Protein AF-0000000084369117 (afdb_homodimer)

Structure (mmCIF, N/CA/C/O backbone):
data_AF-0000000084369117-model_v1
#
loop_
_entity.id
_entity.type
_entity.pdbx_description
1 polymer 'Zn(2)-C6 fungal-type domain-containing protein'
#
loop_
_atom_site.group_PDB
_atom_site.id
_atom_site.type_symbol
_atom_site.label_atom_id
_atom_site.label_alt_id
_atom_site.label_comp_id
_atom_site.label_asym_id
_atom_site.label_entity_id
_atom_site.label_seq_id
_atom_site.pdbx_PDB_ins_code
_atom_site.Cartn_x
_atom_site.Cartn_y
_atom_site.Cartn_z
_atom_site.occupancy
_atom_site.B_iso_or_equiv
_atom_site.auth_seq_id
_atom_site.auth_comp_id
_atom_site.auth_asym_id
_atom_site.auth_atom_id
_atom_site.pdbx_PDB_model_num
ATOM 1 N N . MET A 1 1 ? -18.453 74.938 3.039 1 14.79 1 MET A N 1
ATOM 2 C CA . MET A 1 1 ? -18.141 75.688 1.842 1 14.79 1 MET A CA 1
ATOM 3 C C . MET A 1 1 ? -18.266 74.812 0.589 1 14.79 1 MET A C 1
ATOM 5 O O . MET A 1 1 ? -17.844 73.688 0.59 1 14.79 1 MET A O 1
ATOM 9 N N . ALA A 1 2 ? -18.781 75.25 -0.74 1 17.09 2 ALA A N 1
ATOM 10 C CA . ALA A 1 2 ? -19.484 74.875 -1.977 1 17.09 2 ALA A CA 1
ATOM 11 C C . ALA A 1 2 ? -18.516 74.375 -3.031 1 17.09 2 ALA A C 1
ATOM 13 O O . ALA A 1 2 ? -18.766 73.312 -3.641 1 17.09 2 ALA A O 1
ATOM 14 N N . GLY A 1 3 ? -17.594 75.125 -3.676 1 14.97 3 GLY A N 1
ATOM 15 C CA . GLY A 1 3 ? -17.609 75.5 -5.074 1 14.97 3 GLY A CA 1
ATOM 16 C C . GLY A 1 3 ? -16.938 74.5 -5.988 1 14.97 3 GLY A C 1
ATOM 17 O O . GLY A 1 3 ? -16.281 73.625 -5.52 1 14.97 3 GLY A O 1
ATOM 18 N N . ALA A 1 4 ? -16.062 75 -7.176 1 16.98 4 ALA A N 1
ATOM 19 C CA . ALA A 1 4 ? -15.992 75.188 -8.625 1 16.98 4 ALA A CA 1
ATOM 20 C C . ALA A 1 4 ? -15.062 74.188 -9.273 1 16.98 4 ALA A C 1
ATOM 22 O O . ALA A 1 4 ? -14.117 73.688 -8.641 1 16.98 4 ALA A O 1
ATOM 23 N N . LYS A 1 5 ? -15.141 73.75 -10.781 1 18.14 5 LYS A N 1
ATOM 24 C CA . LYS A 1 5 ? -15.367 73 -12 1 18.14 5 LYS A CA 1
ATOM 25 C C . LYS A 1 5 ? -14.078 72.812 -12.797 1 18.14 5 LYS A C 1
ATOM 27 O O . LYS A 1 5 ? -13.906 71.875 -13.516 1 18.14 5 LYS A O 1
ATOM 32 N N . LYS A 1 6 ? -13.156 73.812 -13.062 1 15.83 6 LYS A N 1
ATOM 33 C CA . LYS A 1 6 ? -13.039 74.312 -14.445 1 15.83 6 LYS A CA 1
ATOM 34 C C . LYS A 1 6 ? -12.016 73.5 -15.219 1 15.83 6 LYS A C 1
ATOM 36 O O . LYS A 1 6 ? -12.297 73 -16.328 1 15.83 6 LYS A O 1
ATOM 41 N N . ARG A 1 7 ? -10.648 73.75 -15.289 1 16.25 7 ARG A N 1
ATOM 42 C CA . ARG A 1 7 ? -10.023 74.438 -16.422 1 16.25 7 ARG A CA 1
ATOM 43 C C . ARG A 1 7 ? -9.406 73.375 -17.375 1 16.25 7 ARG A C 1
ATOM 45 O O . ARG A 1 7 ? -8.914 72.375 -16.938 1 16.25 7 ARG A O 1
ATOM 52 N N . LYS A 1 8 ? -9.211 73.625 -18.797 1 15.33 8 LYS A N 1
ATOM 53 C CA . LYS A 1 8 ? -9.312 73.438 -20.234 1 15.33 8 LYS A CA 1
ATOM 54 C C . LYS A 1 8 ? -8.055 72.75 -20.797 1 15.33 8 LYS A C 1
ATOM 56 O O . LYS A 1 8 ? -8.141 71.812 -21.562 1 15.33 8 LYS A O 1
ATOM 61 N N . GLN A 1 9 ? -6.871 73.5 -20.922 1 14.49 9 GLN A N 1
ATOM 62 C CA . GLN A 1 9 ? -6.395 73.875 -22.234 1 14.49 9 GLN A CA 1
ATOM 63 C C . GLN A 1 9 ? -5.457 72.875 -22.844 1 14.49 9 GLN A C 1
ATOM 65 O O . GLN A 1 9 ? -5.648 72.438 -23.969 1 14.49 9 GLN A O 1
ATOM 70 N N . GLN A 1 10 ? -4 73.062 -22.891 1 14.87 10 GLN A N 1
ATOM 71 C CA . GLN A 1 10 ? -3.162 73.438 -24.031 1 14.87 10 GLN A CA 1
ATOM 72 C C . GLN A 1 10 ? -2.475 72.188 -24.625 1 14.87 10 GLN A C 1
ATOM 74 O O . GLN A 1 10 ? -1.77 71.438 -23.922 1 14.87 10 GLN A O 1
ATOM 79 N N . ALA A 1 11 ? -2.73 71.625 -25.953 1 15.61 11 ALA A N 1
ATOM 80 C CA . ALA A 1 11 ? -2.746 70.688 -27.078 1 15.61 11 ALA A CA 1
ATOM 81 C C . ALA A 1 11 ? -1.342 70.438 -27.625 1 15.61 11 ALA A C 1
ATOM 83 O O . ALA A 1 11 ? -1.054 69.438 -28.219 1 15.61 11 ALA A O 1
ATOM 84 N N . GLU A 1 12 ? -0.461 71.5 -27.766 1 14.74 12 GLU A N 1
ATOM 85 C CA . GLU A 1 12 ? -0.001 71.75 -29.141 1 14.74 12 GLU A CA 1
ATOM 86 C C . GLU A 1 12 ? 0.962 70.688 -29.594 1 14.74 12 GLU A C 1
ATOM 88 O O . GLU A 1 12 ? 0.752 70.062 -30.641 1 14.74 12 GLU A O 1
ATOM 93 N N . GLU A 1 13 ? 2.35 71 -29.828 1 15.54 13 GLU A N 1
ATOM 94 C CA . GLU A 1 13 ? 3.074 71.25 -31.062 1 15.54 13 GLU A CA 1
ATOM 95 C C . GLU A 1 13 ? 3.883 70.062 -31.516 1 15.54 13 GLU A C 1
ATOM 97 O O . GLU A 1 13 ? 4.18 69.188 -30.719 1 15.54 13 GLU A O 1
ATOM 102 N N . ASP A 1 14 ? 4.855 70.125 -32.438 1 15.52 14 ASP A N 1
ATOM 103 C CA . ASP A 1 14 ? 5.168 69.938 -33.844 1 15.52 14 ASP A CA 1
ATOM 104 C C . ASP A 1 14 ? 6.227 68.812 -34 1 15.52 14 ASP A C 1
ATOM 106 O O . ASP A 1 14 ? 6.121 68 -34.875 1 15.52 14 ASP A O 1
ATOM 110 N N . HIS A 1 15 ? 7.473 69 -33.281 1 16.47 15 HIS A N 1
ATOM 111 C CA . HIS A 1 15 ? 8.641 69.125 -34.156 1 16.47 15 HIS A CA 1
ATOM 112 C C . HIS A 1 15 ? 9.094 67.75 -34.688 1 16.47 15 HIS A C 1
ATOM 114 O O . HIS A 1 15 ? 8.852 66.75 -34.031 1 16.47 15 HIS A O 1
ATOM 120 N N . VAL A 1 16 ? 9.914 67.75 -35.781 1 16.66 16 VAL A N 1
ATOM 121 C CA . VAL A 1 16 ? 10.211 67.125 -37.062 1 16.66 16 VAL A CA 1
ATOM 122 C C . VAL A 1 16 ? 11.266 66.062 -36.938 1 16.66 16 VAL A C 1
ATOM 124 O O . VAL A 1 16 ? 11.57 65.312 -37.875 1 16.66 16 VAL A O 1
ATOM 127 N N . ALA A 1 17 ? 11.766 65.562 -35.75 1 17.64 17 ALA A N 1
ATOM 128 C CA . ALA A 1 17 ? 13.188 65.312 -35.938 1 17.64 17 ALA A CA 1
ATOM 129 C C . ALA A 1 17 ? 13.406 64.188 -36.938 1 17.64 17 ALA A C 1
ATOM 131 O O . ALA A 1 17 ? 12.773 63.125 -36.844 1 17.64 17 ALA A O 1
ATOM 132 N N . PRO A 1 18 ? 14.18 64.5 -37.938 1 16.94 18 PRO A N 1
ATOM 133 C CA . PRO A 1 18 ? 14.406 63.906 -39.281 1 16.94 18 PRO A CA 1
ATOM 134 C C . PRO A 1 18 ? 14.875 62.469 -39.219 1 16.94 18 PRO A C 1
ATOM 136 O O . PRO A 1 18 ? 15.258 61.969 -38.156 1 16.94 18 PRO A O 1
ATOM 139 N N . GLU A 1 19 ? 15.508 62 -40.344 1 16.48 19 GLU A N 1
ATOM 140 C CA . GLU A 1 19 ? 15.383 61 -41.406 1 16.48 19 GLU A CA 1
ATOM 141 C C . GLU A 1 19 ? 16.359 59.844 -41.188 1 16.48 19 GLU A C 1
ATOM 143 O O . GLU A 1 19 ? 16 58.688 -41.406 1 16.48 19 GLU A O 1
ATOM 148 N N . GLY A 1 20 ? 17.688 60.219 -40.875 1 17.67 20 GLY A N 1
ATOM 149 C CA . GLY A 1 20 ? 18.672 59.719 -41.844 1 17.67 20 GLY A CA 1
ATOM 150 C C . GLY A 1 20 ? 18.906 58.25 -41.75 1 17.67 20 GLY A C 1
ATOM 151 O O . GLY A 1 20 ? 18.766 57.656 -40.656 1 17.67 20 GLY A O 1
ATOM 152 N N . LYS A 1 21 ? 19.125 57.625 -42.938 1 18.02 21 LYS A N 1
ATOM 153 C CA . LYS A 1 21 ? 19.109 56.312 -43.594 1 18.02 21 LYS A CA 1
ATOM 154 C C . LYS A 1 21 ? 20.266 55.438 -43.094 1 18.02 21 LYS A C 1
ATOM 156 O O . LYS A 1 21 ? 21.438 55.844 -43.156 1 18.02 21 LYS A O 1
ATOM 161 N N . ARG A 1 22 ? 20.031 54.406 -42.312 1 18.09 22 ARG A N 1
ATOM 162 C CA . ARG A 1 22 ? 20.719 53.438 -41.5 1 18.09 22 ARG A CA 1
ATOM 163 C C . ARG A 1 22 ? 21.484 52.438 -42.375 1 18.09 22 ARG A C 1
ATOM 165 O O . ARG A 1 22 ? 20.891 51.5 -42.875 1 18.09 22 ARG A O 1
ATOM 172 N N . GLN A 1 23 ? 22.359 53.062 -43.312 1 17.53 23 GLN A N 1
ATOM 173 C CA . GLN A 1 23 ? 22.969 52.188 -44.312 1 17.53 23 GLN A CA 1
ATOM 174 C C . GLN A 1 23 ? 23.688 51 -43.656 1 17.53 23 GLN A C 1
ATOM 176 O O . GLN A 1 23 ? 24.484 51.188 -42.75 1 17.53 23 GLN A O 1
ATOM 181 N N . ALA A 1 24 ? 23.234 49.812 -44.031 1 19.92 24 ALA A N 1
ATOM 182 C CA . ALA A 1 24 ? 23.281 48.438 -43.562 1 19.92 24 ALA A CA 1
ATOM 183 C C . ALA A 1 24 ? 24.609 47.75 -43.906 1 19.92 24 ALA A C 1
ATOM 185 O O . ALA A 1 24 ? 24.797 47.312 -45.031 1 19.92 24 ALA A O 1
ATOM 186 N N . SER A 1 25 ? 25.781 48.531 -43.781 1 18.84 25 SER A N 1
ATOM 187 C CA . SER A 1 25 ? 27.078 48.062 -44.25 1 18.84 25 SER A CA 1
ATOM 188 C C . SER A 1 25 ? 27.266 46.562 -44.031 1 18.84 25 SER A C 1
ATOM 190 O O . SER A 1 25 ? 26.797 46.031 -43 1 18.84 25 SER A O 1
ATOM 192 N N . GLU A 1 26 ? 27.688 45.875 -45.062 1 20.31 26 GLU A N 1
ATOM 193 C CA . GLU A 1 26 ? 27.828 44.5 -45.531 1 20.31 26 GLU A CA 1
ATOM 194 C C . GLU A 1 26 ? 28.859 43.75 -44.688 1 20.31 26 GLU A C 1
ATOM 196 O O . GLU A 1 26 ? 29.453 42.75 -45.156 1 20.31 26 GLU A O 1
ATOM 201 N N . GLU A 1 27 ? 29.125 44.281 -43.531 1 21.56 27 GLU A N 1
ATOM 202 C CA . GLU A 1 27 ? 30.375 43.875 -42.906 1 21.56 27 GLU A CA 1
ATOM 203 C C . GLU A 1 27 ? 30.562 42.344 -43.031 1 21.56 27 GLU A C 1
ATOM 205 O O . GLU A 1 27 ? 29.609 41.594 -42.812 1 21.56 27 GLU A O 1
ATOM 210 N N . GLY A 1 28 ? 31.438 41.969 -43.906 1 20.72 28 GLY A N 1
ATOM 211 C CA . GLY A 1 28 ? 32.062 40.75 -44.406 1 20.72 28 GLY A CA 1
ATOM 212 C C . GLY A 1 28 ? 32.25 39.688 -43.312 1 20.72 28 GLY A C 1
ATOM 213 O O . GLY A 1 28 ? 33 39.906 -42.375 1 20.72 28 GLY A O 1
ATOM 214 N N . GLY A 1 29 ? 31.25 39.031 -43 1 22.19 29 GLY A N 1
ATOM 215 C CA . GLY A 1 29 ? 30.984 38.25 -41.781 1 22.19 29 GLY A CA 1
ATOM 216 C C . GLY A 1 29 ? 31.906 37.062 -41.625 1 22.19 29 GLY A C 1
ATOM 217 O O . GLY A 1 29 ? 32.031 36.25 -42.531 1 22.19 29 GLY A O 1
ATOM 218 N N . ARG A 1 30 ? 33.125 37.438 -41.188 1 24.03 30 ARG A N 1
ATOM 219 C CA . ARG A 1 30 ? 34.25 36.5 -41.031 1 24.03 30 ARG A CA 1
ATOM 220 C C . ARG A 1 30 ? 33.719 35.094 -40.75 1 24.03 30 ARG A C 1
ATOM 222 O O . ARG A 1 30 ? 32.781 34.906 -39.969 1 24.03 30 ARG A O 1
ATOM 229 N N . PRO A 1 31 ? 34 34.125 -41.562 1 24.48 31 PRO A N 1
ATOM 230 C CA . PRO A 1 31 ? 33.344 32.812 -41.625 1 24.48 31 PRO A CA 1
ATOM 231 C C . PRO A 1 31 ? 33.344 32.125 -40.25 1 24.48 31 PRO A C 1
ATOM 233 O O . PRO A 1 31 ? 34.406 31.875 -39.688 1 24.48 31 PRO A O 1
ATOM 236 N N . SER A 1 32 ? 32.625 32.562 -39.25 1 24.28 32 SER A N 1
ATOM 237 C CA . SER A 1 32 ? 32.75 32.375 -37.812 1 24.28 32 SER A CA 1
ATOM 238 C C . SER A 1 32 ? 32.812 30.891 -37.438 1 24.28 32 SER A C 1
ATOM 240 O O . SER A 1 32 ? 31.922 30.125 -37.812 1 24.28 32 SER A O 1
ATOM 242 N N . SER A 1 33 ? 33.938 30.25 -37.531 1 25.05 33 SER A N 1
ATOM 243 C CA . SER A 1 33 ? 34.25 28.828 -37.344 1 25.05 33 SER A CA 1
ATOM 244 C C . SER A 1 33 ? 33.5 28.234 -36.156 1 25.05 33 SER A C 1
ATOM 246 O O . SER A 1 33 ? 33.562 28.766 -35.062 1 25.05 33 SER A O 1
ATOM 248 N N . THR A 1 34 ? 32.375 27.734 -36.344 1 26.23 34 THR A N 1
ATOM 249 C CA . THR A 1 34 ? 31.188 27.453 -35.5 1 26.23 34 THR A CA 1
ATOM 250 C C . THR A 1 34 ? 31.562 26.531 -34.344 1 26.23 34 THR A C 1
ATOM 252 O O . THR A 1 34 ? 31.969 25.391 -34.562 1 26.23 34 THR A O 1
ATOM 255 N N . ILE A 1 35 ? 32.25 27.016 -33.406 1 26.89 35 ILE A N 1
ATOM 256 C CA . ILE A 1 35 ? 32.875 26.344 -32.25 1 26.89 35 ILE A CA 1
ATOM 257 C C . ILE A 1 35 ? 31.859 25.359 -31.656 1 26.89 35 ILE A C 1
ATOM 259 O O . ILE A 1 35 ? 30.781 25.75 -31.219 1 26.89 35 ILE A O 1
ATOM 263 N N . ILE A 1 36 ? 31.734 24.25 -32.094 1 28.5 36 ILE A N 1
ATOM 264 C CA . ILE A 1 36 ? 30.75 23.203 -31.859 1 28.5 36 ILE A CA 1
ATOM 265 C C . ILE A 1 36 ? 30.5 23.031 -30.359 1 28.5 36 ILE A C 1
ATOM 267 O O . ILE A 1 36 ? 31.438 22.812 -29.594 1 28.5 36 ILE A O 1
ATOM 271 N N . GLY A 1 37 ? 29.656 23.891 -29.594 1 26.56 37 GLY A N 1
ATOM 272 C CA . GLY A 1 37 ? 29.656 24.359 -28.219 1 26.56 37 GLY A CA 1
ATOM 273 C C . GLY A 1 37 ? 29.859 23.266 -27.203 1 26.56 37 GLY A C 1
ATOM 274 O O . GLY A 1 37 ? 28.906 22.672 -26.703 1 26.56 37 GLY A O 1
ATOM 275 N N . ILE A 1 38 ? 30.891 22.438 -27.406 1 29.03 38 ILE A N 1
ATOM 276 C CA . ILE A 1 38 ? 31.25 21.375 -26.484 1 29.03 38 ILE A CA 1
ATOM 277 C C . ILE A 1 38 ? 31.656 21.969 -25.125 1 29.03 38 ILE A C 1
ATOM 279 O O . ILE A 1 38 ? 32.688 22.609 -25.016 1 29.03 38 ILE A O 1
ATOM 283 N N . SER A 1 39 ? 31.031 22.672 -24.406 1 30.61 39 SER A N 1
ATOM 284 C CA . SER A 1 39 ? 31.547 23.375 -23.234 1 30.61 39 SER A CA 1
ATOM 285 C C . SER A 1 39 ? 32.281 22.422 -22.297 1 30.61 39 SER A C 1
ATOM 287 O O . SER A 1 39 ? 31.641 21.703 -21.531 1 30.61 39 SER A O 1
ATOM 289 N N . ARG A 1 40 ? 33.344 21.734 -22.734 1 34.38 40 ARG A N 1
ATOM 290 C CA . ARG A 1 40 ? 34.125 20.688 -22.078 1 34.38 40 ARG A CA 1
ATOM 291 C C . ARG A 1 40 ? 34.812 21.219 -20.828 1 34.38 40 ARG A C 1
ATOM 293 O O . ARG A 1 40 ? 35.688 22.094 -20.922 1 34.38 40 ARG A O 1
ATOM 300 N N . SER A 1 41 ? 34.312 21.547 -19.641 1 38.69 41 SER A N 1
ATOM 301 C CA . SER A 1 41 ? 34.969 22.297 -18.578 1 38.69 41 SER A CA 1
ATOM 302 C C . SER A 1 41 ? 36.344 21.703 -18.234 1 38.69 41 SER A C 1
ATOM 304 O O . SER A 1 41 ? 36.438 20.484 -18.016 1 38.69 41 SER A O 1
ATOM 306 N N . ILE A 1 42 ? 37.562 22.156 -18.5 1 46 42 ILE A N 1
ATOM 307 C CA . ILE A 1 42 ? 38.969 22.062 -18.156 1 46 42 ILE A CA 1
ATOM 308 C C . ILE A 1 42 ? 39.125 22.016 -16.641 1 46 42 ILE A C 1
ATOM 310 O O . ILE A 1 42 ? 38.531 22.844 -15.93 1 46 42 ILE A O 1
ATOM 314 N N . ALA A 1 43 ? 39.812 21.016 -16.062 1 50 43 ALA A N 1
ATOM 315 C CA . ALA A 1 43 ? 40.031 20.797 -14.633 1 50 43 ALA A CA 1
ATOM 316 C C . ALA A 1 43 ? 40.812 21.922 -14 1 50 43 ALA A C 1
ATOM 318 O O . ALA A 1 43 ? 41.812 22.375 -14.57 1 50 43 ALA A O 1
ATOM 319 N N . ALA A 1 44 ? 40.312 22.609 -12.875 1 61.06 44 ALA A N 1
ATOM 320 C CA . ALA A 1 44 ? 40.938 23.688 -12.141 1 61.06 44 ALA A CA 1
ATOM 321 C C . ALA A 1 44 ? 42.281 23.25 -11.57 1 61.06 44 ALA A C 1
ATOM 323 O O . ALA A 1 44 ? 42.5 22.062 -11.312 1 61.06 44 ALA A O 1
ATOM 324 N N . CYS A 1 45 ? 43.344 24.047 -11.453 1 61.72 45 CYS A N 1
ATOM 325 C CA . CYS A 1 45 ? 44.688 23.734 -10.984 1 61.72 45 CYS A CA 1
ATOM 326 C C . CYS A 1 45 ? 44.688 23.375 -9.5 1 61.72 45 CYS A C 1
ATOM 328 O O . CYS A 1 45 ? 43.719 23.719 -8.781 1 61.72 45 CYS A O 1
ATOM 330 N N . GLN A 1 46 ? 45.562 22.531 -8.836 1 63.34 46 GLN A N 1
ATOM 331 C CA . GLN A 1 46 ? 45.594 22.031 -7.465 1 63.34 46 GLN A CA 1
ATOM 332 C C . GLN A 1 46 ? 45.469 23.188 -6.469 1 63.34 46 GLN A C 1
ATOM 334 O O . GLN A 1 46 ? 44.781 23.062 -5.461 1 63.34 46 GLN A O 1
ATOM 339 N N . ARG A 1 47 ? 46 24.266 -6.828 1 67.69 47 ARG A N 1
ATOM 340 C CA . ARG A 1 47 ? 45.969 25.406 -5.922 1 67.69 47 ARG A CA 1
ATOM 341 C C . ARG A 1 47 ? 44.625 26.078 -5.926 1 67.69 47 ARG A C 1
ATOM 343 O O . ARG A 1 47 ? 44.094 26.438 -4.871 1 67.69 47 ARG A O 1
ATOM 350 N N . CYS A 1 48 ? 44.188 26.328 -7.156 1 66 48 CYS A N 1
ATOM 351 C CA . CYS A 1 48 ? 42.906 26.984 -7.242 1 66 48 CYS A CA 1
ATOM 352 C C . CYS A 1 48 ? 41.812 26.141 -6.602 1 66 48 CYS A C 1
ATOM 354 O O . CYS A 1 48 ? 40.844 26.672 -6.023 1 66 48 CYS A O 1
ATOM 356 N N . ARG A 1 49 ? 41.938 24.703 -6.672 1 63.19 49 ARG A N 1
ATOM 357 C CA . ARG A 1 49 ? 41.062 23.688 -6.074 1 63.19 49 ARG A CA 1
ATOM 358 C C . ARG A 1 49 ? 41.125 23.734 -4.555 1 63.19 49 ARG A C 1
ATOM 360 O O . ARG A 1 49 ? 40.125 23.641 -3.871 1 63.19 49 ARG A O 1
ATOM 367 N N . GLN A 1 50 ? 42.438 23.781 -3.984 1 64.81 50 GLN A N 1
ATOM 368 C CA . GLN A 1 50 ? 42.719 23.797 -2.557 1 64.81 50 GLN A CA 1
ATOM 369 C C . GLN A 1 50 ? 42.25 25.094 -1.904 1 64.81 50 GLN A C 1
ATOM 371 O O . GLN A 1 50 ? 41.75 25.078 -0.77 1 64.81 50 GLN A O 1
ATOM 376 N N . LYS A 1 51 ? 42.375 26.094 -2.598 1 66.81 51 LYS A N 1
ATOM 377 C CA . LYS A 1 51 ? 41.969 27.406 -2.061 1 66.81 51 LYS A CA 1
ATOM 378 C C . LYS A 1 51 ? 40.562 27.766 -2.48 1 66.81 51 LYS A C 1
ATOM 380 O O . LYS A 1 51 ? 40.062 28.828 -2.137 1 66.81 51 LYS A O 1
ATOM 385 N N . LYS A 1 52 ? 39.906 26.906 -3.238 1 60.78 52 LYS A N 1
ATOM 386 C CA . LYS A 1 52 ? 38.531 26.859 -3.707 1 60.78 52 LYS A CA 1
ATOM 387 C C . LYS A 1 52 ? 38.188 28.109 -4.527 1 60.78 52 LYS A C 1
ATOM 389 O O . LYS A 1 52 ? 37.156 28.734 -4.312 1 60.78 52 LYS A O 1
ATOM 394 N N . THR A 1 53 ? 39.188 28.516 -5.301 1 71.5 53 THR A N 1
ATOM 395 C CA . THR A 1 53 ? 39 29.688 -6.141 1 71.5 53 THR A CA 1
ATOM 396 C C . THR A 1 53 ? 38.812 29.281 -7.602 1 71.5 53 THR A C 1
ATOM 398 O O . THR A 1 53 ? 39.312 28.234 -8.023 1 71.5 53 THR A O 1
ATOM 401 N N . LYS A 1 54 ? 38.031 30.062 -8.328 1 67.38 54 LYS A N 1
ATOM 402 C CA . LYS A 1 54 ? 37.688 29.734 -9.711 1 67.38 54 LYS A CA 1
ATOM 403 C C . LYS A 1 54 ? 38.906 29.812 -10.609 1 67.38 54 LYS A C 1
ATOM 405 O O . LYS A 1 54 ? 39.531 30.875 -10.742 1 67.38 54 LYS A O 1
ATOM 410 N N . CYS A 1 55 ? 39.312 28.812 -11.172 1 63.16 55 CYS A N 1
ATOM 411 C CA . CYS A 1 55 ? 40.5 28.719 -11.984 1 63.16 55 CYS A CA 1
ATOM 412 C C . CYS A 1 55 ? 40.25 29.172 -13.414 1 63.16 55 CYS A C 1
ATOM 414 O O . CYS A 1 55 ? 39.25 28.781 -14.023 1 63.16 55 CYS A O 1
ATOM 416 N N . ASP A 1 56 ? 40.812 30.219 -13.836 1 68.94 56 ASP A N 1
ATOM 417 C CA . ASP A 1 56 ? 40.5 30.812 -15.133 1 68.94 56 ASP A CA 1
ATOM 418 C C . ASP A 1 56 ? 41 29.922 -16.266 1 68.94 56 ASP A C 1
ATOM 420 O O . ASP A 1 56 ? 40.875 30.281 -17.438 1 68.94 56 ASP A O 1
ATOM 424 N N . GLN A 1 57 ? 41.469 28.734 -16.109 1 60.66 57 GLN A N 1
ATOM 425 C CA . GLN A 1 57 ? 41.875 27.594 -16.922 1 60.66 57 GLN A CA 1
ATOM 426 C C . GLN A 1 57 ? 42.719 28.047 -18.125 1 60.66 57 GLN A C 1
ATOM 428 O O . GLN A 1 57 ? 42.688 27.406 -19.188 1 60.66 57 GLN A O 1
ATOM 433 N N . LYS A 1 58 ? 43.438 29.219 -17.812 1 67 58 LYS A N 1
ATOM 434 C CA . LYS A 1 58 ? 44.344 29.719 -18.844 1 67 58 LYS A CA 1
ATOM 435 C C . LYS A 1 58 ? 45.625 28.906 -18.875 1 67 58 LYS A C 1
ATOM 437 O O . LYS A 1 58 ? 46.062 28.391 -17.844 1 67 58 LYS A O 1
ATOM 442 N N . PHE A 1 59 ? 46.188 28.547 -20.047 1 62.81 59 PHE A N 1
ATOM 443 C CA . PHE A 1 59 ? 47.438 27.797 -20.219 1 62.81 59 PHE A CA 1
ATOM 444 C C . PHE A 1 59 ? 48.562 28.75 -20.562 1 62.81 59 PHE A C 1
ATOM 446 O O . PHE A 1 59 ? 48.375 29.766 -21.219 1 62.81 59 PHE A O 1
ATOM 453 N N . PRO A 1 60 ? 49.719 28.547 -19.812 1 62.78 60 PRO A N 1
ATOM 454 C CA . PRO A 1 60 ? 50.219 27.359 -19.125 1 62.78 60 PRO A CA 1
ATOM 455 C C . PRO A 1 60 ? 49.875 27.344 -17.641 1 62.78 60 PRO A C 1
ATOM 457 O O . PRO A 1 60 ? 49.938 26.312 -16.984 1 62.78 60 PRO A O 1
ATOM 460 N N . SER A 1 61 ? 49.531 28.516 -17.234 1 67.62 61 SER A N 1
ATOM 461 C CA . SER A 1 61 ? 49.219 28.703 -15.812 1 67.62 61 SER A CA 1
ATOM 462 C C . SER A 1 61 ? 47.938 29.5 -15.625 1 67.62 61 SER A C 1
ATOM 464 O O . SER A 1 61 ? 47.625 30.406 -16.406 1 67.62 61 SER A O 1
ATOM 466 N N . CYS A 1 62 ? 47.156 29.156 -14.711 1 66.5 62 CYS A N 1
ATOM 467 C CA . CYS A 1 62 ? 45.938 29.953 -14.469 1 66.5 62 CYS A CA 1
ATOM 468 C C . CYS A 1 62 ? 46.281 31.312 -13.906 1 66.5 62 CYS A C 1
ATOM 470 O O . CYS A 1 62 ? 47.375 31.5 -13.328 1 66.5 62 CYS A O 1
ATOM 472 N N . ALA A 1 63 ? 45.531 32.188 -14.25 1 73.25 63 ALA A N 1
ATOM 473 C CA . ALA A 1 63 ? 45.875 33.562 -13.906 1 73.25 63 ALA A CA 1
ATOM 474 C C . ALA A 1 63 ? 46.188 33.688 -12.422 1 73.25 63 ALA A C 1
ATOM 476 O O . ALA A 1 63 ? 47.031 34.531 -12.031 1 73.25 63 ALA A O 1
ATOM 477 N N . LYS A 1 64 ? 45.719 32.781 -11.688 1 71.56 64 LYS A N 1
ATOM 478 C CA . LYS A 1 64 ? 45.844 32.875 -10.234 1 71.56 64 LYS A CA 1
ATOM 479 C C . LYS A 1 64 ? 47.156 32.25 -9.75 1 71.56 64 LYS A C 1
ATOM 481 O O . LYS A 1 64 ? 47.812 32.812 -8.867 1 71.56 64 LYS A O 1
ATOM 486 N N . CYS A 1 65 ? 47.406 31.234 -10.32 1 70.56 65 CYS A N 1
ATOM 487 C CA . CYS A 1 65 ? 48.688 30.609 -9.977 1 70.56 65 CYS A CA 1
ATOM 488 C C . CYS A 1 65 ? 49.844 31.453 -10.477 1 70.56 65 CYS A C 1
ATOM 490 O O . CYS A 1 65 ? 50.875 31.562 -9.797 1 70.56 65 CYS A O 1
ATOM 492 N N . GLU A 1 66 ? 49.656 32.062 -11.633 1 74.5 66 GLU A N 1
ATOM 493 C CA . GLU A 1 66 ? 50.656 32.906 -12.25 1 74.5 66 GLU A CA 1
ATOM 494 C C . GLU A 1 66 ? 50.906 34.156 -11.406 1 74.5 66 GLU A C 1
ATOM 496 O O . GLU A 1 66 ? 52.062 34.562 -11.227 1 74.5 66 GLU A O 1
ATOM 501 N N . LYS A 1 67 ? 49.75 34.625 -10.867 1 72.94 67 LYS A N 1
ATOM 502 C CA . LYS A 1 67 ? 49.844 35.812 -10.023 1 72.94 67 LYS A CA 1
ATOM 503 C C . LYS A 1 67 ? 50.531 35.5 -8.695 1 72.94 67 LYS A C 1
ATOM 505 O O . LYS A 1 67 ? 51.219 36.344 -8.133 1 72.94 67 LYS A O 1
ATOM 510 N N . ALA A 1 68 ? 50.281 34.281 -8.211 1 69.94 68 ALA A N 1
ATOM 511 C CA . ALA A 1 68 ? 50.781 33.812 -6.91 1 69.94 68 ALA A CA 1
ATOM 512 C C . ALA A 1 68 ? 52.219 33.312 -7.02 1 69.94 68 ALA A C 1
ATOM 514 O O . ALA A 1 68 ? 52.875 33.094 -6.004 1 69.94 68 ALA A O 1
ATOM 515 N N . GLY A 1 69 ? 52.812 33.156 -8.172 1 69.81 69 GLY A N 1
ATOM 516 C CA . GLY A 1 69 ? 54.156 32.75 -8.469 1 69.81 69 GLY A CA 1
ATOM 517 C C . GLY A 1 69 ? 54.406 31.266 -8.219 1 69.81 69 GLY A C 1
ATOM 518 O O . GLY A 1 69 ? 55.531 30.875 -7.852 1 69.81 69 GLY A O 1
ATOM 519 N N . VAL A 1 70 ? 53.312 30.531 -8.078 1 66 70 VAL A N 1
ATOM 520 C CA . VAL A 1 70 ? 53.469 29.125 -7.75 1 66 70 VAL A CA 1
ATOM 521 C C . VAL A 1 70 ? 53.25 28.266 -8.992 1 66 70 VAL A C 1
ATOM 523 O O . VAL A 1 70 ? 52.5 28.672 -9.898 1 66 70 VAL A O 1
ATOM 526 N N . PRO A 1 71 ? 53.906 27.172 -9.047 1 66.94 71 PRO A N 1
ATOM 527 C CA . PRO A 1 71 ? 53.719 26.344 -10.25 1 66.94 71 PRO A CA 1
ATOM 528 C C . PRO A 1 71 ? 52.312 25.797 -10.367 1 66.94 71 PRO A C 1
ATOM 530 O O . PRO A 1 71 ? 51.75 25.328 -9.383 1 66.94 71 PRO A O 1
ATOM 533 N N . CYS A 1 72 ? 51.594 26.109 -11.469 1 61.44 72 CYS A N 1
ATOM 534 C CA . CYS A 1 72 ? 50.219 25.688 -11.734 1 61.44 72 CYS A CA 1
ATOM 535 C C . CYS A 1 72 ? 50.156 24.203 -12.039 1 61.44 72 CYS A C 1
ATOM 537 O O . CYS A 1 72 ? 50.531 23.766 -13.133 1 61.44 72 CYS A O 1
ATOM 539 N N . VAL A 1 73 ? 50 23.422 -10.992 1 63.47 73 VAL A N 1
ATOM 540 C CA . VAL A 1 73 ? 50.219 21.984 -11.047 1 63.47 73 VAL A CA 1
ATOM 541 C C . VAL A 1 73 ? 48.875 21.266 -11.117 1 63.47 73 VAL A C 1
ATOM 543 O O . VAL A 1 73 ? 47.906 21.703 -10.516 1 63.47 73 VAL A O 1
ATOM 546 N N . GLY A 1 74 ? 48.656 20.328 -12.039 1 57.72 74 GLY A N 1
ATOM 547 C CA . GLY A 1 74 ? 47.438 19.531 -12.172 1 57.72 74 GLY A CA 1
ATOM 548 C C . GLY A 1 74 ? 47.656 18.078 -11.773 1 57.72 74 GLY A C 1
ATOM 549 O O . GLY A 1 74 ? 48.781 17.625 -11.586 1 57.72 74 GLY A O 1
ATOM 550 N N . LEU A 1 75 ? 46.719 17.375 -11.125 1 50.5 75 LEU A N 1
ATOM 551 C CA . LEU A 1 75 ? 46.938 15.977 -10.766 1 50.5 75 LEU A CA 1
ATOM 552 C C . LEU A 1 75 ? 46.75 15.078 -11.992 1 50.5 75 LEU A C 1
ATOM 554 O O . LEU A 1 75 ? 45.781 15.195 -12.727 1 50.5 75 LEU A O 1
ATOM 558 N N . ASP A 1 76 ? 47.75 14.391 -12.406 1 46.03 76 ASP A N 1
ATOM 559 C CA . ASP A 1 76 ? 47.719 13.453 -13.516 1 46.03 76 ASP A CA 1
ATOM 560 C C . ASP A 1 76 ? 46.719 12.336 -13.258 1 46.03 76 ASP A C 1
ATOM 562 O O . ASP A 1 76 ? 46.875 11.555 -12.32 1 46.03 76 ASP A O 1
ATOM 566 N N . PRO A 1 77 ? 45.625 12.172 -13.945 1 42.5 77 PRO A N 1
ATOM 567 C CA . PRO A 1 77 ? 44.562 11.266 -13.523 1 42.5 77 PRO A CA 1
ATOM 568 C C . PRO A 1 77 ? 44.969 9.797 -13.57 1 42.5 77 PRO A C 1
ATOM 570 O O . PRO A 1 77 ? 44.344 8.953 -12.922 1 42.5 77 PRO A O 1
ATOM 573 N N . ALA A 1 78 ? 46.031 9.57 -14.453 1 42.22 78 ALA A N 1
ATOM 574 C CA . ALA A 1 78 ? 46.469 8.195 -14.711 1 42.22 78 ALA A CA 1
ATOM 575 C C . ALA A 1 78 ? 47.438 7.719 -13.648 1 42.22 78 ALA A C 1
ATOM 577 O O . ALA A 1 78 ? 47.406 6.555 -13.234 1 42.22 78 ALA A O 1
ATOM 578 N N . THR A 1 79 ? 48.375 8.57 -13.203 1 43.59 79 THR A N 1
ATOM 579 C CA . THR A 1 79 ? 49.5 8.133 -12.406 1 43.59 79 THR A CA 1
ATOM 580 C C . THR A 1 79 ? 49.438 8.719 -11 1 43.59 79 THR A C 1
ATOM 582 O O . THR A 1 79 ? 50.156 8.273 -10.102 1 43.59 79 THR A O 1
ATOM 585 N N . GLY A 1 80 ? 48.5 9.586 -10.617 1 40.5 80 GLY A N 1
ATOM 586 C CA . GLY A 1 80 ? 48.25 10.242 -9.344 1 40.5 80 GLY A CA 1
ATOM 587 C C . GLY A 1 80 ? 49.344 11.211 -8.953 1 40.5 80 GLY A C 1
ATOM 588 O O . GLY A 1 80 ? 49.406 11.68 -7.816 1 40.5 80 GLY A O 1
ATOM 589 N N . ARG A 1 81 ? 50.281 11.328 -9.922 1 46.34 81 ARG A N 1
ATOM 590 C CA . ARG A 1 81 ? 51.438 12.141 -9.555 1 46.34 81 ARG A CA 1
ATOM 591 C C . ARG A 1 81 ? 51.156 13.625 -9.812 1 46.34 81 ARG A C 1
ATOM 593 O O . ARG A 1 81 ? 50.406 13.977 -10.719 1 46.34 81 ARG A O 1
ATOM 600 N N . GLN A 1 82 ? 51.625 14.484 -8.828 1 46.69 82 GLN A N 1
ATOM 601 C CA . GLN A 1 82 ? 51.5 15.93 -8.953 1 46.69 82 GLN A CA 1
ATOM 602 C C . GLN A 1 82 ? 52.344 16.469 -10.102 1 46.69 82 GLN A C 1
ATOM 604 O O . GLN A 1 82 ? 53.562 16.438 -10.047 1 46.69 82 GLN A O 1
ATOM 609 N N . VAL A 1 83 ? 51.594 16.484 -11.336 1 48.81 83 VAL A N 1
ATOM 610 C CA . VAL A 1 83 ? 52.406 16.906 -12.469 1 48.81 83 VAL A CA 1
ATOM 611 C C . VAL A 1 83 ? 51.969 18.297 -12.938 1 48.81 83 VAL A C 1
ATOM 613 O O . VAL A 1 83 ? 50.781 18.656 -12.781 1 48.81 83 VAL A O 1
ATOM 616 N N . PRO A 1 84 ? 52.812 19.125 -13.328 1 50.75 84 PRO A N 1
ATOM 617 C CA . PRO A 1 84 ? 52.375 20.438 -13.766 1 50.75 84 PRO A CA 1
ATOM 618 C C . PRO A 1 84 ? 51.281 20.375 -14.852 1 50.75 84 PRO A C 1
ATOM 620 O O . PRO A 1 84 ? 51.281 19.422 -15.641 1 50.75 84 PRO A O 1
ATOM 623 N N . ARG A 1 85 ? 50.219 20.922 -14.891 1 46.28 85 ARG A N 1
ATOM 624 C CA . ARG A 1 85 ? 48.969 20.859 -15.633 1 46.28 85 ARG A CA 1
ATOM 625 C C . ARG A 1 85 ? 49.219 20.484 -17.094 1 46.28 85 ARG A C 1
ATOM 627 O O . ARG A 1 85 ? 48.406 19.781 -17.688 1 46.28 85 ARG A O 1
ATOM 634 N N . SER A 1 86 ? 50.219 21.047 -17.703 1 51.47 86 SER A N 1
ATOM 635 C CA . SER A 1 86 ? 50.531 20.609 -19.047 1 51.47 86 SER A CA 1
ATOM 636 C C . SER A 1 86 ? 51.781 19.703 -19.062 1 51.47 86 SER A C 1
ATOM 638 O O . SER A 1 86 ? 52.875 20.141 -19.375 1 51.47 86 SER A O 1
ATOM 640 N N . TYR A 1 87 ? 51.719 18.688 -18.406 1 51.81 87 TYR A N 1
ATOM 641 C CA . TYR A 1 87 ? 52.906 17.922 -18.062 1 51.81 87 TYR A CA 1
ATOM 642 C C . TYR A 1 87 ? 53.594 17.406 -19.328 1 51.81 87 TYR A C 1
ATOM 644 O O . TYR A 1 87 ? 54.812 17.422 -19.406 1 51.81 87 TYR A O 1
ATOM 652 N N . VAL A 1 88 ? 52.781 17.266 -20.266 1 58.75 88 VAL A N 1
ATOM 653 C CA . VAL A 1 88 ? 53.312 16.812 -21.531 1 58.75 88 VAL A CA 1
ATOM 654 C C . VAL A 1 88 ? 54.031 17.969 -22.234 1 58.75 88 VAL A C 1
ATOM 656 O O . VAL A 1 88 ? 55.156 17.812 -22.719 1 58.75 88 VAL A O 1
ATOM 659 N N . ILE A 1 89 ? 53.344 19.062 -22.156 1 57.94 89 ILE A N 1
ATOM 660 C CA . ILE A 1 89 ? 53.938 20.25 -22.781 1 57.94 89 ILE A CA 1
ATOM 661 C C . ILE A 1 89 ? 55.188 20.656 -22.016 1 57.94 89 ILE A C 1
ATOM 663 O O . ILE A 1 89 ? 56.219 21.016 -22.609 1 57.94 89 ILE A O 1
ATOM 667 N N . TYR A 1 90 ? 55 20.422 -20.719 1 60.41 90 TYR A N 1
ATOM 668 C CA . TYR A 1 90 ? 56.125 20.703 -19.812 1 60.41 90 TYR A CA 1
ATOM 669 C C . TYR A 1 90 ? 57.281 19.781 -20.094 1 60.41 90 TYR A C 1
ATOM 671 O O . TYR A 1 90 ? 58.438 20.25 -20.156 1 60.41 90 TYR A O 1
ATOM 679 N N . LEU A 1 91 ? 56.906 18.578 -20.25 1 65.19 91 LEU A N 1
ATOM 680 C CA . LEU A 1 91 ? 57.938 17.578 -20.531 1 65.19 91 LEU A CA 1
ATOM 681 C C . LEU A 1 91 ? 58.562 17.828 -21.906 1 65.19 91 LEU A C 1
ATOM 683 O O . LEU A 1 91 ? 59.781 17.703 -22.078 1 65.19 91 LEU A O 1
ATOM 687 N N . GLU A 1 92 ? 57.719 18.219 -22.719 1 67.69 92 GLU A N 1
ATOM 688 C CA . GLU A 1 92 ? 58.156 18.5 -24.078 1 67.69 92 GLU A CA 1
ATOM 689 C C . GLU A 1 92 ? 59.031 19.75 -24.141 1 67.69 92 GLU A C 1
ATOM 691 O O . GLU A 1 92 ? 60.062 19.75 -24.797 1 67.69 92 GLU A O 1
ATOM 696 N N . ASP A 1 93 ? 58.531 20.672 -23.281 1 66.81 93 ASP A N 1
ATOM 697 C CA . ASP A 1 93 ? 59.312 21.922 -23.188 1 66.81 93 ASP A CA 1
ATOM 698 C C . ASP A 1 93 ? 60.625 21.672 -22.484 1 66.81 93 ASP A C 1
ATOM 700 O O . ASP A 1 93 ? 61.656 22.219 -22.875 1 66.81 93 ASP A O 1
ATOM 704 N N . LYS A 1 94 ? 60.531 20.844 -21.516 1 74.19 94 LYS A N 1
ATOM 705 C CA . LYS A 1 94 ? 61.719 20.5 -20.734 1 74.19 94 LYS A CA 1
ATOM 706 C C . LYS A 1 94 ? 62.719 19.719 -21.578 1 74.19 94 LYS A C 1
ATOM 708 O O . LYS A 1 94 ? 63.938 20 -21.531 1 74.19 94 LYS A O 1
ATOM 713 N N . VAL A 1 95 ? 62.188 18.875 -22.297 1 73.19 95 VAL A N 1
ATOM 714 C CA . VAL A 1 95 ? 63.031 18.109 -23.219 1 73.19 95 VAL A CA 1
ATOM 715 C C . VAL A 1 95 ? 63.688 19.047 -24.234 1 73.19 95 VAL A C 1
ATOM 717 O O . VAL A 1 95 ? 64.875 18.953 -24.484 1 73.19 95 VAL A O 1
ATOM 720 N N . ASN A 1 96 ? 62.844 19.938 -24.719 1 73 96 ASN A N 1
ATOM 721 C CA . ASN A 1 96 ? 63.344 20.891 -25.719 1 73 96 ASN A CA 1
ATOM 722 C C . ASN A 1 96 ? 64.438 21.781 -25.141 1 73 96 ASN A C 1
ATOM 724 O O . ASN A 1 96 ? 65.438 22.047 -25.797 1 73 96 ASN A O 1
ATOM 728 N N . ASN A 1 97 ? 64.25 22.094 -23.828 1 75.69 97 ASN A N 1
ATOM 729 C CA . ASN A 1 97 ? 65.188 22.938 -23.125 1 75.69 97 ASN A CA 1
ATOM 730 C C . ASN A 1 97 ? 66.5 22.188 -22.812 1 75.69 97 ASN A C 1
ATOM 732 O O . ASN A 1 97 ? 67.562 22.734 -22.969 1 75.69 97 ASN A O 1
ATOM 736 N N . LEU A 1 98 ? 66.312 21.062 -22.484 1 77.12 98 LEU A N 1
ATOM 737 C CA . LEU A 1 98 ? 67.5 20.234 -22.109 1 77.12 98 LEU A CA 1
ATOM 738 C C . LEU A 1 98 ? 68.312 19.875 -23.344 1 77.12 98 LEU A C 1
ATOM 740 O O . LEU A 1 98 ? 69.562 19.875 -23.281 1 77.12 98 LEU A O 1
ATOM 744 N N . GLU A 1 99 ? 67.562 19.594 -24.375 1 75.44 99 GLU A N 1
ATOM 745 C CA . GLU A 1 99 ? 68.25 19.312 -25.641 1 75.44 99 GLU A CA 1
ATOM 746 C C . GLU A 1 99 ? 69 20.547 -26.172 1 75.44 99 GLU A C 1
ATOM 748 O O . GLU A 1 99 ? 70.125 20.438 -26.703 1 75.44 99 GLU A O 1
ATOM 753 N N . ALA A 1 100 ? 68.312 21.625 -25.891 1 75.75 100 ALA A N 1
ATOM 754 C CA . ALA A 1 100 ? 68.938 22.891 -26.281 1 75.75 100 ALA A CA 1
ATOM 755 C C . ALA A 1 100 ? 70.125 23.172 -25.438 1 75.75 100 ALA A C 1
ATOM 757 O O . ALA A 1 100 ? 71.188 23.641 -25.969 1 75.75 100 ALA A O 1
ATOM 758 N N . LEU A 1 101 ? 70 22.781 -24.203 1 75.75 101 LEU A N 1
ATOM 759 C CA . LEU A 1 101 ? 71.125 22.969 -23.281 1 75.75 101 LEU A CA 1
ATOM 760 C C . LEU A 1 101 ? 72.312 22.047 -23.641 1 75.75 101 LEU A C 1
ATOM 762 O O . LEU A 1 101 ? 73.438 22.453 -23.578 1 75.75 101 LEU A O 1
ATOM 766 N N . LEU A 1 102 ? 71.938 20.922 -23.984 1 75.44 102 LEU A N 1
ATOM 767 C CA . LEU A 1 102 ? 72.938 19.953 -24.375 1 75.44 102 LEU A CA 1
ATOM 768 C C . LEU A 1 102 ? 73.625 20.375 -25.672 1 75.44 102 LEU A C 1
ATOM 770 O O . LEU A 1 102 ? 74.875 20.281 -25.797 1 75.44 102 LEU A O 1
ATOM 774 N N . LYS A 1 103 ? 72.75 20.844 -26.531 1 75.38 103 LYS A N 1
ATOM 775 C CA . LYS A 1 103 ? 73.312 21.344 -27.812 1 75.38 103 LYS A CA 1
ATOM 776 C C . LYS A 1 103 ? 74.188 22.547 -27.594 1 75.38 103 LYS A C 1
ATOM 778 O O . LYS A 1 103 ? 75.25 22.672 -28.266 1 75.38 103 LYS A O 1
ATOM 783 N N . GLN A 1 104 ? 73.75 23.266 -26.609 1 73.5 104 GLN A N 1
ATOM 784 C CA . GLN A 1 104 ? 74.562 24.453 -26.281 1 73.5 104 GLN A CA 1
ATOM 785 C C . GLN A 1 104 ? 75.875 24.078 -25.703 1 73.5 104 GLN A C 1
ATOM 787 O O . GLN A 1 104 ? 76.875 24.812 -25.875 1 73.5 104 GLN A O 1
ATOM 792 N N . HIS A 1 105 ? 75.75 22.781 -25.094 1 70.75 105 HIS A N 1
ATOM 793 C CA . HIS A 1 105 ? 77 22.344 -24.5 1 70.75 105 HIS A CA 1
ATOM 794 C C . HIS A 1 105 ? 77.688 21.281 -25.359 1 70.75 105 HIS A C 1
ATOM 796 O O . HIS A 1 105 ? 78.625 20.625 -24.922 1 70.75 105 HIS A O 1
ATOM 802 N N . GLY A 1 106 ? 77.125 20.875 -26.5 1 69.5 106 GLY A N 1
ATOM 803 C CA . GLY A 1 106 ? 77.812 20.062 -27.531 1 69.5 106 GLY A CA 1
ATOM 804 C C . GLY A 1 106 ? 77.5 18.578 -27.391 1 69.5 106 GLY A C 1
ATOM 805 O O . GLY A 1 106 ? 78.312 17.75 -27.859 1 69.5 106 GLY A O 1
ATOM 806 N N . ILE A 1 107 ? 76.5 18.219 -26.516 1 64.12 107 ILE A N 1
ATOM 807 C CA . ILE A 1 107 ? 76.312 16.797 -26.234 1 64.12 107 ILE A CA 1
ATOM 808 C C . ILE A 1 107 ? 75.125 16.266 -27.094 1 64.12 107 ILE A C 1
ATOM 810 O O . ILE A 1 107 ? 74.062 16.844 -27.094 1 64.12 107 ILE A O 1
ATOM 814 N N . ASP A 1 108 ? 75.188 15.305 -27.969 1 62.38 108 ASP A N 1
ATOM 815 C CA . ASP A 1 108 ? 74.188 14.781 -28.891 1 62.38 108 ASP A CA 1
ATOM 816 C C . ASP A 1 108 ? 73.188 13.914 -28.172 1 62.38 108 ASP A C 1
ATOM 818 O O . ASP A 1 108 ? 73.5 12.938 -27.516 1 62.38 108 ASP A O 1
ATOM 822 N N . PRO A 1 109 ? 71.875 14.008 -28 1 55.59 109 PRO A N 1
ATOM 823 C CA . PRO A 1 109 ? 70.875 13.414 -27.109 1 55.59 109 PRO A CA 1
ATOM 824 C C . PRO A 1 109 ? 70.438 12.023 -27.562 1 55.59 109 PRO A C 1
ATOM 826 O O . PRO A 1 109 ? 69.562 11.391 -26.906 1 55.59 109 PRO A O 1
ATOM 829 N N . THR A 1 110 ? 70.5 10.992 -28.672 1 53.03 110 THR A N 1
ATOM 830 C CA . THR A 1 110 ? 69.875 9.781 -29.219 1 53.03 110 THR A CA 1
ATOM 831 C C . THR A 1 110 ? 70.5 8.547 -28.531 1 53.03 110 THR A C 1
ATOM 833 O O . THR A 1 110 ? 71.688 8.242 -28.688 1 53.03 110 THR A O 1
ATOM 836 N N . PRO A 1 111 ? 69.75 7.934 -27.391 1 41.16 111 PRO A N 1
ATOM 837 C CA . PRO A 1 111 ? 70.438 6.785 -26.781 1 41.16 111 PRO A CA 1
ATOM 838 C C . PRO A 1 111 ? 70.375 5.539 -27.672 1 41.16 111 PRO A C 1
ATOM 840 O O . PRO A 1 111 ? 69.438 5.379 -28.469 1 41.16 111 PRO A O 1
ATOM 843 N N . GLY A 1 112 ? 71.188 4.547 -27.797 1 30.86 112 GLY A N 1
ATOM 844 C CA . GLY A 1 112 ? 71.375 3.316 -28.562 1 30.86 112 GLY A CA 1
ATOM 845 C C . GLY A 1 112 ? 70.562 2.148 -27.984 1 30.86 112 GLY A C 1
ATOM 846 O O . GLY A 1 112 ? 70.688 1.859 -26.797 1 30.86 112 GLY A O 1
ATOM 847 N N . ILE A 1 113 ? 69.188 1.662 -28.328 1 30.55 113 ILE A N 1
ATOM 848 C CA . ILE A 1 113 ? 68.375 0.513 -28 1 30.55 113 ILE A CA 1
ATOM 849 C C . ILE A 1 113 ? 69.25 -0.749 -27.938 1 30.55 113 ILE A C 1
ATOM 851 O O . ILE A 1 113 ? 69.75 -1.21 -28.969 1 30.55 113 ILE A O 1
ATOM 855 N N . SER A 1 114 ? 69.75 -1.371 -26.859 1 21.8 114 SER A N 1
ATOM 856 C CA . SER A 1 114 ? 70.5 -2.625 -26.906 1 21.8 114 SER A CA 1
ATOM 857 C C . SER A 1 114 ? 69.562 -3.826 -26.906 1 21.8 114 SER A C 1
ATOM 859 O O . SER A 1 114 ? 68.438 -3.742 -26.406 1 21.8 114 SER A O 1
ATOM 861 N N . ASN A 1 115 ? 69.812 -5.445 -27.266 1 21.03 115 ASN A N 1
ATOM 862 C CA . ASN A 1 115 ? 69.562 -6.785 -27.766 1 21.03 115 ASN A CA 1
ATOM 863 C C . ASN A 1 115 ? 69.25 -7.758 -26.641 1 21.03 115 ASN A C 1
ATOM 865 O O . ASN A 1 115 ? 69.312 -8.977 -26.812 1 21.03 115 ASN A O 1
ATOM 869 N N . HIS A 1 116 ? 68.562 -7.754 -25.391 1 20.56 116 HIS A N 1
ATOM 870 C CA . HIS A 1 116 ? 68.812 -8.742 -24.359 1 20.56 116 HIS A CA 1
ATOM 871 C C . HIS A 1 116 ? 68.125 -10.07 -24.656 1 20.56 116 HIS A C 1
ATOM 873 O O . HIS A 1 116 ? 67.062 -10.102 -25.234 1 20.56 116 HIS A O 1
ATOM 879 N N . SER A 1 117 ? 68.5 -11.539 -23.906 1 17.86 117 SER A N 1
ATOM 880 C CA . SER A 1 117 ? 68.812 -12.969 -24.062 1 17.86 117 SER A CA 1
ATOM 881 C C . SER A 1 117 ? 67.625 -13.805 -23.5 1 17.86 117 SER A C 1
ATOM 883 O O . SER A 1 117 ? 66.812 -13.312 -22.703 1 17.86 117 SER A O 1
ATOM 885 N N . SER A 1 118 ? 67.562 -15.555 -23.312 1 18.66 118 SER A N 1
ATOM 886 C CA . SER A 1 118 ? 67 -16.859 -23.688 1 18.66 118 SER A CA 1
ATOM 887 C C . SER A 1 118 ? 66.375 -17.547 -22.484 1 18.66 118 SER A C 1
ATOM 889 O O . SER A 1 118 ? 65.312 -18.094 -22.594 1 18.66 118 SER A O 1
ATOM 891 N N . PRO A 1 119 ? 66.938 -18.438 -21.125 1 17.09 119 PRO A N 1
ATOM 892 C CA . PRO A 1 119 ? 67.188 -19.859 -20.906 1 17.09 119 PRO A CA 1
ATOM 893 C C . PRO A 1 119 ? 66.188 -20.562 -20.047 1 17.09 119 PRO A C 1
ATOM 895 O O . PRO A 1 119 ? 65.625 -21.578 -20.453 1 17.09 119 PRO A O 1
ATOM 898 N N . ALA A 1 120 ? 66.375 -21.266 -18.453 1 16.77 120 ALA A N 1
ATOM 899 C CA . ALA A 1 120 ? 66.625 -22.625 -18 1 16.77 120 ALA A CA 1
ATOM 900 C C . ALA A 1 120 ? 65.438 -23.266 -17.359 1 16.77 120 ALA A C 1
ATOM 902 O O . ALA A 1 120 ? 64.5 -22.562 -17 1 16.77 120 ALA A O 1
ATOM 903 N N . SER A 1 121 ? 65.438 -24.781 -16.266 1 16.16 121 SER A N 1
ATOM 904 C CA . SER A 1 121 ? 65.25 -26.219 -16.094 1 16.16 121 SER A CA 1
ATOM 905 C C . SER A 1 121 ? 64.312 -26.484 -14.906 1 16.16 121 SER A C 1
ATOM 907 O O . SER A 1 121 ? 63.844 -27.609 -14.727 1 16.16 121 SER A O 1
ATOM 909 N N . LEU A 1 122 ? 63.938 -25.891 -13.688 1 16.14 122 LEU A N 1
ATOM 910 C CA . LEU A 1 122 ? 64 -26.656 -12.445 1 16.14 122 LEU A CA 1
ATOM 911 C C . LEU A 1 122 ? 62.781 -27.578 -12.312 1 16.14 122 LEU A C 1
ATOM 913 O O . LEU A 1 122 ? 61.719 -27.312 -12.875 1 16.14 122 LEU A O 1
ATOM 917 N N . ALA A 1 123 ? 62.656 -28.734 -10.969 1 15.84 123 ALA A N 1
ATOM 918 C CA . ALA A 1 123 ? 62.562 -30.109 -10.484 1 15.84 123 ALA A CA 1
ATOM 919 C C . ALA A 1 123 ? 61.188 -30.422 -9.891 1 15.84 123 ALA A C 1
ATOM 921 O O . ALA A 1 123 ? 60.594 -29.562 -9.227 1 15.84 123 ALA A O 1
ATOM 922 N N . ARG A 1 124 ? 60.375 -31.922 -9.867 1 17.17 124 ARG A N 1
ATOM 923 C CA . ARG A 1 124 ? 59.219 -32.812 -9.828 1 17.17 124 ARG A CA 1
ATOM 924 C C . ARG A 1 124 ? 59.031 -33.406 -8.438 1 17.17 124 ARG A C 1
ATOM 926 O O . ARG A 1 124 ? 58.094 -34.188 -8.203 1 17.17 124 ARG A O 1
ATOM 933 N N . THR A 1 125 ? 59.719 -33.406 -7.293 1 15.64 125 THR A N 1
ATOM 934 C CA . THR A 1 125 ? 59.875 -34.656 -6.582 1 15.64 125 THR A CA 1
ATOM 935 C C . THR A 1 125 ? 58.531 -35.062 -5.93 1 15.64 125 THR A C 1
ATOM 937 O O . THR A 1 125 ? 57.688 -34.219 -5.641 1 15.64 125 THR A O 1
ATOM 940 N N . PRO A 1 126 ? 58.375 -36.531 -4.918 1 16.3 126 PRO A N 1
ATOM 941 C CA . PRO A 1 126 ? 57.906 -37.906 -4.668 1 16.3 126 PRO A CA 1
ATOM 942 C C . PRO A 1 126 ? 56.906 -37.969 -3.512 1 16.3 126 PRO A C 1
ATOM 944 O O . PRO A 1 126 ? 55.844 -38.594 -3.645 1 16.3 126 PRO A O 1
ATOM 947 N N . THR A 1 127 ? 57.156 -37.938 -1.951 1 15.15 127 THR A N 1
ATOM 948 C CA . THR A 1 127 ? 57.312 -39.031 -1.002 1 15.15 127 THR A CA 1
ATOM 949 C C . THR A 1 127 ? 56 -39.375 -0.319 1 15.15 127 THR A C 1
ATOM 951 O O . THR A 1 127 ? 55.094 -38.531 -0.279 1 15.15 127 THR A O 1
ATOM 954 N N . SER A 1 128 ? 55.875 -40.312 1.153 1 15.2 128 SER A N 1
ATOM 955 C CA . SER A 1 128 ? 55.625 -41.594 1.816 1 15.2 128 SER A CA 1
ATOM 956 C C . SER A 1 128 ? 54.469 -41.5 2.812 1 15.2 128 SER A C 1
ATOM 958 O O . SER A 1 128 ? 53.562 -42.312 2.77 1 15.2 128 SER A O 1
ATOM 960 N N . THR A 1 129 ? 54.562 -41.25 4.348 1 14.76 129 THR A N 1
ATOM 961 C CA . THR A 1 129 ? 54.656 -42.188 5.477 1 14.76 129 THR A CA 1
ATOM 962 C C . THR A 1 129 ? 53.281 -42.375 6.129 1 14.76 129 THR A C 1
ATOM 964 O O . THR A 1 129 ? 52.375 -41.562 5.941 1 14.76 129 THR A O 1
ATOM 967 N N . SER A 1 130 ? 53.125 -42.969 7.699 1 14.76 130 SER A N 1
ATOM 968 C CA . SER A 1 130 ? 52.875 -44.062 8.617 1 14.76 130 SER A CA 1
ATOM 969 C C . SER A 1 130 ? 51.656 -43.781 9.477 1 14.76 130 SER A C 1
ATOM 971 O O . SER A 1 130 ? 50.688 -44.562 9.469 1 14.76 130 SER A O 1
ATOM 973 N N . GLN A 1 131 ? 51.719 -43.594 11.039 1 14.33 131 GLN A N 1
ATOM 974 C CA . GLN A 1 131 ? 51.594 -44.438 12.219 1 14.33 131 GLN A CA 1
ATOM 975 C C . GLN A 1 131 ? 50.219 -44.281 12.891 1 14.33 131 GLN A C 1
ATOM 977 O O . GLN A 1 131 ? 49.469 -43.375 12.539 1 14.33 131 GLN A O 1
ATOM 982 N N . ALA A 1 132 ? 50.125 -44.062 14.43 1 14.98 132 ALA A N 1
ATOM 983 C CA . ALA A 1 132 ? 49.969 -44.812 15.672 1 14.98 132 ALA A CA 1
ATOM 984 C C . ALA A 1 132 ? 48.594 -44.531 16.297 1 14.98 132 ALA A C 1
ATOM 986 O O . ALA A 1 132 ? 47.938 -43.562 15.953 1 14.98 132 ALA A O 1
ATOM 987 N N . ALA A 1 133 ? 48.281 -44.844 17.828 1 14.74 133 ALA A N 1
ATOM 988 C CA . ALA A 1 133 ? 47.75 -45.75 18.844 1 14.74 133 ALA A CA 1
ATOM 989 C C . ALA A 1 133 ? 46.688 -45.031 19.703 1 14.74 133 ALA A C 1
ATOM 991 O O . ALA A 1 133 ? 45.688 -45.625 20.062 1 14.74 133 ALA A O 1
ATOM 992 N N . VAL A 1 134 ? 46.75 -43.719 20.422 1 14.23 134 VAL A N 1
ATOM 993 C CA . VAL A 1 134 ? 46.781 -43.719 21.891 1 14.23 134 VAL A CA 1
ATOM 994 C C . VAL A 1 134 ? 45.344 -43.844 22.406 1 14.23 134 VAL A C 1
ATOM 996 O O . VAL A 1 134 ? 44.375 -43.5 21.703 1 14.23 134 VAL A O 1
ATOM 999 N N . ASN A 1 135 ? 44.969 -44.031 23.938 1 14.05 135 ASN A N 1
ATOM 1000 C CA . ASN A 1 135 ? 44.5 -44.719 25.125 1 14.05 135 ASN A CA 1
ATOM 1001 C C . ASN A 1 135 ? 43.312 -44 25.766 1 14.05 135 ASN A C 1
ATOM 1003 O O . ASN A 1 135 ? 42.469 -44.656 26.406 1 14.05 135 ASN A O 1
ATOM 1007 N N . ALA A 1 136 ? 43.094 -42.688 25.969 1 14.28 136 ALA A N 1
ATOM 1008 C CA . ALA A 1 136 ? 42.938 -42.219 27.344 1 14.28 136 ALA A CA 1
ATOM 1009 C C . ALA A 1 136 ? 41.562 -42.594 27.891 1 14.28 136 ALA A C 1
ATOM 1011 O O . ALA A 1 136 ? 40.594 -42.719 27.141 1 14.28 136 ALA A O 1
ATOM 1012 N N . LYS A 1 137 ? 41.312 -42.469 29.359 1 15.23 137 LYS A N 1
ATOM 1013 C CA . LYS A 1 137 ? 40.875 -42.906 30.688 1 15.23 137 LYS A CA 1
ATOM 1014 C C . LYS A 1 137 ? 39.438 -42.438 30.984 1 15.23 137 LYS A C 1
ATOM 1016 O O . LYS A 1 137 ? 38.969 -41.469 30.359 1 15.23 137 LYS A O 1
ATOM 1021 N N . SER A 1 138 ? 38.844 -42.531 32.469 1 15.72 138 SER A N 1
ATOM 1022 C CA . SER A 1 138 ? 37.844 -43.094 33.375 1 15.72 138 SER A CA 1
ATOM 1023 C C . SER A 1 138 ? 37 -42 34 1 15.72 138 SER A C 1
ATOM 1025 O O . SER A 1 138 ? 35.969 -42.281 34.594 1 15.72 138 SER A O 1
ATOM 1027 N N . ILE A 1 139 ? 37.031 -40.688 33.906 1 14.99 139 ILE A N 1
ATOM 1028 C CA . ILE A 1 139 ? 36.875 -39.906 35.125 1 14.99 139 ILE A CA 1
ATOM 1029 C C . ILE A 1 139 ? 35.438 -40.031 35.656 1 14.99 139 ILE A C 1
ATOM 1031 O O . ILE A 1 139 ? 34.469 -39.844 34.906 1 14.99 139 ILE A O 1
ATOM 1035 N N . LYS A 1 140 ? 35.125 -40.375 37.062 1 15.8 140 LYS A N 1
ATOM 1036 C CA . LYS A 1 140 ? 34.375 -40.812 38.219 1 15.8 140 LYS A CA 1
ATOM 1037 C C . LYS A 1 140 ? 33.312 -39.812 38.625 1 15.8 140 LYS A C 1
ATOM 1039 O O . LYS A 1 140 ? 32.219 -40.188 39.094 1 15.8 140 LYS A O 1
ATOM 1044 N N . MET A 1 141 ? 33.531 -38.406 38.812 1 15.44 141 MET A N 1
ATOM 1045 C CA . MET A 1 141 ? 33.406 -37.75 40.125 1 15.44 141 MET A CA 1
ATOM 1046 C C . MET A 1 141 ? 31.938 -37.688 40.531 1 15.44 141 MET A C 1
ATOM 1048 O O . MET A 1 141 ? 31.047 -37.656 39.688 1 15.44 141 MET A O 1
ATOM 1052 N N . GLU A 1 142 ? 31.484 -37.469 41.906 1 16.52 142 GLU A N 1
ATOM 1053 C CA . GLU A 1 142 ? 30.812 -37.594 43.188 1 16.52 142 GLU A CA 1
ATOM 1054 C C . GLU A 1 142 ? 29.578 -36.688 43.25 1 16.52 142 GLU A C 1
ATOM 1056 O O . GLU A 1 142 ? 29.406 -35.812 42.438 1 16.52 142 GLU A O 1
ATOM 1061 N N . LYS A 1 143 ? 29.094 -36.312 44.656 1 17.77 143 LYS A N 1
ATOM 1062 C CA . LYS A 1 143 ? 28.031 -36.406 45.656 1 17.77 143 LYS A CA 1
ATOM 1063 C C . LYS A 1 143 ? 27.109 -35.188 45.594 1 17.77 143 LYS A C 1
ATOM 1065 O O . LYS A 1 143 ? 25.875 -35.344 45.656 1 17.77 143 LYS A O 1
ATOM 1070 N N . ASP A 1 144 ? 27.609 -33.875 45.969 1 17.39 144 ASP A N 1
ATOM 1071 C CA . ASP A 1 144 ? 27.312 -32.969 47.062 1 17.39 144 ASP A CA 1
ATOM 1072 C C . ASP A 1 144 ? 26.031 -32.156 46.781 1 17.39 144 ASP A C 1
ATOM 1074 O O . ASP A 1 144 ? 25.688 -31.938 45.625 1 17.39 144 ASP A O 1
ATOM 1078 N N . ASP A 1 145 ? 25.141 -31.859 47.812 1 19.77 145 ASP A N 1
ATOM 1079 C CA . ASP A 1 145 ? 23.891 -31.422 48.406 1 19.77 145 ASP A CA 1
ATOM 1080 C C . ASP A 1 145 ? 23.578 -29.969 48.031 1 19.77 145 ASP A C 1
ATOM 1082 O O . ASP A 1 145 ? 22.516 -29.438 48.406 1 19.77 145 ASP A O 1
ATOM 1086 N N . GLY A 1 146 ? 24.703 -29.078 47.875 1 17.16 146 GLY A N 1
ATOM 1087 C CA . GLY A 1 146 ? 24.844 -27.672 48.25 1 17.16 146 GLY A CA 1
ATOM 1088 C C . GLY A 1 146 ? 23.797 -26.797 47.594 1 17.16 146 GLY A C 1
ATOM 1089 O O . GLY A 1 146 ? 23.156 -27.203 46.625 1 17.16 146 GLY A O 1
ATOM 1090 N N . SER A 1 147 ? 23.328 -25.594 48.469 1 21.14 147 SER A N 1
ATOM 1091 C CA . SER A 1 147 ? 22.656 -24.297 48.5 1 21.14 147 SER A CA 1
ATOM 1092 C C . SER A 1 147 ? 22.953 -23.484 47.25 1 21.14 147 SER A C 1
ATOM 1094 O O . SER A 1 147 ? 24.078 -23.016 47.031 1 21.14 147 SER A O 1
ATOM 1096 N N . ILE A 1 148 ? 22.547 -23.844 46.156 1 19.2 148 ILE A N 1
ATOM 1097 C CA . ILE A 1 148 ? 23.188 -23.656 44.844 1 19.2 148 ILE A CA 1
ATOM 1098 C C . ILE A 1 148 ? 23.188 -22.172 44.5 1 19.2 148 ILE A C 1
ATOM 1100 O O . ILE A 1 148 ? 22.219 -21.672 43.938 1 19.2 148 ILE A O 1
ATOM 1104 N N . GLN A 1 149 ? 23.422 -21.297 45.562 1 18.78 149 GLN A N 1
ATOM 1105 C CA . GLN A 1 149 ? 23.578 -19.844 45.625 1 18.78 149 GLN A CA 1
ATOM 1106 C C . GLN A 1 149 ? 24.469 -19.359 44.469 1 18.78 149 GLN A C 1
ATOM 1108 O O . GLN A 1 149 ? 24.188 -18.328 43.875 1 18.78 149 GLN A O 1
ATOM 1113 N N . SER A 1 150 ? 25.734 -19.859 44.562 1 18.38 150 SER A N 1
ATOM 1114 C CA . SER A 1 150 ? 26.969 -19.109 44.375 1 18.38 150 SER A CA 1
ATOM 1115 C C . SER A 1 150 ? 27.141 -18.703 42.906 1 18.38 150 SER A C 1
ATOM 1117 O O . SER A 1 150 ? 27.5 -17.562 42.625 1 18.38 150 SER A O 1
ATOM 1119 N N . SER A 1 151 ? 27.375 -19.703 42.062 1 18.77 151 SER A N 1
ATOM 1120 C CA . SER A 1 151 ? 28.656 -19.797 41.344 1 18.77 151 SER A CA 1
ATOM 1121 C C . SER A 1 151 ? 28.594 -19.109 40 1 18.77 151 SER A C 1
ATOM 1123 O O . SER A 1 151 ? 28.609 -19.766 38.938 1 18.77 151 SER A O 1
ATOM 1125 N N . MET A 1 152 ? 27.688 -18.188 39.906 1 17.62 152 MET A N 1
ATOM 1126 C CA . MET A 1 152 ? 27.656 -17.656 38.562 1 17.62 152 MET A CA 1
ATOM 1127 C C . MET A 1 152 ? 29.047 -17.156 38.156 1 17.62 152 MET A C 1
ATOM 1129 O O . MET A 1 152 ? 29.328 -15.961 38.188 1 17.62 152 MET A O 1
ATOM 1133 N N . ASP A 1 153 ? 29.938 -17.812 38.656 1 19.25 153 ASP A N 1
ATOM 1134 C CA . ASP A 1 153 ? 31.281 -17.297 38.406 1 19.25 153 ASP A CA 1
ATOM 1135 C C . ASP A 1 153 ? 31.625 -17.359 36.938 1 19.25 153 ASP A C 1
ATOM 1137 O O . ASP A 1 153 ? 32.031 -18.406 36.438 1 19.25 153 ASP A O 1
ATOM 1141 N N . LEU A 1 154 ? 30.75 -16.938 36.188 1 18.61 154 LEU A N 1
ATOM 1142 C CA . LEU A 1 154 ? 31.141 -17.109 34.781 1 18.61 154 LEU A CA 1
ATOM 1143 C C . LEU A 1 154 ? 32.594 -16.75 34.562 1 18.61 154 LEU A C 1
ATOM 1145 O O . LEU A 1 154 ? 33.062 -15.688 35.031 1 18.61 154 LEU A O 1
ATOM 1149 N N . ALA A 1 155 ? 33.344 -17.656 34.469 1 19.45 155 ALA A N 1
ATOM 1150 C CA . ALA A 1 155 ? 34.781 -17.641 34.156 1 19.45 155 ALA A CA 1
ATOM 1151 C C . ALA A 1 155 ? 35.094 -16.625 33.062 1 19.45 155 ALA A C 1
ATOM 1153 O O . ALA A 1 155 ? 34.625 -16.781 31.938 1 19.45 155 ALA A O 1
ATOM 1154 N N . VAL A 1 156 ? 35.375 -15.406 33.469 1 21 156 VAL A N 1
ATOM 1155 C CA . VAL A 1 156 ? 35.906 -14.195 32.844 1 21 156 VAL A CA 1
ATOM 1156 C C . VAL A 1 156 ? 37.219 -14.523 32.125 1 21 156 VAL A C 1
ATOM 1158 O O . VAL A 1 156 ? 38.219 -14.898 32.719 1 21 156 VAL A O 1
ATOM 1161 N N . PRO A 1 157 ? 37.062 -15.211 31.016 1 20.38 157 PRO A N 1
ATOM 1162 C CA . PRO A 1 157 ? 38.469 -15.359 30.547 1 20.38 157 PRO A CA 1
ATOM 1163 C C . PRO A 1 157 ? 39.25 -14.055 30.594 1 20.38 157 PRO A C 1
ATOM 1165 O O . PRO A 1 157 ? 38.656 -12.969 30.531 1 20.38 157 PRO A O 1
ATOM 1168 N N . SER A 1 158 ? 40.406 -13.992 31.234 1 20.53 158 SER A N 1
ATOM 1169 C CA . SER A 1 158 ? 41.438 -12.977 31.484 1 20.53 158 SER A CA 1
ATOM 1170 C C . SER A 1 158 ? 41.906 -12.32 30.188 1 20.53 158 SER A C 1
ATOM 1172 O O . SER A 1 158 ? 43 -12.602 29.703 1 20.53 158 SER A O 1
ATOM 1174 N N . THR A 1 159 ? 41.125 -12.32 29.188 1 19.7 159 THR A N 1
ATOM 1175 C CA . THR A 1 159 ? 41.906 -11.898 28.031 1 19.7 159 THR A CA 1
ATOM 1176 C C . THR A 1 159 ? 42.656 -10.609 28.328 1 19.7 159 THR A C 1
ATOM 1178 O O . THR A 1 159 ? 42.188 -9.789 29.141 1 19.7 159 THR A O 1
ATOM 1181 N N . SER A 1 160 ? 43.906 -10.438 27.938 1 21.08 160 SER A N 1
ATOM 1182 C CA . SER A 1 160 ? 44.969 -9.414 27.969 1 21.08 160 SER A CA 1
ATOM 1183 C C . SER A 1 160 ? 44.406 -8.047 27.594 1 21.08 160 SER A C 1
ATOM 1185 O O . SER A 1 160 ? 43.312 -7.949 27.031 1 21.08 160 SER A O 1
ATOM 1187 N N . ASP A 1 161 ? 45.281 -6.91 27.562 1 20.27 161 ASP A N 1
ATOM 1188 C CA . ASP A 1 161 ? 45.469 -5.492 27.859 1 20.27 161 ASP A CA 1
ATOM 1189 C C . ASP A 1 161 ? 44.781 -4.625 26.812 1 20.27 161 ASP A C 1
ATOM 1191 O O . ASP A 1 161 ? 44.5 -3.449 27.047 1 20.27 161 ASP A O 1
ATOM 1195 N N . ASN A 1 162 ? 44.844 -4.953 25.5 1 21.7 162 ASN A N 1
ATOM 1196 C CA . ASN A 1 162 ? 44.906 -3.777 24.641 1 21.7 162 ASN A CA 1
ATOM 1197 C C . ASN A 1 162 ? 43.562 -3.084 24.531 1 21.7 162 ASN A C 1
ATOM 1199 O O . ASN A 1 162 ? 42.562 -3.686 24.094 1 21.7 162 ASN A O 1
ATOM 1203 N N . GLY A 1 163 ? 43.219 -2.176 25.422 1 23.3 163 GLY A N 1
ATOM 1204 C CA . GLY A 1 163 ? 42.125 -1.297 25.797 1 23.3 163 GLY A CA 1
ATOM 1205 C C . GLY A 1 163 ? 41.5 -0.565 24.625 1 23.3 163 GLY A C 1
ATOM 1206 O O . GLY A 1 163 ? 42.062 0.427 24.141 1 23.3 163 GLY A O 1
ATOM 1207 N N . LEU A 1 164 ? 41.094 -1.246 23.656 1 23.27 164 LEU A N 1
ATOM 1208 C CA . LEU A 1 164 ? 40.562 -0.384 22.609 1 23.27 164 LEU A CA 1
ATOM 1209 C C . LEU A 1 164 ? 39.531 0.577 23.188 1 23.27 164 LEU A C 1
ATOM 1211 O O . LEU A 1 164 ? 38.562 0.15 23.828 1 23.27 164 LEU A O 1
ATOM 1215 N N . SER A 1 165 ? 39.906 1.887 23.469 1 23.56 165 SER A N 1
ATOM 1216 C CA . SER A 1 165 ? 39.281 3.113 23.969 1 23.56 165 SER A CA 1
ATOM 1217 C C . SER A 1 165 ? 38.031 3.49 23.156 1 23.56 165 SER A C 1
ATOM 1219 O O . SER A 1 165 ? 38.156 3.768 21.969 1 23.56 165 SER A O 1
ATOM 1221 N N . PHE A 1 166 ? 37.062 2.801 23.266 1 27.47 166 PHE A N 1
ATOM 1222 C CA . PHE A 1 166 ? 35.781 3.295 22.734 1 27.47 166 PHE A CA 1
ATOM 1223 C C . PHE A 1 166 ? 35.625 4.781 23.031 1 27.47 166 PHE A C 1
ATOM 1225 O O . PHE A 1 166 ? 35.938 5.246 24.125 1 27.47 166 PHE A O 1
ATOM 1232 N N . TYR A 1 167 ? 35.812 5.566 22.031 1 23.94 167 TYR A N 1
ATOM 1233 C CA . TYR A 1 167 ? 35.719 7.02 22.109 1 23.94 167 TYR A CA 1
ATOM 1234 C C . TYR A 1 167 ? 34.5 7.438 22.953 1 23.94 167 TYR A C 1
ATOM 1236 O O . TYR A 1 167 ? 33.375 7.172 22.578 1 23.94 167 TYR A O 1
ATOM 1244 N N . ILE A 1 168 ? 34.594 7.453 24.25 1 29.33 168 ILE A N 1
ATOM 1245 C CA . ILE A 1 168 ? 33.938 8.117 25.359 1 29.33 168 ILE A CA 1
ATOM 1246 C C . ILE A 1 168 ? 33.812 9.617 25.078 1 29.33 168 ILE A C 1
ATOM 1248 O O . ILE A 1 168 ? 34.812 10.352 25.219 1 29.33 168 ILE A O 1
ATOM 1252 N N . GLY A 1 169 ? 33.344 10.062 24.062 1 27.41 169 GLY A N 1
ATOM 1253 C CA . GLY A 1 169 ? 33.531 11.5 23.969 1 27.41 169 GLY A CA 1
ATOM 1254 C C . GLY A 1 169 ? 33.312 12.227 25.281 1 27.41 169 GLY A C 1
ATOM 1255 O O . GLY A 1 169 ? 34.25 12.68 25.922 1 27.41 169 GLY A O 1
ATOM 1256 N N . ASP A 1 170 ? 31.984 13.039 25.484 1 32.19 170 ASP A N 1
ATOM 1257 C CA . ASP A 1 170 ? 32.188 14.055 26.516 1 32.19 170 ASP A CA 1
ATOM 1258 C C . ASP A 1 170 ? 32.531 13.414 27.859 1 32.19 170 ASP A C 1
ATOM 1260 O O . ASP A 1 170 ? 32.281 12.227 28.062 1 32.19 170 ASP A O 1
ATOM 1264 N N . SER A 1 171 ? 33.125 14.188 28.859 1 33.91 171 SER A N 1
ATOM 1265 C CA . SER A 1 171 ? 33.688 13.984 30.188 1 33.91 171 SER A CA 1
ATOM 1266 C C . SER A 1 171 ? 32.812 13.086 31.047 1 33.91 171 SER A C 1
ATOM 1268 O O . SER A 1 171 ? 33.312 12.312 31.875 1 33.91 171 SER A O 1
ATOM 1270 N N . SER A 1 172 ? 31.422 13.5 31.422 1 41.22 172 SER A N 1
ATOM 1271 C CA . SER A 1 172 ? 30.734 12.875 32.562 1 41.22 172 SER A CA 1
ATOM 1272 C C . SER A 1 172 ? 30.234 11.477 32.188 1 41.22 172 SER A C 1
ATOM 1274 O O . SER A 1 172 ? 29.688 10.773 33.031 1 41.22 172 SER A O 1
ATOM 1276 N N . GLY A 1 173 ? 30.516 10.75 31.016 1 54.41 173 GLY A N 1
ATOM 1277 C CA . GLY A 1 173 ? 30.188 9.375 30.656 1 54.41 173 GLY A CA 1
ATOM 1278 C C . GLY A 1 173 ? 28.719 9.18 30.344 1 54.41 173 GLY A C 1
ATOM 1279 O O . GLY A 1 173 ? 28.281 8.062 30.047 1 54.41 173 GLY A O 1
ATOM 1280 N N . ILE A 1 174 ? 27.828 10.203 30.578 1 65 174 ILE A N 1
ATOM 1281 C CA . ILE A 1 174 ? 26.391 10.047 30.391 1 65 174 ILE A CA 1
ATOM 1282 C C . ILE A 1 174 ? 26.016 10.398 28.953 1 65 174 ILE A C 1
ATOM 1284 O O . ILE A 1 174 ? 26.203 11.539 28.516 1 65 174 ILE A O 1
ATOM 1288 N N . SER A 1 175 ? 25.562 9.438 28.125 1 78.81 175 SER A N 1
ATOM 1289 C CA . SER A 1 175 ? 25.031 9.711 26.797 1 78.81 175 SER A CA 1
ATOM 1290 C C . SER A 1 175 ? 23.562 10.109 26.859 1 78.81 175 SER A C 1
ATOM 1292 O O . SER A 1 175 ? 22.875 9.805 27.844 1 78.81 175 SER A O 1
ATOM 1294 N N . PHE A 1 176 ? 23.141 10.969 25.938 1 82.62 176 PHE A N 1
ATOM 1295 C CA . PHE A 1 176 ? 21.75 11.375 25.891 1 82.62 176 PHE A CA 1
ATOM 1296 C C . PHE A 1 176 ? 20.844 10.156 25.766 1 82.62 176 PHE A C 1
ATOM 1298 O O . PHE A 1 176 ? 19.734 10.141 26.312 1 82.62 176 PHE A O 1
ATOM 1305 N N . ALA A 1 177 ? 21.25 9.18 24.984 1 79.12 177 ALA A N 1
ATOM 1306 C CA . ALA A 1 177 ? 20.469 7.953 24.828 1 79.12 177 ALA A CA 1
ATOM 1307 C C . ALA A 1 177 ? 20.234 7.281 26.188 1 79.12 177 ALA A C 1
ATOM 1309 O O . ALA A 1 177 ? 19.125 6.801 26.453 1 79.12 177 ALA A O 1
ATOM 1310 N N . LYS A 1 178 ? 21.25 7.289 26.953 1 80.88 178 LYS A N 1
ATOM 1311 C CA . LYS A 1 178 ? 21.109 6.707 28.297 1 80.88 178 LYS A CA 1
ATOM 1312 C C . LYS A 1 178 ? 20.188 7.539 29.172 1 80.88 178 LYS A C 1
ATOM 1314 O O . LYS A 1 178 ? 19.406 6.992 29.953 1 80.88 178 LYS A O 1
ATOM 1319 N N . LEU A 1 179 ? 20.359 8.773 29.031 1 83.69 179 LEU A N 1
ATOM 1320 C CA . LEU A 1 179 ? 19.484 9.695 29.766 1 83.69 179 LEU A CA 1
ATOM 1321 C C . LEU A 1 179 ? 18.016 9.453 29.406 1 83.69 179 LEU A C 1
ATOM 1323 O O . LEU A 1 179 ? 17.172 9.336 30.297 1 83.69 179 LEU A O 1
ATOM 1327 N N . LEU A 1 180 ? 17.734 9.43 28.125 1 85.06 180 LEU A N 1
ATOM 1328 C CA . LEU A 1 180 ? 16.375 9.227 27.641 1 85.06 180 LEU A CA 1
ATOM 1329 C C . LEU A 1 180 ? 15.859 7.848 28.047 1 85.06 180 LEU A C 1
ATOM 1331 O O . LEU A 1 180 ? 14.703 7.707 28.453 1 85.06 180 LEU A O 1
ATOM 1335 N N . PHE A 1 181 ? 16.688 6.875 27.891 1 82.25 181 PHE A N 1
ATOM 1336 C CA . PHE A 1 181 ? 16.312 5.512 28.25 1 82.25 181 PHE A CA 1
ATOM 1337 C C . PHE A 1 181 ? 15.914 5.426 29.719 1 82.25 181 PHE A C 1
ATOM 1339 O O . PHE A 1 181 ? 14.93 4.77 30.062 1 82.25 181 PHE A O 1
ATOM 1346 N N . THR A 1 182 ? 16.672 5.996 30.469 1 82.25 182 THR A N 1
ATOM 1347 C CA . THR A 1 182 ? 16.391 6.012 31.906 1 82.25 182 THR A CA 1
ATOM 1348 C C . THR A 1 182 ? 15.07 6.73 32.188 1 82.25 182 THR A C 1
ATOM 1350 O O . THR A 1 182 ? 14.281 6.281 33 1 82.25 182 THR A O 1
ATOM 1353 N N . ALA A 1 183 ? 14.891 7.773 31.547 1 85.62 183 ALA A N 1
ATOM 1354 C CA . ALA A 1 183 ? 13.672 8.555 31.734 1 85.62 183 ALA A CA 1
ATOM 1355 C C . ALA A 1 183 ? 12.438 7.754 31.312 1 85.62 183 ALA A C 1
ATOM 1357 O O . ALA A 1 183 ? 11.398 7.82 31.984 1 85.62 183 ALA A O 1
ATOM 1358 N N . VAL A 1 184 ? 12.516 7.066 30.266 1 82.81 184 VAL A N 1
ATOM 1359 C CA . VAL A 1 184 ? 11.398 6.289 29.734 1 82.81 184 VAL A CA 1
ATOM 1360 C C . VAL A 1 184 ? 11.062 5.148 30.688 1 82.81 184 VAL A C 1
ATOM 1362 O O . VAL A 1 184 ? 9.891 4.797 30.859 1 82.81 184 VAL A O 1
ATOM 1365 N N . ASN A 1 185 ? 12.094 4.625 31.312 1 79.19 185 ASN A N 1
ATOM 1366 C CA . ASN A 1 185 ? 11.875 3.477 32.188 1 79.19 185 ASN A CA 1
ATOM 1367 C C . ASN A 1 185 ? 11.766 3.895 33.625 1 79.19 185 ASN A C 1
ATOM 1369 O O . ASN A 1 185 ? 11.664 3.043 34.531 1 79.19 185 ASN A O 1
ATOM 1373 N N . PHE A 1 186 ? 11.922 5.145 33.875 1 79.19 186 PHE A N 1
ATOM 1374 C CA . PHE A 1 186 ? 11.883 5.668 35.25 1 79.19 186 PHE A CA 1
ATOM 1375 C C . PHE A 1 186 ? 10.453 5.684 35.781 1 79.19 186 PHE A C 1
ATOM 1377 O O . PHE A 1 186 ? 9.539 6.172 35.094 1 79.19 186 PHE A O 1
ATOM 1384 N N . ASN A 1 187 ? 10.023 4.695 36.625 1 63.91 187 ASN A N 1
ATOM 1385 C CA . ASN A 1 187 ? 8.719 4.73 37.281 1 63.91 187 ASN A CA 1
ATOM 1386 C C . ASN A 1 187 ? 8.703 5.699 38.469 1 63.91 187 ASN A C 1
ATOM 1388 O O . ASN A 1 187 ? 9.359 5.457 39.469 1 63.91 187 ASN A O 1
ATOM 1392 N N . PRO A 1 188 ? 8.328 7.023 38.438 1 55.97 188 PRO A N 1
ATOM 1393 C CA . PRO A 1 188 ? 8.328 7.922 39.594 1 55.97 188 PRO A CA 1
ATOM 1394 C C . PRO A 1 188 ? 7.492 7.383 40.75 1 55.97 188 PRO A C 1
ATOM 1396 O O . PRO A 1 188 ? 6.355 6.949 40.562 1 55.97 188 PRO A O 1
ATOM 1399 N N . GLY A 1 189 ? 7.906 6.523 41.625 1 42.41 189 GLY A N 1
ATOM 1400 C CA . GLY A 1 189 ? 7.121 6.188 42.812 1 42.41 189 GLY A CA 1
ATOM 1401 C C . GLY A 1 189 ? 6.172 7.289 43.219 1 42.41 189 GLY A C 1
ATOM 1402 O O . GLY A 1 189 ? 5.027 7.023 43.594 1 42.41 189 GLY A O 1
ATOM 1403 N N . THR A 1 190 ? 6.699 8.414 43.906 1 37.84 190 THR A N 1
ATOM 1404 C CA . THR A 1 190 ? 6.004 9.5 44.594 1 37.84 190 THR A CA 1
ATOM 1405 C C . THR A 1 190 ? 5.449 10.508 43.594 1 37.84 190 THR A C 1
ATOM 1407 O O . THR A 1 190 ? 4.965 11.57 43.969 1 37.84 190 THR A O 1
ATOM 1410 N N . ILE A 1 191 ? 6.117 10.766 42.562 1 38.81 191 ILE A N 1
ATOM 1411 C CA . ILE A 1 191 ? 5.402 11.891 41.969 1 38.81 191 ILE A CA 1
ATOM 1412 C C . ILE A 1 191 ? 3.896 11.656 42.062 1 38.81 191 ILE A C 1
ATOM 1414 O O . ILE A 1 191 ? 3.447 10.523 42.25 1 38.81 191 ILE A O 1
ATOM 1418 N N . ASN A 1 192 ? 2.895 12.344 41.344 1 34.16 192 ASN A N 1
ATOM 1419 C CA . ASN A 1 192 ? 1.477 12.297 41.688 1 34.16 192 ASN A CA 1
ATOM 1420 C C . ASN A 1 192 ? 0.944 10.867 41.719 1 34.16 192 ASN A C 1
ATOM 1422 O O . ASN A 1 192 ? 0.941 10.195 40.688 1 34.16 192 ASN A O 1
ATOM 1426 N N . GLU A 1 193 ? 1.26 10.016 42.75 1 34.28 193 GLU A N 1
ATOM 1427 C CA . GLU A 1 193 ? 0.391 8.914 43.125 1 34.28 193 GLU A CA 1
ATOM 1428 C C . GLU A 1 193 ? -0.99 9.039 42.5 1 34.28 193 GLU A C 1
ATOM 1430 O O . GLU A 1 193 ? -1.801 8.117 42.562 1 34.28 193 GLU A O 1
ATOM 1435 N N . ASN A 1 194 ? -1.519 10.312 42.656 1 30.19 194 ASN A N 1
ATOM 1436 C CA . ASN A 1 194 ? -2.914 10.391 42.219 1 30.19 194 ASN A CA 1
ATOM 1437 C C . ASN A 1 194 ? -3.113 9.812 40.812 1 30.19 194 ASN A C 1
ATOM 1439 O O . ASN A 1 194 ? -4.238 9.492 40.438 1 30.19 194 ASN A O 1
ATOM 1443 N N . ASN A 1 195 ? -2.322 10.367 39.812 1 28.95 195 ASN A N 1
ATOM 1444 C CA . ASN A 1 195 ? -2.812 10.031 38.469 1 28.95 195 ASN A CA 1
ATOM 1445 C C . ASN A 1 195 ? -2.277 8.68 38 1 28.95 195 ASN A C 1
ATOM 1447 O O . ASN A 1 195 ? -1.274 8.625 37.281 1 28.95 195 ASN A O 1
ATOM 1451 N N . SER A 1 196 ? -1.879 7.797 38.875 1 29.08 196 SER A N 1
ATOM 1452 C CA . SER A 1 196 ? -1.661 6.406 38.5 1 29.08 196 SER A CA 1
ATOM 1453 C C . SER A 1 196 ? -2.4 6.07 37.188 1 29.08 196 SER A C 1
ATOM 1455 O O . SER A 1 196 ? -3.471 6.621 36.938 1 29.08 196 SER A O 1
ATOM 1457 N N . ILE A 1 197 ? -1.655 5.625 36.281 1 31.12 197 ILE A N 1
ATOM 1458 C CA . ILE A 1 197 ? -2.148 5.031 35.062 1 31.12 197 ILE A CA 1
ATOM 1459 C C . ILE A 1 197 ? -3.398 4.203 35.344 1 31.12 197 ILE A C 1
ATOM 1461 O O . ILE A 1 197 ? -3.303 3.07 35.812 1 31.12 197 ILE A O 1
ATOM 1465 N N . THR A 1 198 ? -4.203 4.551 36.406 1 28.02 198 THR A N 1
ATOM 1466 C CA . THR A 1 198 ? -5.555 4.016 36.531 1 28.02 198 THR A CA 1
ATOM 1467 C C . THR A 1 198 ? -6.062 3.531 35.188 1 28.02 198 THR A C 1
ATOM 1469 O O . THR A 1 198 ? -5.746 4.121 34.156 1 28.02 198 THR A O 1
ATOM 1472 N N . THR A 1 199 ? -6.309 2.309 35.156 1 29.41 199 THR A N 1
ATOM 1473 C CA . THR A 1 199 ? -7.137 1.467 34.281 1 29.41 199 THR A CA 1
ATOM 1474 C C . THR A 1 199 ? -8.312 2.26 33.719 1 29.41 199 THR A C 1
ATOM 1476 O O . THR A 1 199 ? -9.406 2.24 34.281 1 29.41 199 THR A O 1
ATOM 1479 N N . ARG A 1 200 ? -8.133 3.584 33.688 1 31.61 200 ARG A N 1
ATOM 1480 C CA . ARG A 1 200 ? -9.344 4.199 33.156 1 31.61 200 ARG A CA 1
ATOM 1481 C C . ARG A 1 200 ? -9.992 3.324 32.094 1 31.61 200 ARG A C 1
ATOM 1483 O O . ARG A 1 200 ? -9.305 2.59 31.391 1 31.61 200 ARG A O 1
ATOM 1490 N N . GLY A 1 201 ? -11.234 3.047 32.312 1 30.66 201 GLY A N 1
ATOM 1491 C CA . GLY A 1 201 ? -12.188 2.242 31.578 1 30.66 201 GLY A CA 1
ATOM 1492 C C . GLY A 1 201 ? -12.016 2.373 30.062 1 30.66 201 GLY A C 1
ATOM 1493 O O . GLY A 1 201 ? -11.414 3.332 29.594 1 30.66 201 GLY A O 1
ATOM 1494 N N . PRO A 1 202 ? -11.938 1.338 29.422 1 33.75 202 PRO A N 1
ATOM 1495 C CA . PRO A 1 202 ? -11.984 1.399 27.953 1 33.75 202 PRO A CA 1
ATOM 1496 C C . PRO A 1 202 ? -12.656 2.668 27.438 1 33.75 202 PRO A C 1
ATOM 1498 O O . PRO A 1 202 ? -13.625 3.143 28.031 1 33.75 202 PRO A O 1
ATOM 1501 N N . ALA A 1 203 ? -11.859 3.793 27.078 1 37.62 203 ALA A N 1
ATOM 1502 C CA . ALA A 1 203 ? -12.594 4.863 26.422 1 37.62 203 ALA A CA 1
ATOM 1503 C C . ALA A 1 203 ? -14.016 4.422 26.078 1 37.62 203 ALA A C 1
ATOM 1505 O O . ALA A 1 203 ? -14.227 3.297 25.609 1 37.62 203 ALA A O 1
ATOM 1506 N N . GLU A 1 204 ? -14.93 4.844 26.766 1 39.72 204 GLU A N 1
ATOM 1507 C CA . GLU A 1 204 ? -16.328 4.535 26.5 1 39.72 204 GLU A CA 1
ATOM 1508 C C . GLU A 1 204 ? -16.562 4.277 25.016 1 39.72 204 GLU A C 1
ATOM 1510 O O . GLU A 1 204 ? -16.094 5.027 24.172 1 39.72 204 GLU A O 1
ATOM 1515 N N . GLU A 1 205 ? -16.594 3.041 24.656 1 46 205 GLU A N 1
ATOM 1516 C CA . GLU A 1 205 ? -17.094 2.736 23.312 1 46 205 GLU A CA 1
ATOM 1517 C C . GLU A 1 205 ? -18.016 3.842 22.812 1 46 205 GLU A C 1
ATOM 1519 O O . GLU A 1 205 ? -18.953 4.258 23.516 1 46 205 GLU A O 1
ATOM 1524 N N . PRO A 1 206 ? -17.422 4.781 22 1 51.75 206 PRO A N 1
ATOM 1525 C CA . PRO A 1 206 ? -18.359 5.805 21.516 1 51.75 206 PRO A CA 1
ATOM 1526 C C . PRO A 1 206 ? -19.812 5.34 21.547 1 51.75 206 PRO A C 1
ATOM 1528 O O . PRO A 1 206 ? -20.094 4.16 21.312 1 51.75 206 PRO A O 1
ATOM 1531 N N . SER A 1 207 ? -20.562 5.965 22.344 1 52.84 207 SER A N 1
ATOM 1532 C CA . SER A 1 207 ? -21.984 5.684 22.438 1 52.84 207 SER A CA 1
ATOM 1533 C C . SER A 1 207 ? -22.578 5.375 21.078 1 52.84 207 SER A C 1
ATOM 1535 O O . SER A 1 207 ? -22.25 6.027 20.078 1 52.84 207 SER A O 1
ATOM 1537 N N . GLN A 1 208 ? -23.016 4.184 20.875 1 60.22 208 GLN A N 1
ATOM 1538 C CA . GLN A 1 208 ? -23.688 3.689 19.672 1 60.22 208 GLN A CA 1
ATOM 1539 C C . GLN A 1 208 ? -24.953 4.488 19.375 1 60.22 208 GLN A C 1
ATOM 1541 O O . GLN A 1 208 ? -25.609 4.27 18.359 1 60.22 208 GLN A O 1
ATOM 1546 N N . SER A 1 209 ? -25.25 5.578 20.328 1 63.84 209 SER A N 1
ATOM 1547 C CA . SER A 1 209 ? -26.484 6.281 20.031 1 63.84 209 SER A CA 1
ATOM 1548 C C . SER A 1 209 ? -26.234 7.742 19.672 1 63.84 209 SER A C 1
ATOM 1550 O O . SER A 1 209 ? -25.375 8.391 20.281 1 63.84 209 SER A O 1
ATOM 1552 N N . SER A 1 210 ? -26.781 8.219 18.594 1 65.75 210 SER A N 1
ATOM 1553 C CA . SER A 1 210 ? -26.719 9.609 18.141 1 65.75 210 SER A CA 1
ATOM 1554 C C . SER A 1 210 ? -27.469 10.539 19.078 1 65.75 210 SER A C 1
ATOM 1556 O O . SER A 1 210 ? -28.625 10.281 19.422 1 65.75 210 SER A O 1
ATOM 1558 N N . ILE A 1 211 ? -26.812 11.469 19.719 1 65.75 211 ILE A N 1
ATOM 1559 C CA . ILE A 1 211 ? -27.422 12.375 20.672 1 65.75 211 ILE A CA 1
ATOM 1560 C C . ILE A 1 211 ? -27.781 13.688 19.984 1 65.75 211 ILE A C 1
ATOM 1562 O O . ILE A 1 211 ? -28.578 14.477 20.5 1 65.75 211 ILE A O 1
ATOM 1566 N N . THR A 1 212 ? -27.281 13.82 18.75 1 69.12 212 THR A N 1
ATOM 1567 C CA . THR A 1 212 ? -27.469 15.133 18.141 1 69.12 212 THR A CA 1
ATOM 1568 C C . THR A 1 212 ? -28.594 15.094 17.109 1 69.12 212 THR A C 1
ATOM 1570 O O . THR A 1 212 ? -28.781 14.086 16.422 1 69.12 212 THR A O 1
ATOM 1573 N N . GLY A 1 213 ? -29.375 16.062 17.203 1 77.38 213 GLY A N 1
ATOM 1574 C CA . GLY A 1 213 ? -30.391 16.234 16.188 1 77.38 213 GLY A CA 1
ATOM 1575 C C . GLY A 1 213 ? -29.844 16.828 14.898 1 77.38 213 GLY A C 1
ATOM 1576 O O . GLY A 1 213 ? -28.672 17.203 14.828 1 77.38 213 GLY A O 1
ATOM 1577 N N . PHE A 1 214 ? -30.609 16.812 13.922 1 86.25 214 PHE A N 1
ATOM 1578 C CA . PHE A 1 214 ? -30.25 17.422 12.648 1 86.25 214 PHE A CA 1
ATOM 1579 C C . PHE A 1 214 ? -30.156 18.938 12.773 1 86.25 214 PHE A C 1
ATOM 1581 O O . PHE A 1 214 ? -31.094 19.594 13.227 1 86.25 214 PHE A O 1
ATOM 1588 N N . PRO A 1 215 ? -29.062 19.516 12.578 1 92.62 215 PRO A N 1
ATOM 1589 C CA . PRO A 1 215 ? -28.875 20.938 12.859 1 92.62 215 PRO A CA 1
ATOM 1590 C C . PRO A 1 215 ? -29.781 21.844 12.023 1 92.62 215 PRO A C 1
ATOM 1592 O O . PRO A 1 215 ? -30.141 21.484 10.898 1 92.62 215 PRO A O 1
ATOM 1595 N N . ILE A 1 216 ? -30.062 23.062 12.555 1 93.44 216 ILE A N 1
ATOM 1596 C CA . ILE A 1 216 ? -30.812 24.078 11.82 1 93.44 216 ILE A CA 1
ATOM 1597 C C . ILE A 1 216 ? -29.922 24.688 10.734 1 93.44 216 ILE A C 1
ATOM 1599 O O . ILE A 1 216 ? -28.703 24.547 10.773 1 93.44 216 ILE A O 1
ATOM 1603 N N . LYS A 1 217 ? -30.516 25.297 9.773 1 94.25 217 LYS A N 1
ATOM 1604 C CA . LYS A 1 217 ? -29.828 25.766 8.57 1 94.25 217 LYS A CA 1
ATOM 1605 C C . LYS A 1 217 ? -28.688 26.688 8.922 1 94.25 217 LYS A C 1
ATOM 1607 O O . LYS A 1 217 ? -27.562 26.516 8.43 1 94.25 217 LYS A O 1
ATOM 1612 N N . PRO A 1 218 ? -28.844 27.703 9.859 1 94.38 218 PRO A N 1
ATOM 1613 C CA . PRO A 1 218 ? -27.719 28.578 10.18 1 94.38 218 PRO A CA 1
ATOM 1614 C C . PRO A 1 218 ? -26.531 27.828 10.789 1 94.38 218 PRO A C 1
ATOM 1616 O O . PRO A 1 218 ? -25.375 28.141 10.5 1 94.38 218 PRO A O 1
ATOM 1619 N N . THR A 1 219 ? -26.859 26.891 11.641 1 94.06 219 THR A N 1
ATOM 1620 C CA . THR A 1 219 ? -25.797 26.078 12.242 1 94.06 219 THR A CA 1
ATOM 1621 C C . THR A 1 219 ? -25.109 25.219 11.188 1 94.06 219 THR A C 1
ATOM 1623 O O . THR A 1 219 ? -23.891 25.062 11.203 1 94.06 219 THR A O 1
ATOM 1626 N N . ALA A 1 220 ? -25.891 24.641 10.305 1 96 220 ALA A N 1
ATOM 1627 C CA . ALA A 1 220 ? -25.344 23.844 9.211 1 96 220 ALA A CA 1
ATOM 1628 C C . ALA A 1 220 ? -24.406 24.688 8.336 1 96 220 ALA A C 1
ATOM 1630 O O . ALA A 1 220 ? -23.328 24.219 7.945 1 96 220 ALA A O 1
ATOM 1631 N N . GLU A 1 221 ? -24.859 25.875 8.039 1 96.94 221 GLU A N 1
ATOM 1632 C CA . GLU A 1 221 ? -24.078 26.781 7.207 1 96.94 221 GLU A CA 1
ATOM 1633 C C . GLU A 1 221 ? -22.781 27.172 7.902 1 96.94 221 GLU A C 1
ATOM 1635 O O . GLU A 1 221 ? -21.75 27.359 7.25 1 96.94 221 GLU A O 1
ATOM 1640 N N . PHE A 1 222 ? -22.844 27.359 9.188 1 94.19 222 PHE A N 1
ATOM 1641 C CA . PHE A 1 222 ? -21.641 27.656 9.953 1 94.19 222 PHE A CA 1
ATOM 1642 C C . PHE A 1 222 ? -20.656 26.5 9.883 1 94.19 222 PHE A C 1
ATOM 1644 O O . PHE A 1 222 ? -19.453 26.719 9.703 1 94.19 222 PHE A O 1
ATOM 1651 N N . PHE A 1 223 ? -21.109 25.266 10.031 1 94.38 223 PHE A N 1
ATOM 1652 C CA . PHE A 1 223 ? -20.266 24.078 9.922 1 94.38 223 PHE A CA 1
ATOM 1653 C C . PHE A 1 223 ? -19.672 23.969 8.523 1 94.38 223 PHE A C 1
ATOM 1655 O O . PHE A 1 223 ? -18.5 23.609 8.367 1 94.38 223 PHE A O 1
ATOM 1662 N N . LEU A 1 224 ? -20.453 24.281 7.547 1 96.81 224 LEU A N 1
ATOM 1663 C CA . LEU A 1 224 ? -19.969 24.25 6.172 1 96.81 224 LEU A CA 1
ATOM 1664 C C . LEU A 1 224 ? -18.828 25.234 5.969 1 96.81 224 LEU A C 1
ATOM 1666 O O . LEU A 1 224 ? -17.828 24.922 5.324 1 96.81 224 LEU A O 1
ATOM 1670 N N . LYS A 1 225 ? -19.047 26.406 6.477 1 95.44 225 LYS A N 1
ATOM 1671 C CA . LYS A 1 225 ? -18.031 27.438 6.355 1 95.44 225 LYS A CA 1
ATOM 1672 C C . LYS A 1 225 ? -16.719 26.984 6.992 1 95.44 225 LYS A C 1
ATOM 1674 O O . LYS A 1 225 ? -15.648 27.125 6.391 1 95.44 225 LYS A O 1
ATOM 1679 N N . THR A 1 226 ? -16.797 26.453 8.172 1 93.12 226 THR A N 1
ATOM 1680 C CA . THR A 1 226 ? -15.625 25.969 8.875 1 93.12 226 THR A CA 1
ATOM 1681 C C . THR A 1 226 ? -14.945 24.844 8.094 1 93.12 226 THR A C 1
ATOM 1683 O O . THR A 1 226 ? -13.727 24.828 7.961 1 93.12 226 THR A O 1
ATOM 1686 N N . PHE A 1 227 ? -15.742 23.969 7.57 1 96.19 227 PHE A N 1
ATOM 1687 C CA . PHE A 1 227 ? -15.219 22.828 6.832 1 96.19 227 PHE A CA 1
ATOM 1688 C C . PHE A 1 227 ? -14.477 23.281 5.578 1 96.19 227 PHE A C 1
ATOM 1690 O O . PHE A 1 227 ? -13.344 22.859 5.332 1 96.19 227 PHE A O 1
ATOM 1697 N N . PHE A 1 228 ? -15.023 24.094 4.766 1 96.94 228 PHE A N 1
ATOM 1698 C CA . PHE A 1 228 ? -14.438 24.484 3.49 1 96.94 228 PHE A CA 1
ATOM 1699 C C . PHE A 1 228 ? -13.234 25.391 3.703 1 96.94 228 PHE A C 1
ATOM 1701 O O . PHE A 1 228 ? -12.281 25.375 2.926 1 96.94 228 PHE A O 1
ATOM 1708 N N . GLU A 1 229 ? -13.211 26.172 4.742 1 93.12 229 GLU A N 1
ATOM 1709 C CA . GLU A 1 229 ? -12.125 27.125 4.961 1 93.12 229 GLU A CA 1
ATOM 1710 C C . GLU A 1 229 ? -10.938 26.453 5.656 1 93.12 229 GLU A C 1
ATOM 1712 O O . GLU A 1 229 ? -9.781 26.797 5.387 1 93.12 229 GLU A O 1
ATOM 1717 N N . GLN A 1 230 ? -11.203 25.5 6.469 1 91.56 230 GLN A N 1
ATOM 1718 C CA . GLN A 1 230 ? -10.125 24.984 7.312 1 91.56 230 GLN A CA 1
ATOM 1719 C C . GLN A 1 230 ? -9.719 23.578 6.91 1 91.56 230 GLN A C 1
ATOM 1721 O O . GLN A 1 230 ? -8.578 23.172 7.117 1 91.56 230 GLN A O 1
ATOM 1726 N N . SER A 1 231 ? -10.617 22.812 6.383 1 94.31 231 SER A N 1
ATOM 1727 C CA . SER A 1 231 ? -10.312 21.406 6.082 1 94.31 231 SER A CA 1
ATOM 1728 C C . SER A 1 231 ? -10.242 21.172 4.578 1 94.31 231 SER A C 1
ATOM 1730 O O . SER A 1 231 ? -9.211 20.734 4.059 1 94.31 231 SER A O 1
ATOM 1732 N N . ASN A 1 232 ? -11.305 21.547 3.883 1 97.12 232 ASN A N 1
ATOM 1733 C CA . ASN A 1 232 ? -11.352 21.328 2.443 1 97.12 232 ASN A CA 1
ATOM 1734 C C . ASN A 1 232 ? -10.312 22.156 1.705 1 97.12 232 ASN A C 1
ATOM 1736 O O . ASN A 1 232 ? -9.961 21.859 0.564 1 97.12 232 ASN A O 1
ATOM 1740 N N . SER A 1 233 ? -9.859 23.234 2.334 1 94.94 233 SER A N 1
ATOM 1741 C CA . SER A 1 233 ? -8.789 24.047 1.747 1 94.94 233 SER A CA 1
ATOM 1742 C C . SER A 1 233 ? -7.469 23.281 1.73 1 94.94 233 SER A C 1
ATOM 1744 O O . SER A 1 233 ? -6.668 23.438 0.805 1 94.94 233 SER A O 1
ATOM 1746 N N . GLN A 1 234 ? -7.238 22.453 2.711 1 94.62 234 GLN A N 1
ATOM 1747 C CA . GLN A 1 234 ? -6.031 21.625 2.764 1 94.62 234 GLN A CA 1
ATOM 1748 C C . GLN A 1 234 ? -6.172 20.391 1.898 1 94.62 234 GLN A C 1
ATOM 1750 O O . GLN A 1 234 ? -5.242 20.016 1.184 1 94.62 234 GLN A O 1
ATOM 1755 N N . LEU A 1 235 ? -7.324 19.766 2.074 1 97.12 235 LEU A N 1
ATOM 1756 C CA . LEU A 1 235 ? -7.672 18.562 1.32 1 97.12 235 LEU A CA 1
ATOM 1757 C C . LEU A 1 235 ? -8.961 18.781 0.53 1 97.12 235 LEU A C 1
ATOM 1759 O O . LEU A 1 235 ? -10.047 18.453 1.008 1 97.12 235 LEU A O 1
ATOM 1763 N N . PRO A 1 236 ? -8.789 19.203 -0.667 1 97.88 236 PRO A N 1
ATOM 1764 C CA . PRO A 1 236 ? -9.977 19.547 -1.455 1 97.88 236 PRO A CA 1
ATOM 1765 C C . PRO A 1 236 ? -10.734 18.328 -1.951 1 97.88 236 PRO A C 1
ATOM 1767 O O . PRO A 1 236 ? -10.812 18.094 -3.16 1 97.88 236 PRO A O 1
ATOM 1770 N N . ILE A 1 237 ? -11.398 17.656 -1.088 1 98.25 237 ILE A N 1
ATOM 1771 C CA . ILE A 1 237 ? -12.125 16.422 -1.388 1 98.25 237 ILE A CA 1
ATOM 1772 C C . ILE A 1 237 ? -13.406 16.75 -2.15 1 98.25 237 ILE A C 1
ATOM 1774 O O . ILE A 1 237 ? -13.781 16.031 -3.086 1 98.25 237 ILE A O 1
ATOM 1778 N N . LEU A 1 238 ? -14.055 17.844 -1.731 1 98.25 238 LEU A N 1
ATOM 1779 C CA . LEU A 1 238 ? -15.336 18.188 -2.33 1 98.25 238 LEU A CA 1
ATOM 1780 C C . LEU A 1 238 ? -15.211 19.422 -3.227 1 98.25 238 LEU A C 1
ATOM 1782 O O . LEU A 1 238 ? -14.523 20.375 -2.877 1 98.25 238 LEU A O 1
ATOM 1786 N N . HIS A 1 239 ? -15.75 19.297 -4.395 1 97.31 239 HIS A N 1
ATOM 1787 C CA . HIS A 1 239 ? -15.961 20.484 -5.227 1 97.31 239 HIS A CA 1
ATOM 1788 C C . HIS A 1 239 ? -17.094 21.344 -4.684 1 97.31 239 HIS A C 1
ATOM 1790 O O . HIS A 1 239 ? -18.234 20.891 -4.57 1 97.31 239 HIS A O 1
ATOM 1796 N N . ARG A 1 240 ? -16.844 22.547 -4.375 1 97.38 240 ARG A N 1
ATOM 1797 C CA . ARG A 1 240 ? -17.703 23.422 -3.59 1 97.38 240 ARG A CA 1
ATOM 1798 C C . ARG A 1 240 ? -19.078 23.578 -4.246 1 97.38 240 ARG A C 1
ATOM 1800 O O . ARG A 1 240 ? -20.109 23.297 -3.621 1 97.38 240 ARG A O 1
ATOM 1807 N N . GLU A 1 241 ? -19.172 23.969 -5.527 1 96.5 241 GLU A N 1
ATOM 1808 C CA . GLU A 1 241 ? -20.438 24.219 -6.227 1 96.5 241 GLU A CA 1
ATOM 1809 C C . GLU A 1 241 ? -21.219 22.922 -6.406 1 96.5 241 GLU A C 1
ATOM 1811 O O . GLU A 1 241 ? -22.438 22.891 -6.191 1 96.5 241 GLU A O 1
ATOM 1816 N N . HIS A 1 242 ? -20.469 21.891 -6.75 1 95.81 242 HIS A N 1
ATOM 1817 C CA . HIS A 1 242 ? -21.125 20.594 -6.961 1 95.81 242 HIS A CA 1
ATOM 1818 C C . HIS A 1 242 ? -21.75 20.078 -5.672 1 95.81 242 HIS A C 1
ATOM 1820 O O . HIS A 1 242 ? -22.859 19.547 -5.691 1 95.81 242 HIS A O 1
ATOM 1826 N N . PHE A 1 243 ? -21.094 20.234 -4.566 1 97.12 243 PHE A N 1
ATOM 1827 C CA . PHE A 1 243 ? -21.578 19.797 -3.268 1 97.12 243 PHE A CA 1
ATOM 1828 C C . PHE A 1 243 ? -22.828 20.562 -2.873 1 97.12 243 PHE A C 1
ATOM 1830 O O . PHE A 1 243 ? -23.812 19.953 -2.43 1 97.12 243 PHE A O 1
ATOM 1837 N N . ILE A 1 244 ? -22.797 21.844 -2.984 1 97.38 244 ILE A N 1
ATOM 1838 C CA . ILE A 1 244 ? -23.906 22.688 -2.561 1 97.38 244 ILE A CA 1
ATOM 1839 C C . ILE A 1 244 ? -25.141 22.375 -3.41 1 97.38 244 ILE A C 1
ATOM 1841 O O . ILE A 1 244 ? -26.234 22.219 -2.883 1 97.38 244 ILE A O 1
ATOM 1845 N N . ASP A 1 245 ? -24.984 22.188 -4.676 1 95.75 245 ASP A N 1
ATOM 1846 C CA . ASP A 1 245 ? -26.094 22.016 -5.602 1 95.75 245 ASP A CA 1
ATOM 1847 C C . ASP A 1 245 ? -26.703 20.609 -5.473 1 95.75 245 ASP A C 1
ATOM 1849 O O . ASP A 1 245 ? -27.906 20.438 -5.641 1 95.75 245 ASP A O 1
ATOM 1853 N N . ASN A 1 246 ? -25.875 19.641 -5.152 1 94.75 246 ASN A N 1
ATOM 1854 C CA . ASN A 1 246 ? -26.344 18.25 -5.234 1 94.75 246 ASN A CA 1
ATOM 1855 C C . ASN A 1 246 ? -26.609 17.672 -3.848 1 94.75 246 ASN A C 1
ATOM 1857 O O . ASN A 1 246 ? -27.375 16.719 -3.711 1 94.75 246 ASN A O 1
ATOM 1861 N N . TYR A 1 247 ? -25.969 18.219 -2.807 1 96.56 247 TYR A N 1
ATOM 1862 C CA . TYR A 1 247 ? -26.109 17.578 -1.509 1 96.56 247 TYR A CA 1
ATOM 1863 C C . TYR A 1 247 ? -26.703 18.531 -0.48 1 96.56 247 TYR A C 1
ATOM 1865 O O . TYR A 1 247 ? -27.516 18.125 0.354 1 96.56 247 TYR A O 1
ATOM 1873 N N . PHE A 1 248 ? -26.359 19.797 -0.489 1 97.62 248 PHE A N 1
ATOM 1874 C CA . PHE A 1 248 ? -26.859 20.75 0.499 1 97.62 248 PHE A CA 1
ATOM 1875 C C . PHE A 1 248 ? -28.266 21.219 0.13 1 97.62 248 PHE A C 1
ATOM 1877 O O . PHE A 1 248 ? -29.172 21.203 0.962 1 97.62 248 PHE A O 1
ATOM 1884 N N . LYS A 1 249 ? -28.484 21.609 -1.114 1 96.38 249 LYS A N 1
ATOM 1885 C CA . LYS A 1 249 ? -29.703 22.25 -1.592 1 96.38 249 LYS A CA 1
ATOM 1886 C C . LYS A 1 249 ? -30.906 21.328 -1.408 1 96.38 249 LYS A C 1
ATOM 1888 O O . LYS A 1 249 ? -31.953 21.75 -0.929 1 96.38 249 LYS A O 1
ATOM 1893 N N . PRO A 1 250 ? -30.797 20.031 -1.711 1 95.69 250 PRO A N 1
ATOM 1894 C CA . PRO A 1 250 ? -31.953 19.141 -1.528 1 95.69 250 PRO A CA 1
ATOM 1895 C C . PRO A 1 250 ? -32.375 19 -0.064 1 95.69 250 PRO A C 1
ATOM 1897 O O . PRO A 1 250 ? -33.531 18.688 0.231 1 95.69 250 PRO A O 1
ATOM 1900 N N . VAL A 1 251 ? -31.469 19.219 0.833 1 96.56 251 VAL A N 1
ATOM 1901 C CA . VAL A 1 251 ? -31.75 18.984 2.244 1 96.56 251 VAL A CA 1
ATOM 1902 C C . VAL A 1 251 ? -32.219 20.281 2.906 1 96.56 251 VAL A C 1
ATOM 1904 O O . VAL A 1 251 ? -33.188 20.297 3.654 1 96.56 251 VAL A O 1
ATOM 1907 N N . TYR A 1 252 ? -31.547 21.469 2.646 1 96.38 252 TYR A N 1
ATOM 1908 C CA . TYR A 1 252 ? -31.797 22.703 3.379 1 96.38 252 TYR A CA 1
ATOM 1909 C C . TYR A 1 252 ? -32.312 23.797 2.449 1 96.38 252 TYR A C 1
ATOM 1911 O O . TYR A 1 252 ? -32.75 24.859 2.908 1 96.38 252 TYR A O 1
ATOM 1919 N N . GLY A 1 253 ? -32.25 23.562 1.128 1 95.25 253 GLY A N 1
ATOM 1920 C CA . GLY A 1 253 ? -32.594 24.609 0.178 1 95.25 253 GLY A CA 1
ATOM 1921 C C . GLY A 1 253 ? -31.391 25.438 -0.249 1 95.25 253 GLY A C 1
ATOM 1922 O O . GLY A 1 253 ? -30.25 25 -0.092 1 95.25 253 GLY A O 1
ATOM 1923 N N . ASN A 1 254 ? -31.641 26.562 -0.833 1 94.62 254 ASN A N 1
ATOM 1924 C CA . ASN A 1 254 ? -30.547 27.391 -1.349 1 94.62 254 ASN A CA 1
ATOM 1925 C C . ASN A 1 254 ? -29.672 27.938 -0.221 1 94.62 254 ASN A C 1
ATOM 1927 O O . ASN A 1 254 ? -30.172 28.266 0.852 1 94.62 254 ASN A O 1
ATOM 1931 N N . LEU A 1 255 ? -28.422 28.031 -0.458 1 95.12 255 LEU A N 1
ATOM 1932 C CA . LEU A 1 255 ? -27.469 28.594 0.487 1 95.12 255 LEU A CA 1
ATOM 1933 C C . LEU A 1 255 ? -27.781 30.078 0.74 1 95.12 255 LEU A C 1
ATOM 1935 O O . LEU A 1 255 ? -28.156 30.797 -0.183 1 95.12 255 LEU A O 1
ATOM 1939 N N . SER A 1 256 ? -27.531 30.469 1.938 1 94 256 SER A N 1
ATOM 1940 C CA . SER A 1 256 ? -27.766 31.859 2.277 1 94 256 SER A CA 1
ATOM 1941 C C . SER A 1 256 ? -26.797 32.781 1.548 1 94 256 SER A C 1
ATOM 1943 O O . SER A 1 256 ? -25.625 32.438 1.375 1 94 256 SER A O 1
ATOM 1945 N N . SER A 1 257 ? -27.203 33.906 1.151 1 88.25 257 SER A N 1
ATOM 1946 C CA . SER A 1 257 ? -26.438 34.812 0.32 1 88.25 257 SER A CA 1
ATOM 1947 C C . SER A 1 257 ? -25.25 35.406 1.089 1 88.25 257 SER A C 1
ATOM 1949 O O . SER A 1 257 ? -24.25 35.781 0.49 1 88.25 257 SER A O 1
ATOM 1951 N N . ASN A 1 258 ? -25.25 35.5 2.328 1 88.88 258 ASN A N 1
ATOM 1952 C CA . ASN A 1 258 ? -24.203 36.156 3.123 1 88.88 258 ASN A CA 1
ATOM 1953 C C . ASN A 1 258 ? -23.109 35.156 3.521 1 88.88 258 ASN A C 1
ATOM 1955 O O . ASN A 1 258 ? -22.109 35.562 4.125 1 88.88 258 ASN A O 1
ATOM 1959 N N . ILE A 1 259 ? -23.219 33.938 3.092 1 93.12 259 ILE A N 1
ATOM 1960 C CA . ILE A 1 259 ? -22.266 32.906 3.514 1 93.12 259 ILE A CA 1
ATOM 1961 C C . ILE A 1 259 ? -21.219 32.688 2.42 1 93.12 259 ILE A C 1
ATOM 1963 O O . ILE A 1 259 ? -21.562 32.625 1.237 1 93.12 259 ILE A O 1
ATOM 1967 N N . THR A 1 260 ? -19.969 32.781 2.848 1 92.88 260 THR A N 1
ATOM 1968 C CA . THR A 1 260 ? -18.875 32.469 1.935 1 92.88 260 THR A CA 1
ATOM 1969 C C . THR A 1 260 ? -18.219 31.156 2.311 1 92.88 260 THR A C 1
ATOM 1971 O O . THR A 1 260 ? -18.016 30.875 3.494 1 92.88 260 THR A O 1
ATOM 1974 N N . LEU A 1 261 ? -18.016 30.344 1.382 1 96.06 261 LEU A N 1
ATOM 1975 C CA . LEU A 1 261 ? -17.312 29.078 1.558 1 96.06 261 LEU A CA 1
ATOM 1976 C C . LEU A 1 261 ? -15.984 29.078 0.815 1 96.06 261 LEU A C 1
ATOM 1978 O O . LEU A 1 261 ? -15.906 28.641 -0.337 1 96.06 261 LEU A O 1
ATOM 1982 N N . ALA A 1 262 ? -14.938 29.562 1.48 1 94.44 262 ALA A N 1
ATOM 1983 C CA . ALA A 1 262 ? -13.625 29.734 0.858 1 94.44 262 ALA A CA 1
ATOM 1984 C C . ALA A 1 262 ? -13.734 30.5 -0.458 1 94.44 262 ALA A C 1
ATOM 1986 O O . ALA A 1 262 ? -13.203 30.062 -1.481 1 94.44 262 ALA A O 1
ATOM 1987 N N . SER A 1 263 ? -14.492 31.469 -0.46 1 94.12 263 SER A N 1
ATOM 1988 C CA . SER A 1 263 ? -14.781 32.344 -1.583 1 94.12 263 SER A CA 1
ATOM 1989 C C . SER A 1 263 ? -14.891 33.812 -1.126 1 94.12 263 SER A C 1
ATOM 1991 O O . SER A 1 263 ? -15.812 34.531 -1.533 1 94.12 263 SER A O 1
ATOM 1993 N N . ASN A 1 264 ? -14.016 34.188 -0.304 1 90.81 264 ASN A N 1
ATOM 1994 C CA . ASN A 1 264 ? -14.07 35.5 0.308 1 90.81 264 ASN A CA 1
ATOM 1995 C C . ASN A 1 264 ? -14 36.625 -0.741 1 90.81 264 ASN A C 1
ATOM 1997 O O . ASN A 1 264 ? -14.578 37.688 -0.555 1 90.81 264 ASN A O 1
ATOM 2001 N N . TYR A 1 265 ? -13.344 36.375 -1.83 1 89.94 265 TYR A N 1
ATOM 2002 C CA . TYR A 1 265 ? -13.094 37.469 -2.793 1 89.94 265 TYR A CA 1
ATOM 2003 C C . TYR A 1 265 ? -13.594 37.062 -4.18 1 89.94 265 TYR A C 1
ATOM 2005 O O . TYR A 1 265 ? -13.211 37.688 -5.18 1 89.94 265 TYR A O 1
ATOM 2013 N N . THR A 1 266 ? -14.273 35.969 -4.227 1 90.62 266 THR A N 1
ATOM 2014 C CA . THR A 1 266 ? -14.867 35.5 -5.48 1 90.62 266 THR A CA 1
ATOM 2015 C C . THR A 1 266 ? -16.344 35.188 -5.297 1 90.62 266 THR A C 1
ATOM 2017 O O . THR A 1 266 ? -16.781 34.875 -4.184 1 90.62 266 THR A O 1
ATOM 2020 N N . LYS A 1 267 ? -17.031 35.312 -6.43 1 90.81 267 LYS A N 1
ATOM 2021 C CA . LYS A 1 267 ? -18.438 34.906 -6.398 1 90.81 267 LYS A CA 1
ATOM 2022 C C . LYS A 1 267 ? -18.625 33.438 -6.758 1 90.81 267 LYS A C 1
ATOM 2024 O O . LYS A 1 267 ? -18.078 32.969 -7.762 1 90.81 267 LYS A O 1
ATOM 2029 N N . MET A 1 268 ? -19.391 32.75 -5.938 1 93.69 268 MET A N 1
ATOM 2030 C CA . MET A 1 268 ? -19.641 31.312 -6.191 1 93.69 268 MET A CA 1
ATOM 2031 C C . MET A 1 268 ? -20.609 31.141 -7.348 1 93.69 268 MET A C 1
ATOM 2033 O O . MET A 1 268 ? -21.484 31.984 -7.566 1 93.69 268 MET A O 1
ATOM 2037 N N . ASN A 1 269 ? -20.438 30.141 -8.133 1 91.62 269 ASN A N 1
ATOM 2038 C CA . ASN A 1 269 ? -21.312 29.797 -9.258 1 91.62 269 ASN A CA 1
ATOM 2039 C C . ASN A 1 269 ? -22.328 28.719 -8.875 1 91.62 269 ASN A C 1
ATOM 2041 O O . ASN A 1 269 ? -22.266 27.594 -9.391 1 91.62 269 ASN A O 1
ATOM 2045 N N . LEU A 1 270 ? -23.312 29.031 -8.086 1 93.56 270 LEU A N 1
ATOM 2046 C CA . LEU A 1 270 ? -24.281 28.078 -7.555 1 93.56 270 LEU A CA 1
ATOM 2047 C C . LEU A 1 270 ? -25.578 28.141 -8.344 1 93.56 270 LEU A C 1
ATOM 2049 O O . LEU A 1 270 ? -25.906 29.156 -8.953 1 93.56 270 LEU A O 1
ATOM 2053 N N . ASP A 1 271 ? -26.266 27.031 -8.383 1 91.44 271 ASP A N 1
ATOM 2054 C CA . ASP A 1 271 ? -27.641 27.016 -8.883 1 91.44 271 ASP A CA 1
ATOM 2055 C C . ASP A 1 271 ? -28.594 27.688 -7.902 1 91.44 271 ASP A C 1
ATOM 2057 O O . ASP A 1 271 ? -28.969 27.094 -6.887 1 91.44 271 ASP A O 1
ATOM 2061 N N . THR A 1 272 ? -29.078 28.828 -8.25 1 89.06 272 THR A N 1
ATOM 2062 C CA . THR A 1 272 ? -29.922 29.609 -7.348 1 89.06 272 THR A CA 1
ATOM 2063 C C . THR A 1 272 ? -31.391 29.422 -7.695 1 89.06 272 THR A C 1
ATOM 2065 O O . THR A 1 272 ? -32.25 30.172 -7.215 1 89.06 272 THR A O 1
ATOM 2068 N N . SER A 1 273 ? -31.641 28.391 -8.492 1 91.81 273 SER A N 1
ATOM 2069 C CA . SER A 1 273 ? -33.031 28.125 -8.781 1 91.81 273 SER A CA 1
ATOM 2070 C C . SER A 1 273 ? -33.812 27.781 -7.516 1 91.81 273 SER A C 1
ATOM 2072 O O . SER A 1 273 ? -33.312 27.078 -6.645 1 91.81 273 SER A O 1
ATOM 2074 N N . PRO A 1 274 ? -35 28.391 -7.453 1 89.75 274 PRO A N 1
ATOM 2075 C CA . PRO A 1 274 ? -35.75 28.156 -6.219 1 89.75 274 PRO A CA 1
ATOM 2076 C C . PRO A 1 274 ? -36.188 26.703 -6.07 1 89.75 274 PRO A C 1
ATOM 2078 O O . PRO A 1 274 ? -36.531 26.047 -7.066 1 89.75 274 PRO A O 1
ATOM 2081 N N . ILE A 1 275 ? -36.031 26.125 -4.898 1 91.25 275 ILE A N 1
ATOM 2082 C CA . ILE A 1 275 ? -36.594 24.828 -4.516 1 91.25 275 ILE A CA 1
ATOM 2083 C C . ILE A 1 275 ? -37.719 25.016 -3.5 1 91.25 275 ILE A C 1
ATOM 2085 O O . ILE A 1 275 ? -37.562 25.812 -2.566 1 91.25 275 ILE A O 1
ATOM 2089 N N . GLU A 1 276 ? -38.812 24.406 -3.732 1 90.88 276 GLU A N 1
ATOM 2090 C CA . GLU A 1 276 ? -39.938 24.5 -2.795 1 90.88 276 GLU A CA 1
ATOM 2091 C C . GLU A 1 276 ? -39.562 23.922 -1.435 1 90.88 276 GLU A C 1
ATOM 2093 O O . GLU A 1 276 ? -38.969 22.844 -1.356 1 90.88 276 GLU A O 1
ATOM 2098 N N . GLU A 1 277 ? -39.906 24.594 -0.469 1 88.56 277 GLU A N 1
ATOM 2099 C CA . GLU A 1 277 ? -39.562 24.203 0.895 1 88.56 277 GLU A CA 1
ATOM 2100 C C . GLU A 1 277 ? -40.094 22.812 1.236 1 88.56 277 GLU A C 1
ATOM 2102 O O . GLU A 1 277 ? -39.438 22.062 1.962 1 88.56 277 GLU A O 1
ATOM 2107 N N . HIS A 1 278 ? -41.219 22.5 0.725 1 89.75 278 HIS A N 1
ATOM 2108 C CA . HIS A 1 278 ? -41.844 21.219 1.056 1 89.75 278 HIS A CA 1
ATOM 2109 C C . HIS A 1 278 ? -41.094 20.062 0.409 1 89.75 278 HIS A C 1
ATOM 2111 O O . HIS A 1 278 ? -41.281 18.906 0.811 1 89.75 278 HIS A O 1
ATOM 2117 N N . ASN A 1 279 ? -40.219 20.406 -0.55 1 91 279 ASN A N 1
ATOM 2118 C CA . ASN A 1 279 ? -39.438 19.375 -1.237 1 91 279 ASN A CA 1
ATOM 2119 C C . ASN A 1 279 ? -38.094 19.125 -0.563 1 91 279 ASN A C 1
ATOM 2121 O O . ASN A 1 279 ? -37.375 18.203 -0.94 1 91 279 ASN A O 1
ATOM 2125 N N . THR A 1 280 ? -37.781 19.891 0.432 1 93.56 280 THR A N 1
ATOM 2126 C CA . THR A 1 280 ? -36.5 19.734 1.138 1 93.56 280 THR A CA 1
ATOM 2127 C C . THR A 1 280 ? -36.625 18.719 2.262 1 93.56 280 THR A C 1
ATOM 2129 O O . THR A 1 280 ? -37.719 18.547 2.838 1 93.56 280 THR A O 1
ATOM 2132 N N . TRP A 1 281 ? -35.562 18.016 2.576 1 93.38 281 TRP A N 1
ATOM 2133 C CA . TRP A 1 281 ? -35.594 17.016 3.631 1 93.38 281 TRP A CA 1
ATOM 2134 C C . TRP A 1 281 ? -35.844 17.656 4.992 1 93.38 281 TRP A C 1
ATOM 2136 O O . TRP A 1 281 ? -36.531 17.094 5.832 1 93.38 281 TRP A O 1
ATOM 2146 N N . PHE A 1 282 ? -35.188 18.812 5.258 1 92.56 282 PHE A N 1
ATOM 2147 C CA . PHE A 1 282 ? -35.312 19.484 6.543 1 92.56 282 PHE A CA 1
ATOM 2148 C C . PHE A 1 282 ? -36.781 19.734 6.867 1 92.56 282 PHE A C 1
ATOM 2150 O O . PHE A 1 282 ? -37.219 19.5 7.996 1 92.56 282 PHE A O 1
ATOM 2157 N N . TYR A 1 283 ? -37.531 20.188 5.898 1 91 283 TYR A N 1
ATOM 2158 C CA . TYR A 1 283 ? -38.969 20.422 6.078 1 91 283 TYR A CA 1
ATOM 2159 C C . TYR A 1 283 ? -39.719 19.125 6.281 1 91 283 TYR A C 1
ATOM 2161 O O . TYR A 1 283 ? -40.562 19.016 7.184 1 91 283 TYR A O 1
ATOM 2169 N N . ILE A 1 284 ? -39.406 18.172 5.438 1 91.38 284 ILE A N 1
ATOM 2170 C CA . ILE A 1 284 ? -40.094 16.875 5.484 1 91.38 284 ILE A CA 1
ATOM 2171 C C . ILE A 1 284 ? -39.844 16.203 6.836 1 91.38 284 ILE A C 1
ATOM 2173 O O . ILE A 1 284 ? -40.75 15.695 7.465 1 91.38 284 ILE A O 1
ATOM 2177 N N . HIS A 1 285 ? -38.594 16.234 7.23 1 89.94 285 HIS A N 1
ATOM 2178 C CA . HIS A 1 285 ? -38.188 15.609 8.484 1 89.94 285 HIS A CA 1
ATOM 2179 C C . HIS A 1 285 ? -38.906 16.25 9.672 1 89.94 285 HIS A C 1
ATOM 2181 O O . HIS A 1 285 ? -39.344 15.562 10.594 1 89.94 285 HIS A O 1
ATOM 2187 N N . ASN A 1 286 ? -39.062 17.531 9.68 1 87.75 286 ASN A N 1
ATOM 2188 C CA . ASN A 1 286 ? -39.656 18.266 10.812 1 87.75 286 ASN A CA 1
ATOM 2189 C C . ASN A 1 286 ? -41.156 18.203 10.789 1 87.75 286 ASN A C 1
ATOM 2191 O O . ASN A 1 286 ? -41.812 18.344 11.836 1 87.75 286 ASN A O 1
ATOM 2195 N N . THR A 1 287 ? -41.781 18.031 9.648 1 88.5 287 THR A N 1
ATOM 2196 C CA . THR A 1 287 ? -43.219 18.062 9.539 1 88.5 287 THR A CA 1
ATOM 2197 C C . THR A 1 287 ? -43.812 16.656 9.625 1 88.5 287 THR A C 1
ATOM 2199 O O . THR A 1 287 ? -44.75 16.422 10.359 1 88.5 287 THR A O 1
ATOM 2202 N N . THR A 1 288 ? -43.25 15.703 8.859 1 85.25 288 THR A N 1
ATOM 2203 C CA . THR A 1 288 ? -43.875 14.383 8.734 1 85.25 288 THR A CA 1
ATOM 2204 C C . THR A 1 288 ? -43.094 13.352 9.539 1 85.25 288 THR A C 1
ATOM 2206 O O . THR A 1 288 ? -43.625 12.305 9.914 1 85.25 288 THR A O 1
ATOM 2209 N N . ASN A 1 289 ? -41.844 13.602 9.867 1 82 289 ASN A N 1
ATOM 2210 C CA . ASN A 1 289 ? -40.969 12.68 10.586 1 82 289 ASN A CA 1
ATOM 2211 C C . ASN A 1 289 ? -41.156 11.242 10.094 1 82 289 ASN A C 1
ATOM 2213 O O . ASN A 1 289 ? -41.531 10.359 10.859 1 82 289 ASN A O 1
ATOM 2217 N N . PRO A 1 290 ? -40.844 11.062 8.938 1 84.81 290 PRO A N 1
ATOM 2218 C CA . PRO A 1 290 ? -41.094 9.742 8.359 1 84.81 290 PRO A CA 1
ATOM 2219 C C . PRO A 1 290 ? -40.25 8.648 9.031 1 84.81 290 PRO A C 1
ATOM 2221 O O . PRO A 1 290 ? -39.156 8.922 9.531 1 84.81 290 PRO A O 1
ATOM 2224 N N . GLU A 1 291 ? -40.719 7.402 9.016 1 83.38 291 GLU A N 1
ATOM 2225 C CA . GLU A 1 291 ? -40.031 6.262 9.625 1 83.38 291 GLU A CA 1
ATOM 2226 C C . GLU A 1 291 ? -38.781 5.898 8.859 1 83.38 291 GLU A C 1
ATOM 2228 O O . GLU A 1 291 ? -37.75 5.535 9.461 1 83.38 291 GLU A O 1
ATOM 2233 N N . THR A 1 292 ? -38.906 6.012 7.539 1 89.69 292 THR A N 1
ATOM 2234 C CA . THR A 1 292 ? -37.75 5.695 6.703 1 89.69 292 THR A CA 1
ATOM 2235 C C . THR A 1 292 ? -37.375 6.879 5.82 1 89.69 292 THR A C 1
ATOM 2237 O O . THR A 1 292 ? -38.25 7.562 5.285 1 89.69 292 THR A O 1
ATOM 2240 N N . THR A 1 293 ? -36.188 7.164 5.785 1 92.12 293 THR A N 1
ATOM 2241 C CA . THR A 1 293 ? -35.688 8.242 4.938 1 92.12 293 THR A CA 1
ATOM 2242 C C . THR A 1 293 ? -35.719 7.828 3.471 1 92.12 293 THR A C 1
ATOM 2244 O O . THR A 1 293 ? -35.219 6.762 3.113 1 92.12 293 THR A O 1
ATOM 2247 N N . PRO A 1 294 ? -36.312 8.609 2.676 1 92.38 294 PRO A N 1
ATOM 2248 C CA . PRO A 1 294 ? -36.312 8.297 1.244 1 92.38 294 PRO A CA 1
ATOM 2249 C C . PRO A 1 294 ? -34.875 8.156 0.689 1 92.38 294 PRO A C 1
ATOM 2251 O O . PRO A 1 294 ? -33.969 8.891 1.101 1 92.38 294 PRO A O 1
ATOM 2254 N N . SER A 1 295 ? -34.656 7.312 -0.28 1 92.44 295 SER A N 1
ATOM 2255 C CA . SER A 1 295 ? -33.344 6.941 -0.811 1 92.44 295 SER A CA 1
ATOM 2256 C C . SER A 1 295 ? -32.656 8.133 -1.479 1 92.44 295 SER A C 1
ATOM 2258 O O . SER A 1 295 ? -31.422 8.203 -1.515 1 92.44 295 SER A O 1
ATOM 2260 N N . GLU A 1 296 ? -33.438 9.055 -1.974 1 92.38 296 GLU A N 1
ATOM 2261 C CA . GLU A 1 296 ? -32.875 10.195 -2.686 1 92.38 296 GLU A CA 1
ATOM 2262 C C . GLU A 1 296 ? -32.062 11.086 -1.749 1 92.38 296 GLU A C 1
ATOM 2264 O O . GLU A 1 296 ? -31.188 11.836 -2.197 1 92.38 296 GLU A O 1
ATOM 2269 N N . PHE A 1 297 ? -32.344 10.945 -0.446 1 95.06 297 PHE A N 1
ATOM 2270 C CA . PHE A 1 297 ? -31.672 11.82 0.516 1 95.06 297 PHE A CA 1
ATOM 2271 C C . PHE A 1 297 ? -30.547 11.078 1.225 1 95.06 297 PHE A C 1
ATOM 2273 O O . PHE A 1 297 ? -29.828 11.664 2.035 1 95.06 297 PHE A O 1
ATOM 2280 N N . HIS A 1 298 ? -30.297 9.836 0.954 1 96.12 298 HIS A N 1
ATOM 2281 C CA . HIS A 1 298 ? -29.297 9.047 1.664 1 96.12 298 HIS A CA 1
ATOM 2282 C C . HIS A 1 298 ? -27.891 9.617 1.458 1 96.12 298 HIS A C 1
ATOM 2284 O O . HIS A 1 298 ? -27.172 9.859 2.426 1 96.12 298 HIS A O 1
ATOM 2290 N N . LYS A 1 299 ? -27.547 9.922 0.212 1 96.62 299 LYS A N 1
ATOM 2291 C CA . LYS A 1 299 ? -26.219 10.414 -0.104 1 96.62 299 LYS A CA 1
ATOM 2292 C C . LYS A 1 299 ? -26 11.82 0.452 1 96.62 299 LYS A C 1
ATOM 2294 O O . LYS A 1 299 ? -25.016 12.078 1.146 1 96.62 299 LYS A O 1
ATOM 2299 N N . PRO A 1 300 ? -27 12.688 0.232 1 97.31 300 PRO A N 1
ATOM 2300 C CA . PRO A 1 300 ? -26.828 14.023 0.81 1 97.31 300 PRO A CA 1
ATOM 2301 C C . PRO A 1 300 ? -26.688 13.992 2.328 1 97.31 300 PRO A C 1
ATOM 2303 O O . PRO A 1 300 ? -25.859 14.727 2.887 1 97.31 300 PRO A O 1
ATOM 2306 N N . LEU A 1 301 ? -27.406 13.156 2.957 1 96.75 301 LEU A N 1
ATOM 2307 C CA . LEU A 1 301 ? -27.375 13.094 4.414 1 96.75 301 LEU A CA 1
ATOM 2308 C C . LEU A 1 301 ? -26.047 12.5 4.898 1 96.75 301 LEU A C 1
ATOM 2310 O O . LEU A 1 301 ? -25.531 12.914 5.941 1 96.75 301 LEU A O 1
ATOM 2314 N N . PHE A 1 302 ? -25.5 11.578 4.168 1 97.31 302 PHE A N 1
ATOM 2315 C CA . PHE A 1 302 ? -24.188 11.055 4.527 1 97.31 302 PHE A CA 1
ATOM 2316 C C . PHE A 1 302 ? -23.141 12.156 4.48 1 97.31 302 PHE A C 1
ATOM 2318 O O . PHE A 1 302 ? -22.406 12.367 5.453 1 97.31 302 PHE A O 1
ATOM 2325 N N . PHE A 1 303 ? -23.062 12.852 3.385 1 98.12 303 PHE A N 1
ATOM 2326 C CA . PHE A 1 303 ? -22.016 13.844 3.18 1 98.12 303 PHE A CA 1
ATOM 2327 C C . PHE A 1 303 ? -22.172 15 4.16 1 98.12 303 PHE A C 1
ATOM 2329 O O . PHE A 1 303 ? -21.172 15.484 4.723 1 98.12 303 PHE A O 1
ATOM 2336 N N . LEU A 1 304 ? -23.391 15.43 4.375 1 97.88 304 LEU A N 1
ATOM 2337 C CA . LEU A 1 304 ? -23.625 16.547 5.285 1 97.88 304 LEU A CA 1
ATOM 2338 C C . LEU A 1 304 ? -23.25 16.172 6.715 1 97.88 304 LEU A C 1
ATOM 2340 O O . LEU A 1 304 ? -22.547 16.922 7.395 1 97.88 304 LEU A O 1
ATOM 2344 N N . ASN A 1 305 ? -23.672 15.008 7.133 1 96.62 305 ASN A N 1
ATOM 2345 C CA . ASN A 1 305 ? -23.344 14.594 8.492 1 96.62 305 ASN A CA 1
ATOM 2346 C C . ASN A 1 305 ? -21.844 14.383 8.672 1 96.62 305 ASN A C 1
ATOM 2348 O O . ASN A 1 305 ? -21.297 14.664 9.742 1 96.62 305 ASN A O 1
ATOM 2352 N N . MET A 1 306 ? -21.188 13.891 7.68 1 96.5 306 MET A N 1
ATOM 2353 C CA . MET A 1 306 ? -19.734 13.742 7.758 1 96.5 306 MET A CA 1
ATOM 2354 C C . MET A 1 306 ? -19.047 15.102 7.867 1 96.5 306 MET A C 1
ATOM 2356 O O . MET A 1 306 ? -18.078 15.25 8.609 1 96.5 306 MET A O 1
ATOM 2360 N N . ILE A 1 307 ? -19.531 16.031 7.121 1 97.12 307 ILE A N 1
ATOM 2361 C CA . ILE A 1 307 ? -18.969 17.391 7.164 1 97.12 307 ILE A CA 1
ATOM 2362 C C . ILE A 1 307 ? -19.203 17.984 8.547 1 97.12 307 ILE A C 1
ATOM 2364 O O . ILE A 1 307 ? -18.297 18.625 9.102 1 97.12 307 ILE A O 1
ATOM 2368 N N . PHE A 1 308 ? -20.422 17.781 9.133 1 95.5 308 PHE A N 1
ATOM 2369 C CA . PHE A 1 308 ? -20.703 18.266 10.477 1 95.5 308 PHE A CA 1
ATOM 2370 C C . PHE A 1 308 ? -19.75 17.641 11.492 1 95.5 308 PHE A C 1
ATOM 2372 O O . PHE A 1 308 ? -19.266 18.312 12.391 1 95.5 308 PHE A O 1
ATOM 2379 N N . ALA A 1 309 ? -19.484 16.375 11.273 1 93.38 309 ALA A N 1
ATOM 2380 C CA . ALA A 1 309 ? -18.594 15.664 12.18 1 93.38 309 ALA A CA 1
ATOM 2381 C C . ALA A 1 309 ? -17.172 16.234 12.086 1 93.38 309 ALA A C 1
ATOM 2383 O O . ALA A 1 309 ? -16.531 16.469 13.117 1 93.38 309 ALA A O 1
ATOM 2384 N N . ILE A 1 310 ? -16.656 16.5 10.93 1 94.19 310 ILE A N 1
ATOM 2385 C CA . ILE A 1 310 ? -15.305 16.984 10.711 1 94.19 310 ILE A CA 1
ATOM 2386 C C . ILE A 1 310 ? -15.195 18.438 11.18 1 94.19 310 ILE A C 1
ATOM 2388 O O . ILE A 1 310 ? -14.234 18.812 11.859 1 94.19 310 ILE A O 1
ATOM 2392 N N . ALA A 1 311 ? -16.203 19.234 10.836 1 93.12 311 ALA A N 1
ATOM 2393 C CA . ALA A 1 311 ? -16.203 20.656 11.211 1 93.12 311 ALA A CA 1
ATOM 2394 C C . ALA A 1 311 ? -16.203 20.812 12.734 1 93.12 311 ALA A C 1
ATOM 2396 O O . ALA A 1 311 ? -15.531 21.703 13.266 1 93.12 311 ALA A O 1
ATOM 2397 N N . SER A 1 312 ? -16.938 19.984 13.414 1 88.88 312 SER A N 1
ATOM 2398 C CA . SER A 1 312 ? -17 20.062 14.875 1 88.88 312 SER A CA 1
ATOM 2399 C C . SER A 1 312 ? -15.703 19.547 15.5 1 88.88 312 SER A C 1
ATOM 2401 O O . SER A 1 312 ? -15.406 19.859 16.656 1 88.88 312 SER A O 1
ATOM 2403 N N . SER A 1 313 ? -14.93 18.797 14.773 1 87 313 SER A N 1
ATOM 2404 C CA . SER A 1 313 ? -13.672 18.25 15.266 1 87 313 SER A CA 1
ATOM 2405 C C . SER A 1 313 ? -12.516 19.219 15.031 1 87 313 SER A C 1
ATOM 2407 O O . SER A 1 313 ? -11.461 19.094 15.656 1 87 313 SER A O 1
ATOM 2409 N N . VAL A 1 314 ? -12.664 20.109 14.133 1 81.69 314 VAL A N 1
ATOM 2410 C CA . VAL A 1 314 ? -11.633 21.094 13.852 1 81.69 314 VAL A CA 1
ATOM 2411 C C . VAL A 1 314 ? -11.406 21.969 15.078 1 81.69 314 VAL A C 1
ATOM 2413 O O . VAL A 1 314 ? -10.266 22.328 15.398 1 81.69 314 VAL A O 1
ATOM 2416 N N . ASN A 1 315 ? -12.477 22.266 15.695 1 72.19 315 ASN A N 1
ATOM 2417 C CA . ASN A 1 315 ? -12.391 23.094 16.906 1 72.19 315 ASN A CA 1
ATOM 2418 C C . ASN A 1 315 ? -12.609 22.25 18.156 1 72.19 315 ASN A C 1
ATOM 2420 O O . ASN A 1 315 ? -13.57 22.469 18.891 1 72.19 315 ASN A O 1
ATOM 2424 N N . LEU A 1 316 ? -11.883 21.234 18.328 1 62.34 316 LEU A N 1
ATOM 2425 C CA . LEU A 1 316 ? -12.008 20.172 19.328 1 62.34 316 LEU A CA 1
ATOM 2426 C C . LEU A 1 316 ? -12.211 20.766 20.719 1 62.34 316 LEU A C 1
ATOM 2428 O O . LEU A 1 316 ? -13.039 20.266 21.5 1 62.34 316 LEU A O 1
ATOM 2432 N N . LEU A 1 317 ? -11.43 21.719 20.875 1 59.78 317 LEU A N 1
ATOM 2433 C CA . LEU A 1 317 ? -11.43 22.234 22.234 1 59.78 317 LEU A CA 1
ATOM 2434 C C . LEU A 1 317 ? -12.711 23.016 22.516 1 59.78 317 LEU A C 1
ATOM 2436 O O . LEU A 1 317 ? -13.055 23.25 23.688 1 59.78 317 LEU A O 1
ATOM 2440 N N . GLN A 1 318 ? -13.383 23.156 21.391 1 59.91 318 GLN A N 1
ATOM 2441 C CA . GLN A 1 318 ? -14.602 23.938 21.562 1 59.91 318 GLN A CA 1
ATOM 2442 C C . GLN A 1 318 ? -15.82 23.031 21.734 1 59.91 318 GLN A C 1
ATOM 2444 O O . GLN A 1 318 ? -16.75 23.359 22.484 1 59.91 318 GLN A O 1
ATOM 2449 N N . TYR A 1 319 ? -15.719 21.906 21.016 1 66.62 319 TYR A N 1
ATOM 2450 C CA . TYR A 1 319 ? -16.891 21.016 21.016 1 66.62 319 TYR A CA 1
ATOM 2451 C C . TYR A 1 319 ? -16.547 19.688 21.688 1 66.62 319 TYR A C 1
ATOM 2453 O O . TYR A 1 319 ? -15.422 19.203 21.578 1 66.62 319 TYR A O 1
ATOM 2461 N N . ASN A 1 320 ? -17.5 19.281 22.406 1 70.31 320 ASN A N 1
ATOM 2462 C CA . ASN A 1 320 ? -17.359 17.969 23.062 1 70.31 320 ASN A CA 1
ATOM 2463 C C . ASN A 1 320 ? -17.219 16.859 22.031 1 70.31 320 ASN A C 1
ATOM 2465 O O . ASN A 1 320 ? -17.859 16.891 20.984 1 70.31 320 ASN A O 1
ATOM 2469 N N . ALA A 1 321 ? -16.375 15.938 22.203 1 74.12 321 ALA A N 1
ATOM 2470 C CA . ALA A 1 321 ? -16.094 14.797 21.344 1 74.12 321 ALA A CA 1
ATOM 2471 C C . ALA A 1 321 ? -17.359 13.977 21.078 1 74.12 321 ALA A C 1
ATOM 2473 O O . ALA A 1 321 ? -17.484 13.336 20.031 1 74.12 321 ALA A O 1
ATOM 2474 N N . LYS A 1 322 ? -18.297 14.141 21.812 1 79.44 322 LYS A N 1
ATOM 2475 C CA . LYS A 1 322 ? -19.531 13.367 21.688 1 79.44 322 LYS A CA 1
ATOM 2476 C C . LYS A 1 322 ? -20.375 13.875 20.531 1 79.44 322 LYS A C 1
ATOM 2478 O O . LYS A 1 322 ? -21.062 13.094 19.875 1 79.44 322 LYS A O 1
ATOM 2483 N N . ILE A 1 323 ? -20.266 15.156 20.297 1 84.69 323 ILE A N 1
ATOM 2484 C CA . ILE A 1 323 ? -21.062 15.758 19.234 1 84.69 323 ILE A CA 1
ATOM 2485 C C . ILE A 1 323 ? -20.531 15.273 17.875 1 84.69 323 ILE A C 1
ATOM 2487 O O . ILE A 1 323 ? -21.328 14.867 17.016 1 84.69 323 ILE A O 1
ATOM 2491 N N . SER A 1 324 ? -19.25 15.289 17.75 1 88.12 324 SER A N 1
ATOM 2492 C CA . SER A 1 324 ? -18.656 14.844 16.484 1 88.12 324 SER A CA 1
ATOM 2493 C C . SER A 1 324 ? -18.953 13.367 16.234 1 88.12 324 SER A C 1
ATOM 2495 O O . SER A 1 324 ? -19.25 12.977 15.102 1 88.12 324 SER A O 1
ATOM 2497 N N . ASN A 1 325 ? -18.938 12.586 17.266 1 88.12 325 ASN A N 1
ATOM 2498 C CA . ASN A 1 325 ? -19.219 11.164 17.125 1 88.12 325 ASN A CA 1
ATOM 2499 C C . ASN A 1 325 ? -20.688 10.922 16.766 1 88.12 325 ASN A C 1
ATOM 2501 O O . ASN A 1 325 ? -20.984 9.992 16.016 1 88.12 325 ASN A O 1
ATOM 2505 N N . SER A 1 326 ? -21.531 11.766 17.328 1 90.88 326 SER A N 1
ATOM 2506 C CA . SER A 1 326 ? -22.953 11.633 17.016 1 90.88 326 SER A CA 1
ATOM 2507 C C . SER A 1 326 ? -23.219 11.883 15.539 1 90.88 326 SER A C 1
ATOM 2509 O O . SER A 1 326 ? -24 11.156 14.914 1 90.88 326 SER A O 1
ATOM 2511 N N . TYR A 1 327 ? -22.625 12.875 14.969 1 93.06 327 TYR A N 1
ATOM 2512 C CA . TYR A 1 327 ? -22.781 13.156 13.547 1 93.06 327 TYR A CA 1
ATOM 2513 C C . TYR A 1 327 ? -22.219 12.039 12.695 1 93.06 327 TYR A C 1
ATOM 2515 O O . TYR A 1 327 ? -22.781 11.688 11.656 1 93.06 327 TYR A O 1
ATOM 2523 N N . LYS A 1 328 ? -21.109 11.508 13.109 1 92.94 328 LYS A N 1
ATOM 2524 C CA . LYS A 1 328 ? -20.516 10.391 12.383 1 92.94 328 LYS A CA 1
ATOM 2525 C C . LYS A 1 328 ? -21.438 9.172 12.398 1 92.94 328 LYS A C 1
ATOM 2527 O O . LYS A 1 328 ? -21.625 8.523 11.367 1 92.94 328 LYS A O 1
ATOM 2532 N N . LEU A 1 329 ? -22.016 8.891 13.523 1 92 329 LEU A N 1
ATOM 2533 C CA . LEU A 1 329 ? -22.938 7.766 13.633 1 92 329 LEU A CA 1
ATOM 2534 C C . LEU A 1 329 ? -24.156 7.961 12.734 1 92 329 LEU A C 1
ATOM 2536 O O . LEU A 1 329 ? -24.625 7.008 12.109 1 92 329 LEU A O 1
ATOM 2540 N N . GLU A 1 330 ? -24.641 9.195 12.688 1 94 330 GLU A N 1
ATOM 2541 C CA . GLU A 1 330 ? -25.75 9.508 11.789 1 94 330 GLU A CA 1
ATOM 2542 C C . GLU A 1 330 ? -25.359 9.289 10.336 1 94 330 GLU A C 1
ATOM 2544 O O . GLU A 1 330 ? -26.172 8.812 9.531 1 94 330 GLU A O 1
ATOM 2549 N N . ALA A 1 331 ? -24.125 9.68 9.984 1 95.06 331 ALA A N 1
ATOM 2550 C CA . ALA A 1 331 ? -23.641 9.492 8.617 1 95.06 331 ALA A CA 1
ATOM 2551 C C . ALA A 1 331 ? -23.547 8.016 8.266 1 95.06 331 ALA A C 1
ATOM 2553 O O . ALA A 1 331 ? -23.906 7.609 7.156 1 95.06 331 ALA A O 1
ATOM 2554 N N . MET A 1 332 ? -23.141 7.168 9.234 1 93.56 332 MET A N 1
ATOM 2555 C CA . MET A 1 332 ? -22.875 5.75 9 1 93.56 332 MET A CA 1
ATOM 2556 C C . MET A 1 332 ? -24.172 5 8.695 1 93.56 332 MET A C 1
ATOM 2558 O O . MET A 1 332 ? -24.141 3.934 8.078 1 93.56 332 MET A O 1
ATOM 2562 N N . LYS A 1 333 ? -25.281 5.578 9.062 1 92.62 333 LYS A N 1
ATOM 2563 C CA . LYS A 1 333 ? -26.562 4.969 8.727 1 92.62 333 LYS A CA 1
ATOM 2564 C C . LYS A 1 333 ? -26.766 4.887 7.219 1 92.62 333 LYS A C 1
ATOM 2566 O O . LYS A 1 333 ? -27.484 4.012 6.727 1 92.62 333 LYS A O 1
ATOM 2571 N N . TYR A 1 334 ? -26.078 5.785 6.531 1 94.62 334 TYR A N 1
ATOM 2572 C CA . TYR A 1 334 ? -26.297 5.879 5.094 1 94.62 334 TYR A CA 1
ATOM 2573 C C . TYR A 1 334 ? -25.047 5.461 4.324 1 94.62 334 TYR A C 1
ATOM 2575 O O . TYR A 1 334 ? -24.922 5.746 3.129 1 94.62 334 TYR A O 1
ATOM 2583 N N . ILE A 1 335 ? -24.109 4.809 4.902 1 93 335 ILE A N 1
ATOM 2584 C CA . ILE A 1 335 ? -22.812 4.492 4.32 1 93 335 ILE A CA 1
ATOM 2585 C C . ILE A 1 335 ? -23 3.518 3.158 1 93 335 ILE A C 1
ATOM 2587 O O . ILE A 1 335 ? -22.234 3.555 2.186 1 93 335 ILE A O 1
ATOM 2591 N N . ASP A 1 336 ? -24 2.691 3.176 1 92 336 ASP A N 1
ATOM 2592 C CA . ASP A 1 336 ? -24.219 1.694 2.137 1 92 336 ASP A CA 1
ATOM 2593 C C . ASP A 1 336 ? -24.531 2.359 0.795 1 92 336 ASP A C 1
ATOM 2595 O O . ASP A 1 336 ? -24.156 1.838 -0.26 1 92 336 ASP A O 1
ATOM 2599 N N . SER A 1 337 ? -25.219 3.48 0.873 1 93.12 337 SER A N 1
ATOM 2600 C CA . SER A 1 337 ? -25.531 4.207 -0.354 1 93.12 337 SER A CA 1
ATOM 2601 C C . SER A 1 337 ? -24.266 4.727 -1.029 1 93.12 337 SER A C 1
ATOM 2603 O O . SER A 1 337 ? -24.219 4.867 -2.254 1 93.12 337 SER A O 1
ATOM 2605 N N . ILE A 1 338 ? -23.266 4.973 -0.234 1 93.56 338 ILE A N 1
ATOM 2606 C CA . ILE A 1 338 ? -21.984 5.461 -0.76 1 93.56 338 ILE A CA 1
ATOM 2607 C C . ILE A 1 338 ? -21.188 4.293 -1.318 1 93.56 338 ILE A C 1
ATOM 2609 O O . ILE A 1 338 ? -20.625 4.387 -2.412 1 93.56 338 ILE A O 1
ATOM 2613 N N . TYR A 1 339 ? -21.188 3.203 -0.642 1 89.38 339 TYR A N 1
ATOM 2614 C CA . TYR A 1 339 ? -20.438 2.027 -1.045 1 89.38 339 TYR A CA 1
ATOM 2615 C C . TYR A 1 339 ? -20.984 1.441 -2.342 1 89.38 339 TYR A C 1
ATOM 2617 O O . TYR A 1 339 ? -20.219 0.939 -3.172 1 89.38 339 TYR A O 1
ATOM 2625 N N . THR A 1 340 ? -22.25 1.574 -2.555 1 88.12 340 THR A N 1
ATOM 2626 C CA . THR A 1 340 ? -22.891 0.962 -3.717 1 88.12 340 THR A CA 1
ATOM 2627 C C . THR A 1 340 ? -23.094 1.989 -4.824 1 88.12 340 THR A C 1
ATOM 2629 O O . THR A 1 340 ? -23.734 1.701 -5.836 1 88.12 340 THR A O 1
ATOM 2632 N N . SER A 1 341 ? -22.578 3.137 -4.59 1 90.25 341 SER A N 1
ATOM 2633 C CA . SER A 1 341 ? -22.75 4.18 -5.598 1 90.25 341 SER A CA 1
ATOM 2634 C C . SER A 1 341 ? -22.156 3.764 -6.934 1 90.25 341 SER A C 1
ATOM 2636 O O . SER A 1 341 ? -21.031 3.236 -6.984 1 90.25 341 SER A O 1
ATOM 2638 N N . PRO A 1 342 ? -22.875 3.973 -8 1 88.81 342 PRO A N 1
ATOM 2639 C CA . PRO A 1 342 ? -22.312 3.674 -9.32 1 88.81 342 PRO A CA 1
ATOM 2640 C C . PRO A 1 342 ? -21.141 4.57 -9.68 1 88.81 342 PRO A C 1
ATOM 2642 O O . PRO A 1 342 ? -20.25 4.156 -10.43 1 88.81 342 PRO A O 1
ATOM 2645 N N . ASP A 1 343 ? -21.188 5.801 -9.172 1 92.44 343 ASP A N 1
ATOM 2646 C CA . ASP A 1 343 ? -20.031 6.68 -9.312 1 92.44 343 ASP A CA 1
ATOM 2647 C C . ASP A 1 343 ? -18.953 6.359 -8.273 1 92.44 343 ASP A C 1
ATOM 2649 O O . ASP A 1 343 ? -19.047 6.801 -7.129 1 92.44 343 ASP A O 1
ATOM 2653 N N . ARG A 1 344 ? -17.938 5.77 -8.703 1 92.62 344 ARG A N 1
ATOM 2654 C CA . ARG A 1 344 ? -16.922 5.289 -7.789 1 92.62 344 ARG A CA 1
ATOM 2655 C C . ARG A 1 344 ? -16.109 6.449 -7.207 1 92.62 344 ARG A C 1
ATOM 2657 O O . ARG A 1 344 ? -15.508 6.32 -6.145 1 92.62 344 ARG A O 1
ATOM 2664 N N . LEU A 1 345 ? -16.094 7.566 -7.906 1 96.31 345 LEU A N 1
ATOM 2665 C CA . LEU A 1 345 ? -15.414 8.734 -7.352 1 96.31 345 LEU A CA 1
ATOM 2666 C C . LEU A 1 345 ? -16.172 9.273 -6.141 1 96.31 345 LEU A C 1
ATOM 2668 O O . LEU A 1 345 ? -15.562 9.766 -5.188 1 96.31 345 LEU A O 1
ATOM 2672 N N . GLU A 1 346 ? -17.469 9.164 -6.199 1 96.19 346 GLU A N 1
ATOM 2673 C CA . GLU A 1 346 ? -18.297 9.547 -5.059 1 96.19 346 GLU A CA 1
ATOM 2674 C C . GLU A 1 346 ? -18.016 8.656 -3.852 1 96.19 346 GLU A C 1
ATOM 2676 O O . GLU A 1 346 ? -17.953 9.141 -2.717 1 96.19 346 GLU A O 1
ATOM 2681 N N . CYS A 1 347 ? -17.875 7.438 -4.141 1 95.69 347 CYS A N 1
ATOM 2682 C CA . CYS A 1 347 ? -17.5 6.496 -3.088 1 95.69 347 CYS A CA 1
ATOM 2683 C C . CYS A 1 347 ? -16.156 6.871 -2.471 1 95.69 347 CYS A C 1
ATOM 2685 O O . CYS A 1 347 ? -16.016 6.867 -1.247 1 95.69 347 CYS A O 1
ATOM 2687 N N . LEU A 1 348 ? -15.242 7.16 -3.342 1 97.38 348 LEU A N 1
ATOM 2688 C CA . LEU A 1 348 ? -13.922 7.547 -2.871 1 97.38 348 LEU A CA 1
ATOM 2689 C C . LEU A 1 348 ? -13.992 8.812 -2.023 1 97.38 348 LEU A C 1
ATOM 2691 O O . LEU A 1 348 ? -13.297 8.922 -1.009 1 97.38 348 LEU A O 1
ATOM 2695 N N . GLN A 1 349 ? -14.812 9.742 -2.391 1 98.12 349 GLN A N 1
ATOM 2696 C CA . GLN A 1 349 ? -15 10.953 -1.605 1 98.12 349 GLN A CA 1
ATOM 2697 C C . GLN A 1 349 ? -15.516 10.633 -0.206 1 98.12 349 GLN A C 1
ATOM 2699 O O . GLN A 1 349 ? -15.031 11.188 0.783 1 98.12 349 GLN A O 1
ATOM 2704 N N . GLY A 1 350 ? -16.5 9.805 -0.195 1 97.25 350 GLY A N 1
ATOM 2705 C CA . GLY A 1 350 ? -17.016 9.391 1.097 1 97.25 350 GLY A CA 1
ATOM 2706 C C . GLY A 1 350 ? -15.977 8.719 1.974 1 97.25 350 GLY A C 1
ATOM 2707 O O . GLY A 1 350 ? -15.875 9.023 3.164 1 97.25 350 GLY A O 1
ATOM 2708 N N . LEU A 1 351 ? -15.188 7.859 1.391 1 96.06 351 LEU A N 1
ATOM 2709 C CA . LEU A 1 351 ? -14.141 7.156 2.123 1 96.06 351 LEU A CA 1
ATOM 2710 C C . LEU A 1 351 ? -13.07 8.125 2.609 1 96.06 351 LEU A C 1
ATOM 2712 O O . LEU A 1 351 ? -12.547 7.977 3.715 1 96.06 351 LEU A O 1
ATOM 2716 N N . LEU A 1 352 ? -12.742 9.062 1.791 1 98.06 352 LEU A N 1
ATOM 2717 C CA . LEU A 1 352 ? -11.742 10.055 2.162 1 98.06 352 LEU A CA 1
ATOM 2718 C C . LEU A 1 352 ? -12.219 10.891 3.346 1 98.06 352 LEU A C 1
ATOM 2720 O O . LEU A 1 352 ? -11.438 11.195 4.25 1 98.06 352 LEU A O 1
ATOM 2724 N N . LEU A 1 353 ? -13.492 11.266 3.328 1 97.62 353 LEU A N 1
ATOM 2725 C CA . LEU A 1 353 ? -14.047 12.016 4.453 1 97.62 353 LEU A CA 1
ATOM 2726 C C . LEU A 1 353 ? -14.031 11.164 5.723 1 97.62 353 LEU A C 1
ATOM 2728 O O . LEU A 1 353 ? -13.719 11.664 6.805 1 97.62 353 LEU A O 1
ATOM 2732 N N . LEU A 1 354 ? -14.375 9.953 5.559 1 95.25 354 LEU A N 1
ATOM 2733 C CA . LEU A 1 354 ? -14.328 9.047 6.699 1 95.25 354 LEU A CA 1
ATOM 2734 C C . LEU A 1 354 ? -12.906 8.906 7.227 1 95.25 354 LEU A C 1
ATOM 2736 O O . LEU A 1 354 ? -12.688 8.875 8.445 1 95.25 354 LEU A O 1
ATOM 2740 N N . THR A 1 355 ? -11.961 8.789 6.328 1 95 355 THR A N 1
ATOM 2741 C CA . THR A 1 355 ? -10.555 8.695 6.711 1 95 355 THR A CA 1
ATOM 2742 C C . THR A 1 355 ? -10.109 9.953 7.449 1 95 355 THR A C 1
ATOM 2744 O O . THR A 1 355 ? -9.438 9.875 8.477 1 95 355 THR A O 1
ATOM 2747 N N . LEU A 1 356 ? -10.477 11.062 6.902 1 95.06 356 LEU A N 1
ATOM 2748 C CA . LEU A 1 356 ? -10.125 12.336 7.52 1 95.06 356 LEU A CA 1
ATOM 2749 C C . LEU A 1 356 ? -10.68 12.422 8.938 1 95.06 356 LEU A C 1
ATOM 2751 O O . LEU A 1 356 ? -9.969 12.828 9.859 1 95.06 356 LEU A O 1
ATOM 2755 N N . TYR A 1 357 ? -11.93 12.07 9.117 1 92.88 357 TYR A N 1
ATOM 2756 C CA . TYR A 1 357 ? -12.539 12.07 10.445 1 92.88 357 TYR A CA 1
ATOM 2757 C C . TYR A 1 357 ? -11.797 11.117 11.383 1 92.88 357 TYR A C 1
ATOM 2759 O O . TYR A 1 357 ? -11.555 11.445 12.547 1 92.88 357 TYR A O 1
ATOM 2767 N N . SER A 1 358 ? -11.422 9.969 10.836 1 89.81 358 SER A N 1
ATOM 2768 C CA . SER A 1 358 ? -10.797 8.93 11.648 1 89.81 358 SER A CA 1
ATOM 2769 C C . SER A 1 358 ? -9.414 9.367 12.125 1 89.81 358 SER A C 1
ATOM 2771 O O . SER A 1 358 ? -8.906 8.844 13.117 1 89.81 358 SER A O 1
ATOM 2773 N N . ILE A 1 359 ? -8.789 10.219 11.43 1 88.94 359 ILE A N 1
ATOM 2774 C CA . ILE A 1 359 ? -7.5 10.742 11.859 1 88.94 359 ILE A CA 1
ATOM 2775 C C . ILE A 1 359 ? -7.699 11.719 13.016 1 88.94 359 ILE A C 1
ATOM 2777 O O . ILE A 1 359 ? -6.828 11.852 13.883 1 88.94 359 ILE A O 1
ATOM 2781 N N . MET A 1 360 ? -8.844 12.344 13.016 1 87.12 360 MET A N 1
ATOM 2782 C CA . MET A 1 360 ? -9.109 13.375 14.016 1 87.12 360 MET A CA 1
ATOM 2783 C C . MET A 1 360 ? -9.578 12.75 15.328 1 87.12 360 MET A C 1
ATOM 2785 O O . MET A 1 360 ? -9.234 13.242 16.406 1 87.12 360 MET A O 1
ATOM 2789 N N . ARG A 1 361 ? -10.367 11.664 15.164 1 83.88 361 ARG A N 1
ATOM 2790 C CA . ARG A 1 361 ? -10.953 11.023 16.344 1 83.88 361 ARG A CA 1
ATOM 2791 C C . ARG A 1 361 ? -10.828 9.508 16.25 1 83.88 361 ARG A C 1
ATOM 2793 O O . ARG A 1 361 ? -10.836 8.938 15.156 1 83.88 361 ARG A O 1
ATOM 2800 N N . PRO A 1 362 ? -10.711 8.906 17.391 1 82.12 362 PRO A N 1
ATOM 2801 C CA . PRO A 1 362 ? -10.672 7.445 17.359 1 82.12 362 PRO A CA 1
ATOM 2802 C C . PRO A 1 362 ? -11.938 6.828 16.781 1 82.12 362 PRO A C 1
ATOM 2804 O O . PRO A 1 362 ? -13.047 7.293 17.062 1 82.12 362 PRO A O 1
ATOM 2807 N N . SER A 1 363 ? -11.719 6 15.93 1 82.88 363 SER A N 1
ATOM 2808 C CA . SER A 1 363 ? -12.844 5.363 15.25 1 82.88 363 SER A CA 1
ATOM 2809 C C . SER A 1 363 ? -12.578 3.885 15 1 82.88 363 SER A C 1
ATOM 2811 O O . SER A 1 363 ? -11.43 3.436 15.078 1 82.88 363 SER A O 1
ATOM 2813 N N . THR A 1 364 ? -13.695 3.094 14.859 1 79.19 364 THR A N 1
ATOM 2814 C CA . THR A 1 364 ? -13.656 1.702 14.43 1 79.19 364 THR A CA 1
ATOM 2815 C C . THR A 1 364 ? -14.383 1.529 13.102 1 79.19 364 THR A C 1
ATOM 2817 O O . THR A 1 364 ? -15.562 1.877 12.984 1 79.19 364 THR A O 1
ATOM 2820 N N . PRO A 1 365 ? -13.688 1.063 12.094 1 80.69 365 PRO A N 1
ATOM 2821 C CA . PRO A 1 365 ? -12.297 0.615 11.992 1 80.69 365 PRO A CA 1
ATOM 2822 C C . PRO A 1 365 ? -11.297 1.762 12.117 1 80.69 365 PRO A C 1
ATOM 2824 O O . PRO A 1 365 ? -11.641 2.918 11.859 1 80.69 365 PRO A O 1
ATOM 2827 N N . GLY A 1 366 ? -10.156 1.407 12.523 1 85.81 366 GLY A N 1
ATOM 2828 C CA . GLY A 1 366 ? -9.102 2.398 12.664 1 85.81 366 GLY A CA 1
ATOM 2829 C C . GLY A 1 366 ? -8.672 3.01 11.344 1 85.81 366 GLY A C 1
ATOM 2830 O O . GLY A 1 366 ? -8.945 2.455 10.281 1 85.81 366 GLY A O 1
ATOM 2831 N N . VAL A 1 367 ? -8.062 4.094 11.453 1 89.81 367 VAL A N 1
ATOM 2832 C CA . VAL A 1 367 ? -7.719 4.891 10.289 1 89.81 367 VAL A CA 1
ATOM 2833 C C . VAL A 1 367 ? -6.758 4.109 9.391 1 89.81 367 VAL A C 1
ATOM 2835 O O . VAL A 1 367 ? -6.797 4.234 8.164 1 89.81 367 VAL A O 1
ATOM 2838 N N . TRP A 1 368 ? -5.945 3.268 9.922 1 91.81 368 TRP A N 1
ATOM 2839 C CA . TRP A 1 368 ? -4.977 2.494 9.148 1 91.81 368 TRP A CA 1
ATOM 2840 C C . TRP A 1 368 ? -5.676 1.619 8.117 1 91.81 368 TRP A C 1
ATOM 2842 O O . TRP A 1 368 ? -5.266 1.573 6.953 1 91.81 368 TRP A O 1
ATOM 2852 N N . TYR A 1 369 ? -6.727 1.041 8.453 1 89.44 369 TYR A N 1
ATOM 2853 C CA . TYR A 1 369 ? -7.434 0.116 7.574 1 89.44 369 TYR A CA 1
ATOM 2854 C C . TYR A 1 369 ? -8.375 0.864 6.641 1 89.44 369 TYR A C 1
ATOM 2856 O O . TYR A 1 369 ? -8.516 0.505 5.469 1 89.44 369 TYR A O 1
ATOM 2864 N N . VAL A 1 370 ? -9.008 1.935 7.16 1 91.12 370 VAL A N 1
ATOM 2865 C CA . VAL A 1 370 ? -9.875 2.742 6.301 1 91.12 370 VAL A CA 1
ATOM 2866 C C . VAL A 1 370 ? -9.039 3.387 5.195 1 91.12 370 VAL A C 1
ATOM 2868 O O . VAL A 1 370 ? -9.445 3.396 4.031 1 91.12 370 VAL A O 1
ATOM 2871 N N . LEU A 1 371 ? -7.938 3.896 5.617 1 94.81 371 LEU A N 1
ATOM 2872 C CA . LEU A 1 371 ? -7.031 4.488 4.641 1 94.81 371 LEU A CA 1
ATOM 2873 C C . LEU A 1 371 ? -6.551 3.439 3.641 1 94.81 371 LEU A C 1
ATOM 2875 O O . LEU A 1 371 ? -6.387 3.736 2.455 1 94.81 371 LEU A O 1
ATOM 2879 N N . GLY A 1 372 ? -6.27 2.254 4.125 1 93.75 372 GLY A N 1
ATOM 2880 C CA . GLY A 1 372 ? -5.895 1.181 3.221 1 93.75 372 GLY A CA 1
ATOM 2881 C C . GLY A 1 372 ? -6.91 0.943 2.123 1 93.75 372 GLY A C 1
ATOM 2882 O O . GLY A 1 372 ? -6.551 0.84 0.947 1 93.75 372 GLY A O 1
ATOM 2883 N N . THR A 1 373 ? -8.117 0.871 2.486 1 92.06 373 THR A N 1
ATOM 2884 C CA . THR A 1 373 ? -9.195 0.669 1.523 1 92.06 373 THR A CA 1
ATOM 2885 C C . THR A 1 373 ? -9.281 1.845 0.555 1 92.06 373 THR A C 1
ATOM 2887 O O . THR A 1 373 ? -9.508 1.654 -0.642 1 92.06 373 THR A O 1
ATOM 2890 N N . THR A 1 374 ? -9.109 3.016 1.112 1 95.81 374 THR A N 1
ATOM 2891 C CA . THR A 1 374 ? -9.133 4.227 0.297 1 95.81 374 THR A CA 1
ATOM 2892 C C . THR A 1 374 ? -8.039 4.18 -0.769 1 95.81 374 THR A C 1
ATOM 2894 O O . THR A 1 374 ? -8.297 4.477 -1.938 1 95.81 374 THR A O 1
ATOM 2897 N N . LEU A 1 375 ? -6.887 3.809 -0.392 1 96.94 375 LEU A N 1
ATOM 2898 C CA . LEU A 1 375 ? -5.754 3.754 -1.312 1 96.94 375 LEU A CA 1
ATOM 2899 C C . LEU A 1 375 ? -5.961 2.664 -2.359 1 96.94 375 LEU A C 1
ATOM 2901 O O . LEU A 1 375 ? -5.602 2.844 -3.527 1 96.94 375 LEU A O 1
ATOM 2905 N N . ARG A 1 376 ? -6.496 1.531 -1.946 1 94 376 ARG A N 1
ATOM 2906 C CA . ARG A 1 376 ? -6.777 0.459 -2.895 1 94 376 ARG A CA 1
ATOM 2907 C C . ARG A 1 376 ? -7.781 0.912 -3.949 1 94 376 ARG A C 1
ATOM 2909 O O . ARG A 1 376 ? -7.648 0.574 -5.129 1 94 376 ARG A O 1
ATOM 2916 N N . LEU A 1 377 ? -8.766 1.636 -3.525 1 94.31 377 LEU A N 1
ATOM 2917 C CA . LEU A 1 377 ? -9.75 2.146 -4.473 1 94.31 377 LEU A CA 1
ATOM 2918 C C . LEU A 1 377 ? -9.117 3.154 -5.426 1 94.31 377 LEU A C 1
ATOM 2920 O O . LEU A 1 377 ? -9.445 3.186 -6.613 1 94.31 377 LEU A O 1
ATOM 2924 N N . CYS A 1 378 ? -8.211 3.982 -4.926 1 96.19 378 CYS A N 1
ATOM 2925 C CA . CYS A 1 378 ? -7.5 4.941 -5.77 1 96.19 378 CYS A CA 1
ATOM 2926 C C . CYS A 1 378 ? -6.762 4.234 -6.898 1 96.19 378 CYS A C 1
ATOM 2928 O O . CYS A 1 378 ? -6.844 4.652 -8.055 1 96.19 378 CYS A O 1
ATOM 2930 N N . VAL A 1 379 ? -6.066 3.184 -6.586 1 94.06 379 VAL A N 1
ATOM 2931 C CA . VAL A 1 379 ? -5.297 2.438 -7.578 1 94.06 379 VAL A CA 1
ATOM 2932 C C . VAL A 1 379 ? -6.246 1.701 -8.523 1 94.06 379 VAL A C 1
ATOM 2934 O O . VAL A 1 379 ? -5.996 1.623 -9.727 1 94.06 379 VAL A O 1
ATOM 2937 N N . ASP A 1 380 ? -7.324 1.207 -7.922 1 91.38 380 ASP A N 1
ATOM 2938 C CA . ASP A 1 380 ? -8.32 0.507 -8.727 1 91.38 380 ASP A CA 1
ATOM 2939 C C . ASP A 1 380 ? -8.891 1.417 -9.812 1 91.38 380 ASP A C 1
ATOM 2941 O O . ASP A 1 380 ? -9.125 0.975 -10.938 1 91.38 380 ASP A O 1
ATOM 2945 N N . LEU A 1 381 ? -9.07 2.674 -9.469 1 92.5 381 LEU A N 1
ATOM 2946 C CA . LEU A 1 381 ? -9.633 3.637 -10.414 1 92.5 381 LEU A CA 1
ATOM 2947 C C . LEU A 1 381 ? -8.547 4.223 -11.305 1 92.5 381 LEU A C 1
ATOM 2949 O O . LEU A 1 381 ? -8.836 5.012 -12.211 1 92.5 381 LEU A O 1
ATOM 2953 N N . GLY A 1 382 ? -7.289 3.895 -11.078 1 92.38 382 GLY A N 1
ATOM 2954 C CA . GLY A 1 382 ? -6.184 4.379 -11.891 1 92.38 382 GLY A CA 1
ATOM 2955 C C . GLY A 1 382 ? -5.879 5.848 -11.664 1 92.38 382 GLY A C 1
ATOM 2956 O O . GLY A 1 382 ? -5.406 6.531 -12.578 1 92.38 382 GLY A O 1
ATOM 2957 N N . LEU A 1 383 ? -6.125 6.324 -10.469 1 96.38 383 LEU A N 1
ATOM 2958 C CA . LEU A 1 383 ? -5.969 7.75 -10.203 1 96.38 383 LEU A CA 1
ATOM 2959 C C . LEU A 1 383 ? -4.496 8.109 -10.047 1 96.38 383 LEU A C 1
ATOM 2961 O O . LEU A 1 383 ? -4.125 9.289 -10.148 1 96.38 383 LEU A O 1
ATOM 2965 N N . HIS A 1 384 ? -3.613 7.18 -9.773 1 93.56 384 HIS A N 1
ATOM 2966 C CA . HIS A 1 384 ? -2.199 7.441 -9.523 1 93.56 384 HIS A CA 1
ATOM 2967 C C . HIS A 1 384 ? -1.452 7.711 -10.828 1 93.56 384 HIS A C 1
ATOM 2969 O O . HIS A 1 384 ? -0.288 8.117 -10.805 1 93.56 384 HIS A O 1
ATOM 2975 N N . THR A 1 385 ? -2.1 7.5 -11.898 1 88.5 385 THR A N 1
ATOM 2976 C CA . THR A 1 385 ? -1.471 7.727 -13.195 1 88.5 385 THR A CA 1
ATOM 2977 C C . THR A 1 385 ? -2.262 8.742 -14.008 1 88.5 385 THR A C 1
ATOM 2979 O O . THR A 1 385 ? -3.486 8.82 -13.898 1 88.5 385 THR A O 1
ATOM 2982 N N . GLU A 1 386 ? -1.566 9.484 -14.844 1 86.19 386 GLU A N 1
ATOM 2983 C CA . GLU A 1 386 ? -2.193 10.492 -15.695 1 86.19 386 GLU A CA 1
ATOM 2984 C C . GLU A 1 386 ? -2.736 9.875 -16.984 1 86.19 386 GLU A C 1
ATOM 2986 O O . GLU A 1 386 ? -3.537 10.492 -17.688 1 86.19 386 GLU A O 1
ATOM 2991 N N . LYS A 1 387 ? -2.42 8.695 -17.234 1 75.56 387 LYS A N 1
ATOM 2992 C CA . LYS A 1 387 ? -2.701 8.023 -18.5 1 75.56 387 LYS A CA 1
ATOM 2993 C C . LYS A 1 387 ? -4.203 7.98 -18.766 1 75.56 387 LYS A C 1
ATOM 2995 O O . LYS A 1 387 ? -4.641 8.266 -19.891 1 75.56 387 LYS A O 1
ATOM 3000 N N . LEU A 1 388 ? -4.996 7.727 -17.844 1 78.56 388 LEU A N 1
ATOM 3001 C CA . LEU A 1 388 ? -6.426 7.52 -18.031 1 78.56 388 LEU A CA 1
ATOM 3002 C C . LEU A 1 388 ? -7.176 8.844 -17.984 1 78.56 388 LEU A C 1
ATOM 3004 O O . LEU A 1 388 ? -8.32 8.93 -18.438 1 78.56 388 LEU A O 1
ATOM 3008 N N . ASN A 1 389 ? -6.566 9.852 -17.453 1 83.5 389 ASN A N 1
ATOM 3009 C CA . ASN A 1 389 ? -7.27 11.102 -17.188 1 83.5 389 ASN A CA 1
ATOM 3010 C C . ASN A 1 389 ? -7.691 11.797 -18.484 1 83.5 389 ASN A C 1
ATOM 3012 O O . ASN A 1 389 ? -8.664 12.547 -18.484 1 83.5 389 ASN A O 1
ATOM 3016 N N . ASN A 1 390 ? -7.066 11.5 -19.516 1 76.81 390 ASN A N 1
ATOM 3017 C CA . ASN A 1 390 ? -7.359 12.18 -20.781 1 76.81 390 ASN A CA 1
ATOM 3018 C C . ASN A 1 390 ? -8.664 11.68 -21.391 1 76.81 390 ASN A C 1
ATOM 3020 O O . ASN A 1 390 ? -9.227 12.328 -22.281 1 76.81 390 ASN A O 1
ATOM 3024 N N . GLN A 1 391 ? -9.156 10.656 -20.875 1 79.06 391 GLN A N 1
ATOM 3025 C CA . GLN A 1 391 ? -10.383 10.078 -21.391 1 79.06 391 GLN A CA 1
ATOM 3026 C C . GLN A 1 391 ? -11.609 10.703 -20.734 1 79.06 391 GLN A C 1
ATOM 3028 O O . GLN A 1 391 ? -12.734 10.516 -21.203 1 79.06 391 GLN A O 1
ATOM 3033 N N . PHE A 1 392 ? -11.367 11.523 -19.797 1 87.69 392 PHE A N 1
ATOM 3034 C CA . PHE A 1 392 ? -12.484 12.078 -19.031 1 87.69 392 PHE A CA 1
ATOM 3035 C C . PHE A 1 392 ? -12.648 13.562 -19.312 1 87.69 392 PHE A C 1
ATOM 3037 O O . PHE A 1 392 ? -11.742 14.195 -19.859 1 87.69 392 PHE A O 1
ATOM 3044 N N . THR A 1 393 ? -13.828 14.133 -18.984 1 89.75 393 THR A N 1
ATOM 3045 C CA . THR A 1 393 ? -14.078 15.562 -19.078 1 89.75 393 THR A CA 1
ATOM 3046 C C . THR A 1 393 ? -13.141 16.344 -18.141 1 89.75 393 THR A C 1
ATOM 3048 O O . THR A 1 393 ? -12.625 15.781 -17.172 1 89.75 393 THR A O 1
ATOM 3051 N N . PRO A 1 394 ? -12.93 17.547 -18.438 1 89.06 394 PRO A N 1
ATOM 3052 C CA . PRO A 1 394 ? -12.039 18.344 -17.594 1 89.06 394 PRO A CA 1
ATOM 3053 C C . PRO A 1 394 ? -12.484 18.375 -16.141 1 89.06 394 PRO A C 1
ATOM 3055 O O . PRO A 1 394 ? -11.641 18.375 -15.234 1 89.06 394 PRO A O 1
ATOM 3058 N N . PHE A 1 395 ? -13.758 18.453 -15.938 1 92.94 395 PHE A N 1
ATOM 3059 C CA . PHE A 1 395 ? -14.266 18.453 -14.57 1 92.94 395 PHE A CA 1
ATOM 3060 C C . PHE A 1 395 ? -13.875 17.172 -13.844 1 92.94 395 PHE A C 1
ATOM 3062 O O . PHE A 1 395 ? -13.352 17.219 -12.727 1 92.94 395 PHE A O 1
ATOM 3069 N N . VAL A 1 396 ? -14.156 16.031 -14.5 1 94.38 396 VAL A N 1
ATOM 3070 C CA . VAL A 1 396 ? -13.859 14.742 -13.898 1 94.38 396 VAL A CA 1
ATOM 3071 C C . VAL A 1 396 ? -12.352 14.57 -13.758 1 94.38 396 VAL A C 1
ATOM 3073 O O . VAL A 1 396 ? -11.875 14 -12.766 1 94.38 396 VAL A O 1
ATOM 3076 N N . LYS A 1 397 ? -11.664 15.047 -14.758 1 93.19 397 LYS A N 1
ATOM 3077 C CA . LYS A 1 397 ? -10.203 14.992 -14.711 1 93.19 397 LYS A CA 1
ATOM 3078 C C . LYS A 1 397 ? -9.672 15.734 -13.484 1 93.19 397 LYS A C 1
ATOM 3080 O O . LYS A 1 397 ? -8.797 15.219 -12.781 1 93.19 397 LYS A O 1
ATOM 3085 N N . ASP A 1 398 ? -10.141 16.875 -13.25 1 93.88 398 ASP A N 1
ATOM 3086 C CA . ASP A 1 398 ? -9.711 17.641 -12.086 1 93.88 398 ASP A CA 1
ATOM 3087 C C . ASP A 1 398 ? -10.109 16.938 -10.789 1 93.88 398 ASP A C 1
ATOM 3089 O O . ASP A 1 398 ? -9.344 16.922 -9.82 1 93.88 398 ASP A O 1
ATOM 3093 N N . LEU A 1 399 ? -11.328 16.438 -10.812 1 96.06 399 LEU A N 1
ATOM 3094 C CA . LEU A 1 399 ? -11.797 15.734 -9.633 1 96.06 399 LEU A CA 1
ATOM 3095 C C . LEU A 1 399 ? -10.922 14.516 -9.336 1 96.06 399 LEU A C 1
ATOM 3097 O O . LEU A 1 399 ? -10.609 14.234 -8.18 1 96.06 399 LEU A O 1
ATOM 3101 N N . ARG A 1 400 ? -10.5 13.789 -10.375 1 96.88 400 ARG A N 1
ATOM 3102 C CA . ARG A 1 400 ? -9.617 12.633 -10.234 1 96.88 400 ARG A CA 1
ATOM 3103 C C . ARG A 1 400 ? -8.273 13.039 -9.625 1 96.88 400 ARG A C 1
ATOM 3105 O O . ARG A 1 400 ? -7.793 12.391 -8.695 1 96.88 400 ARG A O 1
ATOM 3112 N N . ARG A 1 401 ? -7.781 14.117 -10.109 1 96.44 401 ARG A N 1
ATOM 3113 C CA . ARG A 1 401 ? -6.5 14.609 -9.609 1 96.44 401 ARG A CA 1
ATOM 3114 C C . ARG A 1 401 ? -6.609 15.031 -8.148 1 96.44 401 ARG A C 1
ATOM 3116 O O . ARG A 1 401 ? -5.766 14.664 -7.324 1 96.44 401 ARG A O 1
ATOM 3123 N N . ARG A 1 402 ? -7.652 15.703 -7.797 1 96.69 402 ARG A N 1
ATOM 3124 C CA . ARG A 1 402 ? -7.883 16.203 -6.441 1 96.69 402 ARG A CA 1
ATOM 3125 C C . ARG A 1 402 ? -7.98 15.039 -5.449 1 96.69 402 ARG A C 1
ATOM 3127 O O . ARG A 1 402 ? -7.332 15.055 -4.402 1 96.69 402 ARG A O 1
ATOM 3134 N N . LEU A 1 403 ? -8.742 14.141 -5.828 1 98.38 403 LEU A N 1
ATOM 3135 C CA . LEU A 1 403 ? -8.992 13.031 -4.91 1 98.38 403 LEU A CA 1
ATOM 3136 C C . LEU A 1 403 ? -7.73 12.195 -4.711 1 98.38 403 LEU A C 1
ATOM 3138 O O . LEU A 1 403 ? -7.457 11.734 -3.6 1 98.38 403 LEU A O 1
ATOM 3142 N N . PHE A 1 404 ? -6.93 11.992 -5.711 1 97.81 404 PHE A N 1
ATOM 3143 C CA . PHE A 1 404 ? -5.688 11.242 -5.566 1 97.81 404 PHE A CA 1
ATOM 3144 C C . PHE A 1 404 ? -4.75 11.938 -4.586 1 97.81 404 PHE A C 1
ATOM 3146 O O . PHE A 1 404 ? -4.211 11.305 -3.678 1 97.81 404 PHE A O 1
ATOM 3153 N N . TRP A 1 405 ? -4.57 13.164 -4.82 1 98.5 405 TRP A N 1
ATOM 3154 C CA . TRP A 1 405 ? -3.596 13.883 -4.008 1 98.5 405 TRP A CA 1
ATOM 3155 C C . TRP A 1 405 ? -4.086 14.031 -2.57 1 98.5 405 TRP A C 1
ATOM 3157 O O . TRP A 1 405 ? -3.279 14.117 -1.641 1 98.5 405 TRP A O 1
ATOM 3167 N N . CYS A 1 406 ? -5.418 14.102 -2.377 1 98.62 406 CYS A N 1
ATOM 3168 C CA . CYS A 1 406 ? -5.938 14.055 -1.017 1 98.62 406 CYS A CA 1
ATOM 3169 C C . CYS A 1 406 ? -5.586 12.734 -0.342 1 98.62 406 CYS A C 1
ATOM 3171 O O . CYS A 1 406 ? -5.121 12.719 0.8 1 98.62 406 CYS A O 1
ATOM 3173 N N . ALA A 1 407 ? -5.793 11.625 -1.052 1 98.44 407 ALA A N 1
ATOM 3174 C CA . ALA A 1 407 ? -5.426 10.312 -0.522 1 98.44 407 ALA A CA 1
ATOM 3175 C C . ALA A 1 407 ? -3.922 10.227 -0.265 1 98.44 407 ALA A C 1
ATOM 3177 O O . ALA A 1 407 ? -3.492 9.703 0.769 1 98.44 407 ALA A O 1
ATOM 3178 N N . TYR A 1 408 ? -3.174 10.734 -1.198 1 98.06 408 TYR A N 1
ATOM 3179 C CA . TYR A 1 408 ? -1.722 10.781 -1.085 1 98.06 408 TYR A CA 1
ATOM 3180 C C . TYR A 1 408 ? -1.295 11.531 0.173 1 98.06 408 TYR A C 1
ATOM 3182 O O . TYR A 1 408 ? -0.444 11.055 0.927 1 98.06 408 TYR A O 1
ATOM 3190 N N . SER A 1 409 ? -1.86 12.672 0.344 1 98 409 SER A N 1
ATOM 3191 C CA . SER A 1 409 ? -1.479 13.523 1.463 1 98 409 SER A CA 1
ATOM 3192 C C . SER A 1 409 ? -1.797 12.867 2.799 1 98 409 SER A C 1
ATOM 3194 O O . SER A 1 409 ? -1 12.93 3.736 1 98 409 SER A O 1
ATOM 3196 N N . LEU A 1 410 ? -2.906 12.273 2.898 1 96.75 410 LEU A N 1
ATOM 3197 C CA . LEU A 1 410 ? -3.299 11.594 4.125 1 96.75 410 LEU A CA 1
ATOM 3198 C C . LEU A 1 410 ? -2.363 10.43 4.422 1 96.75 410 LEU A C 1
ATOM 3200 O O . LEU A 1 410 ? -1.951 10.234 5.57 1 96.75 410 LEU A O 1
ATOM 3204 N N . ASP A 1 411 ? -2.037 9.711 3.447 1 97.12 411 ASP A N 1
ATOM 3205 C CA . ASP A 1 411 ? -1.146 8.562 3.605 1 97.12 411 ASP A CA 1
ATOM 3206 C C . ASP A 1 411 ? 0.244 9.008 4.055 1 97.12 411 ASP A C 1
ATOM 3208 O O . ASP A 1 411 ? 0.817 8.438 4.984 1 97.12 411 ASP A O 1
ATOM 3212 N N . ARG A 1 412 ? 0.759 9.969 3.352 1 96.88 412 ARG A N 1
ATOM 3213 C CA . ARG A 1 412 ? 2.113 10.422 3.658 1 96.88 412 ARG A CA 1
ATOM 3214 C C . ARG A 1 412 ? 2.182 11.039 5.047 1 96.88 412 ARG A C 1
ATOM 3216 O O . ARG A 1 412 ? 3.191 10.914 5.746 1 96.88 412 ARG A O 1
ATOM 3223 N N . GLN A 1 413 ? 1.174 11.758 5.359 1 93.62 413 GLN A N 1
ATOM 3224 C CA . GLN A 1 413 ? 1.142 12.352 6.691 1 93.62 413 GLN A CA 1
ATOM 3225 C C . GLN A 1 413 ? 1.253 11.289 7.777 1 93.62 413 GLN A C 1
ATOM 3227 O O . GLN A 1 413 ? 2.039 11.43 8.719 1 93.62 413 GLN A O 1
ATOM 3232 N N . ILE A 1 414 ? 0.562 10.227 7.66 1 91.25 414 ILE A N 1
ATOM 3233 C CA . ILE A 1 414 ? 0.582 9.141 8.633 1 91.25 414 ILE A CA 1
ATOM 3234 C C . ILE A 1 414 ? 1.939 8.445 8.602 1 91.25 414 ILE A C 1
ATOM 3236 O O . ILE A 1 414 ? 2.512 8.133 9.648 1 91.25 414 ILE A O 1
ATOM 3240 N N . CYS A 1 415 ? 2.387 8.25 7.398 1 92.31 415 CYS A N 1
ATOM 3241 C CA . CYS A 1 415 ? 3.674 7.578 7.25 1 92.31 415 CYS A CA 1
ATOM 3242 C C . CYS A 1 415 ? 4.793 8.398 7.879 1 92.31 415 CYS A C 1
ATOM 3244 O O . CYS A 1 415 ? 5.699 7.848 8.508 1 92.31 415 CYS A O 1
ATOM 3246 N N . VAL A 1 416 ? 4.75 9.648 7.789 1 89.44 416 VAL A N 1
ATOM 3247 C CA . VAL A 1 416 ? 5.785 10.531 8.32 1 89.44 416 VAL A CA 1
ATOM 3248 C C . VAL A 1 416 ? 5.738 10.523 9.844 1 89.44 416 VAL A C 1
ATOM 3250 O O . VAL A 1 416 ? 6.777 10.469 10.5 1 89.44 416 VAL A O 1
ATOM 3253 N N . TYR A 1 417 ? 4.566 10.539 10.367 1 86.06 417 TYR A N 1
ATOM 3254 C CA . TYR A 1 417 ? 4.422 10.641 11.812 1 86.06 417 TYR A CA 1
ATOM 3255 C C . TYR A 1 417 ? 4.73 9.312 12.484 1 86.06 417 TYR A C 1
ATOM 3257 O O . TYR A 1 417 ? 5.328 9.273 13.562 1 86.06 417 TYR A O 1
ATOM 3265 N N . LEU A 1 418 ? 4.441 8.25 11.789 1 85.38 418 LEU A N 1
ATOM 3266 C CA . LEU A 1 418 ? 4.508 6.973 12.5 1 85.38 418 LEU A CA 1
ATOM 3267 C C . LEU A 1 418 ? 5.566 6.062 11.883 1 85.38 418 LEU A C 1
ATOM 3269 O O . LEU A 1 418 ? 5.797 4.957 12.367 1 85.38 418 LEU A O 1
ATOM 3273 N N . GLY A 1 419 ? 6.18 6.5 10.875 1 82.31 419 GLY A N 1
ATOM 3274 C CA . GLY A 1 419 ? 7.262 5.738 10.273 1 82.31 419 GLY A CA 1
ATOM 3275 C C . GLY A 1 419 ? 6.793 4.477 9.578 1 82.31 419 GLY A C 1
ATOM 3276 O O . GLY A 1 419 ? 7.426 3.426 9.688 1 82.31 419 GLY A O 1
ATOM 3277 N N . ARG A 1 420 ? 5.691 4.508 8.969 1 88.56 420 ARG A N 1
ATOM 3278 C CA . ARG A 1 420 ? 5.137 3.363 8.25 1 88.56 420 ARG A CA 1
ATOM 3279 C C . ARG A 1 420 ? 5.438 3.455 6.758 1 88.56 420 ARG A C 1
ATOM 3281 O O . ARG A 1 420 ? 5.746 4.535 6.246 1 88.56 420 ARG A O 1
ATOM 3288 N N . PRO A 1 421 ? 5.387 2.279 6.066 1 93.06 421 PRO A N 1
ATOM 3289 C CA . PRO A 1 421 ? 5.629 2.311 4.621 1 93.06 421 PRO A CA 1
ATOM 3290 C C . PRO A 1 421 ? 4.516 3.02 3.854 1 93.06 421 PRO A C 1
ATOM 3292 O O . PRO A 1 421 ? 3.375 3.066 4.316 1 93.06 421 PRO A O 1
ATOM 3295 N N . PHE A 1 422 ? 4.941 3.504 2.693 1 95.12 422 PHE A N 1
ATOM 3296 C CA . PHE A 1 422 ? 3.977 4.195 1.849 1 95.12 422 PHE A CA 1
ATOM 3297 C C . PHE A 1 422 ? 2.939 3.219 1.302 1 95.12 422 PHE A C 1
ATOM 3299 O O . PHE A 1 422 ? 3.27 2.08 0.967 1 95.12 422 PHE A O 1
ATOM 3306 N N . GLY A 1 423 ? 1.731 3.684 1.175 1 95.38 423 GLY A N 1
ATOM 3307 C CA . GLY A 1 423 ? 0.686 2.857 0.592 1 95.38 423 GLY A CA 1
ATOM 3308 C C . GLY A 1 423 ? 0.821 2.697 -0.911 1 95.38 423 GLY A C 1
ATOM 3309 O O . GLY A 1 423 ? 0.411 1.678 -1.471 1 95.38 423 GLY A O 1
ATOM 3310 N N . ILE A 1 424 ? 1.23 3.676 -1.551 1 95.31 424 ILE A N 1
ATOM 3311 C CA . ILE A 1 424 ? 1.538 3.67 -2.977 1 95.31 424 ILE A CA 1
ATOM 3312 C C . ILE A 1 424 ? 2.969 4.156 -3.199 1 95.31 424 ILE A C 1
ATOM 3314 O O . ILE A 1 424 ? 3.314 5.277 -2.818 1 95.31 424 ILE A O 1
ATOM 3318 N N . PRO A 1 425 ? 3.744 3.32 -3.812 1 92.94 425 PRO A N 1
ATOM 3319 C CA . PRO A 1 425 ? 5.141 3.721 -4.02 1 92.94 425 PRO A CA 1
ATOM 3320 C C . PRO A 1 425 ? 5.273 4.953 -4.91 1 92.94 425 PRO A C 1
ATOM 3322 O O . PRO A 1 425 ? 4.516 5.109 -5.871 1 92.94 425 PRO A O 1
ATOM 3325 N N . GLU A 1 426 ? 6.289 5.781 -4.613 1 90.5 426 GLU A N 1
ATOM 3326 C CA . GLU A 1 426 ? 6.5 7.039 -5.324 1 90.5 426 GLU A CA 1
ATOM 3327 C C . GLU A 1 426 ? 6.77 6.793 -6.805 1 90.5 426 GLU A C 1
ATOM 3329 O O . GLU A 1 426 ? 6.367 7.594 -7.656 1 90.5 426 GLU A O 1
ATOM 3334 N N . GLU A 1 427 ? 7.352 5.711 -7.137 1 87.06 427 GLU A N 1
ATOM 3335 C CA . GLU A 1 427 ? 7.77 5.414 -8.508 1 87.06 427 GLU A CA 1
ATOM 3336 C C . GLU A 1 427 ? 6.562 5.137 -9.398 1 87.06 427 GLU A C 1
ATOM 3338 O O . GLU A 1 427 ? 6.668 5.195 -10.625 1 87.06 427 GLU A O 1
ATOM 3343 N N . SER A 1 428 ? 5.516 4.836 -8.805 1 89.25 428 SER A N 1
ATOM 3344 C CA . SER A 1 428 ? 4.332 4.477 -9.578 1 89.25 428 SER A CA 1
ATOM 3345 C C . SER A 1 428 ? 3.426 5.684 -9.797 1 89.25 428 SER A C 1
ATOM 3347 O O . SER A 1 428 ? 2.391 5.574 -10.461 1 89.25 428 SER A O 1
ATOM 3349 N N . ILE A 1 429 ? 3.746 6.828 -9.242 1 92.44 429 ILE A N 1
ATOM 3350 C CA . ILE A 1 429 ? 2.873 7.996 -9.273 1 92.44 429 ILE A CA 1
ATOM 3351 C C . ILE A 1 429 ? 3.275 8.914 -10.422 1 92.44 429 ILE A C 1
ATOM 3353 O O . ILE A 1 429 ? 4.445 9.281 -10.555 1 92.44 429 ILE A O 1
ATOM 3357 N N . SER A 1 430 ? 2.295 9.258 -11.297 1 88.5 430 SER A N 1
ATOM 3358 C CA . SER A 1 430 ? 2.559 10.188 -12.398 1 88.5 430 SER A CA 1
ATOM 3359 C C . SER A 1 430 ? 1.435 11.211 -12.539 1 88.5 430 SER A C 1
ATOM 3361 O O . SER A 1 430 ? 1.469 12.055 -13.43 1 88.5 430 SER A O 1
ATOM 3363 N N . THR A 1 431 ? 0.512 11.195 -11.648 1 92.62 431 THR A N 1
ATOM 3364 C CA . THR A 1 431 ? -0.646 12.086 -11.711 1 92.62 431 THR A CA 1
ATOM 3365 C C . THR A 1 431 ? -0.241 13.523 -11.414 1 92.62 431 THR A C 1
ATOM 3367 O O . THR A 1 431 ? 0.571 13.773 -10.523 1 92.62 431 THR A O 1
ATOM 3370 N N . LYS A 1 432 ? -0.801 14.438 -12.18 1 91.81 432 LYS A N 1
ATOM 3371 C CA . LYS A 1 432 ? -0.519 15.859 -12 1 91.81 432 LYS A CA 1
ATOM 3372 C C . LYS A 1 432 ? -1.389 16.453 -10.898 1 91.81 432 LYS A C 1
ATOM 3374 O O . LYS A 1 432 ? -2.379 15.852 -10.484 1 91.81 432 LYS A O 1
ATOM 3379 N N . PHE A 1 433 ? -0.932 17.625 -10.398 1 93.88 433 PHE A N 1
ATOM 3380 C CA . PHE A 1 433 ? -1.733 18.344 -9.414 1 93.88 433 PHE A CA 1
ATOM 3381 C C . PHE A 1 433 ? -3.02 18.875 -10.047 1 93.88 433 PHE A C 1
ATOM 3383 O O . PHE A 1 433 ? -3.092 19.047 -11.266 1 93.88 433 PHE A O 1
ATOM 3390 N N . PRO A 1 434 ? -4.051 19.031 -9.273 1 93.38 434 PRO A N 1
ATOM 3391 C CA . PRO A 1 434 ? -5.254 19.672 -9.812 1 93.38 434 PRO A CA 1
ATOM 3392 C C . PRO A 1 434 ? -5 21.109 -10.258 1 93.38 434 PRO A C 1
ATOM 3394 O O . PRO A 1 434 ? -4.055 21.75 -9.789 1 93.38 434 PRO A O 1
ATOM 3397 N N . VAL A 1 435 ? -5.883 21.562 -11.109 1 89.38 435 VAL A N 1
ATOM 3398 C CA . VAL A 1 435 ? -5.723 22.906 -11.664 1 89.38 435 VAL A CA 1
ATOM 3399 C C . VAL A 1 435 ? -5.988 23.938 -10.57 1 89.38 435 VAL A C 1
ATOM 3401 O O . VAL A 1 435 ? -6.891 23.781 -9.75 1 89.38 435 VAL A O 1
ATOM 3404 N N . GLU A 1 436 ? -5.188 25 -10.547 1 89.62 436 GLU A N 1
ATOM 3405 C CA . GLU A 1 436 ? -5.324 26.031 -9.523 1 89.62 436 GLU A CA 1
ATOM 3406 C C . GLU A 1 436 ? -6.395 27.047 -9.906 1 89.62 436 GLU A C 1
ATOM 3408 O O . GLU A 1 436 ? -6.152 28.25 -9.867 1 89.62 436 GLU A O 1
ATOM 3413 N N . LEU A 1 437 ? -7.473 26.594 -10.375 1 91.06 437 LEU A N 1
ATOM 3414 C CA . LEU A 1 437 ? -8.656 27.422 -10.617 1 91.06 437 LEU A CA 1
ATOM 3415 C C . LEU A 1 437 ? -9.656 27.281 -9.477 1 91.06 437 LEU A C 1
ATOM 3417 O O . LEU A 1 437 ? -9.789 26.203 -8.883 1 91.06 437 LEU A O 1
ATOM 3421 N N . ASP A 1 438 ? -10.203 28.391 -9.203 1 92.94 438 ASP A N 1
ATOM 3422 C CA . ASP A 1 438 ? -11.25 28.312 -8.188 1 92.94 438 ASP A CA 1
ATOM 3423 C C . ASP A 1 438 ? -12.391 27.406 -8.648 1 92.94 438 ASP A C 1
ATOM 3425 O O . ASP A 1 438 ? -12.602 27.234 -9.852 1 92.94 438 ASP A O 1
ATOM 3429 N N . ASP A 1 439 ? -13.102 26.844 -7.777 1 93.62 439 ASP A N 1
ATOM 3430 C CA . ASP A 1 439 ? -14.164 25.891 -8.078 1 93.62 439 ASP A CA 1
ATOM 3431 C C . ASP A 1 439 ? -15.25 26.547 -8.945 1 93.62 439 ASP A C 1
ATOM 3433 O O . ASP A 1 439 ? -15.906 25.859 -9.742 1 93.62 439 ASP A O 1
ATOM 3437 N N . CYS A 1 440 ? -15.461 27.859 -8.828 1 93 440 CYS A N 1
ATOM 3438 C CA . CYS A 1 440 ? -16.516 28.547 -9.562 1 93 440 CYS A CA 1
ATOM 3439 C C . CYS A 1 440 ? -16.219 28.547 -11.055 1 93 440 CYS A C 1
ATOM 3441 O O . CYS A 1 440 ? -17.141 28.719 -11.867 1 93 440 CYS A O 1
ATOM 3443 N N . LEU A 1 441 ? -14.992 28.281 -11.383 1 90.62 441 LEU A N 1
ATOM 3444 C CA . LEU A 1 441 ? -14.602 28.312 -12.789 1 90.62 441 LEU A CA 1
ATOM 3445 C C . LEU A 1 441 ? -14.539 26.906 -13.367 1 90.62 441 LEU A C 1
ATOM 3447 O O . LEU A 1 441 ? -14.367 26.734 -14.578 1 90.62 441 LEU A O 1
ATOM 3451 N N . ILE A 1 442 ? -14.648 25.875 -12.562 1 92 442 ILE A N 1
ATOM 3452 C CA . ILE A 1 442 ? -14.602 24.484 -13.008 1 92 442 ILE A CA 1
ATOM 3453 C C . ILE A 1 442 ? -16.016 23.906 -13.031 1 92 442 ILE A C 1
ATOM 3455 O O . ILE A 1 442 ? -16.547 23.5 -12 1 92 442 ILE A O 1
ATOM 3459 N N . ASN A 1 443 ? -16.516 23.875 -14.156 1 89.12 443 ASN A N 1
ATOM 3460 C CA . ASN A 1 443 ? -17.906 23.438 -14.281 1 89.12 443 ASN A CA 1
ATOM 3461 C C . ASN A 1 443 ? -18 22.047 -14.906 1 89.12 443 ASN A C 1
ATOM 3463 O O . ASN A 1 443 ? -17.203 21.688 -15.766 1 89.12 443 ASN A O 1
ATOM 3467 N N . PRO A 1 444 ? -18.969 21.234 -14.477 1 87.5 444 PRO A N 1
ATOM 3468 C CA . PRO A 1 444 ? -19.125 19.859 -14.961 1 87.5 444 PRO A CA 1
ATOM 3469 C C . PRO A 1 444 ? -19.359 19.781 -16.469 1 87.5 444 PRO A C 1
ATOM 3471 O O . PRO A 1 444 ? -19 18.797 -17.109 1 87.5 444 PRO A O 1
ATOM 3474 N N . ASN A 1 445 ? -19.891 20.734 -17.047 1 82.5 445 ASN A N 1
ATOM 3475 C CA . ASN A 1 445 ? -20.25 20.703 -18.469 1 82.5 445 ASN A CA 1
ATOM 3476 C C . ASN A 1 445 ? -19.203 21.375 -19.328 1 82.5 445 ASN A C 1
ATOM 3478 O O . ASN A 1 445 ? -19.391 21.531 -20.531 1 82.5 445 ASN A O 1
ATOM 3482 N N . GLU A 1 446 ? -18.094 21.656 -18.703 1 79.31 446 GLU A N 1
ATOM 3483 C CA . GLU A 1 446 ? -17.047 22.344 -19.469 1 79.31 446 GLU A CA 1
ATOM 3484 C C . GLU A 1 446 ? -16.297 21.359 -20.359 1 79.31 446 GLU A C 1
ATOM 3486 O O . GLU A 1 446 ? -15.977 20.25 -19.953 1 79.31 446 GLU A O 1
ATOM 3491 N N . GLU A 1 447 ? -16.078 21.672 -21.594 1 72.88 447 GLU A N 1
ATOM 3492 C CA . GLU A 1 447 ? -15.453 20.797 -22.562 1 72.88 447 GLU A CA 1
ATOM 3493 C C . GLU A 1 447 ? -13.977 21.125 -22.75 1 72.88 447 GLU A C 1
ATOM 3495 O O . GLU A 1 447 ? -13.188 20.266 -23.141 1 72.88 447 GLU A O 1
ATOM 3500 N N . HIS A 1 448 ? -13.625 22.328 -22.375 1 71.5 448 HIS A N 1
ATOM 3501 C CA . HIS A 1 448 ? -12.234 22.703 -22.656 1 71.5 448 HIS A CA 1
ATOM 3502 C C . HIS A 1 448 ? -11.352 22.438 -21.438 1 71.5 448 HIS A C 1
ATOM 3504 O O . HIS A 1 448 ? -11.75 22.703 -20.297 1 71.5 448 HIS A O 1
ATOM 3510 N N . ASP A 1 449 ? -10.227 21.891 -21.781 1 72.31 449 ASP A N 1
ATOM 3511 C CA . ASP A 1 449 ? -9.258 21.531 -20.75 1 72.31 449 ASP A CA 1
ATOM 3512 C C . ASP A 1 449 ? -8.68 22.766 -20.078 1 72.31 449 ASP A C 1
ATOM 3514 O O . ASP A 1 449 ? -8.469 23.797 -20.734 1 72.31 449 ASP A O 1
ATOM 3518 N N . PHE A 1 450 ? -8.594 22.734 -18.766 1 70.19 450 PHE A N 1
ATOM 3519 C CA . PHE A 1 450 ? -8.164 23.859 -17.938 1 70.19 450 PHE A CA 1
ATOM 3520 C C . PHE A 1 450 ? -6.648 23.969 -17.922 1 70.19 450 PHE A C 1
ATOM 3522 O O . PHE A 1 450 ? -6.098 24.906 -17.344 1 70.19 450 PHE A O 1
ATOM 3529 N N . THR A 1 451 ? -5.961 23.031 -18.453 1 59.94 451 THR A N 1
ATOM 3530 C CA . THR A 1 451 ? -4.52 22.875 -18.281 1 59.94 451 THR A CA 1
ATOM 3531 C C . THR A 1 451 ? -3.793 24.172 -18.625 1 59.94 451 THR A C 1
ATOM 3533 O O . THR A 1 451 ? -2.822 24.547 -17.969 1 59.94 451 THR A O 1
ATOM 3536 N N . ASN A 1 452 ? -4.301 24.938 -19.609 1 59.19 452 ASN A N 1
ATOM 3537 C CA . ASN A 1 452 ? -3.576 26.125 -20.062 1 59.19 452 ASN A CA 1
ATOM 3538 C C . ASN A 1 452 ? -4.281 27.406 -19.609 1 59.19 452 ASN A C 1
ATOM 3540 O O . ASN A 1 452 ? -3.977 28.484 -20.125 1 59.19 452 ASN A O 1
ATOM 3544 N N . THR A 1 453 ? -5.137 27.203 -18.688 1 64.06 453 THR A N 1
ATOM 3545 C CA . THR A 1 453 ? -5.863 28.406 -18.297 1 64.06 453 THR A CA 1
ATOM 3546 C C . THR A 1 453 ? -5.133 29.141 -17.172 1 64.06 453 THR A C 1
ATOM 3548 O O . THR A 1 453 ? -4.688 28.516 -16.203 1 64.06 453 THR A O 1
ATOM 3551 N N . SER A 1 454 ? -4.625 30.344 -17.453 1 62.25 454 SER A N 1
ATOM 3552 C CA . SER A 1 454 ? -3.982 31.172 -16.438 1 62.25 454 SER A CA 1
ATOM 3553 C C . SER A 1 454 ? -4.965 31.578 -15.344 1 62.25 454 SER A C 1
ATOM 3555 O O . SER A 1 454 ? -6.125 31.891 -15.625 1 62.25 454 SER A O 1
ATOM 3557 N N . ASN A 1 455 ? -4.629 31.266 -14.07 1 65 455 ASN A N 1
ATOM 3558 C CA . ASN A 1 455 ? -5.473 31.578 -12.922 1 65 455 ASN A CA 1
ATOM 3559 C C . ASN A 1 455 ? -5.312 33.031 -12.477 1 65 455 ASN A C 1
ATOM 3561 O O . ASN A 1 455 ? -4.246 33.406 -11.992 1 65 455 ASN A O 1
ATOM 3565 N N . SER A 1 456 ? -6.254 33.812 -12.773 1 72.81 456 SER A N 1
ATOM 3566 C CA . SER A 1 456 ? -6.129 35.188 -12.297 1 72.81 456 SER A CA 1
ATOM 3567 C C . SER A 1 456 ? -6.957 35.438 -11.039 1 72.81 456 SER A C 1
ATOM 3569 O O . SER A 1 456 ? -6.738 36.406 -10.312 1 72.81 456 SER A O 1
ATOM 3571 N N . LEU A 1 457 ? -7.75 34.562 -10.602 1 84.5 457 LEU A N 1
ATOM 3572 C CA . LEU A 1 457 ? -8.617 34.75 -9.445 1 84.5 457 LEU A CA 1
ATOM 3573 C C . LEU A 1 457 ? -8.039 34.094 -8.211 1 84.5 457 LEU A C 1
ATOM 3575 O O . LEU A 1 457 ? -7.348 33.062 -8.32 1 84.5 457 LEU A O 1
ATOM 3579 N N . PRO A 1 458 ? -8.32 34.75 -7.102 1 90.19 458 PRO A N 1
ATOM 3580 C CA . PRO A 1 458 ? -7.934 34.062 -5.863 1 90.19 458 PRO A CA 1
ATOM 3581 C C . PRO A 1 458 ? -8.609 32.719 -5.699 1 90.19 458 PRO A C 1
ATOM 3583 O O . PRO A 1 458 ? -9.742 32.531 -6.141 1 90.19 458 PRO A O 1
ATOM 3586 N N . THR A 1 459 ? -7.879 31.828 -5.121 1 92.25 459 THR A N 1
ATOM 3587 C CA . THR A 1 459 ? -8.43 30.484 -4.957 1 92.25 459 THR A CA 1
ATOM 3588 C C . THR A 1 459 ? -7.832 29.797 -3.73 1 92.25 459 THR A C 1
ATOM 3590 O O . THR A 1 459 ? -6.664 30.016 -3.402 1 92.25 459 THR A O 1
ATOM 3593 N N . TYR A 1 460 ? -8.641 29.016 -3.088 1 92.88 460 TYR A N 1
ATOM 3594 C CA . TYR A 1 460 ? -8.156 28.297 -1.922 1 92.88 460 TYR A CA 1
ATOM 3595 C C . TYR A 1 460 ? -7.215 27.172 -2.336 1 92.88 460 TYR A C 1
ATOM 3597 O O . TYR A 1 460 ? -6.488 26.625 -1.502 1 92.88 460 TYR A O 1
ATOM 3605 N N . LYS A 1 461 ? -7.152 26.781 -3.596 1 93.06 461 LYS A N 1
ATOM 3606 C CA . LYS A 1 461 ? -6.344 25.672 -4.098 1 93.06 461 LYS A CA 1
ATOM 3607 C C . LYS A 1 461 ? -4.855 25.969 -3.949 1 93.06 461 LYS A C 1
ATOM 3609 O O . LYS A 1 461 ? -4.027 25.047 -4.023 1 93.06 461 LYS A O 1
ATOM 3614 N N . ILE A 1 462 ? -4.5 27.203 -3.75 1 91.06 462 ILE A N 1
ATOM 3615 C CA . ILE A 1 462 ? -3.109 27.531 -3.475 1 91.06 462 ILE A CA 1
ATOM 3616 C C . ILE A 1 462 ? -2.66 26.859 -2.178 1 91.06 462 ILE A C 1
ATOM 3618 O O . ILE A 1 462 ? -1.517 26.422 -2.068 1 91.06 462 ILE A O 1
ATOM 3622 N N . ILE A 1 463 ? -3.549 26.859 -1.244 1 93.19 463 ILE A N 1
ATOM 3623 C CA . ILE A 1 463 ? -3.258 26.188 0.023 1 93.19 463 ILE A CA 1
ATOM 3624 C C . ILE A 1 463 ? -3.105 24.688 -0.203 1 93.19 463 ILE A C 1
ATOM 3626 O O . ILE A 1 463 ? -2.133 24.078 0.254 1 93.19 463 ILE A O 1
ATOM 3630 N N . SER A 1 464 ? -4.027 24.109 -0.958 1 95.69 464 SER A N 1
ATOM 3631 C CA . SER A 1 464 ? -4.027 22.672 -1.217 1 95.69 464 SER A CA 1
ATOM 3632 C C . SER A 1 464 ? -2.74 22.234 -1.914 1 95.69 464 SER A C 1
ATOM 3634 O O . SER A 1 464 ? -2.113 21.25 -1.514 1 95.69 464 SER A O 1
ATOM 3636 N N . THR A 1 465 ? -2.387 22.891 -2.934 1 94.38 465 THR A N 1
ATOM 3637 C CA . THR A 1 465 ? -1.224 22.516 -3.727 1 94.38 465 THR A CA 1
ATOM 3638 C C . THR A 1 465 ? 0.056 22.641 -2.906 1 94.38 465 THR A C 1
ATOM 3640 O O . THR A 1 465 ? 0.986 21.844 -3.068 1 94.38 465 THR A O 1
ATOM 3643 N N . ASN A 1 466 ? 0.13 23.641 -2.074 1 94.06 466 ASN A N 1
ATOM 3644 C CA . ASN A 1 466 ? 1.317 23.781 -1.239 1 94.06 466 ASN A CA 1
ATOM 3645 C C . ASN A 1 466 ? 1.41 22.672 -0.201 1 94.06 466 ASN A C 1
ATOM 3647 O O . ASN A 1 466 ? 2.506 22.234 0.153 1 94.06 466 ASN A O 1
ATOM 3651 N N . PHE A 1 467 ? 0.295 22.266 0.258 1 95.88 467 PHE A N 1
ATOM 3652 C CA . PHE A 1 467 ? 0.317 21.125 1.168 1 95.88 467 PHE A CA 1
ATOM 3653 C C . PHE A 1 467 ? 0.732 19.859 0.435 1 95.88 467 PHE A C 1
ATOM 3655 O O . PHE A 1 467 ? 1.448 19.016 0.989 1 95.88 467 PHE A O 1
ATOM 3662 N N . PHE A 1 468 ? 0.253 19.703 -0.772 1 97.19 468 PHE A N 1
ATOM 3663 C CA . PHE A 1 468 ? 0.691 18.562 -1.565 1 97.19 468 PHE A CA 1
ATOM 3664 C C . PHE A 1 468 ? 2.201 18.594 -1.776 1 97.19 468 PHE A C 1
ATOM 3666 O O . PHE A 1 468 ? 2.873 17.578 -1.657 1 97.19 468 PHE A O 1
ATOM 3673 N N . ARG A 1 469 ? 2.699 19.734 -2.027 1 96.5 469 ARG A N 1
ATOM 3674 C CA . ARG A 1 469 ? 4.125 19.891 -2.295 1 96.5 469 ARG A CA 1
ATOM 3675 C C . ARG A 1 469 ? 4.953 19.531 -1.063 1 96.5 469 ARG A C 1
ATOM 3677 O O . ARG A 1 469 ? 5.984 18.859 -1.172 1 96.5 469 ARG A O 1
ATOM 3684 N N . ILE A 1 470 ? 4.559 20.031 0.08 1 96.81 470 ILE A N 1
ATOM 3685 C CA . ILE A 1 470 ? 5.34 19.75 1.28 1 96.81 470 ILE A CA 1
ATOM 3686 C C . ILE A 1 470 ? 5.258 18.266 1.616 1 96.81 470 ILE A C 1
ATOM 3688 O O . ILE A 1 470 ? 6.219 17.672 2.119 1 96.81 470 ILE A O 1
ATOM 3692 N N . ARG A 1 471 ? 4.109 17.656 1.365 1 97.69 471 ARG A N 1
ATOM 3693 C CA . ARG A 1 471 ? 3.986 16.219 1.604 1 97.69 471 ARG A CA 1
ATOM 3694 C C . ARG A 1 471 ? 4.934 15.43 0.702 1 97.69 471 ARG A C 1
ATOM 3696 O O . ARG A 1 471 ? 5.512 14.43 1.126 1 97.69 471 ARG A O 1
ATOM 3703 N N . ARG A 1 472 ? 5.074 15.867 -0.484 1 96.12 472 ARG A N 1
ATOM 3704 C CA . ARG A 1 472 ? 6.016 15.227 -1.399 1 96.12 472 ARG A CA 1
ATOM 3705 C C . ARG A 1 472 ? 7.449 15.367 -0.896 1 96.12 472 ARG A C 1
ATOM 3707 O O . ARG A 1 472 ? 8.234 14.422 -0.974 1 96.12 472 ARG A O 1
ATOM 3714 N N . LEU A 1 473 ? 7.727 16.531 -0.414 1 96.31 473 LEU A N 1
ATOM 3715 C CA . LEU A 1 473 ? 9.062 16.766 0.13 1 96.31 473 LEU A CA 1
ATOM 3716 C C . LEU A 1 473 ? 9.32 15.875 1.345 1 96.31 473 LEU A C 1
ATOM 3718 O O . LEU A 1 473 ? 10.391 15.273 1.466 1 96.31 473 LEU A O 1
ATOM 3722 N N . GLN A 1 474 ? 8.391 15.836 2.203 1 96.62 474 GLN A N 1
ATOM 3723 C CA . GLN A 1 474 ? 8.508 15 3.395 1 96.62 474 GLN A CA 1
ATOM 3724 C C . GLN A 1 474 ? 8.625 13.523 3.023 1 96.62 474 GLN A C 1
ATOM 3726 O O . GLN A 1 474 ? 9.352 12.773 3.678 1 96.62 474 GLN A O 1
ATOM 3731 N N . ALA A 1 475 ? 7.871 13.117 2.043 1 95.06 475 ALA A N 1
ATOM 3732 C CA . ALA A 1 475 ? 7.953 11.734 1.578 1 95.06 475 ALA A CA 1
ATOM 3733 C C . ALA A 1 475 ? 9.359 11.406 1.09 1 95.06 475 ALA A C 1
ATOM 3735 O O . ALA A 1 475 ? 9.875 10.32 1.357 1 95.06 475 ALA A O 1
ATOM 3736 N N . GLU A 1 476 ? 9.945 12.25 0.386 1 93.06 476 GLU A N 1
ATOM 3737 C CA . GLU A 1 476 ? 11.312 12.047 -0.091 1 93.06 476 GLU A CA 1
ATOM 3738 C C . GLU A 1 476 ? 12.289 11.922 1.073 1 93.06 476 GLU A C 1
ATOM 3740 O O . GLU A 1 476 ? 13.203 11.094 1.037 1 93.06 476 GLU A O 1
ATOM 3745 N N . VAL A 1 477 ? 12.148 12.75 2.062 1 93.19 477 VAL A N 1
ATOM 3746 C CA . VAL A 1 477 ? 13.008 12.703 3.238 1 93.19 477 VAL A CA 1
ATOM 3747 C C . VAL A 1 477 ? 12.859 11.352 3.932 1 93.19 477 VAL A C 1
ATOM 3749 O O . VAL A 1 477 ? 13.859 10.727 4.309 1 93.19 477 VAL A O 1
ATOM 3752 N N . LEU A 1 478 ? 11.656 10.953 4.074 1 91.94 478 LEU A N 1
ATOM 3753 C CA . LEU A 1 478 ? 11.398 9.672 4.715 1 91.94 478 LEU A CA 1
ATOM 3754 C C . LEU A 1 478 ? 12.016 8.531 3.914 1 91.94 478 LEU A C 1
ATOM 3756 O O . LEU A 1 478 ? 12.625 7.621 4.484 1 91.94 478 LEU A O 1
ATOM 3760 N N . GLN A 1 479 ? 11.836 8.555 2.656 1 89.31 479 GLN A N 1
ATOM 3761 C CA . GLN A 1 479 ? 12.312 7.492 1.775 1 89.31 479 GLN A CA 1
ATOM 3762 C C . GLN A 1 479 ? 13.828 7.344 1.868 1 89.31 479 GLN A C 1
ATOM 3764 O O . GLN A 1 479 ? 14.352 6.227 1.88 1 89.31 479 GLN A O 1
ATOM 3769 N N . VAL A 1 480 ? 14.516 8.422 2.021 1 86.75 480 VAL A N 1
ATOM 3770 C CA . VAL A 1 480 ? 15.969 8.391 1.952 1 86.75 480 VAL A CA 1
ATOM 3771 C C . VAL A 1 480 ? 16.547 8.18 3.35 1 86.75 480 VAL A C 1
ATOM 3773 O O . VAL A 1 480 ? 17.453 7.367 3.537 1 86.75 480 VAL A O 1
ATOM 3776 N N . LEU A 1 481 ? 15.961 8.789 4.336 1 86.62 481 LEU A N 1
ATOM 3777 C CA . LEU A 1 481 ? 16.625 8.836 5.629 1 86.62 481 LEU A CA 1
ATOM 3778 C C . LEU A 1 481 ? 16.031 7.805 6.586 1 86.62 481 LEU A C 1
ATOM 3780 O O . LEU A 1 481 ? 16.688 7.406 7.555 1 86.62 481 LEU A O 1
ATOM 3784 N N . TYR A 1 482 ? 14.875 7.383 6.367 1 84.25 482 TYR A N 1
ATOM 3785 C CA . TYR A 1 482 ? 14.203 6.648 7.434 1 84.25 482 TYR A CA 1
ATOM 3786 C C . TYR A 1 482 ? 13.938 5.207 7.023 1 84.25 482 TYR A C 1
ATOM 3788 O O . TYR A 1 482 ? 13.758 4.336 7.879 1 84.25 482 TYR A O 1
ATOM 3796 N N . PHE A 1 483 ? 13.836 4.902 5.801 1 81.12 483 PHE A N 1
ATOM 3797 C CA . PHE A 1 483 ? 13.594 3.531 5.367 1 81.12 483 PHE A CA 1
ATOM 3798 C C . PHE A 1 483 ? 14.898 2.738 5.34 1 81.12 483 PHE A C 1
ATOM 3800 O O . PHE A 1 483 ? 15.938 3.264 4.949 1 81.12 483 PHE A O 1
ATOM 3807 N N . THR A 1 484 ? 14.867 1.595 5.715 1 73.31 484 THR A N 1
ATOM 3808 C CA . THR A 1 484 ? 16.031 0.751 5.945 1 73.31 484 THR A CA 1
ATOM 3809 C C . THR A 1 484 ? 16.75 0.449 4.637 1 73.31 484 THR A C 1
ATOM 3811 O O . THR A 1 484 ? 17.984 0.527 4.562 1 73.31 484 THR A O 1
ATOM 3814 N N . SER A 1 485 ? 16.016 0.099 3.59 1 71.75 485 SER A N 1
ATOM 3815 C CA . SER A 1 485 ? 16.641 -0.364 2.352 1 71.75 485 SER A CA 1
ATOM 3816 C C . SER A 1 485 ? 16.625 0.729 1.287 1 71.75 485 SER A C 1
ATOM 3818 O O . SER A 1 485 ? 16.578 0.436 0.09 1 71.75 485 SER A O 1
ATOM 3820 N N . SER A 1 486 ? 16.734 1.924 1.831 1 75.69 486 SER A N 1
ATOM 3821 C CA . SER A 1 486 ? 16.688 3.025 0.875 1 75.69 486 SER A CA 1
ATOM 3822 C C . SER A 1 486 ? 18.078 3.357 0.351 1 75.69 486 SER A C 1
ATOM 3824 O O . SER A 1 486 ? 19.078 3.127 1.035 1 75.69 486 SER A O 1
ATOM 3826 N N . LEU A 1 487 ? 18.062 3.785 -0.905 1 72.38 487 LEU A N 1
ATOM 3827 C CA . LEU A 1 487 ? 19.297 4.203 -1.547 1 72.38 487 LEU A CA 1
ATOM 3828 C C . LEU A 1 487 ? 19.266 5.688 -1.895 1 72.38 487 LEU A C 1
ATOM 3830 O O . LEU A 1 487 ? 18.188 6.262 -2.068 1 72.38 487 LEU A O 1
ATOM 3834 N N . LEU A 1 488 ? 20.469 6.293 -1.792 1 78 488 LEU A N 1
ATOM 3835 C CA . LEU A 1 488 ? 20.578 7.68 -2.225 1 78 488 LEU A CA 1
ATOM 3836 C C . LEU A 1 488 ? 20.312 7.805 -3.721 1 78 488 LEU A C 1
ATOM 3838 O O . LEU A 1 488 ? 20.828 7.027 -4.52 1 78 488 LEU A O 1
ATOM 3842 N N . PRO A 1 489 ? 19.453 8.68 -4.066 1 76.56 489 PRO A N 1
ATOM 3843 C CA . PRO A 1 489 ? 19.172 8.867 -5.492 1 76.56 489 PRO A CA 1
ATOM 3844 C C . PRO A 1 489 ? 20.438 9.141 -6.309 1 76.56 489 PRO A C 1
ATOM 3846 O O . PRO A 1 489 ? 21.375 9.773 -5.816 1 76.56 489 PRO A O 1
ATOM 3849 N N . ARG A 1 490 ? 20.5 8.82 -7.547 1 72.81 490 ARG A N 1
ATOM 3850 C CA . ARG A 1 490 ? 21.641 8.789 -8.438 1 72.81 490 ARG A CA 1
ATOM 3851 C C . ARG A 1 490 ? 22.156 10.195 -8.719 1 72.81 490 ARG A C 1
ATOM 3853 O O . ARG A 1 490 ? 23.359 10.391 -8.945 1 72.81 490 ARG A O 1
ATOM 3860 N N . PHE A 1 491 ? 21.375 11.18 -8.555 1 71.44 491 PHE A N 1
ATOM 3861 C CA . PHE A 1 491 ? 21.719 12.531 -8.977 1 71.44 491 PHE A CA 1
ATOM 3862 C C . PHE A 1 491 ? 22.578 13.227 -7.93 1 71.44 491 PHE A C 1
ATOM 3864 O O . PHE A 1 491 ? 23.234 14.234 -8.219 1 71.44 491 PHE A O 1
ATOM 3871 N N . TYR A 1 492 ? 22.688 12.609 -6.805 1 77.06 492 TYR A N 1
ATOM 3872 C CA . TYR A 1 492 ? 23.406 13.273 -5.727 1 77.06 492 TYR A CA 1
ATOM 3873 C C . TYR A 1 492 ? 24.719 12.547 -5.422 1 77.06 492 TYR A C 1
ATOM 3875 O O . TYR A 1 492 ? 24.766 11.312 -5.449 1 77.06 492 TYR A O 1
ATOM 3883 N N . THR A 1 493 ? 25.625 13.281 -5.055 1 70.94 493 THR A N 1
ATOM 3884 C CA . THR A 1 493 ? 26.938 12.727 -4.793 1 70.94 493 THR A CA 1
ATOM 3885 C C . THR A 1 493 ? 27.016 12.141 -3.387 1 70.94 493 THR A C 1
ATOM 3887 O O . THR A 1 493 ? 27.578 11.062 -3.189 1 70.94 493 THR A O 1
ATOM 3890 N N . ASN A 1 494 ? 26.578 12.859 -2.535 1 76.94 494 ASN A N 1
ATOM 3891 C CA . ASN A 1 494 ? 26.578 12.414 -1.146 1 76.94 494 ASN A CA 1
ATOM 3892 C C . ASN A 1 494 ? 25.312 12.859 -0.416 1 76.94 494 ASN A C 1
ATOM 3894 O O . ASN A 1 494 ? 24.484 13.586 -0.978 1 76.94 494 ASN A O 1
ATOM 3898 N N . LEU A 1 495 ? 25.25 12.391 0.756 1 82.94 495 LEU A N 1
ATOM 3899 C CA . LEU A 1 495 ? 24.078 12.656 1.565 1 82.94 495 LEU A CA 1
ATOM 3900 C C . LEU A 1 495 ? 23.938 14.141 1.859 1 82.94 495 LEU A C 1
ATOM 3902 O O . LEU A 1 495 ? 22.828 14.68 1.872 1 82.94 495 LEU A O 1
ATOM 3906 N N . ASN A 1 496 ? 25.016 14.859 2.133 1 82.81 496 ASN A N 1
ATOM 3907 C CA . ASN A 1 496 ? 24.984 16.281 2.439 1 82.81 496 ASN A CA 1
ATOM 3908 C C . ASN A 1 496 ? 24.516 17.109 1.238 1 82.81 496 ASN A C 1
ATOM 3910 O O . ASN A 1 496 ? 23.859 18.125 1.398 1 82.81 496 ASN A O 1
ATOM 3914 N N . ASP A 1 497 ? 24.953 16.578 0.14 1 84.81 497 ASP A N 1
ATOM 3915 C CA . ASP A 1 497 ? 24.5 17.234 -1.08 1 84.81 497 ASP A CA 1
ATOM 3916 C C . ASP A 1 497 ? 22.984 17.094 -1.23 1 84.81 497 ASP A C 1
ATOM 3918 O O . ASP A 1 497 ? 22.297 18.062 -1.591 1 84.81 497 ASP A O 1
ATOM 3922 N N . TRP A 1 498 ? 22.531 15.945 -1.028 1 88.75 498 TRP A N 1
ATOM 3923 C CA . TRP A 1 498 ? 21.094 15.703 -1.095 1 88.75 498 TRP A CA 1
ATOM 3924 C C . TRP A 1 498 ? 20.344 16.531 -0.049 1 88.75 498 TRP A C 1
ATOM 3926 O O . TRP A 1 498 ? 19.312 17.125 -0.344 1 88.75 498 TRP A O 1
ATOM 3936 N N . LYS A 1 499 ? 20.875 16.625 1.193 1 90.81 499 LYS A N 1
ATOM 3937 C CA . LYS A 1 499 ? 20.25 17.391 2.27 1 90.81 499 LYS A CA 1
ATOM 3938 C C . LYS A 1 499 ? 20.188 18.875 1.917 1 90.81 499 LYS A C 1
ATOM 3940 O O . LYS A 1 499 ? 19.188 19.547 2.191 1 90.81 499 LYS A O 1
ATOM 3945 N N . SER A 1 500 ? 21.219 19.312 1.364 1 90.31 500 SER A N 1
ATOM 3946 C CA . SER A 1 500 ? 21.266 20.719 0.974 1 90.31 500 SER A CA 1
ATOM 3947 C C . SER A 1 500 ? 20.234 21.031 -0.101 1 90.31 500 SER A C 1
ATOM 3949 O O . SER A 1 500 ? 19.625 22.109 -0.095 1 90.31 500 SER A O 1
ATOM 3951 N N . ASN A 1 501 ? 20.156 20.109 -1.029 1 92.31 501 ASN A N 1
ATOM 3952 C CA . ASN A 1 501 ? 19.156 20.297 -2.07 1 92.31 501 ASN A CA 1
ATOM 3953 C C . ASN A 1 501 ? 17.75 20.328 -1.489 1 92.31 501 ASN A C 1
ATOM 3955 O O . ASN A 1 501 ? 16.938 21.188 -1.858 1 92.31 501 ASN A O 1
ATOM 3959 N N . ILE A 1 502 ? 17.422 19.375 -0.614 1 94.88 502 ILE A N 1
ATOM 3960 C CA . ILE A 1 502 ? 16.109 19.312 0.014 1 94.88 502 ILE A CA 1
ATOM 3961 C C . ILE A 1 502 ? 15.867 20.578 0.847 1 94.88 502 ILE A C 1
ATOM 3963 O O . ILE A 1 502 ? 14.773 21.125 0.845 1 94.88 502 ILE A O 1
ATOM 3967 N N . ASP A 1 503 ? 16.891 21.016 1.548 1 95.69 503 ASP A N 1
ATOM 3968 C CA . ASP A 1 503 ? 16.781 22.203 2.375 1 95.69 503 ASP A CA 1
ATOM 3969 C C . ASP A 1 503 ? 16.469 23.438 1.521 1 95.69 503 ASP A C 1
ATOM 3971 O O . ASP A 1 503 ? 15.672 24.297 1.916 1 95.69 503 ASP A O 1
ATOM 3975 N N . ASN A 1 504 ? 17.141 23.484 0.417 1 95.56 504 ASN A N 1
ATOM 3976 C CA . ASN A 1 504 ? 16.891 24.609 -0.489 1 95.56 504 ASN A CA 1
ATOM 3977 C C . ASN A 1 504 ? 15.469 24.594 -1.027 1 95.56 504 ASN A C 1
ATOM 3979 O O . ASN A 1 504 ? 14.828 25.641 -1.123 1 95.56 504 ASN A O 1
ATOM 3983 N N . ARG A 1 505 ? 15.039 23.453 -1.405 1 96.62 505 ARG A N 1
ATOM 3984 C CA . ARG A 1 505 ? 13.664 23.328 -1.897 1 96.62 505 ARG A CA 1
ATOM 3985 C C . ARG A 1 505 ? 12.656 23.672 -0.805 1 96.62 505 ARG A C 1
ATOM 3987 O O . ARG A 1 505 ? 11.625 24.281 -1.077 1 96.62 505 ARG A O 1
ATOM 3994 N N . LEU A 1 506 ? 12.945 23.281 0.428 1 97.56 506 LEU A N 1
ATOM 3995 C CA . LEU A 1 506 ? 12.086 23.578 1.563 1 97.56 506 LEU A CA 1
ATOM 3996 C C . LEU A 1 506 ? 12.031 25.094 1.816 1 97.56 506 LEU A C 1
ATOM 3998 O O . LEU A 1 506 ? 10.961 25.641 2.064 1 97.56 506 LEU A O 1
ATOM 4002 N N . GLU A 1 507 ? 13.195 25.719 1.732 1 96.12 507 GLU A N 1
ATOM 4003 C CA . GLU A 1 507 ? 13.258 27.156 1.922 1 96.12 507 GLU A CA 1
ATOM 4004 C C . GLU A 1 507 ? 12.477 27.891 0.834 1 96.12 507 GLU A C 1
ATOM 4006 O O . GLU A 1 507 ? 11.773 28.875 1.115 1 96.12 507 GLU A O 1
ATOM 4011 N N . ASN A 1 508 ? 12.633 27.391 -0.36 1 94.12 508 ASN A N 1
ATOM 4012 C CA . ASN A 1 508 ? 11.898 27.984 -1.467 1 94.12 508 ASN A CA 1
ATOM 4013 C C . ASN A 1 508 ? 10.391 27.797 -1.305 1 94.12 508 ASN A C 1
ATOM 4015 O O . ASN A 1 508 ? 9.609 28.703 -1.599 1 94.12 508 ASN A O 1
ATOM 4019 N N . TRP A 1 509 ? 10.047 26.641 -0.902 1 94.94 509 TRP A N 1
ATOM 4020 C CA . TRP A 1 509 ? 8.648 26.344 -0.637 1 94.94 509 TRP A CA 1
ATOM 4021 C C . TRP A 1 509 ? 8.078 27.297 0.41 1 94.94 509 TRP A C 1
ATOM 4023 O O . TRP A 1 509 ? 7 27.859 0.223 1 94.94 509 TRP A O 1
ATOM 4033 N N . PHE A 1 510 ? 8.75 27.547 1.464 1 94.06 510 PHE A N 1
ATOM 4034 C CA . PHE A 1 510 ? 8.273 28.375 2.568 1 94.06 510 PHE A CA 1
ATOM 4035 C C . PHE A 1 510 ? 8.219 29.844 2.162 1 94.06 510 PHE A C 1
ATOM 4037 O O . PHE A 1 510 ? 7.301 30.562 2.559 1 94.06 510 PHE A O 1
ATOM 4044 N N . LYS A 1 511 ? 9.109 30.234 1.319 1 89.62 511 LYS A N 1
ATOM 4045 C CA . LYS A 1 511 ? 9.188 31.625 0.881 1 89.62 511 LYS A CA 1
ATOM 4046 C C . LYS A 1 511 ? 8.062 31.953 -0.102 1 89.62 511 LYS A C 1
ATOM 4048 O O . LYS A 1 511 ? 7.598 33.094 -0.159 1 89.62 511 LYS A O 1
ATOM 4053 N N . THR A 1 512 ? 7.664 30.969 -0.868 1 85.25 512 THR A N 1
ATOM 4054 C CA . THR A 1 512 ? 6.676 31.203 -1.918 1 85.25 512 THR A CA 1
ATOM 4055 C C . THR A 1 512 ? 5.262 31.172 -1.345 1 85.25 512 THR A C 1
ATOM 4057 O O . THR A 1 512 ? 4.309 31.578 -2.016 1 85.25 512 THR A O 1
ATOM 4060 N N . ILE A 1 513 ? 5.145 30.703 -0.14 1 85.62 513 ILE A N 1
ATOM 4061 C CA . ILE A 1 513 ? 3.822 30.672 0.475 1 85.62 513 ILE A CA 1
ATOM 4062 C C . ILE A 1 513 ? 3.369 32.094 0.804 1 85.62 513 ILE A C 1
ATOM 4064 O O . ILE A 1 513 ? 4.129 32.875 1.378 1 85.62 513 ILE A O 1
ATOM 4068 N N . PRO A 1 514 ? 2.264 32.469 0.175 1 66 514 PRO A N 1
ATOM 4069 C CA . PRO A 1 514 ? 1.789 33.844 0.457 1 66 514 PRO A CA 1
ATOM 4070 C C . PRO A 1 514 ? 1.362 34.031 1.911 1 66 514 PRO A C 1
ATOM 4072 O O . PRO A 1 514 ? 0.203 33.781 2.254 1 66 514 PRO A O 1
ATOM 4075 N N . LEU A 1 515 ? 2.219 33.969 2.873 1 62.25 515 LEU A N 1
ATOM 4076 C CA . LEU A 1 515 ? 1.879 33.969 4.289 1 62.25 515 LEU A CA 1
ATOM 4077 C C . LEU A 1 515 ? 1.125 35.25 4.645 1 62.25 515 LEU A C 1
ATOM 4079 O O . LEU A 1 515 ? 0.262 35.25 5.527 1 62.25 515 LEU A O 1
ATOM 4083 N N . LYS A 1 516 ? 1.479 36.312 3.932 1 56.16 516 LYS A N 1
ATOM 4084 C CA . LYS A 1 516 ? 1.012 37.562 4.523 1 56.16 516 LYS A CA 1
ATOM 4085 C C . LYS A 1 516 ? -0.329 38 3.932 1 56.16 516 LYS A C 1
ATOM 4087 O O . LYS A 1 516 ? -1.101 38.719 4.574 1 56.16 516 LYS A O 1
ATOM 4092 N N . THR A 1 517 ? -0.653 37.5 2.641 1 60.25 517 THR A N 1
ATOM 4093 C CA . THR A 1 517 ? -1.883 38.125 2.174 1 60.25 517 THR A CA 1
ATOM 4094 C C . THR A 1 517 ? -2.957 37.062 1.9 1 60.25 517 THR A C 1
ATOM 4096 O O . THR A 1 517 ? -2.777 36.188 1.052 1 60.25 517 THR A O 1
ATOM 4099 N N . SER A 1 518 ? -3.953 36.906 2.85 1 67.06 518 SER A N 1
ATOM 4100 C CA . SER A 1 518 ? -5.176 36.125 2.816 1 67.06 518 SER A CA 1
ATOM 4101 C C . SER A 1 518 ? -5.938 36.312 1.511 1 67.06 518 SER A C 1
ATOM 4103 O O . SER A 1 518 ? -6.746 35.469 1.116 1 67.06 518 SER A O 1
ATOM 4105 N N . ARG A 1 519 ? -5.602 37.281 0.733 1 80.5 519 ARG A N 1
ATOM 4106 C CA . ARG A 1 519 ? -6.441 37.562 -0.423 1 80.5 519 ARG A CA 1
ATOM 4107 C C . ARG A 1 519 ? -6.234 36.531 -1.528 1 80.5 519 ARG A C 1
ATOM 4109 O O . ARG A 1 519 ? -7.195 36.094 -2.166 1 80.5 519 ARG A O 1
ATOM 4116 N N . LYS A 1 520 ? -5.047 36.125 -1.643 1 83.69 520 LYS A N 1
ATOM 4117 C CA . LYS A 1 520 ? -4.762 35.156 -2.711 1 83.69 520 LYS A CA 1
ATOM 4118 C C . LYS A 1 520 ? -5.34 33.781 -2.393 1 83.69 520 LYS A C 1
ATOM 4120 O O . LYS A 1 520 ? -5.719 33.062 -3.299 1 83.69 520 LYS A O 1
ATOM 4125 N N . SER A 1 521 ? -5.512 33.469 -1.152 1 89.06 521 SER A N 1
ATOM 4126 C CA . SER A 1 521 ? -5.996 32.156 -0.75 1 89.06 521 SER A CA 1
ATOM 4127 C C . SER A 1 521 ? -7.52 32.125 -0.712 1 89.06 521 SER A C 1
ATOM 4129 O O . SER A 1 521 ? -8.117 31.062 -0.589 1 89.06 521 SER A O 1
ATOM 4131 N N . ASN A 1 522 ? -8.156 33.25 -0.851 1 90.56 522 ASN A N 1
ATOM 4132 C CA . ASN A 1 522 ? -9.602 33.375 -0.967 1 90.56 522 ASN A CA 1
ATOM 4133 C C . ASN A 1 522 ? -10.312 32.875 0.285 1 90.56 522 ASN A C 1
ATOM 4135 O O . ASN A 1 522 ? -11.508 32.562 0.25 1 90.56 522 ASN A O 1
ATOM 4139 N N . CYS A 1 523 ? -9.555 32.594 1.39 1 89.88 523 CYS A N 1
ATOM 4140 C CA . CYS A 1 523 ? -10.172 32.125 2.631 1 89.88 523 CYS A CA 1
ATOM 4141 C C . CYS A 1 523 ? -9.305 32.5 3.834 1 89.88 523 CYS A C 1
ATOM 4143 O O . CYS A 1 523 ? -8.18 32.969 3.672 1 89.88 523 CYS A O 1
ATOM 4145 N N . ASP A 1 524 ? -9.875 32.344 4.98 1 87.06 524 ASP A N 1
ATOM 4146 C CA . ASP A 1 524 ? -9.18 32.656 6.227 1 87.06 524 ASP A CA 1
ATOM 4147 C C . ASP A 1 524 ? -8.539 31.391 6.816 1 87.06 524 ASP A C 1
ATOM 4149 O O . ASP A 1 524 ? -8.859 31 7.941 1 87.06 524 ASP A O 1
ATOM 4153 N N . PHE A 1 525 ? -7.652 30.844 6.098 1 90.06 525 PHE A N 1
ATOM 4154 C CA . PHE A 1 525 ? -6.926 29.656 6.555 1 90.06 525 PHE A CA 1
ATOM 4155 C C . PHE A 1 525 ? -5.836 30.047 7.547 1 90.06 525 PHE A C 1
ATOM 4157 O O . PHE A 1 525 ? -5.234 31.109 7.43 1 90.06 525 PHE A O 1
ATOM 4164 N N . ASN A 1 526 ? -5.617 29.266 8.562 1 86.81 526 ASN A N 1
ATOM 4165 C CA . ASN A 1 526 ? -4.551 29.484 9.531 1 86.81 526 ASN A CA 1
ATOM 4166 C C . ASN A 1 526 ? -3.184 29.125 8.961 1 86.81 526 ASN A C 1
ATOM 4168 O O . ASN A 1 526 ? -2.814 27.953 8.914 1 86.81 526 ASN A O 1
ATOM 4172 N N . PHE A 1 527 ? -2.395 30.031 8.703 1 88.19 527 PHE A N 1
ATOM 4173 C CA . PHE A 1 527 ? -1.127 29.828 8.008 1 88.19 527 PHE A CA 1
ATOM 4174 C C . PHE A 1 527 ? -0.071 29.281 8.961 1 88.19 527 PHE A C 1
ATOM 4176 O O . PHE A 1 527 ? 1.001 28.859 8.523 1 88.19 527 PHE A O 1
ATOM 4183 N N . GLU A 1 528 ? -0.394 29.234 10.289 1 90.31 528 GLU A N 1
ATOM 4184 C CA . GLU A 1 528 ? 0.518 28.641 11.258 1 90.31 528 GLU A CA 1
ATOM 4185 C C . GLU A 1 528 ? 0.812 27.188 10.93 1 90.31 528 GLU A C 1
ATOM 4187 O O . GLU A 1 528 ? 1.867 26.656 11.289 1 90.31 528 GLU A O 1
ATOM 4192 N N . PHE A 1 529 ? -0.066 26.594 10.195 1 91.94 529 PHE A N 1
ATOM 4193 C CA . PHE A 1 529 ? 0.115 25.188 9.82 1 91.94 529 PHE A CA 1
ATOM 4194 C C . PHE A 1 529 ? 1.27 25.031 8.836 1 91.94 529 PHE A C 1
ATOM 4196 O O . PHE A 1 529 ? 1.959 24.016 8.836 1 91.94 529 PHE A O 1
ATOM 4203 N N . PHE A 1 530 ? 1.503 26.031 7.977 1 94 530 PHE A N 1
ATOM 4204 C CA . PHE A 1 530 ? 2.635 25.984 7.059 1 94 530 PHE A CA 1
ATOM 4205 C C . PHE A 1 530 ? 3.951 26.094 7.816 1 94 530 PHE A C 1
ATOM 4207 O O . PHE A 1 530 ? 4.914 25.391 7.5 1 94 530 PHE A O 1
ATOM 4214 N N . LYS A 1 531 ? 3.943 26.969 8.828 1 93.88 531 LYS A N 1
ATOM 4215 C CA . LYS A 1 531 ? 5.133 27.109 9.664 1 93.88 531 LYS A CA 1
ATOM 4216 C C . LYS A 1 531 ? 5.438 25.812 10.398 1 93.88 531 LYS A C 1
ATOM 4218 O O . LYS A 1 531 ? 6.598 25.406 10.508 1 93.88 531 LYS A O 1
ATOM 4223 N N . LEU A 1 532 ? 4.41 25.234 10.867 1 95.12 532 LEU A N 1
ATOM 4224 C CA . LEU A 1 532 ? 4.57 23.969 11.578 1 95.12 532 LEU A CA 1
ATOM 4225 C C . LEU A 1 532 ? 5.227 22.922 10.68 1 95.12 532 LEU A C 1
ATOM 4227 O O . LEU A 1 532 ? 6.164 22.234 11.094 1 95.12 532 LEU A O 1
ATOM 4231 N N . ASN A 1 533 ? 4.695 22.781 9.477 1 95.88 533 ASN A N 1
ATOM 4232 C CA . ASN A 1 533 ? 5.246 21.797 8.555 1 95.88 533 ASN A CA 1
ATOM 4233 C C . ASN A 1 533 ? 6.676 22.141 8.148 1 95.88 533 ASN A C 1
ATOM 4235 O O . ASN A 1 533 ? 7.488 21.25 7.898 1 95.88 533 ASN A O 1
ATOM 4239 N N . TYR A 1 534 ? 6.953 23.453 8.07 1 96.81 534 TYR A N 1
ATOM 4240 C CA . TYR A 1 534 ? 8.312 23.891 7.773 1 96.81 534 TYR A CA 1
ATOM 4241 C C . TYR A 1 534 ? 9.289 23.422 8.836 1 96.81 534 TYR A C 1
ATOM 4243 O O . TYR A 1 534 ? 10.273 22.75 8.523 1 96.81 534 TYR A O 1
ATOM 4251 N N . TYR A 1 535 ? 9.039 23.688 10.102 1 97.19 535 TYR A N 1
ATOM 4252 C CA . TYR A 1 535 ? 9.922 23.297 11.195 1 97.19 535 TYR A CA 1
ATOM 4253 C C . TYR A 1 535 ? 9.961 21.781 11.344 1 97.19 535 TYR A C 1
ATOM 4255 O O . TYR A 1 535 ? 11.016 21.203 11.633 1 97.19 535 TYR A O 1
ATOM 4263 N N . HIS A 1 536 ? 8.844 21.172 11.18 1 96.12 536 HIS A N 1
ATOM 4264 C CA . HIS A 1 536 ? 8.797 19.719 11.273 1 96.12 536 HIS A CA 1
ATOM 4265 C C . HIS A 1 536 ? 9.688 19.062 10.227 1 96.12 536 HIS A C 1
ATOM 4267 O O . HIS A 1 536 ? 10.406 18.109 10.523 1 96.12 536 HIS A O 1
ATOM 4273 N N . THR A 1 537 ? 9.609 19.531 9.023 1 97.19 537 THR A N 1
ATOM 4274 C CA . THR A 1 537 ? 10.414 18.984 7.941 1 97.19 537 THR A CA 1
ATOM 4275 C C . THR A 1 537 ? 11.906 19.219 8.195 1 97.19 537 THR A C 1
ATOM 4277 O O . THR A 1 537 ? 12.734 18.375 7.879 1 97.19 537 THR A O 1
ATOM 4280 N N . LYS A 1 538 ? 12.211 20.375 8.75 1 96.06 538 LYS A N 1
ATOM 4281 C CA . LYS A 1 538 ? 13.594 20.656 9.125 1 96.06 538 LYS A CA 1
ATOM 4282 C C . LYS A 1 538 ? 14.102 19.641 10.148 1 96.06 538 LYS A C 1
ATOM 4284 O O . LYS A 1 538 ? 15.242 19.172 10.055 1 96.06 538 LYS A O 1
ATOM 4289 N N . LEU A 1 539 ? 13.281 19.328 11.047 1 93.56 539 LEU A N 1
ATOM 4290 C CA . LEU A 1 539 ? 13.656 18.359 12.07 1 93.56 539 LEU A CA 1
ATOM 4291 C C . LEU A 1 539 ? 13.812 16.969 11.477 1 93.56 539 LEU A C 1
ATOM 4293 O O . LEU A 1 539 ? 14.672 16.188 11.906 1 93.56 539 LEU A O 1
ATOM 4297 N N . LEU A 1 540 ? 12.977 16.656 10.57 1 92.62 540 LEU A N 1
ATOM 4298 C CA . LEU A 1 540 ? 13.07 15.367 9.898 1 92.62 540 LEU A CA 1
ATOM 4299 C C . LEU A 1 540 ? 14.367 15.266 9.102 1 92.62 540 LEU A C 1
ATOM 4301 O O . LEU A 1 540 ? 14.961 14.188 9.023 1 92.62 540 LEU A O 1
ATOM 4305 N N . LEU A 1 541 ? 14.719 16.344 8.562 1 93.12 541 LEU A N 1
ATOM 4306 C CA . LEU A 1 541 ? 15.859 16.359 7.652 1 93.12 541 LEU A CA 1
ATOM 4307 C C . LEU A 1 541 ? 17.172 16.359 8.43 1 93.12 541 LEU A C 1
ATOM 4309 O O . LEU A 1 541 ? 18.109 15.641 8.086 1 93.12 541 LEU A O 1
ATOM 4313 N N . PHE A 1 542 ? 17.234 17.141 9.531 1 90.12 542 PHE A N 1
ATOM 4314 C CA . PHE A 1 542 ? 18.516 17.359 10.203 1 90.12 542 PHE A CA 1
ATOM 4315 C C . PHE A 1 542 ? 18.516 16.719 11.586 1 90.12 542 PHE A C 1
ATOM 4317 O O . PHE A 1 542 ? 19.578 16.562 12.203 1 90.12 542 PHE A O 1
ATOM 4324 N N . GLY A 1 543 ? 17.422 16.328 12.016 1 85.69 543 GLY A N 1
ATOM 4325 C CA . GLY A 1 543 ? 17.297 15.844 13.375 1 85.69 543 GLY A CA 1
ATOM 4326 C C . GLY A 1 543 ? 17.828 14.438 13.555 1 85.69 543 GLY A C 1
ATOM 4327 O O . GLY A 1 543 ? 18.75 14.023 12.836 1 85.69 543 GLY A O 1
ATOM 4328 N N . ILE A 1 544 ? 17.328 13.883 14.648 1 80 544 ILE A N 1
ATOM 4329 C CA . ILE A 1 544 ? 17.766 12.539 15.031 1 80 544 ILE A CA 1
ATOM 4330 C C . ILE A 1 544 ? 17.141 11.516 14.094 1 80 544 ILE A C 1
ATOM 4332 O O . ILE A 1 544 ? 15.93 11.266 14.141 1 80 544 ILE A O 1
ATOM 4336 N N . THR A 1 545 ? 17.938 11.07 13.164 1 76.81 545 THR A N 1
ATOM 4337 C CA . THR A 1 545 ? 17.469 10.078 12.203 1 76.81 545 THR A CA 1
ATOM 4338 C C . THR A 1 545 ? 18.328 8.82 12.258 1 76.81 545 THR A C 1
ATOM 4340 O O . THR A 1 545 ? 19.469 8.867 12.719 1 76.81 545 THR A O 1
ATOM 4343 N N . PRO A 1 546 ? 17.75 7.707 11.836 1 71 546 PRO A N 1
ATOM 4344 C CA . PRO A 1 546 ? 18.516 6.465 11.891 1 71 546 PRO A CA 1
ATOM 4345 C C . PRO A 1 546 ? 19.766 6.512 11.008 1 71 546 PRO A C 1
ATOM 4347 O O . PRO A 1 546 ? 20.797 5.918 11.359 1 71 546 PRO A O 1
ATOM 4350 N N . LYS A 1 547 ? 19.734 7.203 9.977 1 70.31 547 LYS A N 1
ATOM 4351 C CA . LYS A 1 547 ? 20.859 7.145 9.039 1 70.31 547 LYS A CA 1
ATOM 4352 C C . LYS A 1 547 ? 21.797 8.336 9.219 1 70.31 547 LYS A C 1
ATOM 4354 O O . LYS A 1 547 ? 22.875 8.383 8.625 1 70.31 547 LYS A O 1
ATOM 4359 N N . ASN A 1 548 ? 21.359 9.328 10.07 1 65.19 548 ASN A N 1
ATOM 4360 C CA . ASN A 1 548 ? 22.219 10.477 10.305 1 65.19 548 ASN A CA 1
ATOM 4361 C C . ASN A 1 548 ? 23.141 10.25 11.492 1 65.19 548 ASN A C 1
ATOM 4363 O O . ASN A 1 548 ? 22.734 10.383 12.648 1 65.19 548 ASN A O 1
ATOM 4367 N N . ASN A 1 549 ? 24.375 9.836 11.242 1 61.44 549 ASN A N 1
ATOM 4368 C CA . ASN A 1 549 ? 25.266 9.391 12.312 1 61.44 549 ASN A CA 1
ATOM 4369 C C . ASN A 1 549 ? 25.922 10.57 13.008 1 61.44 549 ASN A C 1
ATOM 4371 O O . ASN A 1 549 ? 26.25 10.5 14.203 1 61.44 549 ASN A O 1
ATOM 4375 N N . LYS A 1 550 ? 26.188 11.57 12.328 1 64.31 550 LYS A N 1
ATOM 4376 C CA . LYS A 1 550 ? 26.953 12.648 12.961 1 64.31 550 LYS A CA 1
ATOM 4377 C C . LYS A 1 550 ? 26.234 13.992 12.805 1 64.31 550 LYS A C 1
ATOM 4379 O O . LYS A 1 550 ? 25.906 14.391 11.688 1 64.31 550 LYS A O 1
ATOM 4384 N N . VAL A 1 551 ? 25.859 14.477 14 1 76.25 551 VAL A N 1
ATOM 4385 C CA . VAL A 1 551 ? 25.234 15.789 13.969 1 76.25 551 VAL A CA 1
ATOM 4386 C C . VAL A 1 551 ? 26.281 16.875 14.18 1 76.25 551 VAL A C 1
ATOM 4388 O O . VAL A 1 551 ? 26.969 16.891 15.203 1 76.25 551 VAL A O 1
ATOM 4391 N N . ASP A 1 552 ? 26.438 17.656 13.172 1 78.81 552 ASP A N 1
ATOM 4392 C CA . ASP A 1 552 ? 27.359 18.781 13.25 1 78.81 552 ASP A CA 1
ATOM 4393 C C . ASP A 1 552 ? 26.75 19.953 14.016 1 78.81 552 ASP A C 1
ATOM 4395 O O . ASP A 1 552 ? 25.562 19.922 14.352 1 78.81 552 ASP A O 1
ATOM 4399 N N . ASN A 1 553 ? 27.625 20.891 14.297 1 84.88 553 ASN A N 1
ATOM 4400 C CA . ASN A 1 553 ? 27.188 22.047 15.07 1 84.88 553 ASN A CA 1
ATOM 4401 C C . ASN A 1 553 ? 26.109 22.828 14.336 1 84.88 553 ASN A C 1
ATOM 4403 O O . ASN A 1 553 ? 25.203 23.375 14.961 1 84.88 553 ASN A O 1
ATOM 4407 N N . LYS A 1 554 ? 26.266 22.859 13.094 1 87.38 554 LYS A N 1
ATOM 4408 C CA . LYS A 1 554 ? 25.25 23.547 12.312 1 87.38 554 LYS A CA 1
ATOM 4409 C C . LYS A 1 554 ? 23.891 22.859 12.43 1 87.38 554 LYS A C 1
ATOM 4411 O O . LYS A 1 554 ? 22.859 23.5 12.578 1 87.38 554 LYS A O 1
ATOM 4416 N N . ALA A 1 555 ? 24 21.594 12.359 1 89.75 555 ALA A N 1
ATOM 4417 C CA . ALA A 1 555 ? 22.781 20.797 12.484 1 89.75 555 ALA A CA 1
ATOM 4418 C C . ALA A 1 555 ? 22.156 20.953 13.867 1 89.75 555 ALA A C 1
ATOM 4420 O O . ALA A 1 555 ? 20.938 20.984 14.008 1 89.75 555 ALA A O 1
ATOM 4421 N N . ILE A 1 556 ? 22.969 21.078 14.883 1 92.69 556 ILE A N 1
ATOM 4422 C CA . ILE A 1 556 ? 22.484 21.219 16.25 1 92.69 556 ILE A CA 1
ATOM 4423 C C . ILE A 1 556 ? 21.703 22.531 16.391 1 92.69 556 ILE A C 1
ATOM 4425 O O . ILE A 1 556 ? 20.656 22.578 17.047 1 92.69 556 ILE A O 1
ATOM 4429 N N . LYS A 1 557 ? 22.203 23.516 15.797 1 94.44 557 LYS A N 1
ATOM 4430 C CA . LYS A 1 557 ? 21.516 24.812 15.852 1 94.44 557 LYS A CA 1
ATOM 4431 C C . LYS A 1 557 ? 20.188 24.75 15.117 1 94.44 557 LYS A C 1
ATOM 4433 O O . LYS A 1 557 ? 19.188 25.344 15.57 1 94.44 557 LYS A O 1
ATOM 4438 N N . ILE A 1 558 ? 20.219 24.094 13.984 1 95 558 ILE A N 1
ATOM 4439 C CA . ILE A 1 558 ? 18.984 23.953 13.211 1 95 558 ILE A CA 1
ATOM 4440 C C . ILE A 1 558 ? 17.969 23.156 14.016 1 95 558 ILE A C 1
ATOM 4442 O O . ILE A 1 558 ? 16.781 23.484 14.031 1 95 558 ILE A O 1
ATOM 4446 N N . ILE A 1 559 ? 18.422 22.109 14.68 1 95 559 ILE A N 1
ATOM 4447 C CA . ILE A 1 559 ? 17.547 21.297 15.516 1 95 559 ILE A CA 1
ATOM 4448 C C . ILE A 1 559 ? 16.953 22.141 16.641 1 95 559 ILE A C 1
ATOM 4450 O O . ILE A 1 559 ? 15.75 22.078 16.906 1 95 559 ILE A O 1
ATOM 4454 N N . PHE A 1 560 ? 17.766 22.953 17.219 1 96.56 560 PHE A N 1
ATOM 4455 C CA . PHE A 1 560 ? 17.328 23.812 18.312 1 96.56 560 PHE A CA 1
ATOM 4456 C C . PHE A 1 560 ? 16.266 24.797 17.844 1 96.56 560 PHE A C 1
ATOM 4458 O O . PHE A 1 560 ? 15.188 24.891 18.438 1 96.56 560 PHE A O 1
ATOM 4465 N N . GLU A 1 561 ? 16.531 25.422 16.781 1 97.19 561 GLU A N 1
ATOM 4466 C CA . GLU A 1 561 ? 15.609 26.438 16.25 1 97.19 561 GLU A CA 1
ATOM 4467 C C . GLU A 1 561 ? 14.305 25.797 15.781 1 97.19 561 GLU A C 1
ATOM 4469 O O . GLU A 1 561 ? 13.219 26.344 16 1 97.19 561 GLU A O 1
ATOM 4474 N N . SER A 1 562 ? 14.438 24.703 15.109 1 97.44 562 SER A N 1
ATOM 4475 C CA . SER A 1 562 ? 13.258 24.031 14.555 1 97.44 562 SER A CA 1
ATOM 4476 C C . SER A 1 562 ? 12.398 23.422 15.656 1 97.44 562 SER A C 1
ATOM 4478 O O . SER A 1 562 ? 11.164 23.469 15.578 1 97.44 562 SER A O 1
ATOM 4480 N N . SER A 1 563 ? 13.023 22.797 16.641 1 97.38 563 SER A N 1
ATOM 4481 C CA . SER A 1 563 ? 12.258 22.25 17.75 1 97.38 563 SER A CA 1
ATOM 4482 C C . SER A 1 563 ? 11.539 23.344 18.531 1 97.38 563 SER A C 1
ATOM 4484 O O . SER A 1 563 ? 10.359 23.219 18.859 1 97.38 563 SER A O 1
ATOM 4486 N N . LYS A 1 564 ? 12.242 24.406 18.828 1 97.38 564 LYS A N 1
ATOM 4487 C CA . LYS A 1 564 ? 11.625 25.531 19.5 1 97.38 564 LYS A CA 1
ATOM 4488 C C . LYS A 1 564 ? 10.508 26.141 18.656 1 97.38 564 LYS A C 1
ATOM 4490 O O . LYS A 1 564 ? 9.453 26.516 19.172 1 97.38 564 LYS A O 1
ATOM 4495 N N . GLY A 1 565 ? 10.812 26.25 17.359 1 97.19 565 GLY A N 1
ATOM 4496 C CA . GLY A 1 565 ? 9.781 26.75 16.453 1 97.19 565 GLY A CA 1
ATOM 4497 C C . GLY A 1 565 ? 8.516 25.906 16.469 1 97.19 565 GLY A C 1
ATOM 4498 O O . GLY A 1 565 ? 7.41 26.453 16.469 1 97.19 565 GLY A O 1
ATOM 4499 N N . MET A 1 566 ? 8.633 24.656 16.453 1 97 566 MET A N 1
ATOM 4500 C CA . MET A 1 566 ? 7.488 23.75 16.5 1 97 566 MET A CA 1
ATOM 4501 C C . MET A 1 566 ? 6.711 23.922 17.812 1 97 566 MET A C 1
ATOM 4503 O O . MET A 1 566 ? 5.477 23.938 17.797 1 97 566 MET A O 1
ATOM 4507 N N . ILE A 1 567 ? 7.434 24.047 18.906 1 97.62 567 ILE A N 1
ATOM 4508 C CA . ILE A 1 567 ? 6.805 24.234 20.203 1 97.62 567 ILE A CA 1
ATOM 4509 C C . ILE A 1 567 ? 5.992 25.531 20.203 1 97.62 567 ILE A C 1
ATOM 4511 O O . ILE A 1 567 ? 4.855 25.562 20.688 1 97.62 567 ILE A O 1
ATOM 4515 N N . MET A 1 568 ? 6.543 26.547 19.656 1 97.19 568 MET A N 1
ATOM 4516 C CA . MET A 1 568 ? 5.848 27.828 19.609 1 97.19 568 MET A CA 1
ATOM 4517 C C . MET A 1 568 ? 4.621 27.766 18.719 1 97.19 568 MET A C 1
ATOM 4519 O O . MET A 1 568 ? 3.617 28.438 18.969 1 97.19 568 MET A O 1
ATOM 4523 N N . CYS A 1 569 ? 4.695 27.031 17.625 1 95.75 569 CYS A N 1
ATOM 4524 C CA . CYS A 1 569 ? 3.527 26.828 16.781 1 95.75 569 CYS A CA 1
ATOM 4525 C C . CYS A 1 569 ? 2.391 26.172 17.547 1 95.75 569 CYS A C 1
ATOM 4527 O O . CYS A 1 569 ? 1.24 26.609 17.453 1 95.75 569 CYS A O 1
ATOM 4529 N N . TYR A 1 570 ? 2.715 25.203 18.297 1 95.5 570 TYR A N 1
ATOM 4530 C CA . TYR A 1 570 ? 1.683 24.516 19.062 1 95.5 570 TYR A CA 1
ATOM 4531 C C . TYR A 1 570 ? 1.15 25.406 20.172 1 95.5 570 TYR A C 1
ATOM 4533 O O . TYR A 1 570 ? -0.016 25.297 20.562 1 95.5 570 TYR A O 1
ATOM 4541 N N . ALA A 1 571 ? 2.027 26.25 20.719 1 95.88 571 ALA A N 1
ATOM 4542 C CA . ALA A 1 571 ? 1.552 27.234 21.688 1 95.88 571 ALA A CA 1
ATOM 4543 C C . ALA A 1 571 ? 0.482 28.141 21.078 1 95.88 571 ALA A C 1
ATOM 4545 O O . ALA A 1 571 ? -0.523 28.453 21.734 1 95.88 571 ALA A O 1
ATOM 4546 N N . GLU A 1 572 ? 0.683 28.5 19.844 1 94.31 572 GLU A N 1
ATOM 4547 C CA . GLU A 1 572 ? -0.289 29.328 19.141 1 94.31 572 GLU A CA 1
ATOM 4548 C C . GLU A 1 572 ? -1.586 28.562 18.891 1 94.31 572 GLU A C 1
ATOM 4550 O O . GLU A 1 572 ? -2.676 29.125 19.016 1 94.31 572 GLU A O 1
ATOM 4555 N N . PHE A 1 573 ? -1.474 27.328 18.484 1 91.88 573 PHE A N 1
ATOM 4556 C CA . PHE A 1 573 ? -2.652 26.5 18.266 1 91.88 573 PHE A CA 1
ATOM 4557 C C . PHE A 1 573 ? -3.449 26.344 19.562 1 91.88 573 PHE A C 1
ATOM 4559 O O . PHE A 1 573 ? -4.68 26.328 19.531 1 91.88 573 PHE A O 1
ATOM 4566 N N . PHE A 1 574 ? -2.74 26.141 20.594 1 91.06 574 PHE A N 1
ATOM 4567 C CA . PHE A 1 574 ? -3.377 25.969 21.891 1 91.06 574 PHE A CA 1
ATOM 4568 C C . PHE A 1 574 ? -4.141 27.219 22.297 1 91.06 574 PHE A C 1
ATOM 4570 O O . PHE A 1 574 ? -5.27 27.141 22.797 1 91.06 574 PHE A O 1
ATOM 4577 N N . LYS A 1 575 ? -3.535 28.344 22.078 1 90.25 575 LYS A N 1
ATOM 4578 C CA . LYS A 1 575 ? -4.16 29.609 22.422 1 90.25 575 LYS A CA 1
ATOM 4579 C C . LYS A 1 575 ? -5.414 29.859 21.578 1 90.25 575 LYS A C 1
ATOM 4581 O O . LYS A 1 575 ? -6.434 30.312 22.094 1 90.25 575 LYS A O 1
ATOM 4586 N N . SER A 1 576 ? -5.348 29.484 20.312 1 86.62 576 SER A N 1
ATOM 4587 C CA . SER A 1 576 ? -6.465 29.703 19.391 1 86.62 576 SER A CA 1
ATOM 4588 C C . SER A 1 576 ? -7.445 28.531 19.438 1 86.62 576 SER A C 1
ATOM 4590 O O . SER A 1 576 ? -8.484 28.562 18.766 1 86.62 576 SER A O 1
ATOM 4592 N N . LYS A 1 577 ? -7.113 27.406 20.141 1 84.25 577 LYS A N 1
ATOM 4593 C CA . LYS A 1 577 ? -7.941 26.219 20.266 1 84.25 577 LYS A CA 1
ATOM 4594 C C . LYS A 1 577 ? -8.18 25.562 18.906 1 84.25 577 LYS A C 1
ATOM 4596 O O . LYS A 1 577 ? -9.312 25.188 18.594 1 84.25 577 LYS A O 1
ATOM 4601 N N . THR A 1 578 ? -7.117 25.562 18.125 1 82.94 578 THR A N 1
ATOM 4602 C CA . THR A 1 578 ? -7.25 25.031 16.766 1 82.94 578 THR A CA 1
ATOM 4603 C C . THR A 1 578 ? -6.445 23.75 16.594 1 82.94 578 THR A C 1
ATOM 4605 O O . THR A 1 578 ? -6.035 23.406 15.492 1 82.94 578 THR A O 1
ATOM 4608 N N . ILE A 1 579 ? -6.223 23.062 17.672 1 76.94 579 ILE A N 1
ATOM 4609 C CA . ILE A 1 579 ? -5.535 21.781 17.562 1 76.94 579 ILE A CA 1
ATOM 4610 C C . ILE A 1 579 ? -6.477 20.734 16.969 1 76.94 579 ILE A C 1
ATOM 4612 O O . ILE A 1 579 ? -7.457 20.344 17.609 1 76.94 579 ILE A O 1
ATOM 4616 N N . ASN A 1 580 ? -6.199 20.375 15.766 1 73.25 580 ASN A N 1
ATOM 4617 C CA . ASN A 1 580 ? -7.117 19.516 15.031 1 73.25 580 ASN A CA 1
ATOM 4618 C C . ASN A 1 580 ? -6.832 18.031 15.305 1 73.25 580 ASN A C 1
ATOM 4620 O O . ASN A 1 580 ? -7.754 17.219 15.352 1 73.25 580 ASN A O 1
ATOM 4624 N N . TYR A 1 581 ? -5.586 17.672 15.391 1 77.38 581 TYR A N 1
ATOM 4625 C CA . TYR A 1 581 ? -5.199 16.281 15.633 1 77.38 581 TYR A CA 1
ATOM 4626 C C . TYR A 1 581 ? -4.496 16.141 16.969 1 77.38 581 TYR A C 1
ATOM 4628 O O . TYR A 1 581 ? -3.299 16.406 17.094 1 77.38 581 TYR A O 1
ATOM 4636 N N . THR A 1 582 ? -5.207 15.633 17.922 1 77.12 582 THR A N 1
ATOM 4637 C CA . THR A 1 582 ? -4.668 15.578 19.266 1 77.12 582 THR A CA 1
ATOM 4638 C C . THR A 1 582 ? -3.486 14.617 19.344 1 77.12 582 THR A C 1
ATOM 4640 O O . THR A 1 582 ? -2.471 14.922 19.984 1 77.12 582 THR A O 1
ATOM 4643 N N . TRP A 1 583 ? -3.635 13.484 18.688 1 87.81 583 TRP A N 1
ATOM 4644 C CA . TRP A 1 583 ? -2.551 12.508 18.75 1 87.81 583 TRP A CA 1
ATOM 4645 C C . TRP A 1 583 ? -1.294 13.047 18.078 1 87.81 583 TRP A C 1
ATOM 4647 O O . TRP A 1 583 ? -0.179 12.812 18.547 1 87.81 583 TRP A O 1
ATOM 4657 N N . ALA A 1 584 ? -1.486 13.727 16.984 1 89.19 584 ALA A N 1
ATOM 4658 C CA . ALA A 1 584 ? -0.347 14.312 16.281 1 89.19 584 ALA A CA 1
ATOM 4659 C C . ALA A 1 584 ? 0.334 15.375 17.141 1 89.19 584 ALA A C 1
ATOM 4661 O O . ALA A 1 584 ? 1.562 15.5 17.125 1 89.19 584 ALA A O 1
ATOM 4662 N N . ALA A 1 585 ? -0.501 16.141 17.812 1 90.88 585 ALA A N 1
ATOM 4663 C CA . ALA A 1 585 ? 0.048 17.172 18.688 1 90.88 585 ALA A CA 1
ATOM 4664 C C . ALA A 1 585 ? 0.906 16.547 19.781 1 90.88 585 ALA A C 1
ATOM 4666 O O . ALA A 1 585 ? 2.01 17.031 20.062 1 90.88 585 ALA A O 1
ATOM 4667 N N . VAL A 1 586 ? 0.411 15.508 20.375 1 92.19 586 VAL A N 1
ATOM 4668 C CA . VAL A 1 586 ? 1.141 14.852 21.453 1 92.19 586 VAL A CA 1
ATOM 4669 C C . VAL A 1 586 ? 2.453 14.281 20.922 1 92.19 586 VAL A C 1
ATOM 4671 O O . VAL A 1 586 ? 3.52 14.516 21.484 1 92.19 586 VAL A O 1
ATOM 4674 N N . HIS A 1 587 ? 2.367 13.609 19.844 1 91.69 587 HIS A N 1
ATOM 4675 C CA . HIS A 1 587 ? 3.551 12.992 19.25 1 91.69 587 HIS A CA 1
ATOM 4676 C C . HIS A 1 587 ? 4.574 14.039 18.828 1 91.69 587 HIS A C 1
ATOM 4678 O O . HIS A 1 587 ? 5.758 13.922 19.156 1 91.69 587 HIS A O 1
ATOM 4684 N N . ASN A 1 588 ? 4.133 15.016 18.156 1 92.69 588 ASN A N 1
ATOM 4685 C CA . ASN A 1 588 ? 5.023 16.047 17.625 1 92.69 588 ASN A CA 1
ATOM 4686 C C . ASN A 1 588 ? 5.637 16.875 18.75 1 92.69 588 ASN A C 1
ATOM 4688 O O . ASN A 1 588 ? 6.805 17.266 18.672 1 92.69 588 ASN A O 1
ATOM 4692 N N . LEU A 1 589 ? 4.84 17.203 19.703 1 94.12 589 LEU A N 1
ATOM 4693 C CA . LEU A 1 589 ? 5.348 17.984 20.812 1 94.12 589 LEU A CA 1
ATOM 4694 C C . LEU A 1 589 ? 6.398 17.203 21.594 1 94.12 589 LEU A C 1
ATOM 4696 O O . LEU A 1 589 ? 7.41 17.781 22.016 1 94.12 589 LEU A O 1
ATOM 4700 N N . PHE A 1 590 ? 6.105 16.016 21.781 1 93.12 590 PHE A N 1
ATOM 4701 C CA . PHE A 1 590 ? 7.082 15.195 22.484 1 93.12 590 PHE A CA 1
ATOM 4702 C C . PHE A 1 590 ? 8.375 15.086 21.672 1 93.12 590 PHE A C 1
ATOM 4704 O O . PHE A 1 590 ? 9.469 15.195 22.234 1 93.12 590 PHE A O 1
ATOM 4711 N N . MET A 1 591 ? 8.219 14.805 20.469 1 92.12 591 MET A N 1
ATOM 4712 C CA . MET A 1 591 ? 9.383 14.719 19.578 1 92.12 591 MET A CA 1
ATOM 4713 C C . MET A 1 591 ? 10.148 16.031 19.562 1 92.12 591 MET A C 1
ATOM 4715 O O . MET A 1 591 ? 11.383 16.047 19.609 1 92.12 591 MET A O 1
ATOM 4719 N N . ALA A 1 592 ? 9.453 17.109 19.438 1 94.88 592 ALA A N 1
ATOM 4720 C CA . ALA A 1 592 ? 10.078 18.422 19.438 1 94.88 592 ALA A CA 1
ATOM 4721 C C . ALA A 1 592 ? 10.75 18.719 20.766 1 94.88 592 ALA A C 1
ATOM 4723 O O . ALA A 1 592 ? 11.867 19.234 20.812 1 94.88 592 ALA A O 1
ATOM 4724 N N . GLY A 1 593 ? 10.086 18.406 21.844 1 95 593 GLY A N 1
ATOM 4725 C CA . GLY A 1 593 ? 10.664 18.609 23.172 1 95 593 GLY A CA 1
ATOM 4726 C C . GLY A 1 593 ? 11.945 17.828 23.375 1 95 593 GLY A C 1
ATOM 4727 O O . GLY A 1 593 ? 12.93 18.359 23.891 1 95 593 GLY A O 1
ATOM 4728 N N . THR A 1 594 ? 11.906 16.594 23.031 1 93.12 594 THR A N 1
ATOM 4729 C CA . THR A 1 594 ? 13.086 15.75 23.188 1 93.12 594 THR A CA 1
ATOM 4730 C C . THR A 1 594 ? 14.227 16.234 22.297 1 93.12 594 THR A C 1
ATOM 4732 O O . THR A 1 594 ? 15.391 16.203 22.688 1 93.12 594 THR A O 1
ATOM 4735 N N . SER A 1 595 ? 13.867 16.609 21.078 1 93.81 595 SER A N 1
ATOM 4736 C CA . SER A 1 595 ? 14.875 17.156 20.172 1 93.81 595 SER A CA 1
ATOM 4737 C C . SER A 1 595 ? 15.453 18.453 20.734 1 93.81 595 SER A C 1
ATOM 4739 O O . SER A 1 595 ? 16.641 18.734 20.547 1 93.81 595 SER A O 1
ATOM 4741 N N . PHE A 1 596 ? 14.625 19.266 21.344 1 95.69 596 PHE A N 1
ATOM 4742 C CA . PHE A 1 596 ? 15.039 20.484 22.016 1 95.69 596 PHE A CA 1
ATOM 4743 C C . PHE A 1 596 ? 16.062 20.172 23.109 1 95.69 596 PHE A C 1
ATOM 4745 O O . PHE A 1 596 ? 17.109 20.812 23.172 1 95.69 596 PHE A O 1
ATOM 4752 N N . PHE A 1 597 ? 15.805 19.141 23.938 1 94.56 597 PHE A N 1
ATOM 4753 C CA . PHE A 1 597 ? 16.734 18.703 24.953 1 94.56 597 PHE A CA 1
ATOM 4754 C C . PHE A 1 597 ? 18.031 18.172 24.328 1 94.56 597 PHE A C 1
ATOM 4756 O O . PHE A 1 597 ? 19.125 18.453 24.828 1 94.56 597 PHE A O 1
ATOM 4763 N N . TYR A 1 598 ? 17.859 17.422 23.312 1 92.19 598 TYR A N 1
ATOM 4764 C CA . TYR A 1 598 ? 19 16.844 22.609 1 92.19 598 TYR A CA 1
ATOM 4765 C C . TYR A 1 598 ? 19.953 17.938 22.125 1 92.19 598 TYR A C 1
ATOM 4767 O O . TYR A 1 598 ? 21.172 17.812 22.25 1 92.19 598 TYR A O 1
ATOM 4775 N N . SER A 1 599 ? 19.406 18.953 21.531 1 93.88 599 SER A N 1
ATOM 4776 C CA . SER A 1 599 ? 20.234 20.047 21 1 93.88 599 SER A CA 1
ATOM 4777 C C . SER A 1 599 ? 20.969 20.781 22.109 1 93.88 599 SER A C 1
ATOM 4779 O O . SER A 1 599 ? 22.156 21.109 21.969 1 93.88 599 SER A O 1
ATOM 4781 N N . ILE A 1 600 ? 20.344 21.016 23.188 1 93 600 ILE A N 1
ATOM 4782 C CA . ILE A 1 600 ? 20.953 21.703 24.312 1 93 600 ILE A CA 1
ATOM 4783 C C . ILE A 1 600 ? 22.031 20.828 24.938 1 93 600 ILE A C 1
ATOM 4785 O O . ILE A 1 600 ? 23.109 21.297 25.297 1 93 600 ILE A O 1
ATOM 4789 N N . PHE A 1 601 ? 21.672 19.562 25.047 1 90.38 601 PHE A N 1
ATOM 4790 C CA . PHE A 1 601 ? 22.578 18.594 25.656 1 90.38 601 PHE A CA 1
ATOM 4791 C C . PHE A 1 601 ? 23.875 18.484 24.859 1 90.38 601 PHE A C 1
ATOM 4793 O O . PHE A 1 601 ? 24.969 18.391 25.438 1 90.38 601 PHE A O 1
ATOM 4800 N N . HIS A 1 602 ? 23.859 18.531 23.578 1 87.94 602 HIS A N 1
ATOM 4801 C CA . HIS A 1 602 ? 25.016 18.25 22.734 1 87.94 602 HIS A CA 1
ATOM 4802 C C . HIS A 1 602 ? 25.703 19.547 22.312 1 87.94 602 HIS A C 1
ATOM 4804 O O . HIS A 1 602 ? 26.812 19.531 21.781 1 87.94 602 HIS A O 1
ATOM 4810 N N . SER A 1 603 ? 25.078 20.609 22.547 1 89.19 603 SER A N 1
ATOM 4811 C CA . SER A 1 603 ? 25.672 21.875 22.125 1 89.19 603 SER A CA 1
ATOM 4812 C C . SER A 1 603 ? 26.781 22.312 23.078 1 89.19 603 SER A C 1
ATOM 4814 O O . SER A 1 603 ? 26.625 22.172 24.297 1 89.19 603 SER A O 1
ATOM 4816 N N . ASN A 1 604 ? 27.844 22.828 22.516 1 82.38 604 ASN A N 1
ATOM 4817 C CA . ASN A 1 604 ? 28.938 23.359 23.312 1 82.38 604 ASN A CA 1
ATOM 4818 C C . ASN A 1 604 ? 28.719 24.828 23.656 1 82.38 604 ASN A C 1
ATOM 4820 O O . ASN A 1 604 ? 29.359 25.375 24.562 1 82.38 604 ASN A O 1
ATOM 4824 N N . GLU A 1 605 ? 27.781 25.391 23 1 86.38 605 GLU A N 1
ATOM 4825 C CA . GLU A 1 605 ? 27.453 26.781 23.219 1 86.38 605 GLU A CA 1
ATOM 4826 C C . GLU A 1 605 ? 26.156 26.906 24.016 1 86.38 605 GLU A C 1
ATOM 4828 O O . GLU A 1 605 ? 25.328 25.984 24.047 1 86.38 605 GLU A O 1
ATOM 4833 N N . LYS A 1 606 ? 26.125 27.969 24.75 1 87.38 606 LYS A N 1
ATOM 4834 C CA . LYS A 1 606 ? 24.859 28.266 25.422 1 87.38 606 LYS A CA 1
ATOM 4835 C C . LYS A 1 606 ? 23.797 28.719 24.438 1 87.38 606 LYS A C 1
ATOM 4837 O O . LYS A 1 606 ? 23.797 29.875 24 1 87.38 606 LYS A O 1
ATOM 4842 N N . LEU A 1 607 ? 22.844 27.859 24.141 1 92.12 607 LEU A N 1
ATOM 4843 C CA . LEU A 1 607 ? 21.844 28.109 23.109 1 92.12 607 LEU A CA 1
ATOM 4844 C C . LEU A 1 607 ? 20.672 28.906 23.672 1 92.12 607 LEU A C 1
ATOM 4846 O O . LEU A 1 607 ? 19.953 29.578 22.938 1 92.12 607 LEU A O 1
ATOM 4850 N N . ILE A 1 608 ? 20.484 28.734 25 1 93.56 608 ILE A N 1
ATOM 4851 C CA . ILE A 1 608 ? 19.297 29.328 25.578 1 93.56 608 ILE A CA 1
ATOM 4852 C C . ILE A 1 608 ? 19.562 29.766 27.016 1 93.56 608 ILE A C 1
ATOM 4854 O O . ILE A 1 608 ? 20.344 29.109 27.719 1 93.56 608 ILE A O 1
ATOM 4858 N N . GLU A 1 609 ? 18.953 30.859 27.359 1 93 609 GLU A N 1
ATOM 4859 C CA . GLU A 1 609 ? 19.016 31.312 28.75 1 93 609 GLU A CA 1
ATOM 4860 C C . GLU A 1 609 ? 18.078 30.5 29.641 1 93 609 GLU A C 1
ATOM 4862 O O . GLU A 1 609 ? 17.062 29.984 29.172 1 93 609 GLU A O 1
ATOM 4867 N N . PHE A 1 610 ? 18.344 30.391 30.891 1 92.19 610 PHE A N 1
ATOM 4868 C CA . PHE A 1 610 ? 17.609 29.562 31.812 1 92.19 610 PHE A CA 1
ATOM 4869 C C . PHE A 1 610 ? 16.141 29.984 31.891 1 92.19 610 PHE A C 1
ATOM 4871 O O . PHE A 1 610 ? 15.242 29.141 31.906 1 92.19 610 PHE A O 1
ATOM 4878 N N . GLN A 1 611 ? 15.891 31.297 31.984 1 92.75 611 GLN A N 1
ATOM 4879 C CA . GLN A 1 611 ? 14.523 31.781 32.094 1 92.75 611 GLN A CA 1
ATOM 4880 C C . GLN A 1 611 ? 13.703 31.359 30.859 1 92.75 611 GLN A C 1
ATOM 4882 O O . GLN A 1 611 ? 12.562 30.922 31 1 92.75 611 GLN A O 1
ATOM 4887 N N . GLU A 1 612 ? 14.281 31.516 29.719 1 94.88 612 GLU A N 1
ATOM 4888 C CA . GLU A 1 612 ? 13.609 31.109 28.484 1 94.88 612 GLU A CA 1
ATOM 4889 C C . GLU A 1 612 ? 13.414 29.594 28.438 1 94.88 612 GLU A C 1
ATOM 4891 O O . GLU A 1 612 ? 12.414 29.109 27.891 1 94.88 612 GLU A O 1
ATOM 4896 N N . PHE A 1 613 ? 14.391 28.875 28.922 1 95.19 613 PHE A N 1
ATOM 4897 C CA . PHE A 1 613 ? 14.297 27.422 29 1 95.19 613 PHE A CA 1
ATOM 4898 C C . PHE A 1 613 ? 13.094 27 29.844 1 95.19 613 PHE A C 1
ATOM 4900 O O . PHE A 1 613 ? 12.297 26.172 29.406 1 95.19 613 PHE A O 1
ATOM 4907 N N . GLU A 1 614 ? 12.898 27.578 30.969 1 94.19 614 GLU A N 1
ATOM 4908 C CA . GLU A 1 614 ? 11.797 27.25 31.859 1 94.19 614 GLU A CA 1
ATOM 4909 C C . GLU A 1 614 ? 10.453 27.609 31.234 1 94.19 614 GLU A C 1
ATOM 4911 O O . GLU A 1 614 ? 9.469 26.891 31.406 1 94.19 614 GLU A O 1
ATOM 4916 N N . GLU A 1 615 ? 10.461 28.703 30.578 1 96.06 615 GLU A N 1
ATOM 4917 C CA . GLU A 1 615 ? 9.234 29.125 29.906 1 96.06 615 GLU A CA 1
ATOM 4918 C C . GLU A 1 615 ? 8.828 28.125 28.828 1 96.06 615 GLU A C 1
ATOM 4920 O O . GLU A 1 615 ? 7.645 27.797 28.703 1 96.06 615 GLU A O 1
ATOM 4925 N N . THR A 1 616 ? 9.781 27.75 28.031 1 96.62 616 THR A N 1
ATOM 4926 C CA . THR A 1 616 ? 9.523 26.797 26.969 1 96.62 616 THR A CA 1
ATOM 4927 C C . THR A 1 616 ? 9.023 25.469 27.531 1 96.62 616 THR A C 1
ATOM 4929 O O . THR A 1 616 ? 8.078 24.875 27 1 96.62 616 THR A O 1
ATOM 4932 N N . ILE A 1 617 ? 9.617 25 28.594 1 96 617 ILE A N 1
ATOM 4933 C CA . ILE A 1 617 ? 9.203 23.766 29.25 1 96 617 ILE A CA 1
ATOM 4934 C C . ILE A 1 617 ? 7.785 23.906 29.781 1 96 617 ILE A C 1
ATOM 4936 O O . ILE A 1 617 ? 6.977 22.984 29.688 1 96 617 ILE A O 1
ATOM 4940 N N . GLY A 1 618 ? 7.535 25.047 30.375 1 95.81 618 GLY A N 1
ATOM 4941 C CA . GLY A 1 618 ? 6.199 25.312 30.891 1 95.81 618 GLY A CA 1
ATOM 4942 C C . GLY A 1 618 ? 5.121 25.234 29.828 1 95.81 618 GLY A C 1
ATOM 4943 O O . GLY A 1 618 ? 4.027 24.719 30.078 1 95.81 618 GLY A O 1
ATOM 4944 N N . ILE A 1 619 ? 5.422 25.734 28.672 1 96.62 619 ILE A N 1
ATOM 4945 C CA . ILE A 1 619 ? 4.484 25.719 27.562 1 96.62 619 ILE A CA 1
ATOM 4946 C C . ILE A 1 619 ? 4.199 24.266 27.141 1 96.62 619 ILE A C 1
ATOM 4948 O O . ILE A 1 619 ? 3.041 23.891 26.969 1 96.62 619 ILE A O 1
ATOM 4952 N N . VAL A 1 620 ? 5.215 23.453 26.953 1 97 620 VAL A N 1
ATOM 4953 C CA . VAL A 1 620 ? 5.07 22.062 26.516 1 97 620 VAL A CA 1
ATOM 4954 C C . VAL A 1 620 ? 4.262 21.281 27.531 1 97 620 VAL A C 1
ATOM 4956 O O . VAL A 1 620 ? 3.338 20.547 27.172 1 97 620 VAL A O 1
ATOM 4959 N N . THR A 1 621 ? 4.566 21.438 28.781 1 95.69 621 THR A N 1
ATOM 4960 C CA . THR A 1 621 ? 3.885 20.719 29.844 1 95.69 621 THR A CA 1
ATOM 4961 C C . THR A 1 621 ? 2.412 21.109 29.922 1 95.69 621 THR A C 1
ATOM 4963 O O . THR A 1 621 ? 1.545 20.25 30.109 1 95.69 621 THR A O 1
ATOM 4966 N N . LYS A 1 622 ? 2.193 22.344 29.734 1 95.19 622 LYS A N 1
ATOM 4967 C CA . LYS A 1 622 ? 0.819 22.828 29.781 1 95.1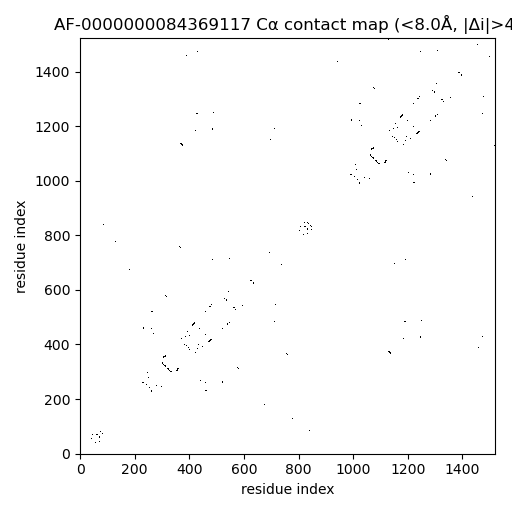9 622 LYS A CA 1
ATOM 4968 C C . LYS A 1 622 ? -0.012 22.234 28.656 1 95.19 622 LYS A C 1
ATOM 4970 O O . LYS A 1 622 ? -1.141 21.781 28.875 1 95.19 622 LYS A O 1
ATOM 4975 N N . ILE A 1 623 ? 0.494 22.25 27.5 1 94.88 623 ILE A N 1
ATOM 4976 C CA . ILE A 1 623 ? -0.224 21.734 26.344 1 94.88 623 ILE A CA 1
ATOM 4977 C C . ILE A 1 623 ? -0.427 20.219 26.484 1 94.88 623 ILE A C 1
ATOM 4979 O O . ILE A 1 623 ? -1.534 19.719 26.297 1 94.88 623 ILE A O 1
ATOM 4983 N N . LEU A 1 624 ? 0.58 19.469 26.828 1 94.12 624 LEU A N 1
ATOM 4984 C CA . LEU A 1 624 ? 0.481 18.031 26.969 1 94.12 624 LEU A CA 1
ATOM 4985 C C . LEU A 1 624 ? -0.535 17.656 28.047 1 94.12 624 LEU A C 1
ATOM 4987 O O . LEU A 1 624 ? -1.314 16.719 27.875 1 94.12 624 LEU A O 1
ATOM 4991 N N . ASN A 1 625 ? -0.542 18.391 29.094 1 92.31 625 ASN A N 1
ATOM 4992 C CA . ASN A 1 625 ? -1.495 18.125 30.172 1 92.31 625 ASN A CA 1
ATOM 4993 C C . ASN A 1 625 ? -2.934 18.344 29.703 1 92.31 625 ASN A C 1
ATOM 4995 O O . ASN A 1 625 ? -3.836 17.609 30.109 1 92.31 625 ASN A O 1
ATOM 4999 N N . SER A 1 626 ? -3.09 19.312 28.875 1 90 626 SER A N 1
ATOM 5000 C CA . SER A 1 626 ? -4.43 19.609 28.375 1 90 626 SER A CA 1
ATOM 5001 C C . SER A 1 626 ? -4.914 18.5 27.453 1 90 626 SER A C 1
ATOM 5003 O O . SER A 1 626 ? -6.121 18.328 27.234 1 90 626 SER A O 1
ATOM 5005 N N . LEU A 1 627 ? -4.023 17.75 26.922 1 89.69 627 LEU A N 1
ATOM 5006 C CA . LEU A 1 627 ? -4.383 16.734 25.938 1 89.69 627 LEU A CA 1
ATOM 5007 C C . LEU A 1 627 ? -4.48 15.352 26.594 1 89.69 627 LEU A C 1
ATOM 5009 O O . LEU A 1 627 ? -4.785 14.367 25.922 1 89.69 627 LEU A O 1
ATOM 5013 N N . THR A 1 628 ? -4.289 15.164 27.859 1 88.75 628 THR A N 1
ATOM 5014 C CA . THR A 1 628 ? -4.289 13.883 28.547 1 88.75 628 THR A CA 1
ATOM 5015 C C . THR A 1 628 ? -5.684 13.266 28.547 1 88.75 628 THR A C 1
ATOM 5017 O O . THR A 1 628 ? -5.824 12.039 28.578 1 88.75 628 THR A O 1
ATOM 5020 N N . GLU A 1 629 ? -6.676 14.078 28.375 1 80.94 629 GLU A N 1
ATOM 5021 C CA . GLU A 1 629 ? -8.039 13.57 28.375 1 80.94 629 GLU A CA 1
ATOM 5022 C C . GLU A 1 629 ? -8.406 12.992 27 1 80.94 629 GLU A C 1
ATOM 5024 O O . GLU A 1 629 ? -9.211 12.055 26.922 1 80.94 629 GLU A O 1
ATOM 5029 N N . SER A 1 630 ? -7.82 13.547 26.062 1 81.88 630 SER A N 1
ATOM 5030 C CA . SER A 1 630 ? -8.188 13.172 24.703 1 81.88 630 SER A CA 1
ATOM 5031 C C . SER A 1 630 ? -7.238 12.117 24.156 1 81.88 630 SER A C 1
ATOM 5033 O O . SER A 1 630 ? -7.598 11.367 23.25 1 81.88 630 SER A O 1
ATOM 5035 N N . CYS A 1 631 ? -6.016 12.07 24.625 1 86.56 631 CYS A N 1
ATOM 5036 C CA . CYS A 1 631 ? -5.004 11.148 24.109 1 86.56 631 CYS A CA 1
ATOM 5037 C C . CYS A 1 631 ? -4.281 10.438 25.25 1 86.56 631 CYS A C 1
ATOM 5039 O O . CYS A 1 631 ? -3.607 11.086 26.062 1 86.56 631 CYS A O 1
ATOM 5041 N N . ASP A 1 632 ? -4.312 9.148 25.25 1 85.81 632 ASP A N 1
ATOM 5042 C CA . ASP A 1 632 ? -3.742 8.344 26.328 1 85.81 632 ASP A CA 1
ATOM 5043 C C . ASP A 1 632 ? -2.221 8.484 26.359 1 85.81 632 ASP A C 1
ATOM 5045 O O . ASP A 1 632 ? -1.611 8.375 27.422 1 85.81 632 ASP A O 1
ATOM 5049 N N . ALA A 1 633 ? -1.642 8.734 25.25 1 89.62 633 ALA A N 1
ATOM 5050 C CA . ALA A 1 633 ? -0.186 8.828 25.172 1 89.62 633 ALA A CA 1
ATOM 5051 C C . ALA A 1 633 ? 0.316 10.102 25.844 1 89.62 633 ALA A C 1
ATOM 5053 O O . ALA A 1 633 ? 1.505 10.227 26.141 1 89.62 633 ALA A O 1
ATOM 5054 N N . ALA A 1 634 ? -0.531 11.047 26.109 1 91.25 634 ALA A N 1
ATOM 5055 C CA . ALA A 1 634 ? -0.125 12.344 26.656 1 91.25 634 ALA A CA 1
ATOM 5056 C C . ALA A 1 634 ? 0.396 12.203 28.078 1 91.25 634 ALA A C 1
ATOM 5058 O O . ALA A 1 634 ? 1.364 12.867 28.453 1 91.25 634 ALA A O 1
ATOM 5059 N N . SER A 1 635 ? -0.135 11.312 28.828 1 89.5 635 SER A N 1
ATOM 5060 C CA . SER A 1 635 ? 0.224 11.172 30.25 1 89.5 635 SER A CA 1
ATOM 5061 C C . SER A 1 635 ? 1.66 10.688 30.406 1 89.5 635 SER A C 1
ATOM 5063 O O . SER A 1 635 ? 2.473 11.336 31.062 1 89.5 635 SER A O 1
ATOM 5065 N N . PRO A 1 636 ? 1.97 9.555 29.766 1 88.62 636 PRO A N 1
ATOM 5066 C CA . PRO A 1 636 ? 3.369 9.141 29.875 1 88.62 636 PRO A CA 1
ATOM 5067 C C . PRO A 1 636 ? 4.336 10.156 29.281 1 88.62 636 PRO A C 1
ATOM 5069 O O . PRO A 1 636 ? 5.453 10.328 29.781 1 88.62 636 PRO A O 1
ATOM 5072 N N . CYS A 1 637 ? 3.975 10.844 28.25 1 91.25 637 CYS A N 1
ATOM 5073 C CA . CYS A 1 637 ? 4.84 11.828 27.609 1 91.25 637 CYS A CA 1
ATOM 5074 C C . CYS A 1 637 ? 5.133 12.992 28.562 1 91.25 637 CYS A C 1
ATOM 5076 O O . CYS A 1 637 ? 6.262 13.484 28.609 1 91.25 637 CYS A O 1
ATOM 5078 N N . VAL A 1 638 ? 4.148 13.43 29.359 1 92.69 638 VAL A N 1
ATOM 5079 C CA . VAL A 1 638 ? 4.336 14.516 30.312 1 92.69 638 VAL A CA 1
ATOM 5080 C C . VAL A 1 638 ? 5.312 14.078 31.406 1 92.69 638 VAL A C 1
ATOM 5082 O O . VAL A 1 638 ? 6.219 14.828 31.766 1 92.69 638 VAL A O 1
ATOM 5085 N N . GLU A 1 639 ? 5.137 12.93 31.859 1 89.69 639 GLU A N 1
ATOM 5086 C CA . GLU A 1 639 ? 5.977 12.414 32.938 1 89.69 639 GLU A CA 1
ATOM 5087 C C . GLU A 1 639 ? 7.438 12.328 32.5 1 89.69 639 GLU A C 1
ATOM 5089 O O . GLU A 1 639 ? 8.336 12.758 33.219 1 89.69 639 GLU A O 1
ATOM 5094 N N . ILE A 1 640 ? 7.621 11.766 31.391 1 90.75 640 ILE A N 1
ATOM 5095 C CA . ILE A 1 640 ? 8.969 11.602 30.875 1 90.75 640 ILE A CA 1
ATOM 5096 C C . ILE A 1 640 ? 9.586 12.977 30.594 1 90.75 640 ILE A C 1
ATOM 5098 O O . ILE A 1 640 ? 10.758 13.211 30.891 1 90.75 640 ILE A O 1
ATOM 5102 N N . PHE A 1 641 ? 8.789 13.859 30.047 1 92.81 641 PHE A N 1
ATOM 5103 C CA . PHE A 1 641 ? 9.266 15.203 29.719 1 92.81 641 PHE A CA 1
ATOM 5104 C C . PHE A 1 641 ? 9.656 15.961 30.984 1 92.81 641 PHE A C 1
ATOM 5106 O O . PHE A 1 641 ? 10.664 16.672 30.984 1 92.81 641 PHE A O 1
ATOM 5113 N N . GLU A 1 642 ? 8.953 15.828 32.031 1 90.38 642 GLU A N 1
ATOM 5114 C CA . GLU A 1 642 ? 9.234 16.516 33.281 1 90.38 642 GLU A CA 1
ATOM 5115 C C . GLU A 1 642 ? 10.523 16.016 33.906 1 90.38 642 GLU A C 1
ATOM 5117 O O . GLU A 1 642 ? 11.352 16.812 34.375 1 90.38 642 GLU A O 1
ATOM 5122 N N . ILE A 1 643 ? 10.664 14.75 33.938 1 89.06 643 ILE A N 1
ATOM 5123 C CA . ILE A 1 643 ? 11.867 14.188 34.531 1 89.06 643 ILE A CA 1
ATOM 5124 C C . ILE A 1 643 ? 13.086 14.586 33.688 1 89.06 643 ILE A C 1
ATOM 5126 O O . ILE A 1 643 ? 14.156 14.859 34.25 1 89.06 643 ILE A O 1
ATOM 5130 N N . LEU A 1 644 ? 12.945 14.562 32.406 1 91.06 644 LEU A N 1
ATOM 5131 C CA . LEU A 1 644 ? 14.047 14.977 31.547 1 91.06 644 LEU A CA 1
ATOM 5132 C C . LEU A 1 644 ? 14.383 16.453 31.75 1 91.06 644 LEU A C 1
ATOM 5134 O O . LEU A 1 644 ? 15.547 16.844 31.656 1 91.06 644 LEU A O 1
ATOM 5138 N N . SER A 1 645 ? 13.367 17.266 31.906 1 92.19 645 SER A N 1
ATOM 5139 C CA . SER A 1 645 ? 13.594 18.688 32.125 1 92.19 645 SER A CA 1
ATOM 5140 C C . SER A 1 645 ? 14.398 18.922 33.406 1 92.19 645 SER A C 1
ATOM 5142 O O . SER A 1 645 ? 15.297 19.75 33.438 1 92.19 645 SER A O 1
ATOM 5144 N N . LEU A 1 646 ? 14.109 18.172 34.406 1 87.44 646 LEU A N 1
ATOM 5145 C CA . LEU A 1 646 ? 14.836 18.281 35.656 1 87.44 646 LEU A CA 1
ATOM 5146 C C . LEU A 1 646 ? 16.281 17.812 35.5 1 87.44 646 LEU A C 1
ATOM 5148 O O . LEU A 1 646 ? 17.203 18.406 36.062 1 87.44 646 LEU A O 1
ATOM 5152 N N . ALA A 1 647 ? 16.359 16.75 34.781 1 87.38 647 ALA A N 1
ATOM 5153 C CA . ALA A 1 647 ? 17.703 16.234 34.5 1 87.38 647 ALA A CA 1
ATOM 5154 C C . ALA A 1 647 ? 18.531 17.25 33.719 1 87.38 647 ALA A C 1
ATOM 5156 O O . ALA A 1 647 ? 19.734 17.422 34 1 87.38 647 ALA A O 1
ATOM 5157 N N . MET A 1 648 ? 17.922 17.906 32.812 1 90.12 648 MET A N 1
ATOM 5158 C CA . MET A 1 648 ? 18.609 18.906 31.984 1 90.12 648 MET A CA 1
ATOM 5159 C C . MET A 1 648 ? 19.031 20.109 32.812 1 90.12 648 MET A C 1
ATOM 5161 O O . MET A 1 648 ? 20.109 20.672 32.625 1 90.12 648 MET A O 1
ATOM 5165 N N . ILE A 1 649 ? 18.234 20.531 33.75 1 87.44 649 ILE A N 1
ATOM 5166 C CA . ILE A 1 649 ? 18.547 21.656 34.625 1 87.44 649 ILE A CA 1
ATOM 5167 C C . ILE A 1 649 ? 19.75 21.328 35.469 1 87.44 649 ILE A C 1
ATOM 5169 O O . ILE A 1 649 ? 20.656 22.156 35.625 1 87.44 649 ILE A O 1
ATOM 5173 N N . LYS A 1 650 ? 19.797 20.078 35.906 1 84 650 LYS A N 1
ATOM 5174 C CA . LYS A 1 650 ? 20.906 19.656 36.75 1 84 650 LYS A CA 1
ATOM 5175 C C . LYS A 1 650 ? 22.203 19.531 35.969 1 84 650 LYS A C 1
ATOM 5177 O O . LYS A 1 650 ? 23.266 19.875 36.469 1 84 650 LYS A O 1
ATOM 5182 N N . LEU A 1 651 ? 22.125 19.141 34.812 1 83.94 651 LEU A N 1
ATOM 5183 C CA . LEU A 1 651 ? 23.312 18.844 34 1 83.94 651 LEU A CA 1
ATOM 5184 C C . LEU A 1 651 ? 23.844 20.109 33.344 1 83.94 651 LEU A C 1
ATOM 5186 O O . LEU A 1 651 ? 25.047 20.266 33.188 1 83.94 651 LEU A O 1
ATOM 5190 N N . LYS A 1 652 ? 23 21 32.938 1 85.81 652 LYS A N 1
ATOM 5191 C CA . LYS A 1 652 ? 23.453 22.062 32.031 1 85.81 652 LYS A CA 1
ATOM 5192 C C . LYS A 1 652 ? 23.312 23.422 32.688 1 85.81 652 LYS A C 1
ATOM 5194 O O . LYS A 1 652 ? 23.969 24.391 32.312 1 85.81 652 LYS A O 1
ATOM 5199 N N . PHE A 1 653 ? 22.438 23.609 33.75 1 80.25 653 PHE A N 1
ATOM 5200 C CA . PHE A 1 653 ? 22.172 24.938 34.281 1 80.25 653 PHE A CA 1
ATOM 5201 C C . PHE A 1 653 ? 22.609 25.031 35.75 1 80.25 653 PHE A C 1
ATOM 5203 O O . PHE A 1 653 ? 22.516 26.078 36.375 1 80.25 653 PHE A O 1
ATOM 5210 N N . GLU A 1 654 ? 22.828 24.094 36.656 1 65.75 654 GLU A N 1
ATOM 5211 C CA . GLU A 1 654 ? 23.062 24.109 38.094 1 65.75 654 GLU A CA 1
ATOM 5212 C C . GLU A 1 654 ? 24.109 25.156 38.469 1 65.75 654 GLU A C 1
ATOM 5214 O O . GLU A 1 654 ? 24.016 25.766 39.531 1 65.75 654 GLU A O 1
ATOM 5219 N N . ASN A 1 655 ? 25.234 25.453 37.781 1 55.56 655 ASN A N 1
ATOM 5220 C CA . ASN A 1 655 ? 26.016 26.438 38.5 1 55.56 655 ASN A CA 1
ATOM 5221 C C . ASN A 1 655 ? 25.266 27.766 38.625 1 55.56 655 ASN A C 1
ATOM 5223 O O . ASN A 1 655 ? 25.734 28.688 39.281 1 55.56 655 ASN A O 1
ATOM 5227 N N . THR A 1 656 ? 24.203 27.969 37.938 1 45.75 656 THR A N 1
ATOM 5228 C CA . THR A 1 656 ? 23.562 29.281 37.938 1 45.75 656 THR A CA 1
ATOM 5229 C C . THR A 1 656 ? 22.438 29.328 38.969 1 45.75 656 THR A C 1
ATOM 5231 O O . THR A 1 656 ? 21.891 30.406 39.219 1 45.75 656 THR A O 1
ATOM 5234 N N . SER A 1 657 ? 21.766 28.297 39.281 1 45.12 657 SER A N 1
ATOM 5235 C CA . SER A 1 657 ? 20.562 28.438 40.094 1 45.12 657 SER A CA 1
ATOM 5236 C C . SER A 1 657 ? 20.922 28.484 41.594 1 45.12 657 SER A C 1
ATOM 5238 O O . SER A 1 657 ? 21.188 27.453 42.188 1 45.12 657 SER A O 1
ATOM 5240 N N . SER A 1 658 ? 21.703 29.422 42 1 39.34 658 SER A N 1
ATOM 5241 C CA . SER A 1 658 ? 21.922 29.594 43.438 1 39.34 658 SER A CA 1
ATOM 5242 C C . SER A 1 658 ? 20.641 29.359 44.219 1 39.34 658 SER A C 1
ATOM 5244 O O . SER A 1 658 ? 20.672 28.766 45.312 1 39.34 658 SER A O 1
ATOM 5246 N N . ASP A 1 659 ? 19.609 30.359 44.281 1 37.5 659 ASP A N 1
ATOM 5247 C CA . ASP A 1 659 ? 18.719 30.734 45.375 1 37.5 659 ASP A CA 1
ATOM 5248 C C . ASP A 1 659 ? 17.516 29.812 45.469 1 37.5 659 ASP A C 1
ATOM 5250 O O . ASP A 1 659 ? 16.672 29.953 46.344 1 37.5 659 ASP A O 1
ATOM 5254 N N . ASP A 1 660 ? 16.641 29.516 44.375 1 39.03 660 ASP A N 1
ATOM 5255 C CA . ASP A 1 660 ? 15.227 29.312 44.625 1 39.03 660 ASP A CA 1
ATOM 5256 C C . ASP A 1 660 ? 14.961 27.906 45.188 1 39.03 660 ASP A C 1
ATOM 5258 O O . ASP A 1 660 ? 15.648 26.953 44.812 1 39.03 660 ASP A O 1
ATOM 5262 N N . GLN A 1 661 ? 14.023 27.719 46.25 1 37.34 661 GLN A N 1
ATOM 5263 C CA . GLN A 1 661 ? 13.297 26.766 47.094 1 37.34 661 GLN A CA 1
ATOM 5264 C C . GLN A 1 661 ? 12.672 25.656 46.25 1 37.34 661 GLN A C 1
ATOM 5266 O O . GLN A 1 661 ? 11.461 25.656 46 1 37.34 661 GLN A O 1
ATOM 5271 N N . SER A 1 662 ? 13.125 25.188 45.156 1 41.16 662 SER A N 1
ATOM 5272 C CA . SER A 1 662 ? 12.383 24.078 44.562 1 41.16 662 SER A CA 1
ATOM 5273 C C . SER A 1 662 ? 12.117 22.969 45.594 1 41.16 662 SER A C 1
ATOM 5275 O O . SER A 1 662 ? 12.953 22.734 46.469 1 41.16 662 SER A O 1
ATOM 5277 N N . SER A 1 663 ? 10.812 22.438 45.656 1 47.47 663 SER A N 1
ATOM 5278 C CA . SER A 1 663 ? 10.219 21.547 46.625 1 47.47 663 SER A CA 1
ATOM 5279 C C . SER A 1 663 ? 11.062 20.297 46.844 1 47.47 663 SER A C 1
ATOM 5281 O O . SER A 1 663 ? 11.789 19.875 45.938 1 47.47 663 SER A O 1
ATOM 5283 N N . SER A 1 664 ? 11.289 19.828 48.094 1 47.66 664 SER A N 1
ATOM 5284 C CA . SER A 1 664 ? 11.945 18.656 48.656 1 47.66 664 SER A CA 1
ATOM 5285 C C . SER A 1 664 ? 11.695 17.422 47.781 1 47.66 664 SER A C 1
ATOM 5287 O O . SER A 1 664 ? 12.586 16.578 47.625 1 47.66 664 SER A O 1
ATOM 5289 N N . LYS A 1 665 ? 10.547 17.344 47.219 1 48.75 665 LYS A N 1
ATOM 5290 C CA . LYS A 1 665 ? 10.164 16.109 46.531 1 48.75 665 LYS A CA 1
ATOM 5291 C C . LYS A 1 665 ? 10.828 16.031 45.156 1 48.75 665 LYS A C 1
ATOM 5293 O O . LYS A 1 665 ? 11.25 14.953 44.75 1 48.75 665 LYS A O 1
ATOM 5298 N N . GLN A 1 666 ? 10.969 17.109 44.438 1 58.25 666 GLN A N 1
ATOM 5299 C CA . GLN A 1 666 ? 11.602 17.125 43.125 1 58.25 666 GLN A CA 1
ATOM 5300 C C . GLN A 1 666 ? 13.078 16.766 43.219 1 58.25 666 GLN A C 1
ATOM 5302 O O . GLN A 1 666 ? 13.625 16.109 42.344 1 58.25 666 GLN A O 1
ATOM 5307 N N . PHE A 1 667 ? 13.57 16.953 44.375 1 59.34 667 PHE A N 1
ATOM 5308 C CA . PHE A 1 667 ? 14.984 16.672 44.594 1 59.34 667 PHE A CA 1
ATOM 5309 C C . PHE A 1 667 ? 15.211 15.188 44.812 1 59.34 667 PHE A C 1
ATOM 5311 O O . PHE A 1 667 ? 16.203 14.617 44.344 1 59.34 667 PHE A O 1
ATOM 5318 N N . GLU A 1 668 ? 14.148 14.609 45.438 1 66.5 668 GLU A N 1
ATOM 5319 C CA . GLU A 1 668 ? 14.312 13.18 45.688 1 66.5 668 GLU A CA 1
ATOM 5320 C C . GLU A 1 668 ? 14.203 12.375 44.375 1 66.5 668 GLU A C 1
ATOM 5322 O O . GLU A 1 668 ? 14.984 11.445 44.156 1 66.5 668 GLU A O 1
ATOM 5327 N N . ASP A 1 669 ? 13.281 12.805 43.531 1 73.88 669 ASP A N 1
ATOM 5328 C CA . ASP A 1 669 ? 13.078 12.07 42.281 1 73.88 669 ASP A CA 1
ATOM 5329 C C . ASP A 1 669 ? 14.289 12.219 41.375 1 73.88 669 ASP A C 1
ATOM 5331 O O . ASP A 1 669 ? 14.695 11.25 40.719 1 73.88 669 ASP A O 1
ATOM 5335 N N . ILE A 1 670 ? 14.805 13.289 41.375 1 78.44 670 ILE A N 1
ATOM 5336 C CA . ILE A 1 670 ? 15.93 13.531 40.469 1 78.44 670 ILE A CA 1
ATOM 5337 C C . ILE A 1 670 ? 17.156 12.773 40.969 1 78.44 670 ILE A C 1
ATOM 5339 O O . ILE A 1 670 ? 17.953 12.289 40.188 1 78.44 670 ILE A O 1
ATOM 5343 N N . ASP A 1 671 ? 17.219 12.68 42.281 1 78.69 671 ASP A N 1
ATOM 5344 C CA . ASP A 1 671 ? 18.344 11.914 42.812 1 78.69 671 ASP A CA 1
ATOM 5345 C C . ASP A 1 671 ? 18.203 10.43 42.5 1 78.69 671 ASP A C 1
ATOM 5347 O O . ASP A 1 671 ? 19.172 9.773 42.125 1 78.69 671 ASP A O 1
ATOM 5351 N N . ARG A 1 672 ? 17 9.992 42.625 1 80.56 672 ARG A N 1
ATOM 5352 C CA . ARG A 1 672 ? 16.75 8.602 42.25 1 80.56 672 ARG A CA 1
ATOM 5353 C C . ARG A 1 672 ? 17 8.375 40.781 1 80.56 672 ARG A C 1
ATOM 5355 O O . ARG A 1 672 ? 17.484 7.316 40.375 1 80.56 672 ARG A O 1
ATOM 5362 N N . PHE A 1 673 ? 16.609 9.359 40.031 1 83.88 673 PHE A N 1
ATOM 5363 C CA . PHE A 1 673 ? 16.797 9.289 38.594 1 83.88 673 PHE A CA 1
ATOM 5364 C C . PHE A 1 673 ? 18.266 9.156 38.25 1 83.88 673 PHE A C 1
ATOM 5366 O O . PHE A 1 673 ? 18.656 8.297 37.438 1 83.88 673 PHE A O 1
ATOM 5373 N N . PHE A 1 674 ? 19.094 9.852 38.844 1 79.38 674 PHE A N 1
ATOM 5374 C CA . PHE A 1 674 ? 20.516 9.828 38.531 1 79.38 674 PHE A CA 1
ATOM 5375 C C . PHE A 1 674 ? 21.172 8.578 39.094 1 79.38 674 PHE A C 1
ATOM 5377 O O . PHE A 1 674 ? 22.156 8.078 38.562 1 79.38 674 PHE A O 1
ATOM 5384 N N . ASP A 1 675 ? 20.578 8.141 40.156 1 79.25 675 ASP A N 1
ATOM 5385 C CA . ASP A 1 675 ? 21.062 6.855 40.656 1 79.25 675 ASP A CA 1
ATOM 5386 C C . ASP A 1 675 ? 20.844 5.746 39.656 1 79.25 675 ASP A C 1
ATOM 5388 O O . ASP A 1 675 ? 21.734 4.922 39.406 1 79.25 675 ASP A O 1
ATOM 5392 N N . GLN A 1 676 ? 19.656 5.77 39.125 1 77.12 676 GLN A N 1
ATOM 5393 C CA . GLN A 1 676 ? 19.344 4.785 38.094 1 77.12 676 GLN A CA 1
ATOM 5394 C C . GLN A 1 676 ? 20.203 4.992 36.844 1 77.12 676 GLN A C 1
ATOM 5396 O O . GLN A 1 676 ? 20.625 4.027 36.219 1 77.12 676 GLN A O 1
ATOM 5401 N N . LEU A 1 677 ? 20.359 6.195 36.5 1 78.75 677 LEU A N 1
ATOM 5402 C CA . LEU A 1 677 ? 21.172 6.535 35.312 1 78.75 677 LEU A CA 1
ATOM 5403 C C . LEU A 1 677 ? 22.609 6.066 35.5 1 78.75 677 LEU A C 1
ATOM 5405 O O . LEU A 1 677 ? 23.219 5.539 34.594 1 78.75 677 LEU A O 1
ATOM 5409 N N . ASN A 1 678 ? 23.109 6.223 36.719 1 73.19 678 ASN A N 1
ATOM 5410 C CA . ASN A 1 678 ? 24.469 5.801 37 1 73.19 678 ASN A CA 1
ATOM 5411 C C . ASN A 1 678 ? 24.609 4.281 36.969 1 73.19 678 ASN A C 1
ATOM 5413 O O . ASN A 1 678 ? 25.656 3.76 36.562 1 73.19 678 ASN A O 1
ATOM 5417 N N . LYS A 1 679 ? 23.594 3.621 37.281 1 74.25 679 LYS A N 1
ATOM 5418 C CA . LYS A 1 679 ? 23.609 2.164 37.25 1 74.25 679 LYS A CA 1
ATOM 5419 C C . LYS A 1 679 ? 23.656 1.673 35.781 1 74.25 679 LYS A C 1
ATOM 5421 O O . LYS A 1 679 ? 24.344 0.689 35.5 1 74.25 679 LYS A O 1
ATOM 5426 N N . ILE A 1 680 ? 22.938 2.398 34.969 1 71.81 680 ILE A N 1
ATOM 5427 C CA . ILE A 1 680 ? 22.891 2.021 33.562 1 71.81 680 ILE A CA 1
ATOM 5428 C C . ILE A 1 680 ? 24.203 2.385 32.906 1 71.81 680 ILE A C 1
ATOM 5430 O O . ILE A 1 680 ? 24.656 1.679 31.984 1 71.81 680 ILE A O 1
ATOM 5434 N N . THR A 1 681 ? 24.844 3.439 33.375 1 67.69 681 THR A N 1
ATOM 5435 C CA . THR A 1 681 ? 26.062 3.936 32.75 1 67.69 681 THR A CA 1
ATOM 5436 C C . THR A 1 681 ? 27.281 3.164 33.25 1 67.69 681 THR A C 1
ATOM 5438 O O . THR A 1 681 ? 28.312 3.123 32.594 1 67.69 681 THR A O 1
ATOM 5441 N N . ASP A 1 682 ? 27.109 2.498 34.375 1 61.53 682 ASP A N 1
ATOM 5442 C CA . ASP A 1 682 ? 28.188 1.713 34.969 1 61.53 682 ASP A CA 1
ATOM 5443 C C . ASP A 1 682 ? 28.391 0.4 34.219 1 61.53 682 ASP A C 1
ATOM 5445 O O . ASP A 1 682 ? 27.484 -0.438 34.156 1 61.53 682 ASP A O 1
ATOM 5449 N N . PRO A 1 683 ? 29.422 0.339 33.375 1 60.22 683 PRO A N 1
ATOM 5450 C CA . PRO A 1 683 ? 29.672 -0.862 32.594 1 60.22 683 PRO A CA 1
ATOM 5451 C C . PRO A 1 683 ? 29.656 -2.141 33.406 1 60.22 683 PRO A C 1
ATOM 5453 O O . PRO A 1 683 ? 29.422 -3.229 32.875 1 60.22 683 PRO A O 1
ATOM 5456 N N . ASN A 1 684 ? 29.875 -2.031 34.688 1 55.44 684 ASN A N 1
ATOM 5457 C CA . ASN A 1 684 ? 29.953 -3.197 35.562 1 55.44 684 ASN A CA 1
ATOM 5458 C C . ASN A 1 684 ? 28.578 -3.611 36.094 1 55.44 684 ASN A C 1
ATOM 5460 O O . ASN A 1 684 ? 28.438 -4.645 36.75 1 55.44 684 ASN A O 1
ATOM 5464 N N . ASN A 1 685 ? 27.547 -2.865 35.719 1 55.75 685 ASN A N 1
ATOM 5465 C CA . ASN A 1 685 ? 26.219 -3.154 36.219 1 55.75 685 ASN A CA 1
ATOM 5466 C C . ASN A 1 685 ? 25.375 -3.91 35.188 1 55.75 685 ASN A C 1
ATOM 5468 O O . ASN A 1 685 ? 25.531 -3.691 34 1 55.75 685 ASN A O 1
ATOM 5472 N N . ASN A 1 686 ? 24.625 -4.934 35.656 1 51.47 686 ASN A N 1
ATOM 5473 C CA . ASN A 1 686 ? 23.766 -5.812 34.875 1 51.47 686 ASN A CA 1
ATOM 5474 C C . ASN A 1 686 ? 22.75 -5.023 34.031 1 51.47 686 ASN A C 1
ATOM 5476 O O . ASN A 1 686 ? 22.312 -5.477 32.969 1 51.47 686 ASN A O 1
ATOM 5480 N N . ASP A 1 687 ? 22.406 -3.896 34.594 1 50.62 687 ASP A N 1
ATOM 5481 C CA . ASP A 1 687 ? 21.375 -3.135 33.906 1 50.62 687 ASP A CA 1
ATOM 5482 C C . ASP A 1 687 ? 21.906 -2.535 32.594 1 50.62 687 ASP A C 1
ATOM 5484 O O . ASP A 1 687 ? 21.125 -2.143 31.719 1 50.62 687 ASP A O 1
ATOM 5488 N N . SER A 1 688 ? 23.094 -2.422 32.5 1 51.03 688 SER A N 1
ATOM 5489 C CA . SER A 1 688 ? 23.734 -1.969 31.281 1 51.03 688 SER A CA 1
ATOM 5490 C C . SER A 1 688 ? 23.438 -2.912 30.125 1 51.03 688 SER A C 1
ATOM 5492 O O . SER A 1 688 ? 23.406 -2.49 28.969 1 51.03 688 SER A O 1
ATOM 5494 N N . HIS A 1 689 ? 23.031 -4.098 30.516 1 48.84 689 HIS A N 1
ATOM 5495 C CA . HIS A 1 689 ? 22.734 -5.09 29.484 1 48.84 689 HIS A CA 1
ATOM 5496 C C . HIS A 1 689 ? 21.375 -4.816 28.844 1 48.84 689 HIS A C 1
ATOM 5498 O O . HIS A 1 689 ? 21.188 -5.082 27.656 1 48.84 689 HIS A O 1
ATOM 5504 N N . VAL A 1 690 ? 20.562 -4.273 29.719 1 49.88 690 VAL A N 1
ATOM 5505 C CA . VAL A 1 690 ? 19.219 -4.023 29.172 1 49.88 690 VAL A CA 1
ATOM 5506 C C . VAL A 1 690 ? 19.297 -2.943 28.094 1 49.88 690 VAL A C 1
ATOM 5508 O O . VAL A 1 690 ? 18.641 -3.047 27.062 1 49.88 690 VAL A O 1
ATOM 5511 N N . PHE A 1 691 ? 20.188 -2.031 28.469 1 51.41 691 PHE A N 1
ATOM 5512 C CA . PHE A 1 691 ? 20.359 -0.98 27.469 1 51.41 691 PHE A CA 1
ATOM 5513 C C . PHE A 1 691 ? 21.047 -1.525 26.219 1 51.41 691 PHE A C 1
ATOM 5515 O O . PHE A 1 691 ? 20.734 -1.105 25.109 1 51.41 691 PHE A O 1
ATOM 5522 N N . LYS A 1 692 ? 21.938 -2.51 26.406 1 47.72 692 LYS A N 1
ATOM 5523 C CA . LYS A 1 692 ? 22.609 -3.129 25.281 1 47.72 692 LYS A CA 1
ATOM 5524 C C . LYS A 1 692 ? 21.641 -3.971 24.453 1 47.72 692 LYS A C 1
ATOM 5526 O O . LYS A 1 692 ? 21.766 -4.023 23.219 1 47.72 692 LYS A O 1
ATOM 5531 N N . ASP A 1 693 ? 20.812 -4.676 25.094 1 43.34 693 ASP A N 1
ATOM 5532 C CA . ASP A 1 693 ? 19.844 -5.52 24.391 1 43.34 693 ASP A CA 1
ATOM 5533 C C . ASP A 1 693 ? 18.906 -4.684 23.516 1 43.34 693 ASP A C 1
ATOM 5535 O O . ASP A 1 693 ? 18.438 -5.156 22.484 1 43.34 693 ASP A O 1
ATOM 5539 N N . PHE A 1 694 ? 18.703 -3.5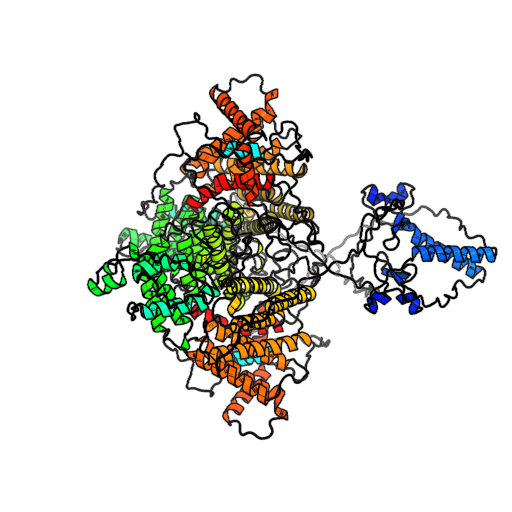82 24.141 1 43.88 694 PHE A N 1
ATOM 5540 C CA . PHE A 1 694 ? 17.984 -2.691 23.234 1 43.88 694 PHE A CA 1
ATOM 5541 C C . PHE A 1 694 ? 18.797 -2.457 21.969 1 43.88 694 PHE A C 1
ATOM 5543 O O . PHE A 1 694 ? 18.266 -2.004 20.953 1 43.88 694 PHE A O 1
ATOM 5550 N N . GLN A 1 695 ? 20.188 -2.717 22.094 1 41.03 695 GLN A N 1
ATOM 5551 C CA . GLN A 1 695 ? 21.156 -2.516 21.031 1 41.03 695 GLN A CA 1
ATOM 5552 C C . GLN A 1 695 ? 20.891 -3.463 19.859 1 41.03 695 GLN A C 1
ATOM 5554 O O . GLN A 1 695 ? 21.047 -3.084 18.703 1 41.03 695 GLN A O 1
ATOM 5559 N N . TYR A 1 696 ? 21.031 -4.797 20.203 1 37.59 696 TYR A N 1
ATOM 5560 C CA . TYR A 1 696 ? 21.281 -5.855 19.234 1 37.59 696 TYR A CA 1
ATOM 5561 C C . TYR A 1 696 ? 20.109 -6.004 18.281 1 37.59 696 TYR A C 1
ATOM 5563 O O . TYR A 1 696 ? 20.109 -6.879 17.406 1 37.59 696 TYR A O 1
ATOM 5571 N N . SER A 1 697 ? 19.156 -5.352 18.578 1 35.97 697 SER A N 1
ATOM 5572 C CA . SER A 1 697 ? 18.172 -5.77 17.594 1 35.97 697 SER A CA 1
ATOM 5573 C C . SER A 1 697 ? 18.656 -5.527 16.172 1 35.97 697 SER A C 1
ATOM 5575 O O . SER A 1 697 ? 18.031 -5.98 15.203 1 35.97 697 SER A O 1
ATOM 5577 N N . SER A 1 698 ? 19.484 -4.512 16.094 1 34.91 698 SER A N 1
ATOM 5578 C CA . SER A 1 698 ? 19.797 -4.219 14.695 1 34.91 698 SER A CA 1
ATOM 5579 C C . SER A 1 698 ? 21.031 -4.984 14.242 1 34.91 698 SER A C 1
ATOM 5581 O O . SER A 1 698 ? 21.547 -4.762 13.141 1 34.91 698 SER A O 1
ATOM 5583 N N . VAL A 1 699 ? 21.828 -5.578 15.18 1 31.22 699 VAL A N 1
ATOM 5584 C CA . VAL A 1 699 ? 23.125 -6.031 14.672 1 31.22 699 VAL A CA 1
ATOM 5585 C C . VAL A 1 699 ? 22.922 -7.207 13.719 1 31.22 699 VAL A C 1
ATOM 5587 O O . VAL A 1 699 ? 22.422 -8.266 14.125 1 31.22 699 VAL A O 1
ATOM 5590 N N . PHE A 1 700 ? 22.812 -6.871 12.5 1 31.77 700 PHE A N 1
ATOM 5591 C CA . PHE A 1 700 ? 22.953 -7.832 11.422 1 31.77 700 PHE A CA 1
ATOM 5592 C C . PHE A 1 700 ? 24.203 -8.672 11.602 1 31.77 700 PHE A C 1
ATOM 5594 O O . PHE A 1 700 ? 25.312 -8.133 11.75 1 31.77 700 PHE A O 1
ATOM 5601 N N . ASP A 1 701 ? 24.188 -9.719 12.289 1 29.31 701 ASP A N 1
ATOM 5602 C CA . ASP A 1 701 ? 25.297 -10.656 12.273 1 29.31 701 ASP A CA 1
ATOM 5603 C C . ASP A 1 701 ? 25.891 -10.773 10.867 1 29.31 701 ASP A C 1
ATOM 5605 O O . ASP A 1 701 ? 25.156 -10.914 9.891 1 29.31 701 ASP A O 1
ATOM 5609 N N . ASP A 1 702 ? 27.156 -10.359 10.648 1 30.5 702 ASP A N 1
ATOM 5610 C CA . ASP A 1 702 ? 28.094 -10.375 9.539 1 30.5 702 ASP A CA 1
ATOM 5611 C C . ASP A 1 702 ? 28.156 -11.75 8.883 1 30.5 702 ASP A C 1
ATOM 5613 O O . ASP A 1 702 ? 29.109 -12.07 8.172 1 30.5 702 ASP A O 1
ATOM 5617 N N . THR A 1 703 ? 27.516 -12.805 9.352 1 28.62 703 THR A N 1
ATOM 5618 C CA . THR A 1 703 ? 28.172 -13.969 8.781 1 28.62 703 THR A CA 1
ATOM 5619 C C . THR A 1 703 ? 28.188 -13.891 7.254 1 28.62 703 THR A C 1
ATOM 5621 O O . THR A 1 703 ? 29.234 -14.016 6.629 1 28.62 703 THR A O 1
ATOM 5624 N N . THR A 1 704 ? 27.391 -14.93 6.641 1 28.09 704 THR A N 1
ATOM 5625 C CA . THR A 1 704 ? 27.766 -15.547 5.371 1 28.09 704 THR A CA 1
ATOM 5626 C C . THR A 1 704 ? 27.609 -14.555 4.223 1 28.09 704 THR A C 1
ATOM 5628 O O . THR A 1 704 ? 26.625 -13.82 4.156 1 28.09 704 THR A O 1
ATOM 5631 N N . PRO A 1 705 ? 28.781 -14.109 3.523 1 29.44 705 PRO A N 1
ATOM 5632 C CA . PRO A 1 705 ? 29.031 -13.305 2.326 1 29.44 705 PRO A CA 1
ATOM 5633 C C . PRO A 1 705 ? 27.922 -13.43 1.288 1 29.44 705 PRO A C 1
ATOM 5635 O O . PRO A 1 705 ? 27.828 -12.609 0.371 1 29.44 705 PRO A O 1
ATOM 5638 N N . GLU A 1 706 ? 27.344 -14.641 1.062 1 30.17 706 GLU A N 1
ATOM 5639 C CA . GLU A 1 706 ? 26.766 -14.961 -0.236 1 30.17 706 GLU A CA 1
ATOM 5640 C C . GLU A 1 706 ? 25.562 -14.07 -0.54 1 30.17 706 GLU A C 1
ATOM 5642 O O . GLU A 1 706 ? 25.266 -13.797 -1.704 1 30.17 706 GLU A O 1
ATOM 5647 N N . ASP A 1 707 ? 24.406 -14.18 0.27 1 30.61 707 ASP A N 1
ATOM 5648 C CA . ASP A 1 707 ? 23.172 -13.766 -0.397 1 30.61 707 ASP A CA 1
ATOM 5649 C C . ASP A 1 707 ? 23.047 -12.242 -0.412 1 30.61 707 ASP A C 1
ATOM 5651 O O . ASP A 1 707 ? 22.938 -11.617 0.644 1 30.61 707 ASP A O 1
ATOM 5655 N N . TYR A 1 708 ? 23.641 -11.523 -1.358 1 31.33 708 TYR A N 1
ATOM 5656 C CA . TYR A 1 708 ? 23.703 -10.125 -1.751 1 31.33 708 TYR A CA 1
ATOM 5657 C C . TYR A 1 708 ? 22.469 -9.367 -1.309 1 31.33 708 TYR A C 1
ATOM 5659 O O . TYR A 1 708 ? 22.547 -8.203 -0.903 1 31.33 708 TYR A O 1
ATOM 5667 N N . TYR A 1 709 ? 21.281 -9.977 -1.628 1 31.28 709 TYR A N 1
ATOM 5668 C CA . TYR A 1 709 ? 20.047 -9.219 -1.381 1 31.28 709 TYR A CA 1
ATOM 5669 C C . TYR A 1 709 ? 19.766 -9.125 0.112 1 31.28 709 TYR A C 1
ATOM 5671 O O . TYR A 1 709 ? 18.938 -8.32 0.539 1 31.28 709 TYR A O 1
ATOM 5679 N N . ASP A 1 710 ? 20.078 -10.141 0.855 1 29.7 710 ASP A N 1
ATOM 5680 C CA . ASP A 1 710 ? 19.484 -10.234 2.186 1 29.7 710 ASP A CA 1
ATOM 5681 C C . ASP A 1 710 ? 20.188 -9.297 3.168 1 29.7 710 ASP A C 1
ATOM 5683 O O . ASP A 1 710 ? 19.953 -9.367 4.375 1 29.7 710 ASP A O 1
ATOM 5687 N N . ASN A 1 711 ? 21.438 -9.031 2.994 1 30.2 711 ASN A N 1
ATOM 5688 C CA . ASN A 1 711 ? 22.031 -8.25 4.07 1 30.2 711 ASN A CA 1
ATOM 5689 C C . ASN A 1 711 ? 21.438 -6.852 4.152 1 30.2 711 ASN A C 1
ATOM 5691 O O . ASN A 1 711 ? 21.578 -6.051 3.229 1 30.2 711 ASN A O 1
ATOM 5695 N N . GLN A 1 712 ? 20.422 -6.699 4.848 1 31.36 712 GLN A N 1
ATOM 5696 C CA . GLN A 1 712 ? 19.672 -5.488 5.145 1 31.36 712 GLN A CA 1
ATOM 5697 C C . GLN A 1 712 ? 20.578 -4.387 5.68 1 31.36 712 GLN A C 1
ATOM 5699 O O . GLN A 1 712 ? 20.547 -4.07 6.871 1 31.36 712 GLN A O 1
ATOM 5704 N N . ASN A 1 713 ? 21.906 -4.398 5.461 1 31.95 713 ASN A N 1
ATOM 5705 C CA . ASN A 1 713 ? 22.609 -3.223 5.977 1 31.95 713 ASN A CA 1
ATOM 5706 C C . ASN A 1 713 ? 22.031 -1.933 5.395 1 31.95 713 ASN A C 1
ATOM 5708 O O . ASN A 1 713 ? 21.625 -1.901 4.234 1 31.95 713 ASN A O 1
ATOM 5712 N N . PHE A 1 714 ? 21.531 -1.172 6.324 1 34.31 714 PHE A N 1
ATOM 5713 C CA . PHE A 1 714 ? 21.266 0.158 5.793 1 34.31 714 PHE A CA 1
ATOM 5714 C C . PHE A 1 714 ? 22.406 0.641 4.918 1 34.31 714 PHE A C 1
ATOM 5716 O O . PHE A 1 714 ? 23.578 0.587 5.324 1 34.31 714 PHE A O 1
ATOM 5723 N N . GLN A 1 715 ? 22.375 0.438 3.752 1 39.31 715 GLN A N 1
ATOM 5724 C CA . GLN A 1 715 ? 23.406 0.893 2.826 1 39.31 715 GLN A CA 1
ATOM 5725 C C . GLN A 1 715 ? 23.766 2.352 3.082 1 39.31 715 GLN A C 1
ATOM 5727 O O . GLN A 1 715 ? 22.891 3.193 3.275 1 39.31 715 GLN A O 1
ATOM 5732 N N . SER A 1 716 ? 24.953 2.617 3.635 1 41.69 716 SER A N 1
ATOM 5733 C CA . SER A 1 716 ? 25.406 3.988 3.828 1 41.69 716 SER A CA 1
ATOM 5734 C C . SER A 1 716 ? 25 4.879 2.66 1 41.69 716 SER A C 1
ATOM 5736 O O . SER A 1 716 ? 25.188 4.508 1.498 1 41.69 716 SER A O 1
ATOM 5738 N N . LEU A 1 717 ? 23.953 5.684 2.852 1 42.62 717 LEU A N 1
ATOM 5739 C CA . LEU A 1 717 ? 23.578 6.652 1.829 1 42.62 717 LEU A CA 1
ATOM 5740 C C . LEU A 1 717 ? 24.812 7.312 1.226 1 42.62 717 LEU A C 1
ATOM 5742 O O . LEU A 1 717 ? 24.719 7.996 0.205 1 42.62 717 LEU A O 1
ATOM 5746 N N . SER A 1 718 ? 25.922 7.48 1.927 1 34.25 718 SER A N 1
ATOM 5747 C CA . SER A 1 718 ? 27.047 8.227 1.393 1 34.25 718 SER A CA 1
ATOM 5748 C C . SER A 1 718 ? 27.766 7.434 0.306 1 34.25 718 SER A C 1
ATOM 5750 O O . SER A 1 718 ? 28.391 8.016 -0.582 1 34.25 718 SER A O 1
ATOM 5752 N N . THR A 1 719 ? 28.422 6.141 0.601 1 34.28 719 THR A N 1
ATOM 5753 C CA . THR A 1 719 ? 29.562 5.613 -0.154 1 34.28 719 THR A CA 1
ATOM 5754 C C . THR A 1 719 ? 29.078 4.828 -1.37 1 34.28 719 THR A C 1
ATOM 5756 O O . THR A 1 719 ? 28.125 4.043 -1.274 1 34.28 719 THR A O 1
ATOM 5759 N N . PRO A 1 720 ? 29.328 5.246 -2.564 1 34.75 720 PRO A N 1
ATOM 5760 C CA . PRO A 1 720 ? 29.125 4.438 -3.768 1 34.75 720 PRO A CA 1
ATOM 5761 C C . PRO A 1 720 ? 29.406 2.955 -3.535 1 34.75 720 PRO A C 1
ATOM 5763 O O . PRO A 1 720 ? 30.234 2.605 -2.691 1 34.75 720 PRO A O 1
ATOM 5766 N N . PRO A 1 721 ? 28.469 1.95 -3.818 1 34.28 721 PRO A N 1
ATOM 5767 C CA . PRO A 1 721 ? 28.828 0.542 -3.643 1 34.28 721 PRO A CA 1
ATOM 5768 C C . PRO A 1 721 ? 30.234 0.228 -4.152 1 34.28 721 PRO A C 1
ATOM 5770 O O . PRO A 1 721 ? 30.484 0.295 -5.359 1 34.28 721 PRO A O 1
ATOM 5773 N N . THR A 1 722 ? 31.391 0.685 -3.754 1 31 722 THR A N 1
ATOM 5774 C CA . THR A 1 722 ? 32.656 0.068 -4.184 1 31 722 THR A CA 1
ATOM 5775 C C . THR A 1 722 ? 32.562 -1.454 -4.109 1 31 722 THR A C 1
ATOM 5777 O O . THR A 1 722 ? 31.75 -1.994 -3.336 1 31 722 THR A O 1
ATOM 5780 N N . THR A 1 723 ? 33.25 -2.191 -5.129 1 30.78 723 THR A N 1
ATOM 5781 C CA . THR A 1 723 ? 33.406 -3.633 -5.301 1 30.78 723 THR A CA 1
ATOM 5782 C C . THR A 1 723 ? 33.375 -4.344 -3.951 1 30.78 723 THR A C 1
ATOM 5784 O O . THR A 1 723 ? 33.031 -5.531 -3.877 1 30.78 723 THR A O 1
ATOM 5787 N N . THR A 1 724 ? 34.5 -4.012 -3.105 1 28.05 724 THR A N 1
ATOM 5788 C CA . THR A 1 724 ? 34.719 -4.742 -1.865 1 28.05 724 THR A CA 1
ATOM 5789 C C . THR A 1 724 ? 33.594 -4.457 -0.856 1 28.05 724 THR A C 1
ATOM 5791 O O . THR A 1 724 ? 33.531 -3.363 -0.295 1 28.05 724 THR A O 1
ATOM 5794 N N . PHE A 1 725 ? 32.531 -4.816 -1.049 1 31.3 725 PHE A N 1
ATOM 5795 C CA . PHE A 1 725 ? 31.406 -4.871 -0.129 1 31.3 725 PHE A CA 1
ATOM 5796 C C . PHE A 1 725 ? 31.859 -5.215 1.281 1 31.3 725 PHE A C 1
ATOM 5798 O O . PHE A 1 725 ? 31.609 -6.312 1.779 1 31.3 725 PHE A O 1
ATOM 5805 N N . ALA A 1 726 ? 33.312 -5.148 1.528 1 28.06 726 ALA A N 1
ATOM 5806 C CA . ALA A 1 726 ? 33.781 -5.613 2.838 1 28.06 726 ALA A CA 1
ATOM 5807 C C . ALA A 1 726 ? 32.875 -5.062 3.951 1 28.06 726 ALA A C 1
ATOM 5809 O O . ALA A 1 726 ? 32.125 -4.113 3.74 1 28.06 726 ALA A O 1
ATOM 5810 N N . GLU A 1 727 ? 33.375 -5.305 5.234 1 30.22 727 GLU A N 1
ATOM 5811 C CA . GLU A 1 727 ? 33.125 -5.508 6.66 1 30.22 727 GLU A CA 1
ATOM 5812 C C . GLU A 1 727 ? 32.688 -4.211 7.336 1 30.22 727 GLU A C 1
ATOM 5814 O O . GLU A 1 727 ? 32.156 -4.23 8.445 1 30.22 727 GLU A O 1
ATOM 5819 N N . THR A 1 728 ? 33.312 -3.027 6.855 1 28.53 728 THR A N 1
ATOM 5820 C CA . THR A 1 728 ? 33.25 -2.072 7.957 1 28.53 728 THR A CA 1
ATOM 5821 C C . THR A 1 728 ? 31.844 -1.467 8.062 1 28.53 728 THR A C 1
ATOM 5823 O O . THR A 1 728 ? 31.5 -0.557 7.301 1 28.53 728 THR A O 1
ATOM 5826 N N . ALA A 1 729 ? 30.891 -2.158 7.887 1 33.75 729 ALA A N 1
ATOM 5827 C CA . ALA A 1 729 ? 29.688 -1.663 8.562 1 33.75 729 ALA A CA 1
ATOM 5828 C C . ALA A 1 729 ? 30.062 -0.74 9.727 1 33.75 729 ALA A C 1
ATOM 5830 O O . ALA A 1 729 ? 30.594 -1.191 10.734 1 33.75 729 ALA A O 1
ATOM 5831 N N . THR A 1 730 ? 30.875 0.337 9.352 1 32.88 730 THR A N 1
ATOM 5832 C CA . THR A 1 730 ? 31.109 1.213 10.492 1 32.88 730 THR A CA 1
ATOM 5833 C C . THR A 1 730 ? 29.938 1.158 11.469 1 32.88 730 THR A C 1
ATOM 5835 O O . THR A 1 730 ? 28.781 1.085 11.055 1 32.88 730 THR A O 1
ATOM 5838 N N . GLN A 1 731 ? 30.172 0.598 12.492 1 33 731 GLN A N 1
ATOM 5839 C CA . GLN A 1 731 ? 29.422 0.722 13.742 1 33 731 GLN A CA 1
ATOM 5840 C C . GLN A 1 731 ? 28.75 2.09 13.844 1 33 731 GLN A C 1
ATOM 5842 O O . GLN A 1 731 ? 29.297 3.008 14.461 1 33 731 GLN A O 1
ATOM 5847 N N . ALA A 1 732 ? 28.688 2.861 12.711 1 38.47 732 ALA A N 1
ATOM 5848 C CA . ALA A 1 732 ? 28.062 4.172 12.883 1 38.47 732 ALA A CA 1
ATOM 5849 C C . ALA A 1 732 ? 27.062 4.16 14.039 1 38.47 732 ALA A C 1
ATOM 5851 O O . ALA A 1 732 ? 26.453 3.131 14.32 1 38.47 732 ALA A O 1
ATOM 5852 N N . ASP A 1 733 ? 27.141 5.203 14.93 1 43.59 733 ASP A N 1
ATOM 5853 C CA . ASP A 1 733 ? 26.672 5.52 16.281 1 43.59 733 ASP A CA 1
ATOM 5854 C C . ASP A 1 733 ? 25.188 5.258 16.422 1 43.59 733 ASP A C 1
ATOM 5856 O O . ASP A 1 733 ? 24.359 5.938 15.805 1 43.59 733 ASP A O 1
ATOM 5860 N N . HIS A 1 734 ? 24.781 3.984 16.594 1 59.53 734 HIS A N 1
ATOM 5861 C CA . HIS A 1 734 ? 23.562 3.295 17.016 1 59.53 734 HIS A CA 1
ATOM 5862 C C . HIS A 1 734 ? 22.812 4.105 18.062 1 59.53 734 HIS A C 1
ATOM 5864 O O . HIS A 1 734 ? 21.672 3.777 18.422 1 59.53 734 HIS A O 1
ATOM 5870 N N . GLU A 1 735 ? 23.531 5.137 18.406 1 68.25 735 GLU A N 1
ATOM 5871 C CA . GLU A 1 735 ? 22.875 5.891 19.469 1 68.25 735 GLU A CA 1
ATOM 5872 C C . GLU A 1 735 ? 21.672 6.676 18.922 1 68.25 735 GLU A C 1
ATOM 5874 O O . GLU A 1 735 ? 20.625 6.711 19.562 1 68.25 735 GLU A O 1
ATOM 5879 N N . GLN A 1 736 ? 21.953 7.238 17.672 1 72.94 736 GLN A N 1
ATOM 5880 C CA . GLN A 1 736 ? 20.875 8.039 17.109 1 72.94 736 GLN A CA 1
ATOM 5881 C C . GLN A 1 736 ? 19.656 7.176 16.797 1 72.94 736 GLN A C 1
ATOM 5883 O O . GLN A 1 736 ? 18.516 7.594 17.016 1 72.94 736 GLN A O 1
ATOM 5888 N N . GLN A 1 737 ? 19.938 6.055 16.312 1 73.81 737 GLN A N 1
ATOM 5889 C CA . GLN A 1 737 ? 18.844 5.137 16.031 1 73.81 737 GLN A CA 1
ATOM 5890 C C . GLN A 1 737 ? 18.094 4.75 17.297 1 73.81 737 GLN A C 1
ATOM 5892 O O . GLN A 1 737 ? 16.875 4.66 17.297 1 73.81 737 GLN A O 1
ATOM 5897 N N . ARG A 1 738 ? 18.844 4.625 18.328 1 74.56 738 ARG A N 1
ATOM 5898 C CA . ARG A 1 738 ? 18.234 4.262 19.609 1 74.56 738 ARG A CA 1
ATOM 5899 C C . ARG A 1 738 ? 17.359 5.391 20.141 1 74.56 738 ARG A C 1
ATOM 5901 O O . ARG A 1 738 ? 16.25 5.152 20.625 1 74.56 738 ARG A O 1
ATOM 5908 N N . ILE A 1 739 ? 17.938 6.535 20.062 1 80.06 739 ILE A N 1
ATOM 5909 C CA . ILE A 1 739 ? 17.188 7.695 20.531 1 80.06 739 ILE A CA 1
ATOM 5910 C C . ILE A 1 739 ? 15.898 7.844 19.719 1 80.06 739 ILE A C 1
ATOM 5912 O O . ILE A 1 739 ? 14.828 8.047 20.281 1 80.06 739 ILE A O 1
ATOM 5916 N N . PHE A 1 740 ? 16.078 7.633 18.438 1 79.06 740 PHE A N 1
ATOM 5917 C CA . PHE A 1 740 ? 14.922 7.777 17.578 1 79.06 740 PHE A CA 1
ATOM 5918 C C . PHE A 1 740 ? 13.875 6.719 17.906 1 79.06 740 PHE A C 1
ATOM 5920 O O . PHE A 1 740 ? 12.68 7.023 17.969 1 79.06 740 PHE A O 1
ATOM 5927 N N . ASP A 1 741 ? 14.305 5.547 18.062 1 77.75 741 ASP A N 1
ATOM 5928 C CA . ASP A 1 741 ? 13.383 4.453 18.359 1 77.75 741 ASP A CA 1
ATOM 5929 C C . ASP A 1 741 ? 12.664 4.684 19.688 1 77.75 741 ASP A C 1
ATOM 5931 O O . ASP A 1 741 ? 11.477 4.387 19.812 1 77.75 741 ASP A O 1
ATOM 5935 N N . MET A 1 742 ? 13.352 5.207 20.641 1 81.62 742 MET A N 1
ATOM 5936 C CA . MET A 1 742 ? 12.75 5.457 21.953 1 81.62 742 MET A CA 1
ATOM 5937 C C . MET A 1 742 ? 11.719 6.582 21.875 1 81.62 742 MET A C 1
ATOM 5939 O O . MET A 1 742 ? 10.625 6.469 22.422 1 81.62 742 MET A O 1
ATOM 5943 N N . ILE A 1 743 ? 12.133 7.613 21.188 1 80 743 ILE A N 1
ATOM 5944 C CA . ILE A 1 743 ? 11.234 8.758 21.062 1 80 743 ILE A CA 1
ATOM 5945 C C . ILE A 1 743 ? 9.945 8.336 20.359 1 80 743 ILE A C 1
ATOM 5947 O O . ILE A 1 743 ? 8.852 8.719 20.781 1 80 743 ILE A O 1
ATOM 5951 N N . THR A 1 744 ? 10.125 7.508 19.391 1 79.38 744 THR A N 1
ATOM 5952 C CA . THR A 1 744 ? 8.961 7.121 18.594 1 79.38 744 THR A CA 1
ATOM 5953 C C . THR A 1 744 ? 8.109 6.102 19.328 1 79.38 744 THR A C 1
ATOM 5955 O O . THR A 1 744 ? 6.879 6.148 19.266 1 79.38 744 THR A O 1
ATOM 5958 N N . ARG A 1 745 ? 8.711 5.285 20.078 1 80 745 ARG A N 1
ATOM 5959 C CA . ARG A 1 745 ? 7.992 4.195 20.734 1 80 745 ARG A CA 1
ATOM 5960 C C . ARG A 1 745 ? 7.148 4.719 21.891 1 80 745 ARG A C 1
ATOM 5962 O O . ARG A 1 745 ? 6.082 4.176 22.188 1 80 745 ARG A O 1
ATOM 5969 N N . VAL A 1 746 ? 7.602 5.711 22.562 1 81.25 746 VAL A N 1
ATOM 5970 C CA . VAL A 1 746 ? 6.926 6.23 23.75 1 81.25 746 VAL A CA 1
ATOM 5971 C C . VAL A 1 746 ? 5.512 6.68 23.375 1 81.25 746 VAL A C 1
ATOM 5973 O O . VAL A 1 746 ? 4.559 6.406 24.109 1 81.25 746 VAL A O 1
ATOM 5976 N N . SER A 1 747 ? 5.434 7.262 22.266 1 82.19 747 SER A N 1
ATOM 5977 C CA . SER A 1 747 ? 4.129 7.812 21.922 1 82.19 747 SER A CA 1
ATOM 5978 C C . SER A 1 747 ? 3.439 6.973 20.859 1 82.19 747 SER A C 1
ATOM 5980 O O . SER A 1 747 ? 2.221 6.785 20.891 1 82.19 747 SER A O 1
ATOM 5982 N N . SER A 1 748 ? 4.129 6.363 20 1 82.94 748 SER A N 1
ATOM 5983 C CA . SER A 1 748 ? 3.566 5.766 18.797 1 82.94 748 SER A CA 1
ATOM 5984 C C . SER A 1 748 ? 2.752 4.52 19.125 1 82.94 748 SER A C 1
ATOM 5986 O O . SER A 1 748 ? 1.691 4.293 18.531 1 82.94 748 SER A O 1
ATOM 5988 N N . ASP A 1 749 ? 3.172 3.732 20.062 1 79.25 749 ASP A N 1
ATOM 5989 C CA . ASP A 1 749 ? 2.482 2.477 20.344 1 79.25 749 ASP A CA 1
ATOM 5990 C C . ASP A 1 749 ? 1.096 2.732 20.922 1 79.25 749 ASP A C 1
ATOM 5992 O O . ASP A 1 749 ? 0.108 2.146 20.484 1 79.25 749 ASP A O 1
ATOM 5996 N N . THR A 1 750 ? 1.077 3.664 21.844 1 80.88 750 THR A N 1
ATOM 5997 C CA . THR A 1 750 ? -0.2 3.994 22.469 1 80.88 750 THR A CA 1
ATOM 5998 C C . THR A 1 750 ? -1.131 4.672 21.469 1 80.88 750 THR A C 1
ATOM 6000 O O . THR A 1 750 ? -2.328 4.383 21.438 1 80.88 750 THR A O 1
ATOM 6003 N N . ILE A 1 751 ? -0.583 5.461 20.734 1 84.12 751 ILE A N 1
ATOM 6004 C CA . ILE A 1 751 ? -1.363 6.156 19.719 1 84.12 751 ILE A CA 1
ATOM 6005 C C . ILE A 1 751 ? -1.885 5.156 18.688 1 84.12 751 ILE A C 1
ATOM 6007 O O . ILE A 1 751 ? -3.039 5.238 18.266 1 84.12 751 ILE A O 1
ATOM 6011 N N . TRP A 1 752 ? -1.112 4.227 18.312 1 81.75 752 TRP A N 1
ATOM 6012 C CA . TRP A 1 752 ? -1.499 3.223 17.328 1 81.75 752 TRP A CA 1
ATOM 6013 C C . TRP A 1 752 ? -2.676 2.395 17.828 1 81.75 752 TRP A C 1
ATOM 6015 O O . TRP A 1 752 ? -3.652 2.188 17.109 1 81.75 752 TRP A O 1
ATOM 6025 N N . ASP A 1 753 ? -2.641 2.039 19.031 1 77.38 753 ASP A N 1
ATOM 6026 C CA . ASP A 1 753 ? -3.688 1.201 19.594 1 77.38 753 ASP A CA 1
ATOM 6027 C C . ASP A 1 753 ? -5 1.972 19.719 1 77.38 753 ASP A C 1
ATOM 6029 O O . ASP A 1 753 ? -6.074 1.422 19.469 1 77.38 753 ASP A O 1
ATOM 6033 N N . GLN A 1 754 ? -4.836 3.23 19.984 1 78.19 754 GLN A N 1
ATOM 6034 C CA . GLN A 1 754 ? -6.031 4.027 20.25 1 78.19 754 GLN A CA 1
ATOM 6035 C C . GLN A 1 754 ? -6.672 4.5 18.953 1 78.19 754 GLN A C 1
ATOM 6037 O O . GLN A 1 754 ? -7.898 4.52 18.828 1 78.19 754 GLN A O 1
ATOM 6042 N N . PHE A 1 755 ? -5.863 4.828 17.938 1 77.25 755 PHE A N 1
ATOM 6043 C CA . PHE A 1 755 ? -6.406 5.551 16.797 1 77.25 755 PHE A CA 1
ATOM 6044 C C . PHE A 1 755 ? -6.27 4.727 15.516 1 77.25 755 PHE A C 1
ATOM 6046 O O . PHE A 1 755 ? -7.059 4.883 14.578 1 77.25 755 PHE A O 1
ATOM 6053 N N . PHE A 1 756 ? -5.309 3.836 15.414 1 82.44 756 PHE A N 1
ATOM 6054 C CA . PHE A 1 756 ? -4.926 3.361 14.086 1 82.44 756 PHE A CA 1
ATOM 6055 C C . PHE A 1 756 ? -5.156 1.861 13.961 1 82.44 756 PHE A C 1
ATOM 6057 O O . PHE A 1 756 ? -5.609 1.383 12.922 1 82.44 756 PHE A O 1
ATOM 6064 N N . GLY A 1 757 ? -4.988 1.103 14.945 1 74.5 757 GLY A N 1
ATOM 6065 C CA . GLY A 1 757 ? -4.77 -0.329 14.82 1 74.5 757 GLY A CA 1
ATOM 6066 C C . GLY A 1 757 ? -6.039 -1.143 14.984 1 74.5 757 GLY A C 1
ATOM 6067 O O . GLY A 1 757 ? -6.035 -2.357 14.781 1 74.5 757 GLY A O 1
ATOM 6068 N N . ASN A 1 758 ? -7.129 -0.464 15.234 1 73.75 758 ASN A N 1
ATOM 6069 C CA . ASN A 1 758 ? -8.359 -1.233 15.406 1 73.75 758 ASN A CA 1
ATOM 6070 C C . ASN A 1 758 ? -8.906 -1.705 14.062 1 73.75 758 ASN A C 1
ATOM 6072 O O . ASN A 1 758 ? -9.43 -0.904 13.281 1 73.75 758 ASN A O 1
ATOM 6076 N N . SER A 1 759 ? -8.789 -2.99 13.75 1 71.69 759 SER A N 1
ATOM 6077 C CA . SER A 1 759 ? -9.125 -3.508 12.43 1 71.69 759 SER A CA 1
ATOM 6078 C C . SER A 1 759 ? -10.633 -3.596 12.242 1 71.69 759 SER A C 1
ATOM 6080 O O . SER A 1 759 ? -11.125 -3.551 11.109 1 71.69 759 SER A O 1
ATOM 6082 N N . GLY A 1 760 ? -11.383 -3.463 13.273 1 64.44 760 GLY A N 1
ATOM 6083 C CA . GLY A 1 760 ? -12.828 -3.553 13.172 1 64.44 760 GLY A CA 1
ATOM 6084 C C . GLY A 1 760 ? -13.32 -4.949 12.836 1 64.44 760 GLY A C 1
ATOM 6085 O O . GLY A 1 760 ? -14.531 -5.191 12.773 1 64.44 760 GLY A O 1
ATOM 6086 N N . PHE A 1 761 ? -12.352 -5.891 12.516 1 62.94 761 PHE A N 1
ATOM 6087 C CA . PHE A 1 761 ? -12.727 -7.289 12.344 1 62.94 761 PHE A CA 1
ATOM 6088 C C . PHE A 1 761 ? -11.922 -8.18 13.289 1 62.94 761 PHE A C 1
ATOM 6090 O O . PHE A 1 761 ? -10.828 -7.812 13.711 1 62.94 761 PHE A O 1
ATOM 6097 N N . MET B 1 1 ? 19.75 -75.625 3.42 1 13.79 1 MET B N 1
ATOM 6098 C CA . MET B 1 1 ? 19.75 -74.625 2.318 1 13.79 1 MET B CA 1
ATOM 6099 C C . MET B 1 1 ? 19.375 -73.25 2.809 1 13.79 1 MET B C 1
ATOM 6101 O O . MET B 1 1 ? 18.609 -73.125 3.764 1 13.79 1 MET B O 1
ATOM 6105 N N . ALA B 1 2 ? 19.094 -71.688 2.438 1 16.84 2 ALA B N 1
ATOM 6106 C CA . ALA B 1 2 ? 20.422 -71.062 2.672 1 16.84 2 ALA B CA 1
ATOM 6107 C C . ALA B 1 2 ? 20.625 -70.75 4.152 1 16.84 2 ALA B C 1
ATOM 6109 O O . ALA B 1 2 ? 19.859 -70 4.738 1 16.84 2 ALA B O 1
ATOM 6110 N N . GLY B 1 3 ? 21.406 -71.375 4.957 1 15.37 3 GLY B N 1
ATOM 6111 C CA . GLY B 1 3 ? 21.766 -71.75 6.312 1 15.37 3 GLY B CA 1
ATOM 6112 C C . GLY B 1 3 ? 22.484 -70.688 7.066 1 15.37 3 GLY B C 1
ATOM 6113 O O . GLY B 1 3 ? 22.734 -69.625 6.52 1 15.37 3 GLY B O 1
ATOM 6114 N N . ALA B 1 4 ? 23.672 -70.875 7.512 1 14.13 4 ALA B N 1
ATOM 6115 C CA . ALA B 1 4 ? 24.344 -71.062 8.797 1 14.13 4 ALA B CA 1
ATOM 6116 C C . ALA B 1 4 ? 25.172 -69.812 9.148 1 14.13 4 ALA B C 1
ATOM 6118 O O . ALA B 1 4 ? 25.031 -69.25 10.227 1 14.13 4 ALA B O 1
ATOM 6119 N N . LYS B 1 5 ? 26.594 -69.875 9.102 1 14.64 5 LYS B N 1
ATOM 6120 C CA . LYS B 1 5 ? 27.547 -70 10.211 1 14.64 5 LYS B CA 1
ATOM 6121 C C . LYS B 1 5 ? 28.141 -68.625 10.578 1 14.64 5 LYS B C 1
ATOM 6123 O O . LYS B 1 5 ? 28.203 -67.75 9.75 1 14.64 5 LYS B O 1
ATOM 6128 N N . LYS B 1 6 ? 29.094 -68.562 11.711 1 15.66 6 LYS B N 1
ATOM 6129 C CA . LYS B 1 6 ? 29.625 -68 12.93 1 15.66 6 LYS B CA 1
ATOM 6130 C C . LYS B 1 6 ? 30.906 -67.188 12.648 1 15.66 6 LYS B C 1
ATOM 6132 O O . LYS B 1 6 ? 31.562 -66.75 13.57 1 15.66 6 LYS B O 1
ATOM 6137 N N . ARG B 1 7 ? 31.578 -66.875 11.531 1 14.3 7 ARG B N 1
ATOM 6138 C CA . ARG B 1 7 ? 33.031 -67 11.57 1 14.3 7 ARG B CA 1
ATOM 6139 C C . ARG B 1 7 ? 33.656 -66 12.547 1 14.3 7 ARG B C 1
ATOM 6141 O O . ARG B 1 7 ? 33.219 -64.812 12.641 1 14.3 7 ARG B O 1
ATOM 6148 N N . LYS B 1 8 ? 34.812 -66.375 13.156 1 14.95 8 LYS B N 1
ATOM 6149 C CA . LYS B 1 8 ? 35.75 -66.188 14.25 1 14.95 8 LYS B CA 1
ATOM 6150 C C . LYS B 1 8 ? 36.5 -64.812 14.133 1 14.95 8 LYS B C 1
ATOM 6152 O O . LYS B 1 8 ? 36.531 -64.062 15.094 1 14.95 8 LYS B O 1
ATOM 6157 N N . GLN B 1 9 ? 37.75 -64.812 13.398 1 14.28 9 GLN B N 1
ATOM 6158 C CA . GLN B 1 9 ? 39.062 -64.688 14.078 1 14.28 9 GLN B CA 1
ATOM 6159 C C . GLN B 1 9 ? 39.406 -63.25 14.312 1 14.28 9 GLN B C 1
ATOM 6161 O O . GLN B 1 9 ? 38.844 -62.344 13.688 1 14.28 9 GLN B O 1
ATOM 6166 N N . GLN B 1 10 ? 40.906 -62.875 14.383 1 14.51 10 GLN B N 1
ATOM 6167 C CA . GLN B 1 10 ? 42 -62.5 15.266 1 14.51 10 GLN B CA 1
ATOM 6168 C C . GLN B 1 10 ? 42.375 -61.031 15.086 1 14.51 10 GLN B C 1
ATOM 6170 O O . GLN B 1 10 ? 42.031 -60.406 14.078 1 14.51 10 GLN B O 1
ATOM 6175 N N . ALA B 1 11 ? 43.781 -60.656 15.359 1 14.89 11 ALA B N 1
ATOM 6176 C CA . ALA B 1 11 ? 44.656 -60 16.297 1 14.89 11 ALA B CA 1
ATOM 6177 C C . ALA B 1 11 ? 45.156 -58.656 15.734 1 14.89 11 ALA B C 1
ATOM 6179 O O . ALA B 1 11 ? 45.094 -57.625 16.422 1 14.89 11 ALA B O 1
ATOM 6180 N N . GLU B 1 12 ? 46.062 -58.594 14.516 1 14.79 12 GLU B N 1
ATOM 6181 C CA . GLU B 1 12 ? 47.438 -58.125 14.82 1 14.79 12 GLU B CA 1
ATOM 6182 C C . GLU B 1 12 ? 47.5 -56.594 14.852 1 14.79 12 GLU B C 1
ATOM 6184 O O . GLU B 1 12 ? 46.625 -55.938 14.312 1 14.79 12 GLU B O 1
ATOM 6189 N N . GLU B 1 13 ? 48.781 -55.938 14.664 1 15.08 13 GLU B N 1
ATOM 6190 C CA . GLU B 1 13 ? 49.844 -55.219 15.359 1 15.08 13 GLU B CA 1
ATOM 6191 C C . GLU B 1 13 ? 49.906 -53.75 14.883 1 15.08 13 GLU B C 1
ATOM 6193 O O . GLU B 1 13 ? 50.031 -52.844 15.695 1 15.08 13 GLU B O 1
ATOM 6198 N N . ASP B 1 14 ? 50.188 -53.438 13.469 1 15.78 14 ASP B N 1
ATOM 6199 C CA . ASP B 1 14 ? 51.469 -52.75 13.375 1 15.78 14 ASP B CA 1
ATOM 6200 C C . ASP B 1 14 ? 51.312 -51.25 13.75 1 15.78 14 ASP B C 1
ATOM 6202 O O . ASP B 1 14 ? 50.219 -50.719 13.703 1 15.78 14 ASP B O 1
ATOM 6206 N N . HIS B 1 15 ? 52.469 -50.406 13.695 1 15.86 15 HIS B N 1
ATOM 6207 C CA . HIS B 1 15 ? 53.438 -49.531 14.336 1 15.86 15 HIS B CA 1
ATOM 6208 C C . HIS B 1 15 ? 53.219 -48.062 13.906 1 15.86 15 HIS B C 1
ATOM 6210 O O . HIS B 1 15 ? 53.719 -47.156 14.555 1 15.86 15 HIS B O 1
ATOM 6216 N N . VAL B 1 16 ? 52.656 -47.75 12.586 1 16.67 16 VAL B N 1
ATOM 6217 C CA . VAL B 1 16 ? 53.531 -46.781 11.977 1 16.67 16 VAL B CA 1
ATOM 6218 C C . VAL B 1 16 ? 53.5 -45.469 12.773 1 16.67 16 VAL B C 1
ATOM 6220 O O . VAL B 1 16 ? 52.5 -45.188 13.461 1 16.67 16 VAL B O 1
ATOM 6223 N N . ALA B 1 17 ? 54.469 -44.656 12.344 1 17.69 17 ALA B N 1
ATOM 6224 C CA . ALA B 1 17 ? 55.5 -43.719 12.805 1 17.69 17 ALA B CA 1
ATOM 6225 C C . ALA B 1 17 ? 54.906 -42.375 13.164 1 17.69 17 ALA B C 1
ATOM 6227 O O . ALA B 1 17 ? 53.781 -42.031 12.742 1 17.69 17 ALA B O 1
ATOM 6228 N N . PRO B 1 18 ? 55.844 -41.438 13.195 1 17.39 18 PRO B N 1
ATOM 6229 C CA . PRO B 1 18 ? 56.281 -40.312 14.031 1 17.39 18 PRO B CA 1
ATOM 6230 C C . PRO B 1 18 ? 55.594 -39 13.672 1 17.39 18 PRO B C 1
ATOM 6232 O O . PRO B 1 18 ? 55.25 -38.781 12.516 1 17.39 18 PRO B O 1
ATOM 6235 N N . GLU B 1 19 ? 55 -38.281 14.602 1 18.08 19 GLU B N 1
ATOM 6236 C CA . GLU B 1 19 ? 54.094 -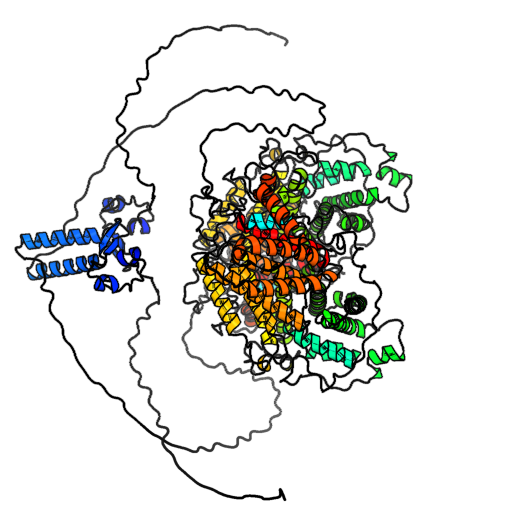37.188 14.781 1 18.08 19 GLU B CA 1
ATOM 6237 C C . GLU B 1 19 ? 54.75 -35.844 14.422 1 18.08 19 GLU B C 1
ATOM 6239 O O . GLU B 1 19 ? 54.156 -34.781 14.617 1 18.08 19 GLU B O 1
ATOM 6244 N N . GLY B 1 20 ? 56 -36.031 13.578 1 16.14 20 GLY B N 1
ATOM 6245 C CA . GLY B 1 20 ? 56.844 -34.906 13.977 1 16.14 20 GLY B CA 1
ATOM 6246 C C . GLY B 1 20 ? 56.219 -33.562 13.742 1 16.14 20 GLY B C 1
ATOM 6247 O O . GLY B 1 20 ? 55.406 -33.406 12.82 1 16.14 20 GLY B O 1
ATOM 6248 N N . LYS B 1 21 ? 56.406 -32.656 14.727 1 18.38 21 LYS B N 1
ATOM 6249 C CA . LYS B 1 21 ? 55.969 -31.375 15.234 1 18.38 21 LYS B CA 1
ATOM 6250 C C . LYS B 1 21 ? 56.406 -30.25 14.305 1 18.38 21 LYS B C 1
ATOM 6252 O O . LYS B 1 21 ? 57.594 -29.891 14.234 1 18.38 21 LYS B O 1
ATOM 6257 N N . ARG B 1 22 ? 56.125 -30.359 12.906 1 18.12 22 ARG B N 1
ATOM 6258 C CA . ARG B 1 22 ? 56.688 -29.375 12.016 1 18.12 22 ARG B CA 1
ATOM 6259 C C . ARG B 1 22 ? 56.531 -27.969 12.586 1 18.12 22 ARG B C 1
ATOM 6261 O O . ARG B 1 22 ? 55.438 -27.531 12.891 1 18.12 22 ARG B O 1
ATOM 6268 N N . GLN B 1 23 ? 57.625 -27.422 13.18 1 16.28 23 GLN B N 1
ATOM 6269 C CA . GLN B 1 23 ? 58 -26.188 13.867 1 16.28 23 GLN B CA 1
ATOM 6270 C C . GLN B 1 23 ? 57.594 -24.969 13.031 1 16.28 23 GLN B C 1
ATOM 6272 O O . GLN B 1 23 ? 57.531 -25.047 11.805 1 16.28 23 GLN B O 1
ATOM 6277 N N . ALA B 1 24 ? 57.5 -23.797 13.75 1 20.33 24 ALA B N 1
ATOM 6278 C CA . ALA B 1 24 ? 56.812 -22.516 13.906 1 20.33 24 ALA B CA 1
ATOM 6279 C C . ALA B 1 24 ? 57.438 -21.438 13.023 1 20.33 24 ALA B C 1
ATOM 6281 O O . ALA B 1 24 ? 57.094 -20.266 13.117 1 20.33 24 ALA B O 1
ATOM 6282 N N . SER B 1 25 ? 58.406 -21.859 11.961 1 19.52 25 SER B N 1
ATOM 6283 C CA . SER B 1 25 ? 59.375 -20.812 11.648 1 19.52 25 SER B CA 1
ATOM 6284 C C . SER B 1 25 ? 58.656 -19.5 11.32 1 19.52 25 SER B C 1
ATOM 6286 O O . SER B 1 25 ? 57.656 -19.484 10.609 1 19.52 25 SER B O 1
ATOM 6288 N N . GLU B 1 26 ? 59 -18.516 12.117 1 20.83 26 GLU B N 1
ATOM 6289 C CA . GLU B 1 26 ? 58.562 -17.156 12.422 1 20.83 26 GLU B CA 1
ATOM 6290 C C . GLU B 1 26 ? 58.781 -16.219 11.227 1 20.83 26 GLU B C 1
ATOM 6292 O O . GLU B 1 26 ? 59.844 -15.594 11.102 1 20.83 26 GLU B O 1
ATOM 6297 N N . GLU B 1 27 ? 58.812 -16.859 9.961 1 21.2 27 GLU B N 1
ATOM 6298 C CA . GLU B 1 27 ? 59.344 -16.062 8.859 1 21.2 27 GLU B CA 1
ATOM 6299 C C . GLU B 1 27 ? 58.781 -14.641 8.906 1 21.2 27 GLU B C 1
ATOM 6301 O O . GLU B 1 27 ? 57.625 -14.422 9.242 1 21.2 27 GLU B O 1
ATOM 6306 N N . GLY B 1 28 ? 59.75 -13.719 9.133 1 21.55 28 GLY B N 1
ATOM 6307 C CA . GLY B 1 28 ? 59.844 -12.273 9.289 1 21.55 28 GLY B CA 1
ATOM 6308 C C . GLY B 1 28 ? 59.031 -11.5 8.289 1 21.55 28 GLY B C 1
ATOM 6309 O O . GLY B 1 28 ? 59.562 -11.016 7.281 1 21.55 28 GLY B O 1
ATOM 6310 N N . GLY B 1 29 ? 57.875 -12.07 7.969 1 21.39 29 GLY B N 1
ATOM 6311 C CA . GLY B 1 29 ? 57.156 -11.656 6.781 1 21.39 29 GLY B CA 1
ATOM 6312 C C . GLY B 1 29 ? 56.969 -10.148 6.684 1 21.39 29 GLY B C 1
ATOM 6313 O O . GLY B 1 29 ? 56.75 -9.477 7.691 1 21.39 29 GLY B O 1
ATOM 6314 N N . ARG B 1 30 ? 57.844 -9.586 5.789 1 23.3 30 ARG B N 1
ATOM 6315 C CA . ARG B 1 30 ? 58.031 -8.164 5.504 1 23.3 30 ARG B CA 1
ATOM 6316 C C . ARG B 1 30 ? 56.719 -7.41 5.68 1 23.3 30 ARG B C 1
ATOM 6318 O O . ARG B 1 30 ? 55.625 -7.93 5.348 1 23.3 30 ARG B O 1
ATOM 6325 N N . PRO B 1 31 ? 56.688 -6.449 6.543 1 24.28 31 PRO B N 1
ATOM 6326 C CA . PRO B 1 31 ? 55.469 -5.793 6.957 1 24.28 31 PRO B CA 1
ATOM 6327 C C . PRO B 1 31 ? 54.594 -5.371 5.773 1 24.28 31 PRO B C 1
ATOM 6329 O O . PRO B 1 31 ? 55.031 -4.605 4.918 1 24.28 31 PRO B O 1
ATOM 6332 N N . SER B 1 32 ? 54.094 -6.355 4.965 1 23.06 32 SER B N 1
ATOM 6333 C CA . SER B 1 32 ? 53.469 -6.215 3.652 1 23.06 32 SER B CA 1
ATOM 6334 C C . SER B 1 32 ? 52.562 -4.984 3.598 1 23.06 32 SER B C 1
ATOM 6336 O O . SER B 1 32 ? 51.688 -4.797 4.461 1 23.06 32 SER B O 1
ATOM 6338 N N . SER B 1 33 ? 53.156 -3.857 3.145 1 24.41 33 SER B N 1
ATOM 6339 C CA . SER B 1 33 ? 52.594 -2.521 2.99 1 24.41 33 SER B CA 1
ATOM 6340 C C . SER B 1 33 ? 51.188 -2.58 2.395 1 24.41 33 SER B C 1
ATOM 6342 O O . SER B 1 33 ? 51 -3.117 1.303 1 24.41 33 SER B O 1
ATOM 6344 N N . THR B 1 34 ? 50.281 -2.885 3.156 1 25.34 34 THR B N 1
ATOM 6345 C CA . THR B 1 34 ? 48.906 -3.32 2.939 1 25.34 34 THR B CA 1
ATOM 6346 C C . THR B 1 34 ? 48.219 -2.455 1.884 1 25.34 34 THR B C 1
ATOM 6348 O O . THR B 1 34 ? 48.062 -1.246 2.068 1 25.34 34 THR B O 1
ATOM 6351 N N . ILE B 1 35 ? 48.594 -2.691 0.576 1 24.7 35 ILE B N 1
ATOM 6352 C CA . ILE B 1 35 ? 48.094 -2.016 -0.615 1 24.7 35 ILE B CA 1
ATOM 6353 C C . ILE B 1 35 ? 46.594 -1.689 -0.437 1 24.7 35 ILE B C 1
ATOM 6355 O O . ILE B 1 35 ? 45.781 -2.592 -0.269 1 24.7 35 ILE B O 1
ATOM 6359 N N . ILE B 1 36 ? 46.344 -0.656 0.101 1 27.22 36 ILE B N 1
ATOM 6360 C CA . ILE B 1 36 ? 45 -0.109 0.328 1 27.22 36 ILE B CA 1
ATOM 6361 C C . ILE B 1 36 ? 44.188 -0.217 -0.951 1 27.22 36 ILE B C 1
ATOM 6363 O O . ILE B 1 36 ? 44.562 0.341 -1.986 1 27.22 36 ILE B O 1
ATOM 6367 N N . GLY B 1 37 ? 43.688 -1.44 -1.449 1 25.64 37 GLY B N 1
ATOM 6368 C CA . GLY B 1 37 ? 43.188 -2 -2.699 1 25.64 37 GLY B CA 1
ATOM 6369 C C . GLY B 1 37 ? 42.281 -1.06 -3.457 1 25.64 37 GLY B C 1
ATOM 6370 O O . GLY B 1 37 ? 41.062 -1.101 -3.287 1 25.64 37 GLY B O 1
ATOM 6371 N N . ILE B 1 38 ? 42.75 0.262 -3.844 1 26.95 38 ILE B N 1
ATOM 6372 C CA . ILE B 1 38 ? 42.062 1.25 -4.664 1 26.95 38 ILE B CA 1
ATOM 6373 C C . ILE B 1 38 ? 41.969 0.742 -6.102 1 26.95 38 ILE B C 1
ATOM 6375 O O . ILE B 1 38 ? 42.969 0.627 -6.805 1 26.95 38 ILE B O 1
ATOM 6379 N N . SER B 1 39 ? 41.406 -0.214 -6.68 1 28.98 39 SER B N 1
ATOM 6380 C CA . SER B 1 39 ? 41.438 -0.637 -8.07 1 28.98 39 SER B CA 1
ATOM 6381 C C . SER B 1 39 ? 41.031 0.504 -9.008 1 28.98 39 SER B C 1
ATOM 6383 O O . SER B 1 39 ? 39.844 0.824 -9.148 1 28.98 39 SER B O 1
ATOM 6385 N N . ARG B 1 40 ? 41.844 1.642 -9.289 1 31.95 40 ARG B N 1
ATOM 6386 C CA . ARG B 1 40 ? 41.719 2.869 -10.062 1 31.95 40 ARG B CA 1
ATOM 6387 C C . ARG B 1 40 ? 41.719 2.576 -11.562 1 31.95 40 ARG B C 1
ATOM 6389 O O . ARG B 1 40 ? 42.75 2.094 -12.094 1 31.95 40 ARG B O 1
ATOM 6396 N N . SER B 1 41 ? 40.75 2.127 -12.484 1 36.47 41 SER B N 1
ATOM 6397 C CA . SER B 1 41 ? 40.844 1.666 -13.859 1 36.47 41 SER B CA 1
ATOM 6398 C C . SER B 1 41 ? 41.531 2.715 -14.734 1 36.47 41 SER B C 1
ATOM 6400 O O . SER B 1 41 ? 41.125 3.879 -14.75 1 36.47 41 SER B O 1
ATOM 6402 N N . ILE B 1 42 ? 42.781 2.693 -15.359 1 45.62 42 ILE B N 1
ATOM 6403 C CA . ILE B 1 42 ? 43.656 3.348 -16.328 1 45.62 42 ILE B CA 1
ATOM 6404 C C . ILE B 1 42 ? 42.938 3.436 -17.688 1 45.62 42 ILE B C 1
ATOM 6406 O O . ILE B 1 42 ? 42.375 2.443 -18.172 1 45.62 42 ILE B O 1
ATOM 6410 N N . ALA B 1 43 ? 42.875 4.574 -18.422 1 50.19 43 ALA B N 1
ATOM 6411 C CA . ALA B 1 43 ? 42.156 4.922 -19.656 1 50.19 43 ALA B CA 1
ATOM 6412 C C . ALA B 1 43 ? 42.781 4.215 -20.859 1 50.19 43 ALA B C 1
ATOM 6414 O O . ALA B 1 43 ? 44 4.156 -21 1 50.19 43 ALA B O 1
ATOM 6415 N N . ALA B 1 44 ? 42 3.504 -21.875 1 61.94 44 ALA B N 1
ATOM 6416 C CA . ALA B 1 44 ? 42.406 2.738 -23.062 1 61.94 44 ALA B CA 1
ATOM 6417 C C . ALA B 1 44 ? 43.031 3.645 -24.125 1 61.94 44 ALA B C 1
ATOM 6419 O O . ALA B 1 44 ? 42.688 4.832 -24.203 1 61.94 44 ALA B O 1
ATOM 6420 N N . CYS B 1 45 ? 44.094 3.266 -25.016 1 63 45 CYS B N 1
ATOM 6421 C CA . CYS B 1 45 ? 44.844 4.047 -26 1 63 45 CYS B CA 1
ATOM 6422 C C . CYS B 1 45 ? 43.938 4.422 -27.188 1 63 45 CYS B C 1
ATOM 6424 O O . CYS B 1 45 ? 42.906 3.803 -27.406 1 63 45 CYS B O 1
ATOM 6426 N N . GLN B 1 46 ? 44.156 5.496 -27.984 1 63.66 46 GLN B N 1
ATOM 6427 C CA . GLN B 1 46 ? 43.344 6.07 -29.047 1 63.66 46 GLN B CA 1
ATOM 6428 C C . GLN B 1 46 ? 43.031 5.035 -30.109 1 63.66 46 GLN B C 1
ATOM 6430 O O . GLN B 1 46 ? 41.906 4.977 -30.625 1 63.66 46 GLN B O 1
ATOM 6435 N N . ARG B 1 47 ? 44.062 4.176 -30.375 1 69.31 47 ARG B N 1
ATOM 6436 C CA . ARG B 1 47 ? 43.875 3.178 -31.438 1 69.31 47 ARG B CA 1
ATOM 6437 C C . ARG B 1 47 ? 42.938 2.078 -30.984 1 69.31 47 ARG B C 1
ATOM 6439 O O . ARG B 1 47 ? 42.062 1.647 -31.75 1 69.31 47 ARG B O 1
ATOM 6446 N N . CYS B 1 48 ? 43.156 1.628 -29.781 1 66.38 48 CYS B N 1
ATOM 6447 C CA . CYS B 1 48 ? 42.344 0.536 -29.281 1 66.38 48 CYS B CA 1
ATOM 6448 C C . CYS B 1 48 ? 40.906 0.989 -29.078 1 66.38 48 CYS B C 1
ATOM 6450 O O . CYS B 1 48 ? 39.969 0.204 -29.25 1 66.38 48 CYS B O 1
ATOM 6452 N N . ARG B 1 49 ? 40.688 2.414 -28.828 1 63.28 49 ARG B N 1
ATOM 6453 C CA . ARG B 1 49 ? 39.406 3.113 -28.703 1 63.28 49 ARG B CA 1
ATOM 6454 C C . ARG B 1 49 ? 38.719 3.203 -30.062 1 63.28 49 ARG B C 1
ATOM 6456 O O . ARG B 1 49 ? 37.5 2.994 -30.141 1 63.28 49 ARG B O 1
ATOM 6463 N N . GLN B 1 50 ? 39.562 3.504 -31.109 1 65.88 50 GLN B N 1
ATOM 6464 C CA . GLN B 1 50 ? 39.062 3.703 -32.469 1 65.88 50 GLN B CA 1
ATOM 6465 C C . GLN B 1 50 ? 38.656 2.377 -33.094 1 65.88 50 GLN B C 1
ATOM 6467 O O . GLN B 1 50 ? 37.656 2.303 -33.812 1 65.88 50 GLN B O 1
ATOM 6472 N N . LYS B 1 51 ? 39.594 1.417 -32.719 1 66.69 51 LYS B N 1
ATOM 6473 C CA . LYS B 1 51 ? 39.344 0.115 -33.344 1 66.69 51 LYS B CA 1
ATOM 6474 C C . LYS B 1 51 ? 38.469 -0.754 -32.438 1 66.69 51 LYS B C 1
ATOM 6476 O O . LYS B 1 51 ? 38.156 -1.905 -32.781 1 66.69 51 LYS B O 1
ATOM 6481 N N . LYS B 1 52 ? 38.031 -0.207 -31.281 1 62.72 52 LYS B N 1
ATOM 6482 C CA . LYS B 1 52 ? 37.125 -0.684 -30.25 1 62.72 52 LYS B CA 1
ATOM 6483 C C . LYS B 1 52 ? 37.594 -2.025 -29.672 1 62.72 52 LYS B C 1
ATOM 6485 O O . LYS B 1 52 ? 36.781 -2.949 -29.531 1 62.72 52 LYS B O 1
ATOM 6490 N N . THR B 1 53 ? 38.875 -2.016 -29.562 1 71.38 53 THR B N 1
ATOM 6491 C CA . THR B 1 53 ? 39.469 -3.238 -29.047 1 71.38 53 THR B CA 1
ATOM 6492 C C . THR B 1 53 ? 40 -3.02 -27.625 1 71.38 53 THR B C 1
ATOM 6494 O O . THR B 1 53 ? 40.344 -1.901 -27.266 1 71.38 53 THR B O 1
ATOM 6497 N N . LYS B 1 54 ? 39.906 -4.145 -26.906 1 64.19 54 LYS B N 1
ATOM 6498 C CA . LYS B 1 54 ? 40.25 -4.059 -25.5 1 64.19 54 LYS B CA 1
ATOM 6499 C C . LYS B 1 54 ? 41.75 -3.785 -25.312 1 64.19 54 LYS B C 1
ATOM 6501 O O . LYS B 1 54 ? 42.594 -4.582 -25.734 1 64.19 54 LYS B O 1
ATOM 6506 N N . CYS B 1 55 ? 42.062 -2.711 -24.734 1 64.81 55 CYS B N 1
ATOM 6507 C CA . CYS B 1 55 ? 43.469 -2.26 -24.594 1 64.81 55 CYS B CA 1
ATOM 6508 C C . CYS B 1 55 ? 44.094 -2.863 -23.344 1 64.81 55 CYS B C 1
ATOM 6510 O O . CYS B 1 55 ? 43.5 -2.857 -22.266 1 64.81 55 CYS B O 1
ATOM 6512 N N . ASP B 1 56 ? 44.969 -3.682 -23.484 1 67.81 56 ASP B N 1
ATOM 6513 C CA . ASP B 1 56 ? 45.531 -4.43 -22.375 1 67.81 56 ASP B CA 1
ATOM 6514 C C . ASP B 1 56 ? 46.312 -3.51 -21.453 1 67.81 56 ASP B C 1
ATOM 6516 O O . ASP B 1 56 ? 46.938 -3.973 -20.484 1 67.81 56 ASP B O 1
ATOM 6520 N N . GLN B 1 57 ? 46.219 -2.15 -21.547 1 57.91 57 GLN B N 1
ATOM 6521 C CA . GLN B 1 57 ? 46.688 -0.983 -20.797 1 57.91 57 GLN B CA 1
ATOM 6522 C C . GLN B 1 57 ? 48.062 -1.216 -20.219 1 57.91 57 GLN B C 1
ATOM 6524 O O . GLN B 1 57 ? 48.406 -0.674 -19.156 1 57.91 57 GLN B O 1
ATOM 6529 N N . LYS B 1 58 ? 48.875 -2.08 -21.125 1 67 58 LYS B N 1
ATOM 6530 C CA . LYS B 1 58 ? 50.25 -2.314 -20.75 1 67 58 LYS B CA 1
ATOM 6531 C C . LYS B 1 58 ? 51.125 -1.12 -21.109 1 67 58 LYS B C 1
ATOM 6533 O O . LYS B 1 58 ? 50.844 -0.415 -22.094 1 67 58 LYS B O 1
ATOM 6538 N N . PHE B 1 59 ? 52 -0.66 -20.234 1 61.66 59 PHE B N 1
ATOM 6539 C CA . PHE B 1 59 ? 52.938 0.422 -20.484 1 61.66 59 PHE B CA 1
ATOM 6540 C C . PHE B 1 59 ? 54.312 -0.13 -20.875 1 61.66 59 PHE B C 1
ATOM 6542 O O . PHE B 1 59 ? 54.719 -1.183 -20.375 1 61.66 59 PHE B O 1
ATOM 6549 N N . PRO B 1 60 ? 54.844 0.454 -22.141 1 62.84 60 PRO B N 1
ATOM 6550 C CA . PRO B 1 60 ? 54.594 1.788 -22.688 1 62.84 60 PRO B CA 1
ATOM 6551 C C . PRO B 1 60 ? 53.562 1.789 -23.812 1 62.84 60 PRO B C 1
ATOM 6553 O O . PRO B 1 60 ? 53.062 2.85 -24.203 1 62.84 60 PRO B O 1
ATOM 6556 N N . SER B 1 61 ? 53.375 0.599 -24.25 1 67.25 61 SER B N 1
ATOM 6557 C CA . SER B 1 61 ? 52.438 0.428 -25.359 1 67.25 61 SER B CA 1
ATOM 6558 C C . SER B 1 61 ? 51.5 -0.744 -25.109 1 67.25 61 SER B C 1
ATOM 6560 O O . SER B 1 61 ? 51.906 -1.749 -24.516 1 67.25 61 SER B O 1
ATOM 6562 N N . CYS B 1 62 ? 50.375 -0.557 -25.484 1 64.44 62 CYS B N 1
ATOM 6563 C CA . CYS B 1 62 ? 49.469 -1.688 -25.328 1 64.44 62 CYS B CA 1
ATOM 6564 C C . CYS B 1 62 ? 49.812 -2.795 -26.328 1 64.44 62 CYS B C 1
ATOM 6566 O O . CYS B 1 62 ? 50.406 -2.541 -27.359 1 64.44 62 CYS B O 1
ATOM 6568 N N . ALA B 1 63 ? 49.5 -3.918 -25.781 1 73.5 63 ALA B N 1
ATOM 6569 C CA . ALA B 1 63 ? 49.969 -5.074 -26.531 1 73.5 63 ALA B CA 1
ATOM 6570 C C . ALA B 1 63 ? 49.5 -5.008 -27.984 1 73.5 63 ALA B C 1
ATOM 6572 O O . ALA B 1 63 ? 50.188 -5.461 -28.891 1 73.5 63 ALA B O 1
ATOM 6573 N N . LYS B 1 64 ? 48.531 -4.203 -28.109 1 72.44 64 LYS B N 1
ATOM 6574 C CA . LYS B 1 64 ? 47.938 -4.18 -29.438 1 72.44 64 LYS B CA 1
ATOM 6575 C C . LYS B 1 64 ? 48.562 -3.119 -30.328 1 72.44 64 LYS B C 1
ATOM 6577 O O . LYS B 1 64 ? 48.812 -3.35 -31.516 1 72.44 64 LYS B O 1
ATOM 6582 N N . CYS B 1 65 ? 48.812 -2.061 -29.703 1 70.19 65 CYS B N 1
ATOM 6583 C CA . CYS B 1 65 ? 49.531 -1.015 -30.438 1 70.19 65 CYS B CA 1
ATOM 6584 C C . CYS B 1 65 ? 50.938 -1.439 -30.719 1 70.19 65 CYS B C 1
ATOM 6586 O O . CYS B 1 65 ? 51.5 -1.131 -31.781 1 70.19 65 CYS B O 1
ATOM 6588 N N . GLU B 1 66 ? 51.469 -2.148 -29.781 1 74.25 66 GLU B N 1
ATOM 6589 C CA . GLU B 1 66 ? 52.844 -2.664 -29.906 1 74.25 66 GLU B CA 1
ATOM 6590 C C . GLU B 1 66 ? 52.938 -3.699 -31.031 1 74.25 66 GLU B C 1
ATOM 6592 O O . GLU B 1 66 ? 53.906 -3.697 -31.797 1 74.25 66 GLU B O 1
ATOM 6597 N N . LYS B 1 67 ? 51.844 -4.477 -31.125 1 73.75 67 LYS B N 1
ATOM 6598 C CA . LYS B 1 67 ? 51.812 -5.504 -32.156 1 73.75 67 LYS B CA 1
ATOM 6599 C C . LYS B 1 67 ? 51.594 -4.887 -33.531 1 73.75 67 LYS B C 1
ATOM 6601 O O . LYS B 1 67 ? 52.125 -5.391 -34.531 1 73.75 67 LYS B O 1
ATOM 6606 N N . ALA B 1 68 ? 50.844 -3.764 -33.531 1 71.62 68 ALA B N 1
ATOM 6607 C CA . ALA B 1 68 ? 50.469 -3.102 -34.781 1 71.62 68 ALA B CA 1
ATOM 6608 C C . ALA B 1 68 ? 51.594 -2.154 -35.219 1 71.62 68 ALA B C 1
ATOM 6610 O O . ALA B 1 68 ? 51.562 -1.663 -36.344 1 71.62 68 ALA B O 1
ATOM 6611 N N . GLY B 1 69 ? 52.594 -1.955 -34.531 1 70.19 69 GLY B N 1
ATOM 6612 C CA . GLY B 1 69 ? 53.75 -1.134 -34.812 1 70.19 69 GLY B CA 1
ATOM 6613 C C . GLY B 1 69 ? 53.469 0.354 -34.781 1 70.19 69 GLY B C 1
ATOM 6614 O O . GLY B 1 69 ? 54.062 1.127 -35.531 1 70.19 69 GLY B O 1
ATOM 6615 N N . VAL B 1 70 ? 52.344 0.662 -34.281 1 66.88 70 VAL B N 1
ATOM 6616 C CA . VAL B 1 70 ? 51.938 2.066 -34.312 1 66.88 70 VAL B CA 1
ATOM 6617 C C . VAL B 1 70 ? 52.156 2.697 -32.938 1 66.88 70 VAL B C 1
ATOM 6619 O O . VAL B 1 70 ? 52.125 2.004 -31.938 1 66.88 70 VAL B O 1
ATOM 6622 N N . PRO B 1 71 ? 52.5 3.932 -32.906 1 65.56 71 PRO B N 1
ATOM 6623 C CA . PRO B 1 71 ? 52.719 4.562 -31.594 1 65.56 71 PRO B CA 1
ATOM 6624 C C . PRO B 1 71 ? 51.469 4.59 -30.719 1 65.56 71 PRO B C 1
ATOM 6626 O O . PRO B 1 71 ? 50.375 4.898 -31.219 1 65.56 71 PRO B O 1
ATOM 6629 N N . CYS B 1 72 ? 51.5 4.031 -29.547 1 60.19 72 CYS B N 1
ATOM 6630 C CA . CYS B 1 72 ? 50.406 3.908 -28.594 1 60.19 72 CYS B CA 1
ATOM 6631 C C . CYS B 1 72 ? 50.062 5.258 -27.969 1 60.19 72 CYS B C 1
ATOM 6633 O O . CYS B 1 72 ? 50.812 5.758 -27.125 1 60.19 72 CYS B O 1
ATOM 6635 N N . VAL B 1 73 ? 49.094 5.914 -28.547 1 63.03 73 VAL B N 1
ATOM 6636 C CA . VAL B 1 73 ? 48.906 7.336 -28.297 1 63.03 73 VAL B CA 1
ATOM 6637 C C . VAL B 1 73 ? 47.688 7.531 -27.391 1 63.03 73 VAL B C 1
ATOM 6639 O O . VAL B 1 73 ? 46.656 6.855 -27.562 1 63.03 73 VAL B O 1
ATOM 6642 N N . GLY B 1 74 ? 47.844 8.219 -26.281 1 56.56 74 GLY B N 1
ATOM 6643 C CA . GLY B 1 74 ? 46.719 8.516 -25.375 1 56.56 74 GLY B CA 1
ATOM 6644 C C . GLY B 1 74 ? 46.25 9.945 -25.469 1 56.56 74 GLY B C 1
ATOM 6645 O O . GLY B 1 74 ? 46.938 10.805 -26.047 1 56.56 74 GLY B O 1
ATOM 6646 N N . LEU B 1 75 ? 44.938 10.234 -25.281 1 51.47 75 LEU B N 1
ATOM 6647 C CA . LEU B 1 75 ? 44.469 11.609 -25.359 1 51.47 75 LEU B CA 1
ATOM 6648 C C . LEU B 1 75 ? 44.781 12.359 -24.062 1 51.47 75 LEU B C 1
ATOM 6650 O O . LEU B 1 75 ? 44.469 11.867 -22.969 1 51.47 75 LEU B O 1
ATOM 6654 N N . ASP B 1 76 ? 45.562 13.375 -24.016 1 47.31 76 ASP B N 1
ATOM 6655 C CA . ASP B 1 76 ? 45.875 14.203 -22.859 1 47.31 76 ASP B CA 1
ATOM 6656 C C . ASP B 1 76 ? 44.656 14.938 -22.344 1 47.31 76 ASP B C 1
ATOM 6658 O O . ASP B 1 76 ? 44.094 15.781 -23.047 1 47.31 76 ASP B O 1
ATOM 6662 N N . PRO B 1 77 ? 44.125 14.734 -21.297 1 43.16 77 PRO B N 1
ATOM 6663 C CA . PRO B 1 77 ? 42.781 15.234 -20.969 1 43.16 77 PRO B CA 1
ATOM 6664 C C . PRO B 1 77 ? 42.75 16.75 -20.812 1 43.16 77 PRO B C 1
ATOM 6666 O O . PRO B 1 77 ? 41.656 17.359 -20.891 1 43.16 77 PRO B O 1
ATOM 6669 N N . ALA B 1 78 ? 44.062 17.266 -20.516 1 44.41 78 ALA B N 1
ATOM 6670 C CA . ALA B 1 78 ? 44.156 18.703 -20.234 1 44.41 78 ALA B CA 1
ATOM 6671 C C . ALA B 1 78 ? 44.188 19.516 -21.531 1 44.41 78 ALA B C 1
ATOM 6673 O O . ALA B 1 78 ? 43.562 20.578 -21.609 1 44.41 78 ALA B O 1
ATOM 6674 N N . THR B 1 79 ? 44.969 19.047 -22.547 1 46.59 79 THR B N 1
ATOM 6675 C CA . THR B 1 79 ? 45.281 19.859 -23.719 1 46.59 79 THR B CA 1
ATOM 6676 C C . THR B 1 79 ? 44.562 19.344 -24.953 1 46.59 79 THR B C 1
ATOM 6678 O O . THR B 1 79 ? 44.438 20.062 -25.953 1 46.59 79 THR B O 1
ATOM 6681 N N . GLY B 1 80 ? 43.969 18.234 -24.969 1 44.34 80 GLY B N 1
ATOM 6682 C CA . GLY B 1 80 ? 43.25 17.609 -26.062 1 44.34 80 GLY B CA 1
ATOM 6683 C C . GLY B 1 80 ? 44.156 17.016 -27.125 1 44.34 80 GLY B C 1
ATOM 6684 O O . GLY B 1 80 ? 43.688 16.641 -28.203 1 44.34 80 GLY B O 1
ATOM 6685 N N . ARG B 1 81 ? 45.469 17.125 -26.797 1 48.88 81 ARG B N 1
ATOM 6686 C CA . ARG B 1 81 ? 46.406 16.719 -27.844 1 48.88 81 ARG B CA 1
ATOM 6687 C C . ARG B 1 81 ? 46.625 15.219 -27.828 1 48.88 81 ARG B C 1
ATOM 6689 O O . ARG B 1 81 ? 46.594 14.602 -26.75 1 48.88 81 ARG B O 1
ATOM 6696 N N . GLN B 1 82 ? 46.75 14.617 -28.969 1 47.06 82 GLN B N 1
ATOM 6697 C CA . GLN B 1 82 ? 47 13.195 -29.156 1 47.06 82 GLN B CA 1
ATOM 6698 C C . GLN B 1 82 ? 48.469 12.852 -28.797 1 47.06 82 GLN B C 1
ATOM 6700 O O . GLN B 1 82 ? 49.406 13.305 -29.469 1 47.06 82 GLN B O 1
ATOM 6705 N N . VAL B 1 83 ? 48.688 12.461 -27.469 1 50.09 83 VAL B N 1
ATOM 6706 C CA . VAL B 1 83 ? 50.094 12.219 -27.156 1 50.09 83 VAL B CA 1
ATOM 6707 C C . VAL B 1 83 ? 50.312 10.727 -26.906 1 50.09 83 VAL B C 1
ATOM 6709 O O . VAL B 1 83 ? 49.5 10.062 -26.266 1 50.09 83 VAL B O 1
ATOM 6712 N N . PRO B 1 84 ? 51.062 10.094 -27.531 1 51.22 84 PRO B N 1
ATOM 6713 C CA . PRO B 1 84 ? 51.25 8.656 -27.328 1 51.22 84 PRO B CA 1
ATOM 6714 C C . PRO B 1 84 ? 51.562 8.305 -25.875 1 51.22 84 PRO B C 1
ATOM 6716 O O . PRO B 1 84 ? 52.312 9.023 -25.203 1 51.22 84 PRO B O 1
ATOM 6719 N N . ARG B 1 85 ? 50.844 7.613 -25.141 1 47.22 85 ARG B N 1
ATOM 6720 C CA . ARG B 1 85 ? 50.938 7.254 -23.734 1 47.22 85 ARG B CA 1
ATOM 6721 C C . ARG B 1 85 ? 52.375 6.996 -23.344 1 47.22 85 ARG B C 1
ATOM 6723 O O . ARG B 1 85 ? 52.812 7.328 -22.219 1 47.22 85 ARG B O 1
ATOM 6730 N N . SER B 1 86 ? 52.906 6.391 -24.297 1 52.56 86 SER B N 1
ATOM 6731 C CA . SER B 1 86 ? 54.344 6.121 -24.234 1 52.56 86 SER B CA 1
ATOM 6732 C C . SER B 1 86 ? 55.156 7.406 -24.312 1 52.56 86 SER B C 1
ATOM 6734 O O . SER B 1 86 ? 56.344 7.422 -23.984 1 52.56 86 SER B O 1
ATOM 6736 N N . TYR B 1 87 ? 54.406 8.305 -24.547 1 56.78 87 TYR B N 1
ATOM 6737 C CA . TYR B 1 87 ? 55.094 9.523 -24.938 1 56.78 87 TYR B CA 1
ATOM 6738 C C . TYR B 1 87 ? 55.562 10.312 -23.719 1 56.78 87 TYR B C 1
ATOM 6740 O O . TYR B 1 87 ? 56.656 10.852 -23.672 1 56.78 87 TYR B O 1
ATOM 6748 N N . VAL B 1 88 ? 54.688 10.227 -22.688 1 59.38 88 VAL B N 1
ATOM 6749 C CA . VAL B 1 88 ? 55.031 10.93 -21.469 1 59.38 88 VAL B CA 1
ATOM 6750 C C . VAL B 1 88 ? 56.219 10.227 -20.797 1 59.38 88 VAL B C 1
ATOM 6752 O O . VAL B 1 88 ? 57.188 10.867 -20.391 1 59.38 88 VAL B O 1
ATOM 6755 N N . ILE B 1 89 ? 55.969 9 -20.766 1 57.88 89 ILE B N 1
ATOM 6756 C CA . ILE B 1 89 ? 57.062 8.18 -20.219 1 57.88 89 ILE B CA 1
ATOM 6757 C C . ILE B 1 89 ? 58.312 8.383 -21.062 1 57.88 89 ILE B C 1
ATOM 6759 O O . ILE B 1 89 ? 59.438 8.516 -20.516 1 57.88 89 ILE B O 1
ATOM 6763 N N . TYR B 1 90 ? 58.031 8.414 -22.297 1 59.88 90 TYR B N 1
ATOM 6764 C CA . TYR B 1 90 ? 59.094 8.672 -23.25 1 59.88 90 TYR B CA 1
ATOM 6765 C C . TYR B 1 90 ? 59.719 10.031 -23.016 1 59.88 90 TYR B C 1
ATOM 6767 O O . TYR B 1 90 ? 60.969 10.156 -23.016 1 59.88 90 TYR B O 1
ATOM 6775 N N . LEU B 1 91 ? 58.844 10.977 -22.672 1 66.62 91 LEU B N 1
ATOM 6776 C CA . LEU B 1 91 ? 59.344 12.328 -22.438 1 66.62 91 LEU B CA 1
ATOM 6777 C C . LEU B 1 91 ? 60.094 12.414 -21.109 1 66.62 91 LEU B C 1
ATOM 6779 O O . LEU B 1 91 ? 61.125 13.062 -21.031 1 66.62 91 LEU B O 1
ATOM 6783 N N . GLU B 1 92 ? 59.562 11.641 -20.266 1 66.44 92 GLU B N 1
ATOM 6784 C CA . GLU B 1 92 ? 60.188 11.586 -18.938 1 66.44 92 GLU B CA 1
ATOM 6785 C C . GLU B 1 92 ? 61.531 10.875 -18.984 1 66.44 92 GLU B C 1
ATOM 6787 O O . GLU B 1 92 ? 62.5 11.344 -18.375 1 66.44 92 GLU B O 1
ATOM 6792 N N . ASP B 1 93 ? 61.406 9.789 -19.594 1 66.06 93 ASP B N 1
ATOM 6793 C CA . ASP B 1 93 ? 62.625 9.039 -19.781 1 66.06 93 ASP B CA 1
ATOM 6794 C C . ASP B 1 93 ? 63.656 9.852 -20.547 1 66.06 93 ASP B C 1
ATOM 6796 O O . ASP B 1 93 ? 64.875 9.828 -20.219 1 66.06 93 ASP B O 1
ATOM 6800 N N . LYS B 1 94 ? 63.156 10.539 -21.484 1 74.06 94 LYS B N 1
ATOM 6801 C CA . LYS B 1 94 ? 64 11.391 -22.312 1 74.06 94 LYS B CA 1
ATOM 6802 C C . LYS B 1 94 ? 64.625 12.539 -21.484 1 74.06 94 LYS B C 1
ATOM 6804 O O . LYS B 1 94 ? 65.812 12.844 -21.609 1 74.06 94 LYS B O 1
ATOM 6809 N N . VAL B 1 95 ? 63.781 12.992 -20.672 1 73.56 95 VAL B N 1
ATOM 6810 C CA . VAL B 1 95 ? 64.188 14.07 -19.781 1 73.56 95 VAL B CA 1
ATOM 6811 C C . VAL B 1 95 ? 65.25 13.547 -18.812 1 73.56 95 VAL B C 1
ATOM 6813 O O . VAL B 1 95 ? 66.312 14.188 -18.625 1 73.56 95 VAL B O 1
ATOM 6816 N N . ASN B 1 96 ? 64.938 12.453 -18.297 1 73.12 96 ASN B N 1
ATOM 6817 C CA . ASN B 1 96 ? 65.875 11.836 -17.344 1 73.12 96 ASN B CA 1
ATOM 6818 C C . ASN B 1 96 ? 67.25 11.539 -17.969 1 73.12 96 ASN B C 1
ATOM 6820 O O . ASN B 1 96 ? 68.25 11.766 -17.344 1 73.12 96 ASN B O 1
ATOM 6824 N N . ASN B 1 97 ? 67.188 11.008 -19.125 1 74.62 97 ASN B N 1
ATOM 6825 C CA . ASN B 1 97 ? 68.375 10.711 -19.875 1 74.62 97 ASN B CA 1
ATOM 6826 C C . ASN B 1 97 ? 69.125 11.977 -20.219 1 74.62 97 ASN B C 1
ATOM 6828 O O . ASN B 1 97 ? 70.375 12.008 -20.141 1 74.62 97 ASN B O 1
ATOM 6832 N N . LEU B 1 98 ? 68.438 12.945 -20.562 1 77.94 98 LEU B N 1
ATOM 6833 C CA . LEU B 1 98 ? 69.062 14.203 -20.953 1 77.94 98 LEU B CA 1
ATOM 6834 C C . LEU B 1 98 ? 69.688 14.898 -19.75 1 77.94 98 LEU B C 1
ATOM 6836 O O . LEU B 1 98 ? 70.812 15.461 -19.844 1 77.94 98 LEU B O 1
ATOM 6840 N N . GLU B 1 99 ? 68.938 14.75 -18.609 1 75.12 99 GLU B N 1
ATOM 6841 C CA . GLU B 1 99 ? 69.438 15.312 -17.359 1 75.12 99 GLU B CA 1
ATOM 6842 C C . GLU B 1 99 ? 70.688 14.57 -16.875 1 75.12 99 GLU B C 1
ATOM 6844 O O . GLU B 1 99 ? 71.625 15.195 -16.391 1 75.12 99 GLU B O 1
ATOM 6849 N N . ALA B 1 100 ? 70.562 13.344 -17.047 1 75 100 ALA B N 1
ATOM 6850 C CA . ALA B 1 100 ? 71.688 12.492 -16.688 1 75 100 ALA B CA 1
ATOM 6851 C C . ALA B 1 100 ? 72.875 12.797 -17.562 1 75 100 ALA B C 1
ATOM 6853 O O . ALA B 1 100 ? 74 12.852 -17.078 1 75 100 ALA B O 1
ATOM 6854 N N . LEU B 1 101 ? 72.625 13.031 -18.844 1 75.81 101 LEU B N 1
ATOM 6855 C CA . LEU B 1 101 ? 73.688 13.383 -19.797 1 75.81 101 LEU B CA 1
ATOM 6856 C C . LEU B 1 101 ? 74.312 14.727 -19.453 1 75.81 101 LEU B C 1
ATOM 6858 O O . LEU B 1 101 ? 75.5 14.898 -19.531 1 75.81 101 LEU B O 1
ATOM 6862 N N . LEU B 1 102 ? 73.438 15.547 -18.984 1 75.19 102 LEU B N 1
ATOM 6863 C CA . LEU B 1 102 ? 73.875 16.875 -18.625 1 75.19 102 LEU B CA 1
ATOM 6864 C C . LEU B 1 102 ? 74.75 16.828 -17.359 1 75.19 102 LEU B C 1
ATOM 6866 O O . LEU B 1 102 ? 75.812 17.469 -17.297 1 75.19 102 LEU B O 1
ATOM 6870 N N . LYS B 1 103 ? 74.125 16.016 -16.531 1 74.5 103 LYS B N 1
ATOM 6871 C CA . LYS B 1 103 ? 74.875 15.828 -15.266 1 74.5 103 LYS B CA 1
ATOM 6872 C C . LYS B 1 103 ? 76.25 15.172 -15.508 1 74.5 103 LYS B C 1
ATOM 6874 O O . LYS B 1 103 ? 77.188 15.531 -14.867 1 74.5 103 LYS B O 1
ATOM 6879 N N . GLN B 1 104 ? 76.188 14.297 -16.406 1 73.69 104 GLN B N 1
ATOM 6880 C CA . GLN B 1 104 ? 77.375 13.602 -16.766 1 73.69 104 GLN B CA 1
ATOM 6881 C C . GLN B 1 104 ? 78.438 14.562 -17.375 1 73.69 104 GLN B C 1
ATOM 6883 O O . GLN B 1 104 ? 79.625 14.367 -17.234 1 73.69 104 GLN B O 1
ATOM 6888 N N . HIS B 1 105 ? 77.625 15.641 -18 1 70.56 105 HIS B N 1
ATOM 6889 C CA . HIS B 1 105 ? 78.562 16.594 -18.625 1 70.56 105 HIS B CA 1
ATOM 6890 C C . HIS B 1 105 ? 78.688 17.859 -17.766 1 70.56 105 HIS B C 1
ATOM 6892 O O . HIS B 1 105 ? 79.188 18.875 -18.234 1 70.56 105 HIS B O 1
ATOM 6898 N N . GLY B 1 106 ? 78.062 17.891 -16.625 1 67.38 106 GLY B N 1
ATOM 6899 C CA . GLY B 1 106 ? 78.312 18.891 -15.609 1 67.38 106 GLY B CA 1
ATOM 6900 C C . GLY B 1 106 ? 77.375 20.078 -15.703 1 67.38 106 GLY B C 1
ATOM 6901 O O . GLY B 1 106 ? 77.688 21.172 -15.234 1 67.38 106 GLY B O 1
ATOM 6902 N N . ILE B 1 107 ? 76.188 20 -16.391 1 62.62 107 ILE B N 1
ATOM 6903 C CA . ILE B 1 107 ? 75.312 21.156 -16.641 1 62.62 107 ILE B CA 1
ATOM 6904 C C . ILE B 1 107 ? 74.125 21.094 -15.742 1 62.62 107 ILE B C 1
ATOM 6906 O O . ILE B 1 107 ? 73.438 20.062 -15.695 1 62.62 107 ILE B O 1
ATOM 6910 N N . ASP B 1 108 ? 73.562 22.078 -14.898 1 61.91 108 ASP B N 1
ATOM 6911 C CA . ASP B 1 108 ? 72.5 22.078 -13.906 1 61.91 108 ASP B CA 1
ATOM 6912 C C . ASP B 1 108 ? 71.188 22.359 -14.562 1 61.91 108 ASP B C 1
ATOM 6914 O O . ASP B 1 108 ? 71 23.391 -15.211 1 61.91 108 ASP B O 1
ATOM 6918 N N . PRO B 1 109 ? 69.938 21.594 -14.711 1 55.91 109 PRO B N 1
ATOM 6919 C CA . PRO B 1 109 ? 68.75 21.688 -15.539 1 55.91 109 PRO B CA 1
ATOM 6920 C C . PRO B 1 109 ? 67.75 22.719 -15.031 1 55.91 109 PRO B C 1
ATOM 6922 O O . PRO B 1 109 ? 66.688 22.922 -15.641 1 55.91 109 PRO B O 1
ATOM 6925 N N . THR B 1 110 ? 67.438 23.562 -13.852 1 51.84 110 THR B N 1
ATOM 6926 C CA . THR B 1 110 ? 66.375 24.344 -13.211 1 51.84 110 THR B CA 1
ATOM 6927 C C . THR B 1 110 ? 66.25 25.734 -13.82 1 51.84 110 THR B C 1
ATOM 6929 O O . THR B 1 110 ? 67.188 26.547 -13.672 1 51.84 110 THR B O 1
ATOM 6932 N N . PRO B 1 111 ? 65.188 25.984 -14.812 1 39.88 111 PRO B N 1
ATOM 6933 C CA . PRO B 1 111 ? 65.188 27.328 -15.383 1 39.88 111 PRO B CA 1
ATOM 6934 C C . PRO B 1 111 ? 64.625 28.375 -14.422 1 39.88 111 PRO B C 1
ATOM 6936 O O . PRO B 1 111 ? 63.844 28.047 -13.531 1 39.88 111 PRO B O 1
ATOM 6939 N N . GLY B 1 112 ? 64.812 29.719 -14.281 1 32.38 112 GLY B N 1
ATOM 6940 C CA . GLY B 1 112 ? 64.562 30.906 -13.508 1 32.38 112 GLY B CA 1
ATOM 6941 C C . GLY B 1 112 ? 63.25 31.578 -13.883 1 32.38 112 GLY B C 1
ATOM 6942 O O . GLY B 1 112 ? 63.094 32.094 -15 1 32.38 112 GLY B O 1
ATOM 6943 N N . ILE B 1 113 ? 61.844 31.125 -13.508 1 29.64 113 ILE B N 1
ATOM 6944 C CA . ILE B 1 113 ? 60.562 31.625 -13.953 1 29.64 113 ILE B CA 1
ATOM 6945 C C . ILE B 1 113 ? 60.438 33.125 -13.656 1 29.64 113 ILE B C 1
ATOM 6947 O O . ILE B 1 113 ? 60.531 33.531 -12.5 1 29.64 113 ILE B O 1
ATOM 6951 N N . SER B 1 114 ? 60.219 34.125 -14.602 1 20.17 114 SER B N 1
ATOM 6952 C CA . SER B 1 114 ? 60.125 35.594 -14.516 1 20.17 114 SER B CA 1
ATOM 6953 C C . SER B 1 114 ? 58.719 36.031 -14.227 1 20.17 114 SER B C 1
ATOM 6955 O O . SER B 1 114 ? 57.75 35.312 -14.531 1 20.17 114 SER B O 1
ATOM 6957 N N . ASN B 1 115 ? 58.125 37.438 -13.562 1 22.12 115 ASN B N 1
ATOM 6958 C CA . ASN B 1 115 ? 57.25 38.375 -12.852 1 22.12 115 ASN B CA 1
ATOM 6959 C C . ASN B 1 115 ? 56.219 39.031 -13.789 1 22.12 115 ASN B C 1
ATOM 6961 O O . ASN B 1 115 ? 55.719 40.125 -13.516 1 22.12 115 ASN B O 1
ATOM 6965 N N . HIS B 1 116 ? 55.219 38.406 -14.578 1 21.3 116 HIS B N 1
ATOM 6966 C CA . HIS B 1 116 ? 54.594 39.188 -15.625 1 21.3 116 HIS B CA 1
ATOM 6967 C C . HIS B 1 116 ? 53.5 40.125 -15.047 1 21.3 116 HIS B C 1
ATOM 6969 O O . HIS B 1 116 ? 52.938 39.812 -13.984 1 21.3 116 HIS B O 1
ATOM 6975 N N . SER B 1 117 ? 52.844 41.375 -15.812 1 17.83 117 SER B N 1
ATOM 6976 C CA . SER B 1 117 ? 52.312 42.719 -15.812 1 17.83 117 SER B CA 1
ATOM 6977 C C . SER B 1 117 ? 50.781 42.75 -15.836 1 17.83 117 SER B C 1
ATOM 6979 O O . SER B 1 117 ? 50.156 41.812 -16.344 1 17.83 117 SER B O 1
ATOM 6981 N N . SER B 1 118 ? 49.844 43.844 -15.258 1 19.52 118 SER B N 1
ATOM 6982 C CA . SER B 1 118 ? 48.656 44.469 -14.672 1 19.52 118 SER B CA 1
ATOM 6983 C C . SER B 1 118 ? 47.656 44.875 -15.742 1 19.52 118 SER B C 1
ATOM 6985 O O . SER B 1 118 ? 47.094 45.969 -15.711 1 19.52 118 SER B O 1
ATOM 6987 N N . PRO B 1 119 ? 46.969 44.094 -16.641 1 18.12 119 PRO B N 1
ATOM 6988 C CA . PRO B 1 119 ? 46.281 44.875 -17.672 1 18.12 119 PRO B CA 1
ATOM 6989 C C . PRO B 1 119 ? 45 45.531 -17.172 1 18.12 119 PRO B C 1
ATOM 6991 O O . PRO B 1 119 ? 44.438 45.094 -16.156 1 18.12 119 PRO B O 1
ATOM 6994 N N . ALA B 1 120 ? 44.031 46.469 -18.109 1 17.19 120 ALA B N 1
ATOM 6995 C CA . ALA B 1 120 ? 43.281 47.719 -18.266 1 17.19 120 ALA B CA 1
ATOM 6996 C C . ALA B 1 120 ? 41.781 47.5 -18.156 1 17.19 120 ALA B C 1
ATOM 6998 O O . ALA B 1 120 ? 41.312 46.375 -18.328 1 17.19 120 ALA B O 1
ATOM 6999 N N . SER B 1 121 ? 40.625 48.688 -18.109 1 17.11 121 SER B N 1
ATOM 7000 C CA . SER B 1 121 ? 39.5 49.469 -17.562 1 17.11 121 SER B CA 1
ATOM 7001 C C . SER B 1 121 ? 38.25 49.219 -18.375 1 17.11 121 SER B C 1
ATOM 7003 O O . SER B 1 121 ? 37.219 49.844 -18.109 1 17.11 121 SER B O 1
ATOM 7005 N N . LEU B 1 122 ? 37.875 48.312 -19.312 1 16.66 122 LEU B N 1
ATOM 7006 C CA . LEU B 1 122 ? 36.938 48.844 -20.281 1 16.66 122 LEU B CA 1
ATOM 7007 C C . LEU B 1 122 ? 35.5 48.844 -19.719 1 16.66 122 LEU B C 1
ATOM 7009 O O . LEU B 1 122 ? 35.188 48.062 -18.844 1 16.66 122 LEU B O 1
ATOM 7013 N N . ALA B 1 123 ? 34.219 49.656 -20.438 1 17.09 123 ALA B N 1
ATOM 7014 C CA . ALA B 1 123 ? 33.156 50.656 -20.438 1 17.09 123 ALA B CA 1
ATOM 7015 C C . ALA B 1 123 ? 31.781 50 -20.312 1 17.09 123 ALA B C 1
ATOM 7017 O O . ALA B 1 123 ? 31.594 48.844 -20.672 1 17.09 123 ALA B O 1
ATOM 7018 N N . ARG B 1 124 ? 30.422 50.812 -19.922 1 17.77 124 ARG B N 1
ATOM 7019 C CA . ARG B 1 124 ? 29.188 51.031 -19.188 1 17.77 124 ARG B CA 1
ATOM 7020 C C . ARG B 1 124 ? 27.969 50.656 -20.031 1 17.77 124 ARG B C 1
ATOM 7022 O O . ARG B 1 124 ? 27.703 51.312 -21.047 1 17.77 124 ARG B O 1
ATOM 7029 N N . THR B 1 125 ? 27.609 49.406 -20.125 1 16.23 125 THR B N 1
ATOM 7030 C CA . THR B 1 125 ? 26.562 49.031 -21.062 1 16.23 125 THR B CA 1
ATOM 7031 C C . THR B 1 125 ? 25.188 49.438 -20.547 1 16.23 125 THR B C 1
ATOM 7033 O O . THR B 1 125 ? 24.641 48.781 -19.656 1 16.23 125 THR B O 1
ATOM 7036 N N . PRO B 1 126 ? 24.484 50.688 -20.406 1 16.44 126 PRO B N 1
ATOM 7037 C CA . PRO B 1 126 ? 23.297 51.062 -19.656 1 16.44 126 PRO B CA 1
ATOM 7038 C C . PRO B 1 126 ? 22 50.594 -20.328 1 16.44 126 PRO B C 1
ATOM 7040 O O . PRO B 1 126 ? 21.094 50.094 -19.656 1 16.44 126 PRO B O 1
ATOM 7043 N N . THR B 1 127 ? 21.469 50.844 -21.703 1 15.24 127 THR B N 1
ATOM 7044 C CA . THR B 1 127 ? 20.406 51.781 -22 1 15.24 127 THR B CA 1
ATOM 7045 C C . THR B 1 127 ? 19.047 51.125 -21.859 1 15.24 127 THR B C 1
ATOM 7047 O O . THR B 1 127 ? 18.938 49.906 -21.844 1 15.24 127 THR B O 1
ATOM 7050 N N . SER B 1 128 ? 17.75 51.469 -22.859 1 15.38 128 SER B N 1
ATOM 7051 C CA . SER B 1 128 ? 16.516 52.25 -22.953 1 15.38 128 SER B CA 1
ATOM 7052 C C . SER B 1 128 ? 15.289 51.375 -22.969 1 15.38 128 SER B C 1
ATOM 7054 O O . SER B 1 128 ? 15.398 50.156 -23.125 1 15.38 128 SER B O 1
ATOM 7056 N N . THR B 1 129 ? 13.969 51.75 -23.812 1 15.14 129 THR B N 1
ATOM 7057 C CA . THR B 1 129 ? 12.672 52.375 -23.703 1 15.14 129 THR B CA 1
ATOM 7058 C C . THR B 1 129 ? 11.547 51.406 -23.969 1 15.14 129 THR B C 1
ATOM 7060 O O . THR B 1 129 ? 10.609 51.281 -23.188 1 15.14 129 THR B O 1
ATOM 7063 N N . SER B 1 130 ? 10.898 51.156 -25.328 1 14.92 130 SER B N 1
ATOM 7064 C CA . SER B 1 130 ? 9.68 51.75 -25.875 1 14.92 130 SER B CA 1
ATOM 7065 C C . SER B 1 130 ? 8.516 50.75 -25.797 1 14.92 130 SER B C 1
ATOM 7067 O O . SER B 1 130 ? 8.688 49.594 -25.391 1 14.92 130 SER B O 1
ATOM 7069 N N . GLN B 1 131 ? 7.617 50.344 -27 1 14.8 131 GLN B N 1
ATOM 7070 C CA . GLN B 1 131 ? 6.367 50.812 -27.578 1 14.8 131 GLN B CA 1
ATOM 7071 C C . GLN B 1 131 ? 5.27 49.75 -27.469 1 14.8 131 GLN B C 1
ATOM 7073 O O . GLN B 1 131 ? 4.16 50.062 -27.016 1 14.8 131 GLN B O 1
ATOM 7078 N N . ALA B 1 132 ? 5.039 48.531 -28.25 1 15.36 132 ALA B N 1
ATOM 7079 C CA . ALA B 1 132 ? 4.012 48.469 -29.281 1 15.36 132 ALA B CA 1
ATOM 7080 C C . ALA B 1 132 ? 2.77 47.719 -28.781 1 15.36 132 ALA B C 1
ATOM 7082 O O . ALA B 1 132 ? 2.875 46.75 -28.062 1 15.36 132 ALA B O 1
ATOM 7083 N N . ALA B 1 133 ? 1.367 48.188 -28.953 1 16.66 133 ALA B N 1
ATOM 7084 C CA . ALA B 1 133 ? -0.033 48.344 -28.562 1 16.66 133 ALA B CA 1
ATOM 7085 C C . ALA B 1 133 ? -0.881 47.188 -29.125 1 16.66 133 ALA B C 1
ATOM 7087 O O . ALA B 1 133 ? -2.076 47.094 -28.828 1 16.66 133 ALA B O 1
ATOM 7088 N N . VAL B 1 134 ? -0.433 46.094 -29.938 1 15.3 134 VAL B N 1
ATOM 7089 C CA . VAL B 1 134 ? -1.309 45.75 -31.047 1 15.3 134 VAL B CA 1
ATOM 7090 C C . VAL B 1 134 ? -2.631 45.219 -30.516 1 15.3 134 VAL B C 1
ATOM 7092 O O . VAL B 1 134 ? -2.707 44.75 -29.375 1 15.3 134 VAL B O 1
ATOM 7095 N N . ASN B 1 135 ? -3.711 44.75 -31.531 1 15.49 135 ASN B N 1
ATOM 7096 C CA . ASN B 1 135 ? -5.023 44.812 -32.156 1 15.49 135 ASN B CA 1
ATOM 7097 C C . ASN B 1 135 ? -5.887 43.625 -31.766 1 15.49 135 ASN B C 1
ATOM 7099 O O . ASN B 1 135 ? -5.531 42.469 -32.062 1 15.49 135 ASN B O 1
ATOM 7103 N N . ALA B 1 136 ? -6.852 43.625 -30.75 1 17.16 136 ALA B N 1
ATOM 7104 C CA . ALA B 1 136 ? -7.629 42.688 -29.906 1 17.16 136 ALA B CA 1
ATOM 7105 C C . ALA B 1 136 ? -8.844 42.156 -30.672 1 17.16 136 ALA B C 1
ATOM 7107 O O . ALA B 1 136 ? -9.984 42.469 -30.312 1 17.16 136 ALA B O 1
ATOM 7108 N N . LYS B 1 137 ? -8.727 41.812 -31.969 1 15.62 137 LYS B N 1
ATOM 7109 C CA . LYS B 1 137 ? -9.922 41.719 -32.812 1 15.62 137 LYS B CA 1
ATOM 7110 C C . LYS B 1 137 ? -10.953 40.781 -32.188 1 15.62 137 LYS B C 1
ATOM 7112 O O . LYS B 1 137 ? -10.609 39.938 -31.359 1 15.62 137 LYS B O 1
ATOM 7117 N N . SER B 1 138 ? -12.242 40.625 -32.875 1 16.66 138 SER B N 1
ATOM 7118 C CA . SER B 1 138 ? -13.695 40.625 -32.906 1 16.66 138 SER B CA 1
ATOM 7119 C C . SER B 1 138 ? -14.227 39.188 -32.719 1 16.66 138 SER B C 1
ATOM 7121 O O . SER B 1 138 ? -13.672 38.25 -33.281 1 16.66 138 SER B O 1
ATOM 7123 N N . ILE B 1 139 ? -15.297 38.875 -31.828 1 17.3 139 ILE B N 1
ATOM 7124 C CA . ILE B 1 139 ? -15.859 37.875 -30.938 1 17.3 139 ILE B CA 1
ATOM 7125 C C . ILE B 1 139 ? -16.859 37 -31.703 1 17.3 139 ILE B C 1
ATOM 7127 O O . ILE B 1 139 ? -17.328 36 -31.188 1 17.3 139 ILE B O 1
ATOM 7131 N N . LYS B 1 140 ? -17.312 37.281 -32.938 1 17.08 140 LYS B N 1
ATOM 7132 C CA . LYS B 1 140 ? -18.734 37.156 -33.219 1 17.08 140 LYS B CA 1
ATOM 7133 C C . LYS B 1 140 ? -19.188 35.688 -33.156 1 17.08 140 LYS B C 1
ATOM 7135 O O . LYS B 1 140 ? -18.703 34.844 -33.906 1 17.08 140 LYS B O 1
ATOM 7140 N N . MET B 1 141 ? -19.938 35.188 -32.125 1 18.62 141 MET B N 1
ATOM 7141 C CA . MET B 1 141 ? -20.266 33.875 -31.578 1 18.62 141 MET B CA 1
ATOM 7142 C C . MET B 1 141 ? -21.469 33.281 -32.281 1 18.62 141 MET B C 1
ATOM 7144 O O . MET B 1 141 ? -22.562 33.219 -31.734 1 18.62 141 MET B O 1
ATOM 7148 N N . GLU B 1 142 ? -21.812 33.688 -33.594 1 18 142 GLU B N 1
ATOM 7149 C CA . GLU B 1 142 ? -23.141 33.406 -34.125 1 18 142 GLU B CA 1
ATOM 7150 C C . GLU B 1 142 ? -23.562 31.969 -33.875 1 18 142 GLU B C 1
ATOM 7152 O O . GLU B 1 142 ? -22.719 31.078 -33.812 1 18 142 GLU B O 1
ATOM 7157 N N . LYS B 1 143 ? -25 31.75 -33.625 1 19.95 143 LYS B N 1
ATOM 7158 C CA . LYS B 1 143 ? -25.953 30.859 -33 1 19.95 143 LYS B CA 1
ATOM 7159 C C . LYS B 1 143 ? -26.172 29.594 -33.844 1 19.95 143 LYS B C 1
ATOM 7161 O O . LYS B 1 143 ? -26.969 28.734 -33.469 1 19.95 143 LYS B O 1
ATOM 7166 N N . ASP B 1 144 ? -25.594 29.516 -35.094 1 18.84 144 ASP B N 1
ATOM 7167 C CA . ASP B 1 144 ? -26.328 28.797 -36.156 1 18.84 144 ASP B CA 1
ATOM 7168 C C . ASP B 1 144 ? -26.703 27.391 -35.688 1 18.84 144 ASP B C 1
ATOM 7170 O O . ASP B 1 144 ? -25.984 26.781 -34.906 1 18.84 144 ASP B O 1
ATOM 7174 N N . ASP B 1 145 ? -28 26.969 -35.875 1 20.97 145 ASP B N 1
ATOM 7175 C CA . ASP B 1 145 ? -29.031 25.969 -35.719 1 20.97 145 ASP B CA 1
ATOM 7176 C C . ASP B 1 145 ? -28.531 24.578 -36.062 1 20.97 145 ASP B C 1
ATOM 7178 O O . ASP B 1 145 ? -29.219 23.578 -35.844 1 20.97 145 ASP B O 1
ATOM 7182 N N . GLY B 1 146 ? -27.594 24.562 -37.062 1 18.98 146 GLY B N 1
ATOM 7183 C CA . GLY B 1 146 ? -27.484 23.516 -38.094 1 18.98 146 GLY B CA 1
ATOM 7184 C C . GLY B 1 146 ? -27.234 22.141 -37.5 1 18.98 146 GLY B C 1
ATOM 7185 O O . GLY B 1 146 ? -26.844 22.031 -36.344 1 18.98 146 GLY B O 1
ATOM 7186 N N . SER B 1 147 ? -27.969 20.969 -38.031 1 22.31 147 SER B N 1
ATOM 7187 C CA . SER B 1 147 ? -27.953 19.5 -38.031 1 22.31 147 SER B CA 1
ATOM 7188 C C . SER B 1 147 ? -26.531 18.953 -37.938 1 22.31 147 SER B C 1
ATOM 7190 O O . SER B 1 147 ? -25.734 19.156 -38.844 1 22.31 147 SER B O 1
ATOM 7192 N N . ILE B 1 148 ? -25.844 19.031 -36.875 1 20.09 148 ILE B N 1
ATOM 7193 C CA . ILE B 1 148 ? -24.438 19.312 -36.656 1 20.09 148 ILE B CA 1
ATOM 7194 C C . ILE B 1 148 ? -23.578 18.156 -37.188 1 20.09 148 ILE B C 1
ATOM 7196 O O . ILE B 1 148 ? -23.344 17.188 -36.469 1 20.09 148 ILE B O 1
ATOM 7200 N N . GLN B 1 149 ? -24.047 17.422 -38.312 1 19.8 149 GLN B N 1
ATOM 7201 C CA . GLN B 1 149 ? -23.516 16.422 -39.219 1 19.8 149 GLN B CA 1
ATOM 7202 C C . GLN B 1 149 ? -22.047 16.703 -39.531 1 19.8 149 GLN B C 1
ATOM 7204 O O . GLN B 1 149 ? -21.219 15.797 -39.531 1 19.8 149 GLN B O 1
ATOM 7209 N N . SER B 1 150 ? -21.875 17.734 -40.375 1 19.81 150 SER B N 1
ATOM 7210 C CA . SER B 1 150 ? -20.938 17.984 -41.469 1 19.81 150 SER B CA 1
ATOM 7211 C C . SER B 1 150 ? -19.562 18.359 -40.938 1 19.81 150 SER B C 1
ATOM 7213 O O . SER B 1 150 ? -18.547 17.984 -41.531 1 19.81 150 SER B O 1
ATOM 7215 N N . SER B 1 151 ? -19.5 19.422 -40.125 1 20.34 151 SER B N 1
ATOM 7216 C CA . SER B 1 151 ? -18.578 20.516 -40.406 1 20.34 151 SER B CA 1
ATOM 7217 C C . SER B 1 151 ? -17.188 20.219 -39.844 1 20.34 151 SER B C 1
ATOM 7219 O O . SER B 1 151 ? -16.75 20.844 -38.875 1 20.34 151 SER B O 1
ATOM 7221 N N . MET B 1 152 ? -17 19 -39.594 1 18.91 152 MET B N 1
ATOM 7222 C CA . MET B 1 152 ? -15.672 18.688 -39.062 1 18.91 152 MET B CA 1
ATOM 7223 C C . MET B 1 152 ? -14.586 19.297 -39.969 1 18.91 152 MET B C 1
ATOM 7225 O O . MET B 1 152 ? -13.82 18.562 -40.594 1 18.91 152 MET B O 1
ATOM 7229 N N . ASP B 1 153 ? -15.133 20.203 -40.656 1 19.91 153 ASP B N 1
ATOM 7230 C CA . ASP B 1 153 ? -14.141 20.703 -41.594 1 19.91 153 ASP B CA 1
ATOM 7231 C C . ASP B 1 153 ? -12.961 21.344 -40.875 1 19.91 153 ASP B C 1
ATOM 7233 O O . ASP B 1 153 ? -13.023 22.5 -40.469 1 19.91 153 ASP B O 1
ATOM 7237 N N . LEU B 1 154 ? -12.586 20.719 -39.875 1 19.41 154 LEU B N 1
ATOM 7238 C CA . LEU B 1 154 ? -11.492 21.422 -39.219 1 19.41 154 LEU B CA 1
ATOM 7239 C C . LEU B 1 154 ? -10.555 22.062 -40.25 1 19.41 154 LEU B C 1
ATOM 7241 O O . LEU B 1 154 ? -10.188 21.406 -41.25 1 19.41 154 LEU B O 1
ATOM 7245 N N . ALA B 1 155 ? -10.703 23.219 -40.375 1 20 155 ALA B N 1
ATOM 7246 C CA . ALA B 1 155 ? -9.859 24.125 -41.156 1 20 155 ALA B CA 1
ATOM 7247 C C . ALA B 1 155 ? -8.391 23.734 -41.031 1 20 155 ALA B C 1
ATOM 7249 O O . ALA B 1 155 ? -7.816 23.797 -39.938 1 20 155 ALA B O 1
ATOM 7250 N N . VAL B 1 156 ? -7.977 22.828 -41.844 1 20.67 156 VAL B N 1
ATOM 7251 C CA . VAL B 1 156 ? -6.633 22.375 -42.219 1 20.67 156 VAL B CA 1
ATOM 7252 C C . VAL B 1 156 ? -5.746 23.594 -42.5 1 20.67 156 VAL B C 1
ATOM 7254 O O . VAL B 1 156 ? -5.977 24.328 -43.438 1 20.67 156 VAL B O 1
ATOM 7257 N N . PRO B 1 157 ? -5.473 24.344 -41.406 1 20.53 157 PRO B N 1
ATOM 7258 C CA . PRO B 1 157 ? -4.574 25.328 -42 1 20.53 157 PRO B CA 1
ATOM 7259 C C . PRO B 1 157 ? -3.545 24.688 -42.938 1 20.53 157 PRO B C 1
ATOM 7261 O O . PRO B 1 157 ? -3.188 23.531 -42.75 1 20.53 157 PRO B O 1
ATOM 7264 N N . SER B 1 158 ? -3.434 25.109 -44.156 1 20.45 158 SER B N 1
ATOM 7265 C CA . SER B 1 158 ? -2.561 24.828 -45.312 1 20.45 158 SER B CA 1
ATOM 7266 C C . SER B 1 158 ? -1.091 24.891 -44.906 1 20.45 158 SER B C 1
ATOM 7268 O O . SER B 1 158 ? -0.228 25.203 -45.719 1 20.45 158 SER B O 1
ATOM 7270 N N . THR B 1 159 ? -0.826 24.781 -43.594 1 20.31 159 THR B N 1
ATOM 7271 C CA . THR B 1 159 ? 0.558 25.25 -43.562 1 20.31 159 THR B CA 1
ATOM 7272 C C . THR B 1 159 ? 1.422 24.453 -44.531 1 20.31 159 THR B C 1
ATOM 7274 O O . THR B 1 159 ? 1.116 23.297 -44.844 1 20.31 159 THR B O 1
ATOM 7277 N N . SER B 1 160 ? 2.506 25.016 -45.125 1 20.48 160 SER B N 1
ATOM 7278 C CA . SER B 1 160 ? 3.543 24.734 -46.125 1 20.48 160 SER B CA 1
ATOM 7279 C C . SER B 1 160 ? 4.227 23.391 -45.844 1 20.48 160 SER B C 1
ATOM 7281 O O . SER B 1 160 ? 4.121 22.859 -44.719 1 20.48 160 SER B O 1
ATOM 7283 N N . ASP B 1 161 ? 5.301 23 -46.656 1 20.2 161 ASP B N 1
ATOM 7284 C CA . ASP B 1 161 ? 5.984 21.938 -47.375 1 20.2 161 ASP B CA 1
ATOM 7285 C C . ASP B 1 161 ? 6.809 21.062 -46.438 1 20.2 161 ASP B C 1
ATOM 7287 O O . ASP B 1 161 ? 7.223 19.953 -46.812 1 20.2 161 ASP B O 1
ATOM 7291 N N . ASN B 1 162 ? 7.48 21.625 -45.375 1 21.78 162 ASN B N 1
ATOM 7292 C CA . ASN B 1 162 ? 8.742 20.922 -45.156 1 21.78 162 ASN B CA 1
ATOM 7293 C C . ASN B 1 162 ? 8.516 19.562 -44.5 1 21.78 162 ASN B C 1
ATOM 7295 O O . ASN B 1 162 ? 7.949 19.5 -43.406 1 21.78 162 ASN B O 1
ATOM 7299 N N . GLY B 1 163 ? 8.391 18.5 -45.219 1 23.08 163 GLY B N 1
ATOM 7300 C CA . GLY B 1 163 ? 8.109 17.078 -45.125 1 23.08 163 GLY B CA 1
ATOM 7301 C C . GLY B 1 163 ? 8.922 16.375 -44.031 1 23.08 163 GLY B C 1
ATOM 7302 O O . GLY B 1 163 ? 10.078 16.016 -44.281 1 23.08 163 GLY B O 1
ATOM 7303 N N . LEU B 1 164 ? 8.922 16.828 -42.875 1 23.23 164 LEU B N 1
ATOM 7304 C CA . LEU B 1 164 ? 9.773 16.047 -42 1 23.23 164 LEU B CA 1
ATOM 7305 C C . LEU B 1 164 ? 9.414 14.562 -42.062 1 23.23 164 LEU B C 1
ATOM 7307 O O . LEU B 1 164 ? 8.25 14.195 -41.906 1 23.23 164 LEU B O 1
ATOM 7311 N N . SER B 1 165 ? 10.227 13.703 -42.812 1 23.45 165 SER B N 1
ATOM 7312 C CA . SER B 1 165 ? 10.297 12.281 -43.125 1 23.45 165 SER B CA 1
ATOM 7313 C C . SER B 1 165 ? 10.305 11.43 -41.875 1 23.45 165 SER B C 1
ATOM 7315 O O . SER B 1 165 ? 11.242 11.5 -41.062 1 23.45 165 SER B O 1
ATOM 7317 N N . PHE B 1 166 ? 9.289 11.359 -41.219 1 27.28 166 PHE B N 1
ATOM 7318 C CA . PHE B 1 166 ? 9.164 10.367 -40.156 1 27.28 166 PHE B CA 1
ATOM 7319 C C . PHE B 1 166 ? 9.688 9.008 -40.594 1 27.28 166 PHE B C 1
ATOM 7321 O O . PHE B 1 166 ? 9.438 8.594 -41.75 1 27.28 166 PHE B O 1
ATOM 7328 N N . TYR B 1 167 ? 10.82 8.641 -40.094 1 23.86 167 TYR B N 1
ATOM 7329 C CA . TYR B 1 167 ? 11.5 7.387 -40.406 1 23.86 167 TYR B CA 1
ATOM 7330 C C . TYR B 1 167 ? 10.516 6.223 -40.438 1 23.86 167 TYR B C 1
ATOM 7332 O O . TYR B 1 167 ? 9.891 5.898 -39.438 1 23.86 167 TYR B O 1
ATOM 7340 N N . ILE B 1 168 ? 9.883 5.953 -41.562 1 28.77 168 ILE B N 1
ATOM 7341 C CA . ILE B 1 168 ? 9.164 4.844 -42.188 1 28.77 168 ILE B CA 1
ATOM 7342 C C . ILE B 1 168 ? 10.023 3.586 -42.156 1 28.77 168 ILE B C 1
ATOM 7344 O O . ILE B 1 168 ? 10.969 3.449 -42.938 1 28.77 168 ILE B O 1
ATOM 7348 N N . GLY B 1 169 ? 10.516 3.109 -41.125 1 27.31 169 GLY B N 1
ATOM 7349 C CA . GLY B 1 169 ? 11.422 2.002 -41.375 1 27.31 169 GLY B CA 1
ATOM 7350 C C . GLY B 1 169 ? 10.906 1.029 -42.406 1 27.31 169 GLY B C 1
ATOM 7351 O O . GLY B 1 169 ? 11.266 1.126 -43.594 1 27.31 169 GLY B O 1
ATOM 7352 N N . ASP B 1 170 ? 10.445 -0.376 -41.969 1 32.19 170 ASP B N 1
ATOM 7353 C CA . ASP B 1 170 ? 10.492 -1.355 -43.062 1 32.19 170 ASP B CA 1
ATOM 7354 C C . ASP B 1 170 ? 9.57 -0.956 -44.188 1 32.19 170 ASP B C 1
ATOM 7356 O O . ASP B 1 170 ? 8.656 -0.147 -44 1 32.19 170 ASP B O 1
ATOM 7360 N N . SER B 1 171 ? 9.766 -1.563 -45.438 1 33.88 171 SER B N 1
ATOM 7361 C CA . SER B 1 171 ? 9.211 -1.389 -46.781 1 33.88 171 SER B CA 1
ATOM 7362 C C . SER B 1 171 ? 7.691 -1.242 -46.75 1 33.88 171 SER B C 1
ATOM 7364 O O . SER B 1 171 ? 7.109 -0.494 -47.531 1 33.88 171 SER B O 1
ATOM 7366 N N . SER B 1 172 ? 6.844 -2.367 -46.281 1 41.25 172 SER B N 1
ATOM 7367 C CA . SER B 1 172 ? 5.418 -2.402 -46.594 1 41.25 172 SER B CA 1
ATOM 7368 C C . SER B 1 172 ? 4.641 -1.396 -45.781 1 41.25 172 SER B C 1
ATOM 7370 O O . SER B 1 172 ? 3.43 -1.234 -45.938 1 41.25 172 SER B O 1
ATOM 7372 N N . GLY B 1 173 ? 5.164 -0.431 -44.938 1 54.72 173 GLY B N 1
ATOM 7373 C CA . GLY B 1 173 ? 4.496 0.638 -44.219 1 54.72 173 GLY B CA 1
ATOM 7374 C C . GLY B 1 173 ? 3.684 0.141 -43.031 1 54.72 173 GLY B C 1
ATOM 7375 O O . GLY B 1 173 ? 3.047 0.932 -42.344 1 54.72 173 GLY B O 1
ATOM 7376 N N . ILE B 1 174 ? 3.504 -1.205 -42.844 1 65.38 174 ILE B N 1
ATOM 7377 C CA . ILE B 1 174 ? 2.65 -1.742 -41.812 1 65.38 174 ILE B CA 1
ATOM 7378 C C . ILE B 1 174 ? 3.473 -1.962 -40.531 1 65.38 174 ILE B C 1
ATOM 7380 O O . ILE B 1 174 ? 4.422 -2.75 -40.531 1 65.38 174 ILE B O 1
ATOM 7384 N N . SER B 1 175 ? 3.23 -1.221 -39.469 1 78.62 175 SER B N 1
ATOM 7385 C CA . SER B 1 175 ? 3.852 -1.465 -38.156 1 78.62 175 SER B CA 1
ATOM 7386 C C . SER B 1 175 ? 3.102 -2.541 -37.375 1 78.62 175 SER B C 1
ATOM 7388 O O . SER B 1 175 ? 1.926 -2.803 -37.656 1 78.62 175 SER B O 1
ATOM 7390 N N . PHE B 1 176 ? 3.826 -3.309 -36.562 1 82.31 176 PHE B N 1
ATOM 7391 C CA . PHE B 1 176 ? 3.188 -4.332 -35.75 1 82.31 176 PHE B CA 1
ATOM 7392 C C . PHE B 1 176 ? 2.107 -3.721 -34.875 1 82.31 176 PHE B C 1
ATOM 7394 O O . PHE B 1 176 ? 1.083 -4.355 -34.594 1 82.31 176 PHE B O 1
ATOM 7401 N N . ALA B 1 177 ? 2.363 -2.555 -34.344 1 78.81 177 ALA B N 1
ATOM 7402 C CA . ALA B 1 177 ? 1.372 -1.864 -33.531 1 78.81 177 ALA B CA 1
ATOM 7403 C C . ALA B 1 177 ? 0.067 -1.665 -34.281 1 78.81 177 ALA B C 1
ATOM 7405 O O . ALA B 1 177 ? -1.019 -1.848 -33.719 1 78.81 177 ALA B O 1
ATOM 7406 N N . LYS B 1 178 ? 0.229 -1.31 -35.5 1 80.75 178 LYS B N 1
ATOM 7407 C CA . LYS B 1 178 ? -0.954 -1.128 -36.344 1 80.75 178 LYS B CA 1
ATOM 7408 C C . LYS B 1 178 ? -1.656 -2.459 -36.594 1 80.75 178 LYS B C 1
ATOM 7410 O O . LYS B 1 178 ? -2.887 -2.521 -36.625 1 80.75 178 LYS B O 1
ATOM 7415 N N . LEU B 1 179 ? -0.871 -3.4 -36.844 1 83.44 179 LEU B N 1
ATOM 7416 C CA . LEU B 1 179 ? -1.396 -4.75 -37.031 1 83.44 179 LEU B CA 1
ATOM 7417 C C . LEU B 1 179 ? -2.203 -5.191 -35.812 1 83.44 179 LEU B C 1
ATOM 7419 O O . LEU B 1 179 ? -3.328 -5.68 -35.938 1 83.44 179 LEU B O 1
ATOM 7423 N N . LEU B 1 180 ? -1.611 -5.066 -34.656 1 84.94 180 LEU B N 1
ATOM 7424 C CA . LEU B 1 180 ? -2.256 -5.465 -33.406 1 84.94 180 LEU B CA 1
ATOM 7425 C C . LEU B 1 180 ? -3.5 -4.625 -33.125 1 84.94 180 LEU B C 1
ATOM 7427 O O . LEU B 1 180 ? -4.531 -5.148 -32.719 1 84.94 180 LEU B O 1
ATOM 7431 N N . PHE B 1 181 ? -3.389 -3.357 -33.344 1 82.06 181 PHE B N 1
ATOM 7432 C CA . PHE B 1 181 ? -4.512 -2.449 -33.125 1 82.06 181 PHE B CA 1
ATOM 7433 C C . PHE B 1 181 ? -5.695 -2.846 -34 1 82.06 181 PHE B C 1
ATOM 7435 O O . PHE B 1 181 ? -6.84 -2.836 -33.531 1 82.06 181 PHE B O 1
ATOM 7442 N N . THR B 1 182 ? -5.379 -3.115 -35.156 1 82.06 182 THR B N 1
ATOM 7443 C CA . THR B 1 182 ? -6.426 -3.539 -36.094 1 82.06 182 THR B CA 1
ATOM 7444 C C . THR B 1 182 ? -7.059 -4.848 -35.625 1 82.06 182 THR B C 1
ATOM 7446 O O . THR B 1 182 ? -8.273 -5.016 -35.688 1 82.06 182 THR B O 1
ATOM 7449 N N . ALA B 1 183 ? -6.266 -5.723 -35.219 1 85.5 183 ALA B N 1
ATOM 7450 C CA . ALA B 1 183 ? -6.75 -7.023 -34.75 1 85.5 183 ALA B CA 1
ATOM 7451 C C . ALA B 1 183 ? -7.652 -6.867 -33.531 1 85.5 183 ALA B C 1
ATOM 7453 O O . ALA B 1 183 ? -8.664 -7.559 -33.406 1 85.5 183 ALA B O 1
ATOM 7454 N N . VAL B 1 184 ? -7.305 -6.043 -32.656 1 82.88 184 VAL B N 1
ATOM 7455 C CA . VAL B 1 184 ? -8.047 -5.832 -31.406 1 82.88 184 VAL B CA 1
ATOM 7456 C C . VAL B 1 184 ? -9.406 -5.203 -31.719 1 82.88 184 VAL B C 1
ATOM 7458 O O . VAL B 1 184 ? -10.406 -5.508 -31.062 1 82.88 184 VAL B O 1
ATOM 7461 N N . ASN B 1 185 ? -9.398 -4.359 -32.75 1 78.81 185 ASN B N 1
ATOM 7462 C CA . ASN B 1 185 ? -10.633 -3.654 -33.062 1 78.81 185 ASN B CA 1
ATOM 7463 C C . ASN B 1 185 ? -11.391 -4.332 -34.188 1 78.81 185 ASN B C 1
ATOM 7465 O O . ASN B 1 185 ? -12.406 -3.822 -34.656 1 78.81 185 ASN B O 1
ATOM 7469 N N . PHE B 1 186 ? -10.82 -5.363 -34.688 1 79.06 186 PHE B N 1
ATOM 7470 C CA . PHE B 1 186 ? -11.422 -6.082 -35.812 1 79.06 186 PHE B CA 1
ATOM 7471 C C . PHE B 1 186 ? -12.625 -6.891 -35.344 1 79.06 186 PHE B C 1
ATOM 7473 O O . PHE B 1 186 ? -12.547 -7.625 -34.375 1 79.06 186 PHE B O 1
ATOM 7480 N N . ASN B 1 187 ? -13.891 -6.414 -35.562 1 63.28 187 ASN B N 1
ATOM 7481 C CA . ASN B 1 187 ? -15.086 -7.195 -35.281 1 63.28 187 ASN B CA 1
ATOM 7482 C C . ASN B 1 187 ? -15.352 -8.242 -36.344 1 63.28 187 ASN B C 1
ATOM 7484 O O . ASN B 1 187 ? -15.703 -7.906 -37.469 1 63.28 187 ASN B O 1
ATOM 7488 N N . PRO B 1 188 ? -14.906 -9.547 -36.344 1 55.16 188 PRO B N 1
ATOM 7489 C CA . PRO B 1 188 ? -15.195 -10.531 -37.406 1 55.16 188 PRO B CA 1
ATOM 7490 C C . PRO B 1 188 ? -16.688 -10.68 -37.688 1 55.16 188 PRO B C 1
ATOM 7492 O O . PRO B 1 188 ? -17.484 -10.789 -36.75 1 55.16 188 PRO B O 1
ATOM 7495 N N . GLY B 1 189 ? -17.375 -9.898 -38.469 1 41.78 189 GLY B N 1
ATOM 7496 C CA . GLY B 1 189 ? -18.75 -10.195 -38.844 1 41.78 189 GLY B CA 1
ATOM 7497 C C . GLY B 1 189 ? -19.094 -11.672 -38.719 1 41.78 189 GLY B C 1
ATOM 7498 O O . GLY B 1 189 ? -20.172 -12.031 -38.281 1 41.78 189 GLY B O 1
ATOM 7499 N N . THR B 1 190 ? -18.641 -12.531 -39.75 1 37.25 190 THR B N 1
ATOM 7500 C CA . THR B 1 190 ? -18.984 -13.93 -39.969 1 37.25 190 THR B CA 1
ATOM 7501 C C . THR B 1 190 ? -18.266 -14.836 -38.969 1 37.25 190 THR B C 1
ATOM 7503 O O . THR B 1 190 ? -18.312 -16.062 -39.094 1 37.25 190 THR B O 1
ATOM 7506 N N . ILE B 1 191 ? -17.094 -14.547 -38.625 1 38.19 191 ILE B N 1
ATOM 7507 C CA . ILE B 1 191 ? -16.688 -15.727 -37.844 1 38.19 191 ILE B CA 1
ATOM 7508 C C . ILE B 1 191 ? -17.828 -16.172 -36.938 1 38.19 191 ILE B C 1
ATOM 7510 O O . ILE B 1 191 ? -18.719 -15.398 -36.625 1 38.19 191 ILE B O 1
ATOM 7514 N N . ASN B 1 192 ? -17.719 -17.141 -35.938 1 33.62 192 ASN B N 1
ATOM 7515 C CA . ASN B 1 192 ? -18.859 -17.797 -35.312 1 33.62 192 ASN B CA 1
ATOM 7516 C C . ASN B 1 192 ? -19.812 -16.781 -34.688 1 33.62 192 ASN B C 1
ATOM 7518 O O . ASN B 1 192 ? -19.438 -16.031 -33.781 1 33.62 192 ASN B O 1
ATOM 7522 N N . GLU B 1 193 ? -20.688 -16.062 -35.469 1 33.97 193 GLU B N 1
ATOM 7523 C CA . GLU B 1 193 ? -21.969 -15.539 -35.031 1 33.97 193 GLU B CA 1
ATOM 7524 C C . GLU B 1 193 ? -22.344 -16.125 -33.656 1 33.97 193 GLU B C 1
ATOM 7526 O O . GLU B 1 193 ? -23.297 -15.664 -33.031 1 33.97 193 GLU B O 1
ATOM 7531 N N . ASN B 1 194 ? -22.172 -17.5 -33.594 1 29.94 194 ASN B N 1
ATOM 7532 C CA . ASN B 1 194 ? -22.75 -18.094 -32.406 1 29.94 194 ASN B CA 1
ATOM 7533 C C . ASN B 1 194 ? -22.219 -17.422 -31.141 1 29.94 194 ASN B C 1
ATOM 7535 O O . ASN B 1 194 ? -22.797 -17.594 -30.062 1 29.94 194 ASN B O 1
ATOM 7539 N N . ASN B 1 195 ? -20.812 -17.312 -31 1 29.09 195 ASN B N 1
ATOM 7540 C CA . ASN B 1 195 ? -20.422 -16.984 -29.625 1 29.09 195 ASN B CA 1
ATOM 7541 C C . ASN B 1 195 ? -20.406 -15.484 -29.391 1 29.09 195 ASN B C 1
ATOM 7543 O O . ASN B 1 195 ? -19.359 -14.844 -29.453 1 29.09 195 ASN B O 1
ATOM 7547 N N . SER B 1 196 ? -21.125 -14.695 -30.125 1 29.17 196 SER B N 1
ATOM 7548 C CA . SER B 1 196 ? -21.359 -13.297 -29.781 1 29.17 196 SER B CA 1
ATOM 7549 C C . SER B 1 196 ? -21.141 -13.055 -28.297 1 29.17 196 SER B C 1
ATOM 7551 O O . SER B 1 196 ? -21.422 -13.922 -27.469 1 29.17 196 SER B O 1
ATOM 7553 N N . ILE B 1 197 ? -20.297 -12.234 -27.984 1 32.16 197 ILE B N 1
ATOM 7554 C CA . ILE B 1 197 ? -19.938 -11.625 -26.703 1 32.16 197 ILE B CA 1
ATOM 7555 C C . ILE B 1 197 ? -21.203 -11.328 -25.906 1 32.16 197 ILE B C 1
ATOM 7557 O O . ILE B 1 197 ? -21.359 -10.242 -25.344 1 32.16 197 ILE B O 1
ATOM 7561 N N . THR B 1 198 ? -22.484 -11.672 -26.531 1 28.84 198 THR B N 1
ATOM 7562 C CA . THR B 1 198 ? -23.75 -11.445 -25.875 1 28.84 198 THR B CA 1
ATOM 7563 C C . THR B 1 198 ? -23.625 -11.625 -24.359 1 28.84 198 THR B C 1
ATOM 7565 O O . THR B 1 198 ? -22.656 -12.219 -23.891 1 28.84 198 THR B O 1
ATOM 7568 N N . THR B 1 199 ? -24.844 -11.547 -23.656 1 28.67 199 THR B N 1
ATOM 7569 C CA . THR B 1 199 ? -25.5 -11.422 -22.359 1 28.67 199 THR B CA 1
ATOM 7570 C C . THR B 1 199 ? -25.172 -12.617 -21.469 1 28.67 199 THR B C 1
ATOM 7572 O O . THR B 1 199 ? -26.047 -13.445 -21.188 1 28.67 199 THR B O 1
ATOM 7575 N N . ARG B 1 200 ? -24.25 -13.453 -21.922 1 31.88 200 ARG B N 1
ATOM 7576 C CA . ARG B 1 200 ? -24.297 -14.555 -20.953 1 31.88 200 ARG B CA 1
ATOM 7577 C C . ARG B 1 200 ? -24.406 -14.023 -19.531 1 31.88 200 ARG B C 1
ATOM 7579 O O . ARG B 1 200 ? -23.891 -12.938 -19.219 1 31.88 200 ARG B O 1
ATOM 7586 N N . GLY B 1 201 ? -25.359 -14.547 -18.859 1 30.69 201 GLY B N 1
ATOM 7587 C CA . GLY B 1 201 ? -25.844 -14.258 -17.516 1 30.69 201 GLY B CA 1
ATOM 7588 C C . GLY B 1 201 ? -24.719 -14.016 -16.516 1 30.69 201 GLY B C 1
ATOM 7589 O O . GLY B 1 201 ? -23.578 -14.414 -16.75 1 30.69 201 GLY B O 1
ATOM 7590 N N . PRO B 1 202 ? -24.766 -12.977 -15.836 1 33.91 202 PRO B N 1
ATOM 7591 C CA . PRO B 1 202 ? -23.844 -12.797 -14.711 1 33.91 202 PRO B CA 1
ATOM 7592 C C . PRO B 1 202 ? -23.297 -14.117 -14.18 1 33.91 202 PRO B C 1
ATOM 7594 O O . PRO B 1 202 ? -24.016 -15.117 -14.125 1 33.91 202 PRO B O 1
ATOM 7597 N N . ALA B 1 203 ? -22.047 -14.617 -14.633 1 38.12 203 ALA B N 1
ATOM 7598 C CA . ALA B 1 203 ? -21.547 -15.773 -13.898 1 38.12 203 ALA B CA 1
ATOM 7599 C C . ALA B 1 203 ? -22.406 -16.062 -12.672 1 38.12 203 ALA B C 1
ATOM 7601 O O . ALA B 1 203 ? -22.812 -15.125 -11.953 1 38.12 203 ALA B O 1
ATOM 7602 N N . GLU B 1 204 ? -23.156 -17.016 -12.727 1 40.06 204 GLU B N 1
ATOM 7603 C CA . GLU B 1 204 ? -24.016 -17.406 -11.609 1 40.06 204 GLU B CA 1
ATOM 7604 C C . GLU B 1 204 ? -23.375 -17.031 -10.273 1 40.06 204 GLU B C 1
ATOM 7606 O O . GLU B 1 204 ? -22.188 -17.281 -10.062 1 40.06 204 GLU B O 1
ATOM 7611 N N . GLU B 1 205 ? -23.766 -15.914 -9.734 1 46.53 205 GLU B N 1
ATOM 7612 C CA . GLU B 1 205 ? -23.406 -15.664 -8.344 1 46.53 205 GLU B CA 1
ATOM 7613 C C . GLU B 1 205 ? -23.125 -16.969 -7.598 1 46.53 205 GLU B C 1
ATOM 7615 O O . GLU B 1 205 ? -23.938 -17.906 -7.652 1 46.53 205 GLU B O 1
ATOM 7620 N N . PRO B 1 206 ? -21.812 -17.328 -7.504 1 52 206 PRO B N 1
ATOM 7621 C CA . PRO B 1 206 ? -21.609 -18.578 -6.762 1 52 206 PRO B CA 1
ATOM 7622 C C . PRO B 1 206 ? -22.75 -18.906 -5.809 1 52 206 PRO B C 1
ATOM 7624 O O . PRO B 1 206 ? -23.359 -18 -5.246 1 52 206 PRO B O 1
ATOM 7627 N N . SER B 1 207 ? -23.375 -19.953 -6.062 1 53.5 207 SER B N 1
ATOM 7628 C CA . SER B 1 207 ? -24.469 -20.422 -5.207 1 53.5 207 SER B CA 1
ATOM 7629 C C . SER B 1 207 ? -24.156 -20.203 -3.734 1 53.5 207 SER B C 1
ATOM 7631 O O . SER B 1 207 ? -23.016 -20.375 -3.303 1 53.5 207 SER B O 1
ATOM 7633 N N . GLN B 1 208 ? -24.891 -19.359 -3.098 1 60.44 208 GLN B N 1
ATOM 7634 C CA . GLN B 1 208 ? -24.797 -19.047 -1.677 1 60.44 208 GLN B CA 1
ATOM 7635 C C . GLN B 1 208 ? -25 -20.297 -0.817 1 60.44 208 GLN B C 1
ATOM 7637 O O . GLN B 1 208 ? -24.875 -20.234 0.408 1 60.44 208 GLN B O 1
ATOM 7642 N N . SER B 1 209 ? -25.25 -21.531 -1.57 1 64.19 209 SER B N 1
ATOM 7643 C CA . SER B 1 209 ? -25.484 -22.688 -0.71 1 64.19 209 SER B CA 1
ATOM 7644 C C . SER B 1 209 ? -24.391 -23.734 -0.866 1 64.19 209 SER B C 1
ATOM 7646 O O . SER B 1 209 ? -23.906 -23.969 -1.974 1 64.19 209 SER B O 1
ATOM 7648 N N . SER B 1 210 ? -23.828 -24.219 0.216 1 65.81 210 SER B N 1
ATOM 7649 C CA . SER B 1 210 ? -22.828 -25.266 0.255 1 65.81 210 SER B CA 1
ATOM 7650 C C . SER B 1 210 ? -23.406 -26.609 -0.183 1 65.81 210 SER B C 1
ATOM 7652 O O . SER B 1 210 ? -24.469 -27.016 0.304 1 65.81 210 SER B O 1
ATOM 7654 N N . ILE B 1 211 ? -22.938 -27.188 -1.248 1 66.25 211 ILE B N 1
ATOM 7655 C CA . ILE B 1 211 ? -23.469 -28.438 -1.779 1 66.25 211 ILE B CA 1
ATOM 7656 C C . ILE B 1 211 ? -22.609 -29.609 -1.285 1 66.25 211 ILE B C 1
ATOM 7658 O O . ILE B 1 211 ? -23.031 -30.766 -1.36 1 66.25 211 ILE B O 1
ATOM 7662 N N . THR B 1 212 ? -21.484 -29.234 -0.667 1 69 212 THR B N 1
ATOM 7663 C CA . THR B 1 212 ? -20.578 -30.328 -0.334 1 69 212 THR B CA 1
ATOM 7664 C C . THR B 1 212 ? -20.656 -30.672 1.151 1 69 212 THR B C 1
ATOM 7666 O O . THR B 1 212 ? -20.859 -29.781 1.985 1 69 212 THR B O 1
ATOM 7669 N N . GLY B 1 213 ? -20.719 -31.891 1.387 1 77.56 213 GLY B N 1
ATOM 7670 C CA . GLY B 1 213 ? -20.641 -32.344 2.762 1 77.56 213 GLY B CA 1
ATOM 7671 C C . GLY B 1 213 ? -19.219 -32.344 3.307 1 77.56 213 GLY B C 1
ATOM 7672 O O . GLY B 1 213 ? -18.266 -32.094 2.574 1 77.56 213 GLY B O 1
ATOM 7673 N N . PHE B 1 214 ? -19.094 -32.531 4.527 1 86.38 214 PHE B N 1
ATOM 7674 C CA . PHE B 1 214 ? -17.797 -32.656 5.176 1 86.38 214 PHE B CA 1
ATOM 7675 C C . PHE B 1 214 ? -17.062 -33.906 4.734 1 86.38 214 PHE B C 1
ATOM 7677 O O . PHE B 1 214 ? -17.609 -35 4.848 1 86.38 214 PHE B O 1
ATOM 7684 N N . PRO B 1 215 ? -15.992 -33.844 4.113 1 92.81 215 PRO B N 1
ATOM 7685 C CA . PRO B 1 215 ? -15.344 -35 3.504 1 92.81 215 PRO B CA 1
ATOM 7686 C C . PRO B 1 215 ? -14.938 -36.031 4.527 1 92.81 215 PRO B C 1
ATOM 7688 O O . PRO B 1 215 ? -14.641 -35.719 5.68 1 92.81 215 PRO B O 1
ATOM 7691 N N . ILE B 1 216 ? -14.844 -37.312 4.066 1 93.56 216 ILE B N 1
ATOM 7692 C CA . ILE B 1 216 ? -14.359 -38.406 4.895 1 93.56 216 ILE B CA 1
ATOM 7693 C C . ILE B 1 216 ? -12.844 -38.312 5.062 1 93.56 216 ILE B C 1
ATOM 7695 O O . ILE B 1 216 ? -12.18 -37.594 4.305 1 93.56 216 ILE B O 1
ATOM 7699 N N . LYS B 1 217 ? -12.328 -38.938 6.055 1 94.31 217 LYS B N 1
ATOM 7700 C CA . LYS B 1 217 ? -10.938 -38.781 6.465 1 94.31 217 LYS B CA 1
ATOM 7701 C C . LYS B 1 217 ? -9.992 -39.062 5.305 1 94.31 217 LYS B C 1
ATOM 7703 O O . LYS B 1 217 ? -9.078 -38.281 5.027 1 94.31 217 LYS B O 1
ATOM 7708 N N . PRO B 1 218 ? -10.156 -40.188 4.488 1 94.31 218 PRO B N 1
ATOM 7709 C CA . PRO B 1 218 ? -9.234 -40.406 3.381 1 94.31 218 PRO B CA 1
ATOM 7710 C C . PRO B 1 218 ? -9.25 -39.312 2.336 1 94.31 218 PRO B C 1
ATOM 7712 O O . PRO B 1 218 ? -8.211 -38.938 1.787 1 94.31 218 PRO B O 1
ATOM 7715 N N . THR B 1 219 ? -10.422 -38.812 2.062 1 94 219 THR B N 1
ATOM 7716 C CA . THR B 1 219 ? -10.547 -37.719 1.115 1 94 219 THR B CA 1
ATOM 7717 C C . THR B 1 219 ? -9.891 -36.469 1.667 1 94 219 THR B C 1
ATOM 7719 O O . THR B 1 219 ? -9.219 -35.719 0.933 1 94 219 THR B O 1
ATOM 7722 N N . ALA B 1 220 ? -10.133 -36.188 2.924 1 96.06 220 ALA B N 1
ATOM 7723 C CA . ALA B 1 220 ? -9.5 -35.062 3.582 1 96.06 220 ALA B CA 1
ATOM 7724 C C . ALA B 1 220 ? -7.98 -35.156 3.52 1 96.06 220 ALA B C 1
ATOM 7726 O O . ALA B 1 220 ? -7.297 -34.156 3.24 1 96.06 220 ALA B O 1
ATOM 7727 N N . GLU B 1 221 ? -7.504 -36.344 3.783 1 96.88 221 GLU B N 1
ATOM 7728 C CA . GLU B 1 221 ? -6.062 -36.562 3.764 1 96.88 221 GLU B CA 1
ATOM 7729 C C . GLU B 1 221 ? -5.492 -36.375 2.359 1 96.88 221 GLU B C 1
ATOM 7731 O O . GLU B 1 221 ? -4.371 -35.906 2.195 1 96.88 221 GLU B O 1
ATOM 7736 N N . PHE B 1 222 ? -6.223 -36.812 1.398 1 94.12 222 PHE B N 1
ATOM 7737 C CA . PHE B 1 222 ? -5.805 -36.594 0.016 1 94.12 222 PHE B CA 1
ATOM 7738 C C . PHE B 1 222 ? -5.711 -35.125 -0.311 1 94.12 222 PHE B C 1
ATOM 7740 O O . PHE B 1 222 ? -4.754 -34.656 -0.947 1 94.12 222 PHE B O 1
ATOM 7747 N N . PHE B 1 223 ? -6.727 -34.312 0.065 1 94.31 223 PHE B N 1
ATOM 7748 C CA . PHE B 1 223 ? -6.715 -32.844 -0.134 1 94.31 223 PHE B CA 1
ATOM 7749 C C . PHE B 1 223 ? -5.535 -32.219 0.591 1 94.31 223 PHE B C 1
ATOM 7751 O O . PHE B 1 223 ? -4.898 -31.312 0.065 1 94.31 223 PHE B O 1
ATOM 7758 N N . LEU B 1 224 ? -5.25 -32.719 1.772 1 96.94 224 LEU B N 1
ATOM 7759 C CA . LEU B 1 224 ? -4.121 -32.188 2.535 1 96.94 224 LEU B CA 1
ATOM 7760 C C . LEU B 1 224 ? -2.809 -32.438 1.802 1 96.94 224 LEU B C 1
ATOM 7762 O O . LEU B 1 224 ? -1.948 -31.547 1.741 1 96.94 224 LEU B O 1
ATOM 7766 N N . LYS B 1 225 ? -2.703 -33.625 1.317 1 95.31 225 LYS B N 1
ATOM 7767 C CA . LYS B 1 225 ? -1.49 -33.969 0.582 1 95.31 225 LYS B CA 1
ATOM 7768 C C . LYS B 1 225 ? -1.296 -33.062 -0.621 1 95.31 225 LYS B C 1
ATOM 7770 O O . LYS B 1 225 ? -0.202 -32.531 -0.836 1 95.31 225 LYS B O 1
ATOM 7775 N N . THR B 1 226 ? -2.332 -32.875 -1.342 1 93.19 226 THR B N 1
ATOM 7776 C CA . THR B 1 226 ? -2.275 -32 -2.512 1 93.19 226 THR B CA 1
ATOM 7777 C C . THR B 1 226 ? -1.925 -30.562 -2.105 1 93.19 226 THR B C 1
ATOM 7779 O O . THR B 1 226 ? -1.093 -29.922 -2.746 1 93.19 226 THR B O 1
ATOM 7782 N N . PHE B 1 227 ? -2.525 -30.109 -1.06 1 96.12 227 PHE B N 1
ATOM 7783 C CA . PHE B 1 227 ? -2.311 -28.75 -0.594 1 96.12 227 PHE B CA 1
ATOM 7784 C C . PHE B 1 227 ? -0.859 -28.547 -0.173 1 96.12 227 PHE B C 1
ATOM 7786 O O . PHE B 1 227 ? -0.212 -27.578 -0.604 1 96.12 227 PHE B O 1
ATOM 7793 N N . PHE B 1 228 ? -0.291 -29.359 0.609 1 97.06 228 PHE B N 1
ATOM 7794 C CA . PHE B 1 228 ? 1.047 -29.172 1.156 1 97.06 228 PHE B CA 1
ATOM 7795 C C . PHE B 1 228 ? 2.107 -29.406 0.084 1 97.06 228 PHE B C 1
ATOM 7797 O O . PHE B 1 228 ? 3.158 -28.766 0.099 1 97.06 228 PHE B O 1
ATOM 7804 N N . GLU B 1 229 ? 1.851 -30.234 -0.875 1 93.19 229 GLU B N 1
ATOM 7805 C CA . GLU B 1 229 ? 2.852 -30.547 -1.891 1 93.19 229 GLU B CA 1
ATOM 7806 C C . GLU B 1 229 ? 2.832 -29.516 -3.02 1 93.19 229 GLU B C 1
ATOM 7808 O O . GLU B 1 229 ? 3.879 -29.188 -3.58 1 93.19 229 GLU B O 1
ATOM 7813 N N . GLN B 1 230 ? 1.696 -28.969 -3.287 1 91.75 230 GLN B N 1
ATOM 7814 C CA . GLN B 1 230 ? 1.598 -28.156 -4.5 1 91.75 230 GLN B CA 1
ATOM 7815 C C . GLN B 1 230 ? 1.405 -26.688 -4.164 1 91.75 230 GLN B C 1
ATOM 7817 O O . GLN B 1 230 ? 1.79 -25.812 -4.945 1 91.75 230 GLN B O 1
ATOM 7822 N N . SER B 1 231 ? 0.774 -26.375 -3.09 1 94.25 231 SER B N 1
ATOM 7823 C CA . SER B 1 231 ? 0.471 -24.984 -2.777 1 94.25 231 SER B CA 1
ATOM 7824 C C . SER B 1 231 ? 1.329 -24.484 -1.624 1 94.25 231 SER B C 1
ATOM 7826 O O . SER B 1 231 ? 2.068 -23.5 -1.775 1 94.25 231 SER B O 1
ATOM 7828 N N . ASN B 1 232 ? 1.293 -25.203 -0.508 1 97.19 232 ASN B N 1
ATOM 7829 C CA . ASN B 1 232 ? 2.035 -24.766 0.669 1 97.19 232 ASN B CA 1
ATOM 7830 C C . ASN B 1 232 ? 3.541 -24.828 0.439 1 97.19 232 ASN B C 1
ATOM 7832 O O . ASN B 1 232 ? 4.312 -24.188 1.156 1 97.19 232 ASN B O 1
ATOM 7836 N N . SER B 1 233 ? 3.959 -25.625 -0.533 1 95.06 233 SER B N 1
ATOM 7837 C CA . SER B 1 233 ? 5.371 -25.672 -0.891 1 95.06 233 SER B CA 1
ATOM 7838 C C . SER B 1 233 ? 5.824 -24.375 -1.543 1 95.06 233 SER B C 1
ATOM 7840 O O . SER B 1 233 ? 6.969 -23.953 -1.361 1 95.06 233 SER B O 1
ATOM 7842 N N . GLN B 1 234 ? 4.953 -23.734 -2.266 1 94.56 234 GLN B N 1
ATOM 7843 C CA . GLN B 1 234 ? 5.266 -22.453 -2.889 1 94.56 234 GLN B CA 1
ATOM 7844 C C . GLN B 1 234 ? 5.098 -21.297 -1.898 1 94.56 234 GLN B C 1
ATOM 7846 O O . GLN B 1 234 ? 5.934 -20.391 -1.845 1 94.56 234 GLN B O 1
ATOM 7851 N N . LEU B 1 235 ? 3.973 -21.375 -1.212 1 97 235 LEU B N 1
ATOM 7852 C CA . LEU B 1 235 ? 3.633 -20.391 -0.19 1 97 235 LEU B CA 1
ATOM 7853 C C . LEU B 1 235 ? 3.43 -21.062 1.164 1 97 235 LEU B C 1
ATOM 7855 O O . LEU B 1 235 ? 2.305 -21.406 1.524 1 97 235 LEU B O 1
ATOM 7859 N N . PRO B 1 236 ? 4.461 -21.125 1.878 1 97.88 236 PRO B N 1
ATOM 7860 C CA . PRO B 1 236 ? 4.383 -21.859 3.141 1 97.88 236 PRO B CA 1
ATOM 7861 C C . PRO B 1 236 ? 3.617 -21.109 4.223 1 97.88 236 PRO B C 1
ATOM 7863 O O . PRO B 1 236 ? 4.199 -20.719 5.242 1 97.88 236 PRO B O 1
ATOM 7866 N N . ILE B 1 237 ? 2.355 -21.016 4.109 1 98.25 237 ILE B N 1
ATOM 7867 C CA . ILE B 1 237 ? 1.49 -20.266 5.023 1 98.25 237 ILE B CA 1
ATOM 7868 C C . ILE B 1 237 ? 1.332 -21.047 6.328 1 98.25 237 ILE B C 1
ATOM 7870 O O . ILE B 1 237 ? 1.328 -20.453 7.41 1 98.25 237 ILE B O 1
ATOM 7874 N N . LEU B 1 238 ? 1.224 -22.375 6.191 1 98.19 238 LEU B N 1
ATOM 7875 C CA . LEU B 1 238 ? 0.968 -23.188 7.371 1 98.19 238 LEU B CA 1
ATOM 7876 C C . LEU B 1 238 ? 2.199 -24.016 7.738 1 98.19 238 LEU B C 1
ATOM 7878 O O . LEU B 1 238 ? 2.873 -24.562 6.859 1 98.19 238 LEU B O 1
ATOM 7882 N N . HIS B 1 239 ? 2.539 -23.984 8.984 1 97.38 239 HIS B N 1
ATOM 7883 C CA . HIS B 1 239 ? 3.498 -24.938 9.523 1 97.38 239 HIS B CA 1
ATOM 7884 C C . HIS B 1 239 ? 2.885 -26.328 9.641 1 97.38 239 HIS B C 1
ATOM 7886 O O . HIS B 1 239 ? 1.89 -26.516 10.344 1 97.38 239 HIS B O 1
ATOM 7892 N N . ARG B 1 240 ? 3.441 -27.266 9.023 1 97.44 240 ARG B N 1
ATOM 7893 C CA . ARG B 1 240 ? 2.846 -28.578 8.789 1 97.44 240 ARG B CA 1
AT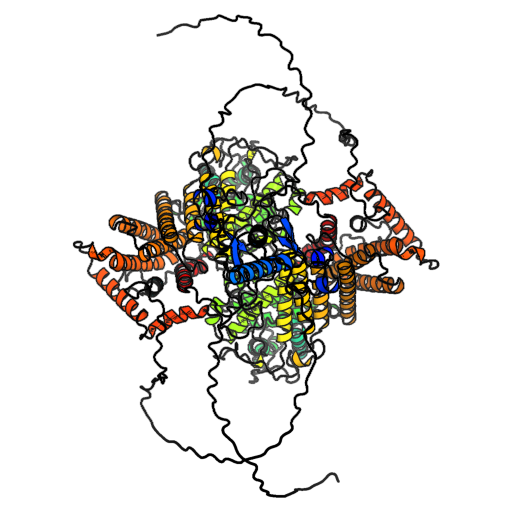OM 7894 C C . ARG B 1 240 ? 2.48 -29.266 10.102 1 97.44 240 ARG B C 1
ATOM 7896 O O . ARG B 1 240 ? 1.328 -29.641 10.312 1 97.44 240 ARG B O 1
ATOM 7903 N N . GLU B 1 241 ? 3.404 -29.422 11.047 1 96.44 241 GLU B N 1
ATOM 7904 C CA . GLU B 1 241 ? 3.176 -30.125 12.305 1 96.44 241 GLU B CA 1
ATOM 7905 C C . GLU B 1 241 ? 2.168 -29.391 13.18 1 96.44 241 GLU B C 1
ATOM 7907 O O . GLU B 1 241 ? 1.274 -30 13.766 1 96.44 241 GLU B O 1
ATOM 7912 N N . HIS B 1 242 ? 2.363 -28.078 13.195 1 95.81 242 HIS B N 1
ATOM 7913 C CA . HIS B 1 242 ? 1.46 -27.266 14 1 95.81 242 HIS B CA 1
ATOM 7914 C C . HIS B 1 242 ? 0.024 -27.375 13.5 1 95.81 242 HIS B C 1
ATOM 7916 O O . HIS B 1 242 ? -0.912 -27.469 14.297 1 95.81 242 HIS B O 1
ATOM 7922 N N . PHE B 1 243 ? -0.172 -27.359 12.227 1 97.12 243 PHE B N 1
ATOM 7923 C CA . PHE B 1 243 ? -1.494 -27.453 11.617 1 97.12 243 PHE B CA 1
ATOM 7924 C C . PHE B 1 243 ? -2.141 -28.797 11.938 1 97.12 243 PHE B C 1
ATOM 7926 O O . PHE B 1 243 ? -3.311 -28.844 12.312 1 97.12 243 PHE B O 1
ATOM 7933 N N . ILE B 1 244 ? -1.427 -29.844 11.742 1 97.38 244 ILE B N 1
ATOM 7934 C CA . ILE B 1 244 ? -1.975 -31.188 11.945 1 97.38 244 ILE B CA 1
ATOM 7935 C C . ILE B 1 244 ? -2.359 -31.359 13.414 1 97.38 244 ILE B C 1
ATOM 7937 O O . ILE B 1 244 ? -3.445 -31.859 13.719 1 97.38 244 ILE B O 1
ATOM 7941 N N . ASP B 1 245 ? -1.567 -30.938 14.32 1 95.81 245 ASP B N 1
ATOM 7942 C CA . ASP B 1 245 ? -1.77 -31.172 15.742 1 95.81 245 ASP B CA 1
ATOM 7943 C C . ASP B 1 245 ? -2.906 -30.297 16.281 1 95.81 245 ASP B C 1
ATOM 7945 O O . ASP B 1 245 ? -3.633 -30.719 17.188 1 95.81 245 ASP B O 1
ATOM 7949 N N . ASN B 1 246 ? -3.068 -29.109 15.719 1 94.75 246 ASN B N 1
ATOM 7950 C CA . ASN B 1 246 ? -3.984 -28.172 16.328 1 94.75 246 ASN B CA 1
ATOM 7951 C C . ASN B 1 246 ? -5.289 -28.047 15.547 1 94.75 246 ASN B C 1
ATOM 7953 O O . ASN B 1 246 ? -6.316 -27.641 16.094 1 94.75 246 ASN B O 1
ATOM 7957 N N . TYR B 1 247 ? -5.27 -28.391 14.25 1 96.69 247 TYR B N 1
ATOM 7958 C CA . TYR B 1 247 ? -6.469 -28.125 13.461 1 96.69 247 TYR B CA 1
ATOM 7959 C C . TYR B 1 247 ? -7.004 -29.422 12.852 1 96.69 247 TYR B C 1
ATOM 7961 O O . TYR B 1 247 ? -8.219 -29.625 12.789 1 96.69 247 TYR B O 1
ATOM 7969 N N . PHE B 1 248 ? -6.172 -30.344 12.422 1 97.69 248 PHE B N 1
ATOM 7970 C CA . PHE B 1 248 ? -6.625 -31.578 11.789 1 97.69 248 PHE B CA 1
ATOM 7971 C C . PHE B 1 248 ? -7.027 -32.625 12.836 1 97.69 248 PHE B C 1
ATOM 7973 O O . PHE B 1 248 ? -8.117 -33.188 12.766 1 97.69 248 PHE B O 1
ATOM 7980 N N . LYS B 1 249 ? -6.195 -32.844 13.836 1 96.44 249 LYS B N 1
ATOM 7981 C CA . LYS B 1 249 ? -6.348 -33.875 14.828 1 96.44 249 LYS B CA 1
ATOM 7982 C C . LYS B 1 249 ? -7.652 -33.719 15.602 1 96.44 249 LYS B C 1
ATOM 7984 O O . LYS B 1 249 ? -8.391 -34.688 15.789 1 96.44 249 LYS B O 1
ATOM 7989 N N . PRO B 1 250 ? -8.016 -32.5 16.016 1 95.75 250 PRO B N 1
ATOM 7990 C CA . PRO B 1 250 ? -9.273 -32.375 16.766 1 95.75 250 PRO B CA 1
ATOM 7991 C C . PRO B 1 250 ? -10.5 -32.719 15.914 1 95.75 250 PRO B C 1
ATOM 7993 O O . PRO B 1 250 ? -11.547 -33.062 16.453 1 95.75 250 PRO B O 1
ATOM 7996 N N . VAL B 1 251 ? -10.398 -32.625 14.633 1 96.75 251 VAL B N 1
ATOM 7997 C CA . VAL B 1 251 ? -11.555 -32.812 13.773 1 96.75 251 VAL B CA 1
ATOM 7998 C C . VAL B 1 251 ? -11.609 -34.25 13.289 1 96.75 251 VAL B C 1
ATOM 8000 O O . VAL B 1 251 ? -12.672 -34.906 13.32 1 96.75 251 VAL B O 1
ATOM 8003 N N . TYR B 1 252 ? -10.461 -34.906 12.867 1 96.5 252 TYR B N 1
ATOM 8004 C CA . TYR B 1 252 ? -10.453 -36.188 12.219 1 96.5 252 TYR B CA 1
ATOM 8005 C C . TYR B 1 252 ? -9.672 -37.219 13.039 1 96.5 252 TYR B C 1
ATOM 8007 O O . TYR B 1 252 ? -9.695 -38.406 12.742 1 96.5 252 TYR B O 1
ATOM 8015 N N . GLY B 1 253 ? -8.938 -36.75 14.07 1 95.38 253 GLY B N 1
ATOM 8016 C CA . GLY B 1 253 ? -8.047 -37.625 14.797 1 95.38 253 GLY B CA 1
ATOM 8017 C C . GLY B 1 253 ? -6.637 -37.656 14.227 1 95.38 253 GLY B C 1
ATOM 8018 O O . GLY B 1 253 ? -6.246 -36.75 13.492 1 95.38 253 GLY B O 1
ATOM 8019 N N . ASN B 1 254 ? -5.883 -38.656 14.602 1 94.62 254 ASN B N 1
ATOM 8020 C CA . ASN B 1 254 ? -4.492 -38.719 14.164 1 94.62 254 ASN B CA 1
ATOM 8021 C C . ASN B 1 254 ? -4.383 -38.938 12.664 1 94.62 254 ASN B C 1
ATOM 8023 O O . ASN B 1 254 ? -5.188 -39.688 12.086 1 94.62 254 ASN B O 1
ATOM 8027 N N . LEU B 1 255 ? -3.418 -38.344 12.07 1 95.25 255 LEU B N 1
ATOM 8028 C CA . LEU B 1 255 ? -3.135 -38.531 10.656 1 95.25 255 LEU B CA 1
ATOM 8029 C C . LEU B 1 255 ? -2.762 -40 10.367 1 95.25 255 LEU B C 1
ATOM 8031 O O . LEU B 1 255 ? -2.068 -40.625 11.156 1 95.25 255 LEU B O 1
ATOM 8035 N N . SER B 1 256 ? -3.158 -40.406 9.211 1 94.19 256 SER B N 1
ATOM 8036 C CA . SER B 1 256 ? -2.832 -41.781 8.828 1 94.19 256 SER B CA 1
ATOM 8037 C C . SER B 1 256 ? -1.333 -41.938 8.609 1 94.19 256 SER B C 1
ATOM 8039 O O . SER B 1 256 ? -0.669 -41.062 8.086 1 94.19 256 SER B O 1
ATOM 8041 N N . SER B 1 257 ? -0.803 -43.062 8.914 1 88.31 257 SER B N 1
ATOM 8042 C CA . SER B 1 257 ? 0.634 -43.312 8.898 1 88.31 257 SER B CA 1
ATOM 8043 C C . SER B 1 257 ? 1.174 -43.344 7.469 1 88.31 257 SER B C 1
ATOM 8045 O O . SER B 1 257 ? 2.352 -43.062 7.238 1 88.31 257 SER B O 1
ATOM 8047 N N . ASN B 1 258 ? 0.458 -43.656 6.531 1 89.38 258 ASN B N 1
ATOM 8048 C CA . ASN B 1 258 ? 0.924 -43.844 5.16 1 89.38 258 ASN B CA 1
ATOM 8049 C C . ASN B 1 258 ? 0.878 -42.531 4.379 1 89.38 258 ASN B C 1
ATOM 8051 O O . ASN B 1 258 ? 1.307 -42.469 3.227 1 89.38 258 ASN B O 1
ATOM 8055 N N . ILE B 1 259 ? 0.457 -41.469 4.969 1 93 259 ILE B N 1
ATOM 8056 C CA . ILE B 1 259 ? 0.289 -40.188 4.27 1 93 259 ILE B CA 1
ATOM 8057 C C . ILE B 1 259 ? 1.505 -39.312 4.52 1 93 259 ILE B C 1
ATOM 8059 O O . ILE B 1 259 ? 1.98 -39.188 5.652 1 93 259 ILE B O 1
ATOM 8063 N N . THR B 1 260 ? 2.09 -38.812 3.439 1 93 260 THR B N 1
ATOM 8064 C CA . THR B 1 260 ? 3.176 -37.844 3.527 1 93 260 THR B CA 1
ATOM 8065 C C . THR B 1 260 ? 2.701 -36.469 3.092 1 93 260 THR B C 1
ATOM 8067 O O . THR B 1 260 ? 1.968 -36.344 2.111 1 93 260 THR B O 1
ATOM 8070 N N . LEU B 1 261 ? 2.973 -35.5 3.838 1 96.12 261 LEU B N 1
ATOM 8071 C CA . LEU B 1 261 ? 2.674 -34.125 3.525 1 96.12 261 LEU B CA 1
ATOM 8072 C C . LEU B 1 261 ? 3.953 -33.312 3.275 1 96.12 261 LEU B C 1
ATOM 8074 O O . LEU B 1 261 ? 4.5 -32.719 4.195 1 96.12 261 LEU B O 1
ATOM 8078 N N . ALA B 1 262 ? 4.426 -33.375 2.033 1 94.69 262 ALA B N 1
ATOM 8079 C CA . ALA B 1 262 ? 5.699 -32.75 1.671 1 94.69 262 ALA B CA 1
ATOM 8080 C C . ALA B 1 262 ? 6.82 -33.219 2.592 1 94.69 262 ALA B C 1
ATOM 8082 O O . ALA B 1 262 ? 7.57 -32.406 3.135 1 94.69 262 ALA B O 1
ATOM 8083 N N . SER B 1 263 ? 6.844 -34.375 2.883 1 94.19 263 SER B N 1
ATOM 8084 C CA . SER B 1 263 ? 7.797 -35.094 3.744 1 94.19 263 SER B CA 1
ATOM 8085 C C . SER B 1 263 ? 8.148 -36.469 3.182 1 94.19 263 SER B C 1
ATOM 8087 O O . SER B 1 263 ? 8.18 -37.438 3.916 1 94.19 263 SER B O 1
ATOM 8089 N N . ASN B 1 264 ? 8.359 -36.469 1.927 1 91.25 264 ASN B N 1
ATOM 8090 C CA . ASN B 1 264 ? 8.586 -37.75 1.229 1 91.25 264 ASN B CA 1
ATOM 8091 C C . ASN B 1 264 ? 9.805 -38.469 1.772 1 91.25 264 ASN B C 1
ATOM 8093 O O . ASN B 1 264 ? 9.852 -39.688 1.771 1 91.25 264 ASN B O 1
ATOM 8097 N N . TYR B 1 265 ? 10.812 -37.781 2.242 1 90.19 265 TYR B N 1
ATOM 8098 C CA . TYR B 1 265 ? 12.078 -38.375 2.621 1 90.19 265 TYR B CA 1
ATOM 8099 C C . TYR B 1 265 ? 12.438 -38.062 4.066 1 90.19 265 TYR B C 1
ATOM 8101 O O . TYR B 1 265 ? 13.586 -38.219 4.48 1 90.19 265 TYR B O 1
ATOM 8109 N N . THR B 1 266 ? 11.461 -37.375 4.711 1 90.62 266 THR B N 1
ATOM 8110 C CA . THR B 1 266 ? 11.664 -37.094 6.125 1 90.62 266 THR B CA 1
ATOM 8111 C C . THR B 1 266 ? 10.477 -37.562 6.957 1 90.62 266 THR B C 1
ATOM 8113 O O . THR B 1 266 ? 9.375 -37.719 6.434 1 90.62 266 THR B O 1
ATOM 8116 N N . LYS B 1 267 ? 10.789 -37.812 8.219 1 91.19 267 LYS B N 1
ATOM 8117 C CA . LYS B 1 267 ? 9.719 -38.188 9.141 1 91.19 267 LYS B CA 1
ATOM 8118 C C . LYS B 1 267 ? 9.117 -36.969 9.812 1 91.19 267 LYS B C 1
ATOM 8120 O O . LYS B 1 267 ? 9.844 -36.125 10.336 1 91.19 267 LYS B O 1
ATOM 8125 N N . MET B 1 268 ? 7.773 -36.875 9.75 1 93.38 268 MET B N 1
ATOM 8126 C CA . MET B 1 268 ? 7.102 -35.75 10.391 1 93.38 268 MET B CA 1
ATOM 8127 C C . MET B 1 268 ? 7.137 -35.875 11.906 1 93.38 268 MET B C 1
ATOM 8129 O O . MET B 1 268 ? 7.129 -37 12.438 1 93.38 268 MET B O 1
ATOM 8133 N N . ASN B 1 269 ? 7.246 -34.812 12.633 1 91.75 269 ASN B N 1
ATOM 8134 C CA . ASN B 1 269 ? 7.23 -34.75 14.086 1 91.75 269 ASN B CA 1
ATOM 8135 C C . ASN B 1 269 ? 5.848 -34.406 14.625 1 91.75 269 ASN B C 1
ATOM 8137 O O . ASN B 1 269 ? 5.652 -33.312 15.188 1 91.75 269 ASN B O 1
ATOM 8141 N N . LEU B 1 270 ? 4.887 -35.312 14.555 1 93.81 270 LEU B N 1
ATOM 8142 C CA . LEU B 1 270 ? 3.5 -35.062 14.938 1 93.81 270 LEU B CA 1
ATOM 8143 C C . LEU B 1 270 ? 3.213 -35.625 16.328 1 93.81 270 LEU B C 1
ATOM 8145 O O . LEU B 1 270 ? 3.883 -36.531 16.781 1 93.81 270 LEU B O 1
ATOM 8149 N N . ASP B 1 271 ? 2.279 -35 16.984 1 91.5 271 ASP B N 1
ATOM 8150 C CA . ASP B 1 271 ? 1.73 -35.562 18.219 1 91.5 271 ASP B CA 1
ATOM 8151 C C . ASP B 1 271 ? 0.866 -36.781 17.906 1 91.5 271 ASP B C 1
ATOM 8153 O O . ASP B 1 271 ? -0.274 -36.656 17.453 1 91.5 271 ASP B O 1
ATOM 8157 N N . THR B 1 272 ? 1.347 -37.938 18.25 1 89 272 THR B N 1
ATOM 8158 C CA . THR B 1 272 ? 0.646 -39.156 17.938 1 89 272 THR B CA 1
ATOM 8159 C C . THR B 1 272 ? -0.126 -39.688 19.141 1 89 272 THR B C 1
ATOM 8161 O O . THR B 1 272 ? -0.573 -40.844 19.156 1 89 272 THR B O 1
ATOM 8164 N N . SER B 1 273 ? -0.268 -38.781 20.125 1 91.62 273 SER B N 1
ATOM 8165 C CA . SER B 1 273 ? -1.081 -39.188 21.266 1 91.62 273 SER B CA 1
ATOM 8166 C C . SER B 1 273 ? -2.508 -39.531 20.828 1 91.62 273 SER B C 1
ATOM 8168 O O . SER B 1 273 ? -3.074 -38.844 19.984 1 91.62 273 SER B O 1
ATOM 8170 N N . PRO B 1 274 ? -2.969 -40.625 21.375 1 89.81 274 PRO B N 1
ATOM 8171 C CA . PRO B 1 274 ? -4.309 -41 20.922 1 89.81 274 PRO B CA 1
ATOM 8172 C C . PRO B 1 274 ? -5.391 -40.031 21.375 1 89.81 274 PRO B C 1
ATOM 8174 O O . PRO B 1 274 ? -5.297 -39.438 22.453 1 89.81 274 PRO B O 1
ATOM 8177 N N . ILE B 1 275 ? -6.305 -39.688 20.484 1 91.5 275 ILE B N 1
ATOM 8178 C CA . ILE B 1 275 ? -7.512 -38.938 20.766 1 91.5 275 ILE B CA 1
ATOM 8179 C C . ILE B 1 275 ? -8.734 -39.812 20.641 1 91.5 275 ILE B C 1
ATOM 8181 O O . ILE B 1 275 ? -8.844 -40.594 19.688 1 91.5 275 ILE B O 1
ATOM 8185 N N . GLU B 1 276 ? -9.578 -39.812 21.641 1 90.88 276 GLU B N 1
ATOM 8186 C CA . GLU B 1 276 ? -10.789 -40.625 21.578 1 90.88 276 GLU B CA 1
ATOM 8187 C C . GLU B 1 276 ? -11.688 -40.219 20.422 1 90.88 276 GLU B C 1
ATOM 8189 O O . GLU B 1 276 ? -11.906 -39 20.219 1 90.88 276 GLU B O 1
ATOM 8194 N N . GLU B 1 277 ? -12.148 -41.125 19.766 1 88.75 277 GLU B N 1
ATOM 8195 C CA . GLU B 1 277 ? -12.953 -40.875 18.562 1 88.75 277 GLU B CA 1
ATOM 8196 C C . GLU B 1 277 ? -14.164 -40 18.891 1 88.75 277 GLU B C 1
ATOM 8198 O O . GLU B 1 277 ? -14.578 -39.188 18.078 1 88.75 277 GLU B O 1
ATOM 8203 N N . HIS B 1 278 ? -14.727 -40.188 20.031 1 89.81 278 HIS B N 1
ATOM 8204 C CA . HIS B 1 278 ? -15.945 -39.5 20.406 1 89.81 278 HIS B CA 1
ATOM 8205 C C . HIS B 1 278 ? -15.656 -38.031 20.688 1 89.81 278 HIS B C 1
ATOM 8207 O O . HIS B 1 278 ? -16.578 -37.188 20.719 1 89.81 278 HIS B O 1
ATOM 8213 N N . ASN B 1 279 ? -14.344 -37.719 20.828 1 91.06 279 ASN B N 1
ATOM 8214 C CA . ASN B 1 279 ? -13.969 -36.344 21.094 1 91.06 279 ASN B CA 1
ATOM 8215 C C . ASN B 1 279 ? -13.68 -35.562 19.797 1 91.06 279 ASN B C 1
ATOM 8217 O O . ASN B 1 279 ? -13.445 -34.344 19.828 1 91.06 279 ASN B O 1
ATOM 8221 N N . THR B 1 280 ? -13.695 -36.219 18.672 1 93.75 280 THR B N 1
ATOM 8222 C CA . THR B 1 280 ? -13.43 -35.594 17.391 1 93.75 280 THR B CA 1
ATOM 8223 C C . THR B 1 280 ? -14.703 -35 16.812 1 93.75 280 THR B C 1
ATOM 8225 O O . THR B 1 280 ? -15.805 -35.5 17.062 1 93.75 280 THR B O 1
ATOM 8228 N N . TRP B 1 281 ? -14.57 -33.938 16.047 1 93.56 281 TRP B N 1
ATOM 8229 C CA . TRP B 1 281 ? -15.727 -33.281 15.445 1 93.56 281 TRP B CA 1
ATOM 8230 C C . TRP B 1 281 ? -16.406 -34.188 14.43 1 93.56 281 TRP B C 1
ATOM 8232 O O . TRP B 1 281 ? -17.625 -34.219 14.328 1 93.56 281 TRP B O 1
ATOM 8242 N N . PHE B 1 282 ? -15.602 -34.906 13.594 1 92.69 282 PHE B N 1
ATOM 8243 C CA . PHE B 1 282 ? -16.141 -35.781 12.562 1 92.69 282 PHE B CA 1
ATOM 8244 C C . PHE B 1 282 ? -17.125 -36.781 13.164 1 92.69 282 PHE B C 1
ATOM 8246 O O . PHE B 1 282 ? -18.203 -37 12.617 1 92.69 282 PHE B O 1
ATOM 8253 N N . TYR B 1 283 ? -16.766 -37.375 14.289 1 91.19 283 TYR B N 1
ATOM 8254 C CA . TYR B 1 283 ? -17.625 -38.312 14.984 1 91.19 283 TYR B CA 1
ATOM 8255 C C . TYR B 1 283 ? -18.875 -37.625 15.539 1 91.19 283 TYR B C 1
ATOM 8257 O O . TYR B 1 283 ? -19.984 -38.125 15.375 1 91.19 283 TYR B O 1
ATOM 8265 N N . ILE B 1 284 ? -18.641 -36.531 16.203 1 91.44 284 ILE B N 1
ATOM 8266 C CA . ILE B 1 284 ? -19.719 -35.75 16.828 1 91.44 284 ILE B CA 1
ATOM 8267 C C . ILE B 1 284 ? -20.719 -35.312 15.766 1 91.44 284 ILE B C 1
ATOM 8269 O O . ILE B 1 284 ? -21.922 -35.469 15.945 1 91.44 284 ILE B O 1
ATOM 8273 N N . HIS B 1 285 ? -20.172 -34.781 14.695 1 89.94 285 HIS B N 1
ATOM 8274 C CA . HIS B 1 285 ? -21.016 -34.281 13.609 1 89.94 285 HIS B CA 1
ATOM 8275 C C . HIS B 1 285 ? -21.859 -35.406 13.008 1 89.94 285 HIS B C 1
ATOM 8277 O O . HIS B 1 285 ? -23.031 -35.188 12.703 1 89.94 285 HIS B O 1
ATOM 8283 N N . ASN B 1 286 ? -21.344 -36.562 12.844 1 88 286 ASN B N 1
ATOM 8284 C CA . ASN B 1 286 ? -22.031 -37.688 12.195 1 88 286 ASN B CA 1
ATOM 8285 C C . ASN B 1 286 ? -23 -38.375 13.156 1 88 286 ASN B C 1
ATOM 8287 O O . ASN B 1 286 ? -23.969 -39 12.727 1 88 286 ASN B O 1
ATOM 8291 N N . THR B 1 287 ? -22.734 -38.312 14.438 1 88.94 287 THR B N 1
ATOM 8292 C CA . THR B 1 287 ? -23.547 -39.062 15.406 1 88.94 287 THR B CA 1
ATOM 8293 C C . THR B 1 287 ? -24.656 -38.156 15.961 1 88.94 287 THR B C 1
ATOM 8295 O O . THR B 1 287 ? -25.812 -38.562 16.031 1 88.94 287 THR B O 1
ATOM 8298 N N . THR B 1 288 ? -24.312 -36.938 16.406 1 85.38 288 THR B N 1
ATOM 8299 C CA . THR B 1 288 ? -25.266 -36.094 17.125 1 85.38 288 THR B CA 1
ATOM 8300 C C . THR B 1 288 ? -25.781 -34.969 16.234 1 85.38 288 THR B C 1
ATOM 8302 O O . THR B 1 288 ? -26.859 -34.438 16.484 1 85.38 288 THR B O 1
ATOM 8305 N N . ASN B 1 289 ? -25.094 -34.625 15.188 1 82.12 289 ASN B N 1
ATOM 8306 C CA . ASN B 1 289 ? -25.453 -33.562 14.281 1 82.12 289 ASN B CA 1
ATOM 8307 C C . ASN B 1 289 ? -25.953 -32.312 15.039 1 82.12 289 ASN B C 1
ATOM 8309 O O . ASN B 1 289 ? -27.094 -31.906 14.852 1 82.12 289 ASN B O 1
ATOM 8313 N N . PRO B 1 290 ? -25.156 -31.828 15.773 1 85.19 290 PRO B N 1
ATOM 8314 C CA . PRO B 1 290 ? -25.578 -30.703 16.609 1 85.19 290 PRO B CA 1
ATOM 8315 C C . PRO B 1 290 ? -26.031 -29.5 15.797 1 85.19 290 PRO B C 1
ATOM 8317 O O . PRO B 1 290 ? -25.531 -29.281 14.688 1 85.19 290 PRO B O 1
ATOM 8320 N N . GLU B 1 291 ? -26.922 -28.656 16.328 1 83.44 291 GLU B N 1
ATOM 8321 C CA . GLU B 1 291 ? -27.453 -27.469 15.664 1 83.44 291 GLU B CA 1
ATOM 8322 C C . GLU B 1 291 ? -26.375 -26.391 15.531 1 83.44 291 GLU B C 1
ATOM 8324 O O . GLU B 1 291 ? -26.312 -25.688 14.516 1 83.44 291 GLU B O 1
ATOM 8329 N N . THR B 1 292 ? -25.594 -26.312 16.609 1 89.94 292 THR B N 1
ATOM 8330 C CA . THR B 1 292 ? -24.531 -25.312 16.578 1 89.94 292 THR B CA 1
ATOM 8331 C C . THR B 1 292 ? -23.172 -25.984 16.797 1 89.94 292 THR B C 1
ATOM 8333 O O . THR B 1 292 ? -23.031 -26.891 17.625 1 89.94 292 THR B O 1
ATOM 8336 N N . THR B 1 293 ? -22.281 -25.641 16.047 1 92.25 293 THR B N 1
ATOM 8337 C CA . THR B 1 293 ? -20.922 -26.141 16.172 1 92.25 293 THR B CA 1
ATOM 8338 C C . THR B 1 293 ? -20.234 -25.531 17.391 1 92.25 293 THR B C 1
ATOM 8340 O O . THR B 1 293 ? -20.234 -24.312 17.562 1 92.25 293 THR B O 1
ATOM 8343 N N . PRO B 1 294 ? -19.734 -26.344 18.234 1 92.44 294 PRO B N 1
ATOM 8344 C CA . PRO B 1 294 ? -18.984 -25.797 19.375 1 92.44 294 PRO B CA 1
ATOM 8345 C C . PRO B 1 294 ? -17.844 -24.875 18.969 1 92.44 294 PRO B C 1
ATOM 8347 O O . PRO B 1 294 ? -17.188 -25.125 17.953 1 92.44 294 PRO B O 1
ATOM 8350 N N . SER B 1 295 ? -17.531 -23.859 19.719 1 92.5 295 SER B N 1
ATOM 8351 C CA . SER B 1 295 ? -16.578 -22.812 19.391 1 92.5 295 SER B CA 1
ATOM 8352 C C . SER B 1 295 ? -15.156 -23.359 19.25 1 92.5 295 SER B C 1
ATOM 8354 O O . SER B 1 295 ? -14.344 -22.812 18.5 1 92.5 295 SER B O 1
ATOM 8356 N N . GLU B 1 296 ? -14.891 -24.438 19.938 1 92.38 296 GLU B N 1
ATOM 8357 C CA . GLU B 1 296 ? -13.539 -25 19.906 1 92.38 296 GLU B CA 1
ATOM 8358 C C . GLU B 1 296 ? -13.18 -25.531 18.531 1 92.38 296 GLU B C 1
ATOM 8360 O O . GLU B 1 296 ? -12 -25.656 18.188 1 92.38 296 GLU B O 1
ATOM 8365 N N . PHE B 1 297 ? -14.211 -25.781 17.734 1 95.06 297 PHE B N 1
ATOM 8366 C CA . PHE B 1 297 ? -13.969 -26.375 16.422 1 95.06 297 PHE B CA 1
ATOM 8367 C C . PHE B 1 297 ? -14.07 -25.312 15.32 1 95.06 297 PHE B C 1
ATOM 8369 O O . PHE B 1 297 ? -13.844 -25.609 14.148 1 95.06 297 PHE B O 1
ATOM 8376 N N . HIS B 1 298 ? -14.352 -24.094 15.609 1 96.12 298 HIS B N 1
ATOM 8377 C CA . HIS B 1 298 ? -14.562 -23.047 14.609 1 96.12 298 HIS B CA 1
ATOM 8378 C C . HIS B 1 298 ? -13.289 -22.797 13.797 1 96.12 298 HIS B C 1
ATOM 8380 O O . HIS B 1 298 ? -13.32 -22.844 12.57 1 96.12 298 HIS B O 1
ATOM 8386 N N . LYS B 1 299 ? -12.18 -22.656 14.484 1 96.69 299 LYS B N 1
ATOM 8387 C CA . LYS B 1 299 ? -10.914 -22.359 13.812 1 96.69 299 LYS B CA 1
ATOM 8388 C C . LYS B 1 299 ? -10.438 -23.547 12.992 1 96.69 299 LYS B C 1
ATOM 8390 O O . LYS B 1 299 ? -10.125 -23.406 11.805 1 96.69 299 LYS B O 1
ATOM 8395 N N . PRO B 1 300 ? -10.492 -24.734 13.602 1 97.38 300 PRO B N 1
ATOM 8396 C CA . PRO B 1 300 ? -10.086 -25.891 12.797 1 97.38 300 PRO B CA 1
ATOM 8397 C C . PRO B 1 300 ? -10.945 -26.062 11.547 1 97.38 300 PRO B C 1
ATOM 8399 O O . PRO B 1 300 ? -10.422 -26.375 10.469 1 97.38 300 PRO B O 1
ATOM 8402 N N . LEU B 1 301 ? -12.172 -25.844 11.68 1 96.75 301 LEU B N 1
ATOM 8403 C CA . LEU B 1 301 ? -13.078 -26.031 10.555 1 96.75 301 LEU B CA 1
ATOM 8404 C C . LEU B 1 301 ? -12.852 -24.969 9.484 1 96.75 301 LEU B C 1
ATOM 8406 O O . LEU B 1 301 ? -12.969 -25.25 8.289 1 96.75 301 LEU B O 1
ATOM 8410 N N . PHE B 1 302 ? -12.531 -23.766 9.883 1 97.31 302 PHE B N 1
ATOM 8411 C CA . PHE B 1 302 ? -12.203 -22.75 8.898 1 97.31 302 PHE B CA 1
ATOM 8412 C C . PHE B 1 302 ? -10.984 -23.156 8.078 1 97.31 302 PHE B C 1
ATOM 8414 O O . PHE B 1 302 ? -11.039 -23.156 6.844 1 97.31 302 PHE B O 1
ATOM 8421 N N . PHE B 1 303 ? -9.93 -23.531 8.734 1 98.19 303 PHE B N 1
ATOM 8422 C CA . PHE B 1 303 ? -8.672 -23.812 8.062 1 98.19 303 PHE B CA 1
ATOM 8423 C C . PHE B 1 303 ? -8.797 -25.062 7.188 1 98.19 303 PHE B C 1
ATOM 8425 O O . PHE B 1 303 ? -8.297 -25.078 6.062 1 98.19 303 PHE B O 1
ATOM 8432 N N . LEU B 1 304 ? -9.469 -26.062 7.695 1 97.94 304 LEU B N 1
ATOM 8433 C CA . LEU B 1 304 ? -9.625 -27.281 6.926 1 97.94 304 LEU B CA 1
ATOM 8434 C C . LEU B 1 304 ? -10.453 -27.031 5.668 1 97.94 304 LEU B C 1
ATOM 8436 O O . LEU B 1 304 ? -10.07 -27.453 4.574 1 97.94 304 LEU B O 1
ATOM 8440 N N . ASN B 1 305 ? -11.539 -26.344 5.84 1 96.69 305 ASN B N 1
ATOM 8441 C CA . ASN B 1 305 ? -12.383 -26.078 4.68 1 96.69 305 ASN B CA 1
ATOM 8442 C C . ASN B 1 305 ? -11.672 -25.188 3.658 1 96.69 305 ASN B C 1
ATOM 8444 O O . ASN B 1 305 ? -11.852 -25.359 2.451 1 96.69 305 ASN B O 1
ATOM 8448 N N . MET B 1 306 ? -10.891 -24.266 4.098 1 96.62 306 MET B N 1
ATOM 8449 C CA . MET B 1 306 ? -10.117 -23.438 3.18 1 96.62 306 MET B CA 1
ATOM 8450 C C . MET B 1 306 ? -9.102 -24.266 2.414 1 96.62 306 MET B C 1
ATOM 8452 O O . MET B 1 306 ? -8.883 -24.062 1.22 1 96.62 306 MET B O 1
ATOM 8456 N N . ILE B 1 307 ? -8.484 -25.172 3.096 1 97.19 307 ILE B N 1
ATOM 8457 C CA . ILE B 1 307 ? -7.508 -26.062 2.463 1 97.19 307 ILE B CA 1
ATOM 8458 C C . ILE B 1 307 ? -8.195 -26.938 1.421 1 97.19 307 ILE B C 1
ATOM 8460 O O . ILE B 1 307 ? -7.676 -27.125 0.321 1 97.19 307 ILE B O 1
ATOM 8464 N N . PHE B 1 308 ? -9.406 -27.469 1.772 1 95.56 308 PHE B N 1
ATOM 8465 C CA . PHE B 1 308 ? -10.164 -28.266 0.818 1 95.56 308 PHE B CA 1
ATOM 8466 C C . PHE B 1 308 ? -10.508 -27.438 -0.42 1 95.56 308 PHE B C 1
ATOM 8468 O O . PHE B 1 308 ? -10.422 -27.938 -1.544 1 95.56 308 PHE B O 1
ATOM 8475 N N . ALA B 1 309 ? -10.836 -26.203 -0.18 1 93.38 309 ALA B N 1
ATOM 8476 C CA . ALA B 1 309 ? -11.18 -25.312 -1.285 1 93.38 309 ALA B CA 1
ATOM 8477 C C . ALA B 1 309 ? -9.977 -25.062 -2.193 1 93.38 309 ALA B C 1
ATOM 8479 O O . ALA B 1 309 ? -10.094 -25.141 -3.418 1 93.38 309 ALA B O 1
ATOM 8480 N N . ILE B 1 310 ? -8.812 -24.859 -1.667 1 94.25 310 ILE B N 1
ATOM 8481 C CA . ILE B 1 310 ? -7.605 -24.562 -2.426 1 94.25 310 ILE B CA 1
ATOM 8482 C C . ILE B 1 310 ? -7.109 -25.828 -3.127 1 94.25 310 ILE B C 1
ATOM 8484 O O . ILE B 1 310 ? -6.754 -25.781 -4.309 1 94.25 310 ILE B O 1
ATOM 8488 N N . ALA B 1 311 ? -7.141 -26.953 -2.402 1 93.19 311 ALA B N 1
ATOM 8489 C CA . ALA B 1 311 ? -6.676 -28.203 -2.969 1 93.19 311 ALA B CA 1
ATOM 8490 C C . ALA B 1 311 ? -7.531 -28.625 -4.164 1 93.19 311 ALA B C 1
ATOM 8492 O O . ALA B 1 311 ? -7.012 -29.141 -5.156 1 93.19 311 ALA B O 1
ATOM 8493 N N . SER B 1 312 ? -8.805 -28.406 -4.059 1 89.06 312 SER B N 1
ATOM 8494 C CA . SER B 1 312 ? -9.703 -28.766 -5.152 1 89.06 312 SER B CA 1
ATOM 8495 C C . SER B 1 312 ? -9.531 -27.812 -6.332 1 89.06 312 SER B C 1
ATOM 8497 O O . SER B 1 312 ? -9.891 -28.141 -7.465 1 89.06 312 SER B O 1
ATOM 8499 N N . SER B 1 313 ? -8.984 -26.641 -6.109 1 87.12 313 SER B N 1
ATOM 8500 C CA . SER B 1 313 ? -8.773 -25.641 -7.156 1 87.12 313 SER B CA 1
ATOM 8501 C C . SER B 1 313 ? -7.445 -25.859 -7.867 1 87.12 313 SER B C 1
ATOM 8503 O O . SER B 1 313 ? -7.234 -25.359 -8.977 1 87.12 313 SER B O 1
ATOM 8505 N N . VAL B 1 314 ? -6.547 -26.531 -7.258 1 82.12 314 VAL B N 1
ATOM 8506 C CA . VAL B 1 314 ? -5.25 -26.812 -7.863 1 82.12 314 VAL B CA 1
ATOM 8507 C C . VAL B 1 314 ? -5.441 -27.688 -9.102 1 82.12 314 VAL B C 1
ATOM 8509 O O . VAL B 1 314 ? -4.777 -27.484 -10.125 1 82.12 314 VAL B O 1
ATOM 8512 N N . ASN B 1 315 ? -6.309 -28.578 -8.961 1 72.38 315 ASN B N 1
ATOM 8513 C CA . ASN B 1 315 ? -6.605 -29.453 -10.086 1 72.38 315 ASN B CA 1
ATOM 8514 C C . ASN B 1 315 ? -7.926 -29.078 -10.758 1 72.38 315 ASN B C 1
ATOM 8516 O O . ASN B 1 315 ? -8.859 -29.875 -10.773 1 72.38 315 ASN B O 1
ATOM 8520 N N . LEU B 1 316 ? -8.078 -27.891 -11.133 1 62.25 316 LEU B N 1
ATOM 8521 C CA . LEU B 1 316 ? -9.297 -27.25 -11.617 1 62.25 316 LEU B CA 1
ATOM 8522 C C . LEU B 1 316 ? -9.984 -28.094 -12.68 1 62.25 316 LEU B C 1
ATOM 8524 O O . LEU B 1 316 ? -11.211 -28.219 -12.672 1 62.25 316 LEU B O 1
ATOM 8528 N N . LEU B 1 317 ? -9.141 -28.562 -13.461 1 60.16 317 LEU B N 1
ATOM 8529 C CA . LEU B 1 317 ? -9.734 -29.234 -14.602 1 60.16 317 LEU B CA 1
ATOM 8530 C C . LEU B 1 317 ? -10.32 -30.578 -14.188 1 60.16 317 LEU B C 1
ATOM 8532 O O . LEU B 1 317 ? -11.141 -31.156 -14.906 1 60.16 317 LEU B O 1
ATOM 8536 N N . GLN B 1 318 ? -9.961 -30.875 -12.93 1 61.34 318 GLN B N 1
ATOM 8537 C CA . GLN B 1 318 ? -10.445 -32.156 -12.461 1 61.34 318 GLN B CA 1
ATOM 8538 C C . GLN B 1 318 ? -11.742 -32 -11.672 1 61.34 318 GLN B C 1
ATOM 8540 O O . GLN B 1 318 ? -12.602 -32.875 -11.711 1 61.34 318 GLN B O 1
ATOM 8545 N N . TYR B 1 319 ? -11.789 -30.844 -10.984 1 67.31 319 TYR B N 1
ATOM 8546 C CA . TYR B 1 319 ? -12.938 -30.656 -10.102 1 67.31 319 TYR B CA 1
ATOM 8547 C C . TYR B 1 319 ? -13.797 -29.5 -10.57 1 67.31 319 TYR B C 1
ATOM 8549 O O . TYR B 1 319 ? -13.281 -28.516 -11.102 1 67.31 319 TYR B O 1
ATOM 8557 N N . ASN B 1 320 ? -15.047 -29.75 -10.453 1 71.31 320 ASN B N 1
ATOM 8558 C CA . ASN B 1 320 ? -15.992 -28.703 -10.797 1 71.31 320 ASN B CA 1
ATOM 8559 C C . ASN B 1 320 ? -15.828 -27.484 -9.891 1 71.31 320 ASN B C 1
ATOM 8561 O O . ASN B 1 320 ? -15.555 -27.625 -8.695 1 71.31 320 ASN B O 1
ATOM 8565 N N . ALA B 1 321 ? -15.859 -26.328 -10.391 1 74.62 321 ALA B N 1
ATOM 8566 C CA . ALA B 1 321 ? -15.711 -25.047 -9.688 1 74.62 321 ALA B CA 1
ATOM 8567 C C . ALA B 1 321 ? -16.734 -24.938 -8.555 1 74.62 321 ALA B C 1
ATOM 8569 O O . ALA B 1 321 ? -16.469 -24.25 -7.555 1 74.62 321 ALA B O 1
ATOM 8570 N N . LYS B 1 322 ? -17.688 -25.672 -8.57 1 79.94 322 LYS B N 1
ATOM 8571 C CA . LYS B 1 322 ? -18.75 -25.594 -7.574 1 79.94 322 LYS B CA 1
ATOM 8572 C C . LYS B 1 322 ? -18.312 -26.219 -6.258 1 79.94 322 LYS B C 1
ATOM 8574 O O . LYS B 1 322 ? -18.719 -25.781 -5.18 1 79.94 322 LYS B O 1
ATOM 8579 N N . ILE B 1 323 ? -17.469 -27.203 -6.379 1 85.31 323 ILE B N 1
ATOM 8580 C CA . ILE B 1 323 ? -17 -27.906 -5.188 1 85.31 323 ILE B CA 1
ATOM 8581 C C . ILE B 1 323 ? -16.094 -27 -4.375 1 85.31 323 ILE B C 1
ATOM 8583 O O . ILE B 1 323 ? -16.25 -26.875 -3.156 1 85.31 323 ILE B O 1
ATOM 8587 N N . SER B 1 324 ? -15.211 -26.359 -5.062 1 88.25 324 SER B N 1
ATOM 8588 C CA . SER B 1 324 ? -14.289 -25.453 -4.383 1 88.25 324 SER B CA 1
ATOM 8589 C C . SER B 1 324 ? -15.031 -24.297 -3.723 1 88.25 324 SER B C 1
ATOM 8591 O O . SER B 1 324 ? -14.719 -23.906 -2.598 1 88.25 324 SER B O 1
ATOM 8593 N N . ASN B 1 325 ? -16.047 -23.812 -4.391 1 88.31 325 ASN B N 1
ATOM 8594 C CA . ASN B 1 325 ? -16.828 -22.719 -3.838 1 88.31 325 ASN B CA 1
ATOM 8595 C C . ASN B 1 325 ? -17.625 -23.172 -2.615 1 88.31 325 ASN B C 1
ATOM 8597 O O . ASN B 1 325 ? -17.812 -22.391 -1.672 1 88.31 325 ASN B O 1
ATOM 8601 N N . SER B 1 326 ? -18.078 -24.406 -2.686 1 91.25 326 SER B N 1
ATOM 8602 C CA . SER B 1 326 ? -18.828 -24.938 -1.552 1 91.25 326 SER B CA 1
ATOM 8603 C C . SER B 1 326 ? -17.969 -25 -0.299 1 91.25 326 SER B C 1
ATOM 8605 O O . SER B 1 326 ? -18.422 -24.656 0.793 1 91.25 326 SER B O 1
ATOM 8607 N N . TYR B 1 327 ? -16.766 -25.438 -0.424 1 93.12 327 TYR B N 1
ATOM 8608 C CA . TYR B 1 327 ? -15.852 -25.516 0.714 1 93.12 327 TYR B CA 1
ATOM 8609 C C . TYR B 1 327 ? -15.523 -24.109 1.232 1 93.12 327 TYR B C 1
ATOM 8611 O O . TYR B 1 327 ? -15.406 -23.906 2.441 1 93.12 327 TYR B O 1
ATOM 8619 N N . LYS B 1 328 ? -15.359 -23.203 0.342 1 93 328 LYS B N 1
ATOM 8620 C CA . LYS B 1 328 ? -15.102 -21.828 0.746 1 93 328 LYS B CA 1
ATOM 8621 C C . LYS B 1 328 ? -16.266 -21.25 1.536 1 93 328 LYS B C 1
ATOM 8623 O O . LYS B 1 328 ? -16.078 -20.594 2.564 1 93 328 LYS B O 1
ATOM 8628 N N . LEU B 1 329 ? -17.469 -21.5 1.074 1 92.31 329 LEU B N 1
ATOM 8629 C CA . LEU B 1 329 ? -18.656 -21.016 1.769 1 92.31 329 LEU B CA 1
ATOM 8630 C C . LEU B 1 329 ? -18.75 -21.625 3.168 1 92.31 329 LEU B C 1
ATOM 8632 O O . LEU B 1 329 ? -19.125 -20.938 4.117 1 92.31 329 LEU B O 1
ATOM 8636 N N . GLU B 1 330 ? -18.406 -22.891 3.271 1 94.12 330 GLU B N 1
ATOM 8637 C CA . GLU B 1 330 ? -18.391 -23.531 4.578 1 94.12 330 GLU B CA 1
ATOM 8638 C C . GLU B 1 330 ? -17.359 -22.891 5.5 1 94.12 330 GLU B C 1
ATOM 8640 O O . GLU B 1 330 ? -17.594 -22.734 6.695 1 94.12 330 GLU B O 1
ATOM 8645 N N . ALA B 1 331 ? -16.203 -22.562 4.945 1 95.25 331 ALA B N 1
ATOM 8646 C CA . ALA B 1 331 ? -15.148 -21.906 5.727 1 95.25 331 ALA B CA 1
ATOM 8647 C C . ALA B 1 331 ? -15.602 -20.531 6.219 1 95.25 331 ALA B C 1
ATOM 8649 O O . ALA B 1 331 ? -15.336 -20.156 7.363 1 95.25 331 ALA B O 1
ATOM 8650 N N . MET B 1 332 ? -16.359 -19.797 5.383 1 93.62 332 MET B N 1
ATOM 8651 C CA . MET B 1 332 ? -16.75 -18.422 5.668 1 93.62 332 MET B CA 1
ATOM 8652 C C . MET B 1 332 ? -17.734 -18.359 6.84 1 93.62 332 MET B C 1
ATOM 8654 O O . MET B 1 332 ? -17.859 -17.328 7.496 1 93.62 332 MET B O 1
ATOM 8658 N N . LYS B 1 333 ? -18.344 -19.469 7.129 1 92.69 333 LYS B N 1
ATOM 8659 C CA . LYS B 1 333 ? -19.234 -19.516 8.289 1 92.69 333 LYS B CA 1
ATOM 8660 C C . LYS B 1 333 ? -18.469 -19.266 9.578 1 92.69 333 LYS B C 1
ATOM 8662 O O . LYS B 1 333 ? -19.031 -18.797 10.57 1 92.69 333 LYS B O 1
ATOM 8667 N N . TYR B 1 334 ? -17.172 -19.578 9.516 1 94.69 334 TYR B N 1
ATOM 8668 C CA . TYR B 1 334 ? -16.375 -19.5 10.734 1 94.69 334 TYR B CA 1
ATOM 8669 C C . TYR B 1 334 ? -15.344 -18.391 10.641 1 94.69 334 TYR B C 1
ATOM 8671 O O . TYR B 1 334 ? -14.391 -18.344 11.422 1 94.69 334 TYR B O 1
ATOM 8679 N N . ILE B 1 335 ? -15.453 -17.469 9.75 1 93.06 335 ILE B N 1
ATOM 8680 C CA . ILE B 1 335 ? -14.445 -16.453 9.461 1 93.06 335 ILE B CA 1
ATOM 8681 C C . ILE B 1 335 ? -14.32 -15.492 10.648 1 93.06 335 ILE B C 1
ATOM 8683 O O . ILE B 1 335 ? -13.234 -14.977 10.93 1 93.06 335 ILE B O 1
ATOM 8687 N N . ASP B 1 336 ? -15.367 -15.289 11.398 1 92 336 ASP B N 1
ATOM 8688 C CA . ASP B 1 336 ? -15.367 -14.359 12.531 1 92 336 ASP B CA 1
ATOM 8689 C C . ASP B 1 336 ? -14.406 -14.828 13.617 1 92 336 ASP B C 1
ATOM 8691 O O . ASP B 1 336 ? -13.789 -14.008 14.305 1 92 336 ASP B O 1
ATOM 8695 N N . SER B 1 337 ? -14.32 -16.141 13.766 1 93.19 337 SER B N 1
ATOM 8696 C CA . SER B 1 337 ? -13.406 -16.688 14.766 1 93.19 337 SER B CA 1
ATOM 8697 C C . SER B 1 337 ? -11.953 -16.375 14.406 1 93.19 337 SER B C 1
ATOM 8699 O O . SER B 1 337 ? -11.109 -16.25 15.297 1 93.19 337 SER B O 1
ATOM 8701 N N . ILE B 1 338 ? -11.711 -16.234 13.141 1 93.44 338 ILE B N 1
ATOM 8702 C CA . ILE B 1 338 ? -10.359 -15.922 12.672 1 93.44 338 ILE B CA 1
ATOM 8703 C C . ILE B 1 338 ? -10.094 -14.43 12.828 1 93.44 338 ILE B C 1
ATOM 8705 O O . ILE B 1 338 ? -9.039 -14.023 13.312 1 93.44 338 ILE B O 1
ATOM 8709 N N . TYR B 1 339 ? -11.062 -13.641 12.516 1 89.31 339 TYR B N 1
ATOM 8710 C CA . TYR B 1 339 ? -10.922 -12.195 12.586 1 89.31 339 TYR B CA 1
ATOM 8711 C C . TYR B 1 339 ? -10.75 -11.727 14.023 1 89.31 339 TYR B C 1
ATOM 8713 O O . TYR B 1 339 ? -10.023 -10.766 14.297 1 89.31 339 TYR B O 1
ATOM 8721 N N . THR B 1 340 ? -11.336 -12.43 14.953 1 88.12 340 THR B N 1
ATOM 8722 C CA . THR B 1 340 ? -11.32 -12.016 16.344 1 88.12 340 THR B CA 1
ATOM 8723 C C . THR B 1 340 ? -10.258 -12.781 17.125 1 88.12 340 THR B C 1
ATOM 8725 O O . THR B 1 340 ? -10.18 -12.672 18.359 1 88.12 340 THR B O 1
ATOM 8728 N N . SER B 1 341 ? -9.531 -13.555 16.406 1 90 341 SER B N 1
ATOM 8729 C CA . SER B 1 341 ? -8.5 -14.336 17.094 1 90 341 SER B CA 1
ATOM 8730 C C . SER B 1 341 ? -7.516 -13.438 17.828 1 90 341 SER B C 1
ATOM 8732 O O . SER B 1 341 ? -7.059 -12.43 17.281 1 90 341 SER B O 1
ATOM 8734 N N . PRO B 1 342 ? -7.207 -13.773 19.047 1 88.56 342 PRO B N 1
ATOM 8735 C CA . PRO B 1 342 ? -6.195 -13 19.781 1 88.56 342 PRO B CA 1
ATOM 8736 C C . PRO B 1 342 ? -4.809 -13.109 19.156 1 88.56 342 PRO B C 1
ATOM 8738 O O . PRO B 1 342 ? -3.996 -12.188 19.281 1 88.56 342 PRO B O 1
ATOM 8741 N N . ASP B 1 343 ? -4.547 -14.273 18.562 1 92.31 343 ASP B N 1
ATOM 8742 C CA . ASP B 1 343 ? -3.312 -14.422 17.797 1 92.31 343 ASP B CA 1
ATOM 8743 C C . ASP B 1 343 ? -3.449 -13.805 16.406 1 92.31 343 ASP B C 1
ATOM 8745 O O . ASP B 1 343 ? -3.992 -14.438 15.492 1 92.31 343 ASP B O 1
ATOM 8749 N N . ARG B 1 344 ? -2.838 -12.727 16.234 1 92.56 344 ARG B N 1
ATOM 8750 C CA . ARG B 1 344 ? -3.002 -11.977 14.992 1 92.56 344 ARG B CA 1
ATOM 8751 C C . ARG B 1 344 ? -2.293 -12.672 13.836 1 92.56 344 ARG B C 1
ATOM 8753 O O . ARG B 1 344 ? -2.633 -12.453 12.664 1 92.56 344 ARG B O 1
ATOM 8760 N N . LEU B 1 345 ? -1.3 -13.477 14.141 1 96.38 345 LEU B N 1
ATOM 8761 C CA . LEU B 1 345 ? -0.653 -14.25 13.086 1 96.38 345 LEU B CA 1
ATOM 8762 C C . LEU B 1 345 ? -1.601 -15.297 12.516 1 96.38 345 LEU B C 1
ATOM 8764 O O . LEU B 1 345 ? -1.568 -15.586 11.32 1 96.38 345 LEU B O 1
ATOM 8768 N N . GLU B 1 346 ? -2.41 -15.844 13.375 1 96.25 346 GLU B N 1
ATOM 8769 C CA . GLU B 1 346 ? -3.432 -16.781 12.93 1 96.25 346 GLU B CA 1
ATOM 8770 C C . GLU B 1 346 ? -4.438 -16.109 12 1 96.25 346 GLU B C 1
ATOM 8772 O O . GLU B 1 346 ? -4.859 -16.688 11 1 96.25 346 GLU B O 1
ATOM 8777 N N . CYS B 1 347 ? -4.773 -14.953 12.375 1 95.5 347 CYS B N 1
ATOM 8778 C CA . CYS B 1 347 ? -5.656 -14.164 11.516 1 95.5 347 CYS B CA 1
ATOM 8779 C C . CYS B 1 347 ? -5.023 -13.93 10.148 1 95.5 347 CYS B C 1
ATOM 8781 O O . CYS B 1 347 ? -5.688 -14.078 9.125 1 95.5 347 CYS B O 1
ATOM 8783 N N . LEU B 1 348 ? -3.777 -13.562 10.203 1 97.31 348 LEU B N 1
ATOM 8784 C CA . LEU B 1 348 ? -3.061 -13.32 8.953 1 97.31 348 LEU B CA 1
ATOM 8785 C C . LEU B 1 348 ? -3.004 -14.594 8.109 1 97.31 348 LEU B C 1
ATOM 8787 O O . LEU B 1 348 ? -3.148 -14.531 6.883 1 97.31 348 LEU B O 1
ATOM 8791 N N . GLN B 1 349 ? -2.826 -15.711 8.711 1 98.12 349 GLN B N 1
ATOM 8792 C CA . GLN B 1 349 ? -2.832 -16.984 7.992 1 98.12 349 GLN B CA 1
ATOM 8793 C C . GLN B 1 349 ? -4.172 -17.219 7.297 1 98.12 349 GLN B C 1
ATOM 8795 O O . GLN B 1 349 ? -4.207 -17.625 6.133 1 98.12 349 GLN B O 1
ATOM 8800 N N . GLY B 1 350 ? -5.18 -17.016 8.047 1 97.31 350 GLY B N 1
ATOM 8801 C CA . GLY B 1 350 ? -6.5 -17.156 7.457 1 97.31 350 GLY B CA 1
ATOM 8802 C C . GLY B 1 350 ? -6.727 -16.234 6.273 1 97.31 350 GLY B C 1
ATOM 8803 O O . GLY B 1 350 ? -7.25 -16.656 5.242 1 97.31 350 GLY B O 1
ATOM 8804 N N . LEU B 1 351 ? -6.301 -15.008 6.395 1 96.06 351 LEU B N 1
ATOM 8805 C CA . LEU B 1 351 ? -6.449 -14.031 5.324 1 96.06 351 LEU B CA 1
ATOM 8806 C C . LEU B 1 351 ? -5.609 -14.414 4.113 1 96.06 351 LEU B C 1
ATOM 8808 O O . LEU B 1 351 ? -6.039 -14.234 2.969 1 96.06 351 LEU B O 1
ATOM 8812 N N . LEU B 1 352 ? -4.457 -14.898 4.359 1 98.12 352 LEU B N 1
ATOM 8813 C CA . LEU B 1 352 ? -3.58 -15.32 3.271 1 98.12 352 LEU B CA 1
ATOM 8814 C C . LEU B 1 352 ? -4.191 -16.484 2.498 1 98.12 352 LEU B C 1
ATOM 8816 O O . LEU B 1 352 ? -4.121 -16.516 1.268 1 98.12 352 LEU B O 1
ATOM 8820 N N . LEU B 1 353 ? -4.77 -17.422 3.223 1 97.69 353 LEU B N 1
ATOM 8821 C CA . LEU B 1 353 ? -5.438 -18.531 2.557 1 97.69 353 LEU B CA 1
ATOM 8822 C C . LEU B 1 353 ? -6.629 -18.047 1.738 1 97.69 353 LEU B C 1
ATOM 8824 O O . LEU B 1 353 ? -6.848 -18.516 0.619 1 97.69 353 LEU B O 1
ATOM 8828 N N . LEU B 1 354 ? -7.332 -17.156 2.303 1 95.25 354 LEU B N 1
ATOM 8829 C CA . LEU B 1 354 ? -8.453 -16.578 1.573 1 95.25 354 LEU B CA 1
ATOM 8830 C C . LEU B 1 354 ? -7.973 -15.852 0.323 1 95.25 354 LEU B C 1
ATOM 8832 O O . LEU B 1 354 ? -8.602 -15.953 -0.736 1 95.25 354 LEU B O 1
ATOM 8836 N N . THR B 1 355 ? -6.887 -15.117 0.449 1 95.06 355 THR B N 1
ATOM 8837 C CA . THR B 1 355 ? -6.301 -14.414 -0.688 1 95.06 355 THR B CA 1
ATOM 8838 C C . THR B 1 355 ? -5.867 -15.398 -1.768 1 95.06 355 THR B C 1
ATOM 8840 O O . THR B 1 355 ? -6.129 -15.188 -2.953 1 95.06 355 THR B O 1
ATOM 8843 N N . LEU B 1 356 ? -5.223 -16.438 -1.328 1 95.19 356 LEU B N 1
ATOM 8844 C CA . LEU B 1 356 ? -4.762 -17.453 -2.264 1 95.19 356 LEU B CA 1
ATOM 8845 C C . LEU B 1 356 ? -5.934 -18.062 -3.021 1 95.19 356 LEU B C 1
ATOM 8847 O O . LEU B 1 356 ? -5.875 -18.219 -4.242 1 95.19 356 LEU B O 1
ATOM 8851 N N . TYR B 1 357 ? -6.984 -18.422 -2.305 1 93.12 357 TYR B N 1
ATOM 8852 C CA . TYR B 1 357 ? -8.172 -18.969 -2.951 1 93.12 357 TYR B CA 1
ATOM 8853 C C . TYR B 1 357 ? -8.758 -17.969 -3.943 1 93.12 357 TYR B C 1
ATOM 8855 O O . TYR B 1 357 ? -9.164 -18.344 -5.047 1 93.12 357 TYR B O 1
ATOM 8863 N N . SER B 1 358 ? -8.766 -16.703 -3.551 1 90 358 SER B N 1
ATOM 8864 C CA . SER B 1 358 ? -9.391 -15.664 -4.363 1 90 358 SER B CA 1
ATOM 8865 C C . SER B 1 358 ? -8.617 -15.438 -5.656 1 90 358 SER B C 1
ATOM 8867 O O . SER B 1 358 ? -9.172 -14.93 -6.633 1 90 358 SER B O 1
ATOM 8869 N N . ILE B 1 359 ? -7.375 -15.727 -5.668 1 89.19 359 ILE B N 1
ATOM 8870 C CA . ILE B 1 359 ? -6.582 -15.609 -6.891 1 89.19 359 ILE B CA 1
ATOM 8871 C C . ILE B 1 359 ? -6.941 -16.75 -7.84 1 89.19 359 ILE B C 1
ATOM 8873 O O . ILE B 1 359 ? -6.867 -16.594 -9.062 1 89.19 359 ILE B O 1
ATOM 8877 N N . MET B 1 360 ? -7.34 -17.844 -7.254 1 87.38 360 MET B N 1
ATOM 8878 C CA . MET B 1 360 ? -7.609 -19.031 -8.055 1 87.38 360 MET B CA 1
ATOM 8879 C C . MET B 1 360 ? -9.008 -18.984 -8.648 1 87.38 360 MET B C 1
ATOM 8881 O O . MET B 1 360 ? -9.219 -19.422 -9.781 1 87.38 360 MET B O 1
ATOM 8885 N N . ARG B 1 361 ? -9.93 -18.422 -7.844 1 84.56 361 ARG B N 1
ATOM 8886 C CA . ARG B 1 361 ? -11.328 -18.375 -8.258 1 84.56 361 ARG B CA 1
ATOM 8887 C C . ARG B 1 361 ? -11.945 -17.016 -7.984 1 84.56 361 ARG B C 1
ATOM 8889 O O . ARG B 1 361 ? -11.555 -16.328 -7.031 1 84.56 361 ARG B O 1
ATOM 8896 N N . PRO B 1 362 ? -12.867 -16.656 -8.836 1 82.62 362 PRO B N 1
ATOM 8897 C CA . PRO B 1 362 ? -13.547 -15.391 -8.57 1 82.62 362 PRO B CA 1
ATOM 8898 C C . PRO B 1 362 ? -14.273 -15.383 -7.227 1 82.62 362 PRO B C 1
ATOM 8900 O O . PRO B 1 362 ? -14.914 -16.375 -6.863 1 82.62 362 PRO B O 1
ATOM 8903 N N . SER B 1 363 ? -14.023 -14.414 -6.531 1 83.25 363 SER B N 1
ATOM 8904 C CA . SER B 1 363 ? -14.617 -14.305 -5.203 1 83.25 363 SER B CA 1
ATOM 8905 C C . SER B 1 363 ? -15.031 -12.875 -4.898 1 83.25 363 SER B C 1
ATOM 8907 O O . SER B 1 363 ? -14.594 -11.938 -5.578 1 83.25 363 SER B O 1
ATOM 8909 N N . THR B 1 364 ? -16.016 -12.734 -3.955 1 79.5 364 THR B N 1
ATOM 8910 C CA . THR B 1 364 ? -16.406 -11.453 -3.385 1 79.5 364 THR B CA 1
ATOM 8911 C C . THR B 1 364 ? -16.125 -11.414 -1.886 1 79.5 364 THR B C 1
ATOM 8913 O O . THR B 1 364 ? -16.609 -12.266 -1.138 1 79.5 364 THR B O 1
ATOM 8916 N N . PRO B 1 365 ? -15.305 -10.492 -1.446 1 80.88 365 PRO B N 1
ATOM 8917 C CA . PRO B 1 365 ? -14.609 -9.406 -2.141 1 80.88 365 PRO B CA 1
ATOM 8918 C C . PRO B 1 365 ? -13.508 -9.906 -3.068 1 80.88 365 PRO B C 1
ATOM 8920 O O . PRO B 1 365 ? -12.984 -11.016 -2.877 1 80.88 365 PRO B O 1
ATOM 8923 N N . GLY B 1 366 ? -13.219 -9.125 -4.012 1 86.12 366 GLY B N 1
ATOM 8924 C CA . GLY B 1 366 ? -12.172 -9.477 -4.957 1 86.12 366 GLY B CA 1
ATOM 8925 C C . GLY B 1 366 ? -10.797 -9.531 -4.328 1 86.12 366 GLY B C 1
ATOM 8926 O O . GLY B 1 366 ? -10.586 -9.008 -3.234 1 86.12 366 GLY B O 1
ATOM 8927 N N . VAL B 1 367 ? -9.961 -10.18 -4.98 1 90.12 367 VAL B N 1
ATOM 8928 C CA . VAL B 1 367 ? -8.633 -10.469 -4.449 1 90.12 367 VAL B CA 1
ATOM 8929 C C . VAL B 1 367 ? -7.879 -9.164 -4.203 1 90.12 367 VAL B C 1
ATOM 8931 O O . VAL B 1 367 ? -7.086 -9.07 -3.262 1 90.12 367 VAL B O 1
ATOM 8934 N N . TRP B 1 368 ? -8.117 -8.148 -4.945 1 91.94 368 TRP B N 1
ATOM 8935 C CA . TRP B 1 368 ? -7.422 -6.875 -4.805 1 91.94 368 TRP B CA 1
ATOM 8936 C C . TRP B 1 368 ? -7.645 -6.285 -3.416 1 91.94 368 TRP B C 1
ATOM 8938 O O . TRP B 1 368 ? -6.699 -5.836 -2.764 1 91.94 368 TRP B O 1
ATOM 8948 N N . TYR B 1 369 ? -8.797 -6.359 -2.928 1 89.62 369 TYR B N 1
ATOM 8949 C CA . TYR B 1 369 ? -9.141 -5.758 -1.647 1 89.62 369 TYR B CA 1
ATOM 8950 C C . TYR B 1 369 ? -8.781 -6.684 -0.491 1 89.62 369 TYR B C 1
ATOM 8952 O O . TYR B 1 369 ? -8.328 -6.227 0.559 1 89.62 369 TYR B O 1
ATOM 8960 N N . VAL B 1 370 ? -8.961 -8.008 -0.689 1 91.44 370 VAL B N 1
ATOM 8961 C CA . VAL B 1 370 ? -8.562 -8.953 0.348 1 91.44 370 VAL B CA 1
ATOM 8962 C C . VAL B 1 370 ? -7.055 -8.883 0.562 1 91.44 370 VAL B C 1
ATOM 8964 O O . VAL B 1 370 ? -6.582 -8.875 1.7 1 91.44 370 VAL B O 1
ATOM 8967 N N . LEU B 1 371 ? -6.391 -8.844 -0.535 1 95 371 LEU B N 1
ATOM 8968 C CA . LEU B 1 371 ? -4.941 -8.719 -0.454 1 95 371 LEU B CA 1
ATOM 8969 C C . LEU B 1 371 ? -4.543 -7.402 0.214 1 95 371 LEU B C 1
ATOM 8971 O O . LEU B 1 371 ? -3.57 -7.355 0.969 1 95 371 LEU B O 1
ATOM 8975 N N . GLY B 1 372 ? -5.25 -6.352 -0.115 1 93.75 372 GLY B N 1
ATOM 8976 C CA . GLY B 1 372 ? -4.992 -5.086 0.549 1 93.75 372 GLY B CA 1
ATOM 8977 C C . GLY B 1 372 ? -5.062 -5.176 2.061 1 93.75 372 GLY B C 1
ATOM 8978 O O . GLY B 1 372 ? -4.172 -4.688 2.76 1 93.75 372 GLY B O 1
ATOM 8979 N N . THR B 1 373 ? -6.059 -5.785 2.545 1 92.06 373 THR B N 1
ATOM 8980 C CA . THR B 1 373 ? -6.23 -5.965 3.982 1 92.06 373 THR B CA 1
ATOM 8981 C C . THR B 1 373 ? -5.109 -6.832 4.555 1 92.06 373 THR B C 1
ATOM 8983 O O . THR B 1 373 ? -4.605 -6.562 5.645 1 92.06 373 THR B O 1
ATOM 8986 N N . THR B 1 374 ? -4.777 -7.836 3.795 1 95.88 374 THR B N 1
ATOM 8987 C CA . THR B 1 374 ? -3.695 -8.727 4.207 1 95.88 374 THR B CA 1
ATOM 8988 C C . THR B 1 374 ? -2.389 -7.953 4.363 1 95.88 374 THR B C 1
ATOM 8990 O O . THR B 1 374 ? -1.684 -8.117 5.359 1 95.88 374 THR B O 1
ATOM 8993 N N . LEU B 1 375 ? -2.096 -7.141 3.447 1 96.94 375 LEU B N 1
ATOM 8994 C CA . LEU B 1 375 ? -0.858 -6.367 3.471 1 96.94 375 LEU B CA 1
ATOM 8995 C C . LEU B 1 375 ? -0.875 -5.348 4.605 1 96.94 375 LEU B C 1
ATOM 8997 O O . LEU B 1 375 ? 0.151 -5.109 5.25 1 96.94 375 LEU B O 1
ATOM 9001 N N . ARG B 1 376 ? -2.02 -4.719 4.824 1 93.94 376 ARG B N 1
ATOM 9002 C CA . ARG B 1 376 ? -2.137 -3.771 5.926 1 93.94 376 ARG B CA 1
ATOM 9003 C C . ARG B 1 376 ? -1.888 -4.457 7.266 1 93.94 376 ARG B C 1
ATOM 9005 O O . ARG B 1 376 ? -1.242 -3.887 8.148 1 93.94 376 ARG B O 1
ATOM 9012 N N . LEU B 1 377 ? -2.387 -5.637 7.406 1 94.25 377 LEU B N 1
ATOM 9013 C CA . LEU B 1 377 ? -2.162 -6.383 8.641 1 94.25 377 LEU B CA 1
ATOM 9014 C C . LEU B 1 377 ? -0.691 -6.754 8.797 1 94.25 377 LEU B C 1
ATOM 9016 O O . LEU B 1 377 ? -0.151 -6.727 9.898 1 94.25 377 LEU B O 1
ATOM 9020 N N . CYS B 1 378 ? -0.038 -7.09 7.703 1 96.19 378 CYS B N 1
ATOM 9021 C CA . CYS B 1 378 ? 1.388 -7.398 7.73 1 96.19 378 CYS B CA 1
ATOM 9022 C C . CYS B 1 378 ? 2.188 -6.227 8.281 1 96.19 378 CYS B C 1
ATOM 9024 O O . CYS B 1 378 ? 3.049 -6.406 9.148 1 96.19 378 CYS B O 1
ATOM 9026 N N . VAL B 1 379 ? 1.908 -5.047 7.809 1 94.06 379 VAL B N 1
ATOM 9027 C CA . VAL B 1 379 ? 2.627 -3.854 8.242 1 94.06 379 VAL B CA 1
ATOM 9028 C C . VAL B 1 379 ? 2.264 -3.521 9.688 1 94.06 379 VAL B C 1
ATOM 9030 O O . VAL B 1 379 ? 3.121 -3.111 10.469 1 94.06 379 VAL B O 1
ATOM 9033 N N . ASP B 1 380 ? 0.98 -3.738 9.984 1 91.31 380 ASP B N 1
ATOM 9034 C CA . ASP B 1 380 ? 0.511 -3.488 11.344 1 91.31 380 ASP B CA 1
ATOM 9035 C C . ASP B 1 380 ? 1.276 -4.34 12.352 1 91.31 380 ASP B C 1
ATOM 9037 O O . ASP B 1 380 ? 1.605 -3.873 13.445 1 91.31 380 ASP B O 1
ATOM 9041 N N . LEU B 1 381 ? 1.587 -5.562 11.969 1 92.44 381 LEU B N 1
ATOM 9042 C CA . LEU B 1 381 ? 2.289 -6.484 12.852 1 92.44 381 LEU B CA 1
ATOM 9043 C C . LEU B 1 381 ? 3.799 -6.285 12.758 1 92.44 381 LEU B C 1
ATOM 9045 O O . LEU B 1 381 ? 4.562 -6.93 13.484 1 92.44 381 LEU B O 1
ATOM 9049 N N . GLY B 1 382 ? 4.27 -5.438 11.867 1 92.38 382 GLY B N 1
ATOM 9050 C CA . GLY B 1 382 ? 5.688 -5.152 11.719 1 92.38 382 GLY B CA 1
ATOM 9051 C C . GLY B 1 382 ? 6.461 -6.293 11.086 1 92.38 382 GLY B C 1
ATOM 9052 O O . GLY B 1 382 ? 7.645 -6.48 11.367 1 92.38 382 GLY B O 1
ATOM 9053 N N . LEU B 1 383 ? 5.805 -7.035 10.227 1 96.44 383 LEU B N 1
ATOM 9054 C CA . LEU B 1 383 ? 6.441 -8.211 9.656 1 96.44 383 LEU B CA 1
ATOM 9055 C C . LEU B 1 383 ? 7.434 -7.82 8.562 1 96.44 383 LEU B C 1
ATOM 9057 O O . LEU B 1 383 ? 8.297 -8.617 8.188 1 96.44 383 LEU B O 1
ATOM 9061 N N . HIS B 1 384 ? 7.348 -6.656 7.992 1 93.5 384 HIS B N 1
ATOM 9062 C CA . HIS B 1 384 ? 8.195 -6.223 6.887 1 93.5 384 HIS B CA 1
ATOM 9063 C C . HIS B 1 384 ? 9.586 -5.84 7.375 1 93.5 384 HIS B C 1
ATOM 9065 O O . HIS B 1 384 ? 10.492 -5.609 6.57 1 93.5 384 HIS B O 1
ATOM 9071 N N . THR B 1 385 ? 9.742 -5.773 8.641 1 88.38 385 THR B N 1
ATOM 9072 C CA . THR B 1 385 ? 11.039 -5.418 9.203 1 88.38 385 THR B CA 1
ATOM 9073 C C . THR B 1 385 ? 11.555 -6.523 10.117 1 88.38 385 THR B C 1
ATOM 9075 O O . THR B 1 385 ? 10.766 -7.215 10.773 1 88.38 385 THR B O 1
ATOM 9078 N N . GLU B 1 386 ? 12.852 -6.66 10.18 1 86.31 386 GLU B N 1
ATOM 9079 C CA . GLU B 1 386 ? 13.484 -7.672 11.023 1 86.31 386 GLU B CA 1
ATOM 9080 C C . GLU B 1 386 ? 13.641 -7.172 12.453 1 86.31 386 GLU B C 1
ATOM 9082 O O . GLU B 1 386 ? 13.891 -7.961 13.367 1 86.31 386 GLU B O 1
ATOM 9087 N N . LYS B 1 387 ? 13.414 -5.969 12.688 1 75.62 387 LYS B N 1
ATOM 9088 C CA . LYS B 1 387 ? 13.688 -5.301 13.953 1 75.62 387 LYS B CA 1
ATOM 9089 C C . LYS B 1 387 ? 12.922 -5.953 15.102 1 75.62 387 LYS B C 1
ATOM 9091 O O . LYS B 1 387 ? 13.484 -6.219 16.156 1 75.62 387 LYS B O 1
ATOM 9096 N N . LEU B 1 388 ? 11.727 -6.309 14.922 1 78.69 388 LEU B N 1
ATOM 9097 C CA . LEU B 1 388 ? 10.867 -6.805 15.984 1 78.69 388 LEU B CA 1
ATOM 9098 C C . LEU B 1 388 ? 11.031 -8.312 16.156 1 78.69 388 LEU B C 1
ATOM 9100 O O . LEU B 1 388 ? 10.641 -8.867 17.188 1 78.69 388 LEU B O 1
ATOM 9104 N N . ASN B 1 389 ? 11.586 -8.961 15.195 1 84.19 389 ASN B N 1
ATOM 9105 C CA . ASN B 1 389 ? 11.594 -10.422 15.172 1 84.19 389 ASN B CA 1
ATOM 9106 C C . ASN B 1 389 ? 12.469 -10.984 16.281 1 84.19 389 ASN B C 1
ATOM 9108 O O . ASN B 1 389 ? 12.242 -12.102 16.75 1 84.19 389 ASN B O 1
ATOM 9112 N N . ASN B 1 390 ? 13.352 -10.242 16.75 1 77.06 390 ASN B N 1
ATOM 9113 C CA . ASN B 1 390 ? 14.273 -10.727 17.766 1 77.06 390 ASN B CA 1
ATOM 9114 C C . ASN B 1 390 ? 13.602 -10.828 19.125 1 77.06 390 ASN B C 1
ATOM 9116 O O . ASN B 1 390 ? 14.117 -11.484 20.031 1 77.06 390 ASN B O 1
ATOM 9120 N N . GLN B 1 391 ? 12.469 -10.297 19.234 1 79.25 391 GLN B N 1
ATOM 9121 C CA . GLN B 1 391 ? 11.742 -10.312 20.5 1 79.25 391 GLN B CA 1
ATOM 9122 C C . GLN B 1 391 ? 10.883 -11.57 20.625 1 79.25 391 GLN B C 1
ATOM 9124 O O . GLN B 1 391 ? 10.367 -11.867 21.703 1 79.25 391 GLN B O 1
ATOM 9129 N N . PHE B 1 392 ? 10.875 -12.352 19.594 1 87.75 392 PHE B N 1
ATOM 9130 C CA . PHE B 1 392 ? 9.992 -13.508 19.578 1 87.75 392 PHE B CA 1
ATOM 9131 C C . PHE B 1 392 ? 10.789 -14.805 19.609 1 87.75 392 PHE B C 1
ATOM 9133 O O . PHE B 1 392 ? 12 -14.797 19.375 1 87.75 392 PHE B O 1
ATOM 9140 N N . THR B 1 393 ? 10.133 -15.914 19.984 1 89.75 393 THR B N 1
ATOM 9141 C CA . THR B 1 393 ? 10.734 -17.25 19.922 1 89.75 393 THR B CA 1
ATOM 9142 C C . THR B 1 393 ? 11.125 -17.609 18.5 1 89.75 393 THR B C 1
ATOM 9144 O O . THR B 1 393 ? 10.578 -17.062 17.547 1 89.75 393 THR B O 1
ATOM 9147 N N . PRO B 1 394 ? 12.039 -18.5 18.375 1 89.19 394 PRO B N 1
ATOM 9148 C CA . PRO B 1 394 ? 12.453 -18.891 17.031 1 89.19 394 PRO B CA 1
ATOM 9149 C C . PRO B 1 394 ? 11.289 -19.406 16.172 1 89.19 394 PRO B C 1
ATOM 9151 O O . PRO B 1 394 ? 11.258 -19.172 14.969 1 89.19 394 PRO B O 1
ATOM 9154 N N . PHE B 1 395 ? 10.43 -20.125 16.812 1 93.38 395 PHE B N 1
ATOM 9155 C CA . PHE B 1 395 ? 9.273 -20.625 16.078 1 93.38 395 PHE B CA 1
ATOM 9156 C C . PHE B 1 395 ? 8.445 -19.469 15.516 1 93.38 395 PHE B C 1
ATOM 9158 O O . PHE B 1 395 ? 8.102 -19.469 14.336 1 93.38 395 PHE B O 1
ATOM 9165 N N . VAL B 1 396 ? 8.117 -18.531 16.406 1 94.38 396 VAL B N 1
ATOM 9166 C CA . VAL B 1 396 ? 7.293 -17.391 16.016 1 94.38 396 VAL B CA 1
ATOM 9167 C C . VAL B 1 396 ? 8.055 -16.531 15 1 94.38 396 VAL B C 1
ATOM 9169 O O . VAL B 1 396 ? 7.461 -16 14.062 1 94.38 396 VAL B O 1
ATOM 9172 N N . LYS B 1 397 ? 9.328 -16.422 15.242 1 93.12 397 LYS B N 1
ATOM 9173 C CA . LYS B 1 397 ? 10.172 -15.664 14.32 1 93.12 397 LYS B CA 1
ATOM 9174 C C . LYS B 1 397 ? 10.109 -16.25 12.914 1 93.12 397 LYS B C 1
ATOM 9176 O O . LYS B 1 397 ? 9.953 -15.516 11.938 1 93.12 397 LYS B O 1
ATOM 9181 N N . ASP B 1 398 ? 10.234 -17.5 12.812 1 93.94 398 ASP B N 1
ATOM 9182 C CA . ASP B 1 398 ? 10.156 -18.156 11.516 1 93.94 398 ASP B CA 1
ATOM 9183 C C . ASP B 1 398 ? 8.766 -18 10.898 1 93.94 398 ASP B C 1
ATOM 9185 O O . ASP B 1 398 ? 8.633 -17.781 9.695 1 93.94 398 ASP B O 1
ATOM 9189 N N . LEU B 1 399 ? 7.785 -18.172 11.758 1 96.06 399 LEU B N 1
ATOM 9190 C CA . LEU B 1 399 ? 6.414 -18.016 11.281 1 96.06 399 LEU B CA 1
ATOM 9191 C C . LEU B 1 399 ? 6.184 -16.594 10.75 1 96.06 399 LEU B C 1
ATOM 9193 O O . LEU B 1 399 ? 5.527 -16.422 9.719 1 96.06 399 LEU B O 1
ATOM 9197 N N . ARG B 1 400 ? 6.719 -15.57 11.414 1 96.88 400 ARG B N 1
ATOM 9198 C CA . ARG B 1 400 ? 6.609 -14.18 10.984 1 96.88 400 ARG B CA 1
ATOM 9199 C C . ARG B 1 400 ? 7.262 -13.977 9.617 1 96.88 400 ARG B C 1
ATOM 9201 O O . ARG B 1 400 ? 6.668 -13.352 8.734 1 96.88 400 ARG B O 1
ATOM 9208 N N . ARG B 1 401 ? 8.398 -14.562 9.484 1 96.44 401 ARG B N 1
ATOM 9209 C CA . ARG B 1 401 ? 9.117 -14.438 8.219 1 96.44 401 ARG B CA 1
ATOM 9210 C C . ARG B 1 401 ? 8.359 -15.117 7.086 1 96.44 401 ARG B C 1
ATOM 9212 O O . ARG B 1 401 ? 8.188 -14.539 6.012 1 96.44 401 ARG B O 1
ATOM 9219 N N . ARG B 1 402 ? 7.824 -16.266 7.332 1 96.75 402 ARG B N 1
ATOM 9220 C CA . ARG B 1 402 ? 7.086 -17.047 6.34 1 96.75 402 ARG B CA 1
ATOM 9221 C C . ARG B 1 402 ? 5.852 -16.297 5.859 1 96.75 402 ARG B C 1
ATOM 9223 O O . ARG B 1 402 ? 5.617 -16.172 4.656 1 96.75 402 ARG B O 1
ATOM 9230 N N . LEU B 1 403 ? 5.168 -15.844 6.789 1 98.38 403 LEU B N 1
ATOM 9231 C CA . LEU B 1 403 ? 3.906 -15.195 6.453 1 98.38 403 LEU B CA 1
ATOM 9232 C C . LEU B 1 403 ? 4.152 -13.898 5.684 1 98.38 403 LEU B C 1
ATOM 9234 O O . LEU B 1 403 ? 3.414 -13.578 4.75 1 98.38 403 LEU B O 1
ATOM 9238 N N . PHE B 1 404 ? 5.18 -13.125 5.992 1 97.88 404 PHE B N 1
ATOM 9239 C CA . PHE B 1 404 ? 5.492 -11.906 5.258 1 97.88 404 PHE B CA 1
ATOM 9240 C C . PHE B 1 404 ? 5.809 -12.211 3.801 1 97.88 404 PHE B C 1
ATOM 9242 O O . PHE B 1 404 ? 5.27 -11.578 2.895 1 97.88 404 PHE B O 1
ATOM 9249 N N . TRP B 1 405 ? 6.652 -13.141 3.643 1 98.5 405 TRP B N 1
ATOM 9250 C CA . TRP B 1 405 ? 7.109 -13.422 2.285 1 98.5 405 TRP B CA 1
ATOM 9251 C C . TRP B 1 405 ? 5.996 -14.047 1.456 1 98.5 405 TRP B C 1
ATOM 9253 O O . TRP B 1 405 ? 5.957 -13.898 0.233 1 98.5 405 TRP B O 1
ATOM 9263 N N . CYS B 1 406 ? 5.086 -14.797 2.111 1 98.62 406 CYS B N 1
ATOM 9264 C CA . CYS B 1 406 ? 3.904 -15.266 1.396 1 98.62 406 CYS B CA 1
ATOM 9265 C C . CYS B 1 406 ? 3.061 -14.086 0.913 1 98.62 406 CYS B C 1
ATOM 9267 O O . CYS B 1 406 ? 2.639 -14.062 -0.245 1 98.62 406 CYS B O 1
ATOM 9269 N N . ALA B 1 407 ? 2.826 -13.125 1.8 1 98.44 407 ALA B N 1
ATOM 9270 C CA . ALA B 1 407 ? 2.086 -11.922 1.415 1 98.44 407 ALA B CA 1
ATOM 9271 C C . ALA B 1 407 ? 2.812 -11.156 0.313 1 98.44 407 ALA B C 1
ATOM 9273 O O . ALA B 1 407 ? 2.189 -10.695 -0.645 1 98.44 407 ALA B O 1
ATOM 9274 N N . TYR B 1 408 ? 4.113 -11.047 0.463 1 98.06 408 TYR B N 1
ATOM 9275 C CA . TYR B 1 408 ? 4.965 -10.391 -0.524 1 98.06 408 TYR B CA 1
ATOM 9276 C C . TYR B 1 408 ? 4.82 -11.055 -1.891 1 98.06 408 TYR B C 1
ATOM 9278 O O . TYR B 1 408 ? 4.648 -10.367 -2.902 1 98.06 408 TYR B O 1
ATOM 9286 N N . SER B 1 409 ? 4.914 -12.336 -1.888 1 98.06 409 SER B N 1
ATOM 9287 C CA . SER B 1 409 ? 4.879 -13.086 -3.141 1 98.06 409 SER B CA 1
ATOM 9288 C C . SER B 1 409 ? 3.535 -12.922 -3.842 1 98.06 409 SER B C 1
ATOM 9290 O O . SER B 1 409 ? 3.482 -12.758 -5.062 1 98.06 409 SER B O 1
ATOM 9292 N N . LEU B 1 410 ? 2.5 -12.992 -3.127 1 96.81 410 LEU B N 1
ATOM 9293 C CA . LEU B 1 410 ? 1.167 -12.828 -3.699 1 96.81 410 LEU B CA 1
ATOM 9294 C C . LEU B 1 410 ? 0.991 -11.43 -4.281 1 96.81 410 LEU B C 1
ATOM 9296 O O . LEU B 1 410 ? 0.448 -11.273 -5.375 1 96.81 410 LEU B O 1
ATOM 9300 N N . ASP B 1 411 ? 1.445 -10.469 -3.6 1 97.12 411 ASP B N 1
ATOM 9301 C CA . ASP B 1 411 ? 1.338 -9.086 -4.055 1 97.12 411 ASP B CA 1
ATOM 9302 C C . ASP B 1 411 ? 2.141 -8.859 -5.332 1 97.12 411 ASP B C 1
ATOM 9304 O O . ASP B 1 411 ? 1.643 -8.266 -6.289 1 97.12 411 ASP B O 1
ATOM 9308 N N . ARG B 1 412 ? 3.359 -9.305 -5.281 1 96.88 412 ARG B N 1
ATOM 9309 C CA . ARG B 1 412 ? 4.227 -9.07 -6.43 1 96.88 412 ARG B CA 1
ATOM 9310 C C . ARG B 1 412 ? 3.719 -9.828 -7.66 1 96.88 412 ARG B C 1
ATOM 9312 O O . ARG B 1 412 ? 3.85 -9.344 -8.789 1 96.88 412 ARG B O 1
ATOM 9319 N N . GLN B 1 413 ? 3.246 -10.984 -7.414 1 93.88 413 GLN B N 1
ATOM 9320 C CA . GLN B 1 413 ? 2.699 -11.75 -8.531 1 93.88 413 GLN B CA 1
ATOM 9321 C C . GLN B 1 413 ? 1.577 -10.984 -9.227 1 93.88 413 GLN B C 1
ATOM 9323 O O . GLN B 1 413 ? 1.552 -10.891 -10.453 1 93.88 413 GLN B O 1
ATOM 9328 N N . ILE B 1 414 ? 0.698 -10.422 -8.5 1 91.56 414 ILE B N 1
ATOM 9329 C CA . ILE B 1 414 ? -0.419 -9.664 -9.055 1 91.56 414 ILE B CA 1
ATOM 9330 C C . ILE B 1 414 ? 0.101 -8.398 -9.734 1 91.56 414 ILE B C 1
ATOM 9332 O O . ILE B 1 414 ? -0.343 -8.047 -10.828 1 91.56 414 ILE B O 1
ATOM 9336 N N . CYS B 1 415 ? 1.021 -7.781 -9.055 1 92.31 415 CYS B N 1
ATOM 9337 C CA . CYS B 1 415 ? 1.575 -6.551 -9.609 1 92.31 415 CYS B CA 1
ATOM 9338 C C . CYS B 1 415 ? 2.285 -6.812 -10.93 1 92.31 415 CYS B C 1
ATOM 9340 O O . CYS B 1 415 ? 2.188 -6.012 -11.859 1 92.31 415 CYS B O 1
ATOM 9342 N N . VAL B 1 416 ? 2.928 -7.883 -11.07 1 89.56 416 VAL B N 1
ATOM 9343 C CA . VAL B 1 416 ? 3.674 -8.219 -12.281 1 89.56 416 VAL B CA 1
ATOM 9344 C C . VAL B 1 416 ? 2.705 -8.523 -13.422 1 89.56 416 VAL B C 1
ATOM 9346 O O . VAL B 1 416 ? 2.914 -8.086 -14.555 1 89.56 416 VAL B O 1
ATOM 9349 N N . TYR B 1 417 ? 1.665 -9.203 -13.102 1 86.12 417 TYR B N 1
ATOM 9350 C CA . TYR B 1 417 ? 0.737 -9.625 -14.141 1 86.12 417 TYR B CA 1
ATOM 9351 C C . TYR B 1 417 ? -0.144 -8.469 -14.594 1 86.12 417 TYR B C 1
ATOM 9353 O O . TYR B 1 417 ? -0.457 -8.344 -15.781 1 86.12 417 TYR B O 1
ATOM 9361 N N . LEU B 1 418 ? -0.427 -7.586 -13.688 1 85.56 418 LEU B N 1
ATOM 9362 C CA . LEU B 1 418 ? -1.447 -6.602 -14.031 1 85.56 418 LEU B CA 1
ATOM 9363 C C . LEU B 1 418 ? -0.864 -5.191 -14.031 1 85.56 418 LEU B C 1
ATOM 9365 O O . LEU B 1 418 ? -1.565 -4.227 -14.336 1 85.56 418 LEU B O 1
ATOM 9369 N N . GLY B 1 419 ? 0.35 -5.086 -13.734 1 82.25 419 GLY B N 1
ATOM 9370 C CA . GLY B 1 419 ? 1.017 -3.795 -13.789 1 82.25 419 GLY B CA 1
ATOM 9371 C C . GLY B 1 419 ? 0.534 -2.824 -12.734 1 82.25 419 GLY B C 1
ATOM 9372 O O . GLY B 1 419 ? 0.344 -1.638 -13.008 1 82.25 419 GLY B O 1
ATOM 9373 N N . ARG B 1 420 ? 0.25 -3.281 -11.578 1 88.56 420 ARG B N 1
ATOM 9374 C CA . ARG B 1 420 ? -0.214 -2.451 -10.477 1 88.56 420 ARG B CA 1
ATOM 9375 C C . ARG B 1 420 ? 0.934 -2.104 -9.531 1 88.56 420 ARG B C 1
ATOM 9377 O O . ARG B 1 420 ? 1.966 -2.777 -9.531 1 88.56 420 ARG B O 1
ATOM 9384 N N . PRO B 1 421 ? 0.753 -0.992 -8.773 1 93.12 421 PRO B N 1
ATOM 9385 C CA . PRO B 1 421 ? 1.808 -0.631 -7.824 1 93.12 421 PRO B CA 1
ATOM 9386 C C . PRO B 1 421 ? 1.942 -1.638 -6.684 1 93.12 421 PRO B C 1
ATOM 9388 O O . PRO B 1 421 ? 0.977 -2.326 -6.344 1 93.12 421 PRO B O 1
ATOM 9391 N N . PHE B 1 422 ? 3.15 -1.625 -6.141 1 95.12 422 PHE B N 1
ATOM 9392 C CA . PHE B 1 422 ? 3.414 -2.529 -5.027 1 95.12 422 PHE B CA 1
ATOM 9393 C C . PHE B 1 422 ? 2.631 -2.109 -3.791 1 95.12 422 PHE B C 1
ATOM 9395 O O . PHE B 1 422 ? 2.475 -0.916 -3.523 1 95.12 422 PHE B O 1
ATOM 9402 N N . GLY B 1 423 ? 2.203 -3.094 -3.037 1 95.44 423 GLY B N 1
ATOM 9403 C CA . GLY B 1 423 ? 1.508 -2.799 -1.794 1 95.44 423 GLY B CA 1
ATOM 9404 C C . GLY B 1 423 ? 2.434 -2.312 -0.695 1 95.44 423 GLY B C 1
ATOM 9405 O O . GLY B 1 423 ? 2.02 -1.543 0.176 1 95.44 423 GLY B O 1
ATOM 9406 N N . ILE B 1 424 ? 3.559 -2.814 -0.642 1 95.31 424 ILE B N 1
ATOM 9407 C CA . ILE B 1 424 ? 4.621 -2.391 0.264 1 95.31 424 ILE B CA 1
ATOM 9408 C C . ILE B 1 424 ? 5.879 -2.061 -0.534 1 95.31 424 ILE B C 1
ATOM 9410 O O . ILE B 1 424 ? 6.41 -2.912 -1.251 1 95.31 424 ILE B O 1
ATOM 9414 N N . PRO B 1 425 ? 6.32 -0.844 -0.388 1 93 425 PRO B N 1
ATOM 9415 C CA . PRO B 1 425 ? 7.504 -0.464 -1.162 1 93 425 PRO B CA 1
ATOM 9416 C C . PRO B 1 425 ? 8.742 -1.283 -0.793 1 93 425 PRO B C 1
ATOM 9418 O O . PRO B 1 425 ? 8.938 -1.611 0.379 1 93 425 PRO B O 1
ATOM 9421 N N . GLU B 1 426 ? 9.594 -1.529 -1.791 1 90.69 426 GLU B N 1
ATOM 9422 C CA . GLU B 1 426 ? 10.773 -2.365 -1.61 1 90.69 426 GLU B CA 1
ATOM 9423 C C . GLU B 1 426 ? 11.734 -1.753 -0.594 1 90.69 426 GLU B C 1
ATOM 9425 O O . GLU B 1 426 ? 12.398 -2.475 0.155 1 90.69 426 GLU B O 1
ATOM 9430 N N . GLU B 1 427 ? 11.773 -0.481 -0.493 1 87.19 427 GLU B N 1
ATOM 9431 C CA . GLU B 1 427 ? 12.727 0.223 0.356 1 87.19 427 GLU B CA 1
ATOM 9432 C C . GLU B 1 427 ? 12.398 0.036 1.834 1 87.19 427 GLU B C 1
ATOM 9434 O O . GLU B 1 427 ? 13.242 0.267 2.699 1 87.19 427 GLU B O 1
ATOM 9439 N N . SER B 1 428 ? 11.242 -0.324 2.086 1 89.19 428 SER B N 1
ATOM 9440 C CA . SER B 1 428 ? 10.812 -0.456 3.475 1 89.19 428 SER B CA 1
ATOM 9441 C C . SER B 1 428 ? 10.977 -1.89 3.969 1 89.19 428 SER B C 1
ATOM 9443 O O . SER B 1 428 ? 10.688 -2.188 5.129 1 89.19 428 SER B O 1
ATOM 9445 N N . ILE B 1 429 ? 11.391 -2.812 3.141 1 92.56 429 ILE B N 1
ATOM 9446 C CA . ILE B 1 429 ? 11.445 -4.23 3.477 1 92.56 429 ILE B CA 1
ATOM 9447 C C . ILE B 1 429 ? 12.852 -4.605 3.936 1 92.56 429 ILE B C 1
ATOM 9449 O O . ILE B 1 429 ? 13.828 -4.316 3.246 1 92.56 429 ILE B O 1
ATOM 9453 N N . SER B 1 430 ? 12.961 -5.23 5.141 1 88.69 430 SER B N 1
ATOM 9454 C CA . SER B 1 430 ? 14.25 -5.691 5.641 1 88.69 430 SER B CA 1
ATOM 9455 C C . SER B 1 430 ? 14.148 -7.09 6.242 1 88.69 430 SER B C 1
ATOM 9457 O O . SER B 1 430 ? 15.133 -7.629 6.746 1 88.69 430 SER B O 1
ATOM 9459 N N . THR B 1 431 ? 13.023 -7.691 6.133 1 92.75 431 THR B N 1
ATOM 9460 C CA . THR B 1 431 ? 12.789 -9 6.723 1 92.75 431 THR B CA 1
ATOM 9461 C C . THR B 1 431 ? 13.562 -10.086 5.977 1 92.75 431 THR B C 1
ATOM 9463 O O . THR B 1 431 ? 13.641 -10.062 4.746 1 92.75 431 THR B O 1
ATOM 9466 N N . LYS B 1 432 ? 14.125 -11 6.719 1 91.88 432 LYS B N 1
ATOM 9467 C CA . LYS B 1 432 ? 14.883 -12.109 6.145 1 91.88 432 LYS B CA 1
ATOM 9468 C C . LYS B 1 432 ? 13.961 -13.25 5.723 1 91.88 432 LYS B C 1
ATOM 9470 O O . LYS B 1 432 ? 12.805 -13.297 6.133 1 91.88 432 LYS B O 1
ATOM 9475 N N . PHE B 1 433 ? 14.523 -14.102 4.844 1 93.88 433 PHE B N 1
ATOM 9476 C CA . PHE B 1 433 ? 13.781 -15.289 4.445 1 93.88 433 PHE B CA 1
ATOM 9477 C C . PHE B 1 433 ? 13.633 -16.25 5.621 1 93.88 433 PHE B C 1
ATOM 9479 O O . PHE B 1 433 ? 14.43 -16.219 6.562 1 93.88 433 PHE B O 1
ATOM 9486 N N . PRO B 1 434 ? 12.602 -17.047 5.617 1 93.25 434 PRO B N 1
ATOM 9487 C CA . PRO B 1 434 ? 12.5 -18.094 6.637 1 93.25 434 PRO B CA 1
ATOM 9488 C C . PRO B 1 434 ? 13.633 -19.109 6.543 1 93.25 434 PRO B C 1
ATOM 9490 O O . PRO B 1 434 ? 14.234 -19.266 5.477 1 93.25 434 PRO B O 1
ATOM 9493 N N . VAL B 1 435 ? 13.852 -19.781 7.652 1 89.5 435 VAL B N 1
ATOM 9494 C CA . VAL B 1 435 ? 14.945 -20.75 7.715 1 89.5 435 VAL B CA 1
ATOM 9495 C C . VAL B 1 435 ? 14.617 -21.969 6.844 1 89.5 435 VAL B C 1
ATOM 9497 O O . VAL B 1 435 ? 13.469 -22.422 6.805 1 89.5 435 VAL B O 1
ATOM 9500 N N . GLU B 1 436 ? 15.625 -22.453 6.152 1 89.62 436 GLU B N 1
ATOM 9501 C CA . GLU B 1 436 ? 15.414 -23.578 5.254 1 89.62 436 GLU B CA 1
ATOM 9502 C C . GLU B 1 436 ? 15.492 -24.906 6.008 1 89.62 436 GLU B C 1
ATOM 9504 O O . GLU B 1 436 ? 16.203 -25.812 5.598 1 89.62 436 GLU B O 1
ATOM 9509 N N . LEU B 1 437 ? 14.883 -24.984 7.09 1 91.12 437 LEU B N 1
ATOM 9510 C CA . LEU B 1 437 ? 14.703 -26.219 7.848 1 91.12 437 LEU B CA 1
ATOM 9511 C C . LEU B 1 437 ? 13.312 -26.812 7.609 1 91.12 437 LEU B C 1
ATOM 9513 O O . LEU B 1 437 ? 12.344 -26.062 7.441 1 91.12 437 LEU B O 1
ATOM 9517 N N . ASP B 1 438 ? 13.367 -28.062 7.527 1 92.94 438 ASP B N 1
ATOM 9518 C CA . ASP B 1 438 ? 12.055 -28.688 7.406 1 92.94 438 ASP B CA 1
ATOM 9519 C C . ASP B 1 438 ? 11.195 -28.406 8.641 1 92.94 438 ASP B C 1
ATOM 9521 O O . ASP B 1 438 ? 11.719 -28.156 9.727 1 92.94 438 ASP B O 1
ATOM 9525 N N . ASP B 1 439 ? 9.938 -28.453 8.516 1 93.69 439 ASP B N 1
ATOM 9526 C CA . ASP B 1 439 ? 9.008 -28.109 9.586 1 93.69 439 ASP B CA 1
ATOM 9527 C C . ASP B 1 439 ? 9.18 -29.047 10.781 1 93.69 439 ASP B C 1
ATOM 9529 O O . ASP B 1 439 ? 8.938 -28.641 11.93 1 93.69 439 ASP B O 1
ATOM 9533 N N . CYS B 1 440 ? 9.617 -30.281 10.562 1 93.06 440 CYS B N 1
ATOM 9534 C CA . CYS B 1 440 ? 9.766 -31.266 11.625 1 93.06 440 CYS B CA 1
ATOM 9535 C C . CYS B 1 440 ? 10.859 -30.859 12.602 1 93.06 440 CYS B C 1
ATOM 9537 O O . CYS B 1 440 ? 10.883 -31.312 13.75 1 93.06 440 CYS B O 1
ATOM 9539 N N . LEU B 1 441 ? 11.688 -29.969 12.141 1 90.62 441 LEU B N 1
ATOM 9540 C CA . LEU B 1 441 ? 12.812 -29.547 12.969 1 90.62 441 LEU B CA 1
ATOM 9541 C C . LEU B 1 441 ? 12.516 -28.219 13.656 1 90.62 441 LEU B C 1
ATOM 9543 O O . LEU B 1 441 ? 13.289 -27.766 14.516 1 90.62 441 LEU B O 1
ATOM 9547 N N . ILE B 1 442 ? 11.453 -27.516 13.297 1 91.94 442 ILE B N 1
ATOM 9548 C CA . ILE B 1 442 ? 11.07 -26.234 13.883 1 91.94 442 ILE B CA 1
ATOM 9549 C C . ILE B 1 442 ? 9.938 -26.438 14.883 1 91.94 442 ILE B C 1
ATOM 9551 O O . ILE B 1 442 ? 8.766 -26.531 14.5 1 91.94 442 ILE B O 1
ATOM 9555 N N . ASN B 1 443 ? 10.273 -26.453 16.062 1 89.38 443 ASN B N 1
ATOM 9556 C CA . ASN B 1 443 ? 9.289 -26.75 17.094 1 89.38 443 ASN B CA 1
ATOM 9557 C C . ASN B 1 443 ? 8.938 -25.5 17.906 1 89.38 443 ASN B C 1
ATOM 9559 O O . ASN B 1 443 ? 9.789 -24.641 18.141 1 89.38 443 ASN B O 1
ATOM 9563 N N . PRO B 1 444 ? 7.664 -25.344 18.328 1 87.81 444 PRO B N 1
ATOM 9564 C CA . PRO B 1 444 ? 7.211 -24.156 19.047 1 87.81 444 PRO B CA 1
ATOM 9565 C C . PRO B 1 444 ? 7.965 -23.953 20.359 1 87.81 444 PRO B C 1
ATOM 9567 O O . PRO B 1 444 ? 8.109 -22.812 20.828 1 87.81 444 PRO B O 1
ATOM 9570 N N . ASN B 1 445 ? 8.445 -24.906 20.969 1 82.69 445 ASN B N 1
ATOM 9571 C CA . ASN B 1 445 ? 9.078 -24.797 22.266 1 82.69 445 ASN B CA 1
ATOM 9572 C C . ASN B 1 445 ? 10.594 -24.703 22.156 1 82.69 445 ASN B C 1
ATOM 9574 O O . ASN B 1 445 ? 11.297 -24.703 23.172 1 82.69 445 ASN B O 1
ATOM 9578 N N . GLU B 1 446 ? 11.023 -24.516 20.938 1 79 446 GLU B N 1
ATOM 9579 C CA . GLU B 1 446 ? 12.469 -24.438 20.734 1 79 446 GLU B CA 1
ATOM 9580 C C . GLU B 1 446 ? 13.008 -23.062 21.156 1 79 446 GLU B C 1
ATOM 9582 O O . GLU B 1 446 ? 12.406 -22.031 20.859 1 79 446 GLU B O 1
ATOM 9587 N N . GLU B 1 447 ? 14.039 -22.969 21.906 1 72.38 447 GLU B N 1
ATOM 9588 C CA . GLU B 1 447 ? 14.594 -21.734 22.453 1 72.38 447 GLU B CA 1
ATOM 9589 C C . GLU B 1 447 ? 15.773 -21.234 21.609 1 72.38 447 GLU B C 1
ATOM 9591 O O . GLU B 1 447 ? 16.094 -20.047 21.625 1 72.38 447 GLU B O 1
ATOM 9596 N N . HIS B 1 448 ? 16.391 -22.188 20.859 1 72.06 448 HIS B N 1
ATOM 9597 C CA . HIS B 1 448 ? 17.578 -21.766 20.141 1 72.06 448 HIS B CA 1
ATOM 9598 C C . HIS B 1 448 ? 17.25 -21.312 18.719 1 72.06 448 HIS B C 1
ATOM 9600 O O . HIS B 1 448 ? 16.422 -21.938 18.047 1 72.06 448 HIS B O 1
ATOM 9606 N N . ASP B 1 449 ? 17.891 -20.219 18.406 1 73.12 449 ASP B N 1
ATOM 9607 C CA . ASP B 1 449 ? 17.672 -19.625 17.094 1 73.12 449 ASP B CA 1
ATOM 9608 C C . ASP B 1 449 ? 18.203 -20.516 15.984 1 73.12 449 ASP B C 1
ATOM 9610 O O . ASP B 1 449 ? 19.234 -21.156 16.141 1 73.12 449 ASP B O 1
ATOM 9614 N N . PHE B 1 450 ? 17.422 -20.672 14.938 1 70.12 450 PHE B N 1
ATOM 9615 C CA . PHE B 1 450 ? 17.703 -21.578 13.82 1 70.12 450 PHE B CA 1
ATOM 9616 C C . PHE B 1 450 ? 18.672 -20.922 12.844 1 70.12 450 PHE B C 1
ATOM 9618 O O . PHE B 1 450 ? 19.109 -21.547 11.875 1 70.12 450 PHE B O 1
ATOM 9625 N N . THR B 1 451 ? 18.984 -19.688 13.016 1 60.25 451 THR B N 1
ATOM 9626 C CA . THR B 1 451 ? 19.688 -18.875 12.023 1 60.25 451 THR B CA 1
ATOM 9627 C C . THR B 1 451 ? 20.984 -19.547 11.594 1 60.25 451 THR B C 1
ATOM 9629 O O . THR B 1 451 ? 21.344 -19.516 10.414 1 60.25 451 THR B O 1
ATOM 9632 N N . ASN B 1 452 ? 21.688 -20.266 12.508 1 59.59 452 ASN B N 1
ATOM 9633 C CA . ASN B 1 452 ? 22.984 -20.828 12.164 1 59.59 452 ASN B CA 1
ATOM 9634 C C . ASN B 1 452 ? 22.906 -22.344 12.016 1 59.59 452 ASN B C 1
ATOM 9636 O O . ASN B 1 452 ? 23.938 -23.031 12 1 59.59 452 ASN B O 1
ATOM 9640 N N . THR B 1 453 ? 21.703 -22.797 11.875 1 64.44 453 THR B N 1
ATOM 9641 C CA . THR B 1 453 ? 21.609 -24.25 11.781 1 64.44 453 THR B CA 1
ATOM 9642 C C . THR B 1 453 ? 21.703 -24.703 10.328 1 64.44 453 THR B C 1
ATOM 9644 O O . THR B 1 453 ? 21.062 -24.141 9.445 1 64.44 453 THR B O 1
ATOM 9647 N N . SER B 1 454 ? 22.812 -25.453 9.969 1 62.44 454 SER B N 1
ATOM 9648 C CA . SER B 1 454 ? 22.984 -26.016 8.633 1 62.44 454 SER B CA 1
ATOM 9649 C C . SER B 1 454 ? 21.891 -27.031 8.312 1 62.44 454 SER B C 1
ATOM 9651 O O . SER B 1 454 ? 21.5 -27.828 9.172 1 62.44 454 SER B O 1
ATOM 9653 N N . ASN B 1 455 ? 21.172 -26.859 7.219 1 65.69 455 ASN B N 1
ATOM 9654 C CA . ASN B 1 455 ? 20.078 -27.734 6.789 1 65.69 455 ASN B CA 1
ATOM 9655 C C . ASN B 1 455 ? 20.609 -28.969 6.07 1 65.69 455 ASN B C 1
ATOM 9657 O O . ASN B 1 455 ? 21.156 -28.859 4.969 1 65.69 455 ASN B O 1
ATOM 9661 N N . SER B 1 456 ? 20.641 -30.078 6.75 1 72.94 456 SER B N 1
ATOM 9662 C CA . SER B 1 456 ? 21.094 -31.281 6.047 1 72.94 456 SER B CA 1
ATOM 9663 C C . SER B 1 456 ? 19.922 -32.125 5.547 1 72.94 456 SER B C 1
ATOM 9665 O O . SER B 1 456 ? 20.078 -32.969 4.668 1 72.94 456 SER B O 1
ATOM 9667 N N . LEU B 1 457 ? 18.766 -31.844 5.906 1 84.62 457 LEU B N 1
ATOM 9668 C CA . LEU B 1 457 ? 17.609 -32.656 5.512 1 84.62 457 LEU B CA 1
ATOM 9669 C C . LEU B 1 457 ? 16.875 -32 4.34 1 84.62 457 LEU B C 1
ATOM 9671 O O . LEU B 1 457 ? 16.875 -30.781 4.199 1 84.62 457 LEU B O 1
ATOM 9675 N N . PRO B 1 458 ? 16.375 -32.938 3.535 1 90.25 458 PRO B N 1
ATOM 9676 C CA . PRO B 1 458 ? 15.508 -32.375 2.484 1 90.25 458 PRO B CA 1
ATOM 9677 C C . PRO B 1 458 ? 14.32 -31.594 3.039 1 90.25 458 PRO B C 1
ATOM 9679 O O . PRO B 1 458 ? 13.805 -31.922 4.109 1 90.25 458 PRO B O 1
ATOM 9682 N N . THR B 1 459 ? 13.984 -30.578 2.336 1 92.25 459 THR B N 1
ATOM 9683 C CA . THR B 1 459 ? 12.883 -29.75 2.805 1 92.25 459 THR B CA 1
ATOM 9684 C C . THR B 1 459 ? 12.164 -29.094 1.632 1 92.25 459 THR B C 1
ATOM 9686 O O . THR B 1 459 ? 12.789 -28.75 0.626 1 92.25 459 THR B O 1
ATOM 9689 N N . TYR B 1 460 ? 10.859 -28.969 1.773 1 92.94 460 TYR B N 1
ATOM 9690 C CA . TYR B 1 460 ? 10.086 -28.312 0.729 1 92.94 460 TYR B CA 1
ATOM 9691 C C . TYR B 1 460 ? 10.375 -26.812 0.688 1 92.94 460 TYR B C 1
ATOM 9693 O O . TYR B 1 460 ? 10.039 -26.141 -0.287 1 92.94 460 TYR B O 1
ATOM 9701 N N . LYS B 1 461 ? 10.992 -26.203 1.68 1 93 461 LYS B N 1
ATOM 9702 C CA . LYS B 1 461 ? 11.258 -24.766 1.785 1 93 461 LYS B CA 1
ATOM 9703 C C . LYS B 1 461 ? 12.227 -24.312 0.704 1 93 461 LYS B C 1
ATOM 9705 O O . LYS B 1 461 ? 12.344 -23.109 0.435 1 93 461 LYS B O 1
ATOM 9710 N N . ILE B 1 462 ? 12.93 -25.234 0.112 1 90.62 462 ILE B N 1
ATOM 9711 C CA . ILE B 1 462 ? 13.781 -24.891 -1.018 1 90.62 462 ILE B CA 1
ATOM 9712 C C . ILE B 1 462 ? 12.93 -24.328 -2.158 1 90.62 462 ILE B C 1
ATOM 9714 O O . ILE B 1 462 ? 13.352 -23.406 -2.854 1 90.62 462 ILE B O 1
ATOM 9718 N N . ILE B 1 463 ? 11.82 -24.938 -2.328 1 93.12 463 ILE B N 1
ATOM 9719 C CA . ILE B 1 463 ? 10.891 -24.453 -3.35 1 93.12 463 ILE B CA 1
ATOM 9720 C C . ILE B 1 463 ? 10.391 -23.062 -2.98 1 93.12 463 ILE B C 1
ATOM 9722 O O . ILE B 1 463 ? 10.414 -22.156 -3.809 1 93.12 463 ILE B O 1
ATOM 9726 N N . SER B 1 464 ? 10.008 -22.891 -1.73 1 95.81 464 SER B N 1
ATOM 9727 C CA . SER B 1 464 ? 9.461 -21.625 -1.255 1 95.81 464 SER B CA 1
ATOM 9728 C C . SER B 1 464 ? 10.469 -20.484 -1.422 1 95.81 464 SER B C 1
ATOM 9730 O O . SER B 1 464 ? 10.125 -19.406 -1.923 1 95.81 464 SER B O 1
ATOM 9732 N N . THR B 1 465 ? 11.633 -20.672 -0.985 1 94.38 465 THR B N 1
ATOM 9733 C CA . THR B 1 465 ? 12.648 -19.625 -1.016 1 94.38 465 THR B CA 1
ATOM 9734 C C . THR B 1 465 ? 13 -19.25 -2.453 1 94.38 465 THR B C 1
ATOM 9736 O O . THR B 1 465 ? 13.281 -18.094 -2.75 1 94.38 465 THR B O 1
ATOM 9739 N N . ASN B 1 466 ? 13.016 -20.234 -3.324 1 93.81 466 ASN B N 1
ATOM 9740 C CA . ASN B 1 466 ? 13.305 -19.922 -4.723 1 93.81 466 ASN B CA 1
ATOM 9741 C C . ASN B 1 466 ? 12.18 -19.125 -5.363 1 93.81 466 ASN B C 1
ATOM 9743 O O . ASN B 1 466 ? 12.43 -18.266 -6.227 1 93.81 466 ASN B O 1
ATOM 9747 N N . PHE B 1 467 ? 10.992 -19.438 -4.965 1 95.88 467 PHE B N 1
ATOM 9748 C CA . PHE B 1 467 ? 9.891 -18.625 -5.457 1 95.88 467 PHE B CA 1
ATOM 9749 C C . PHE B 1 467 ? 9.984 -17.203 -4.91 1 95.88 467 PHE B C 1
ATOM 9751 O O . PHE B 1 467 ? 9.68 -16.234 -5.613 1 95.88 467 PHE B O 1
ATOM 9758 N N . PHE B 1 468 ? 10.359 -17.062 -3.656 1 97.19 468 PHE B N 1
ATOM 9759 C CA . PHE B 1 468 ? 10.555 -15.727 -3.096 1 97.19 468 PHE B CA 1
ATOM 9760 C C . PHE B 1 468 ? 11.633 -14.977 -3.863 1 97.19 468 PHE B C 1
ATOM 9762 O O . PHE B 1 468 ? 11.477 -13.789 -4.168 1 97.19 468 PHE B O 1
ATOM 9769 N N . ARG B 1 469 ? 12.648 -15.656 -4.199 1 96.44 469 ARG B N 1
ATOM 9770 C CA . ARG B 1 469 ? 13.766 -15.031 -4.898 1 96.44 469 ARG B CA 1
ATOM 9771 C C . ARG B 1 469 ? 13.344 -14.547 -6.285 1 96.44 469 ARG B C 1
ATOM 9773 O O . ARG B 1 469 ? 13.719 -13.453 -6.703 1 96.44 469 ARG B O 1
ATOM 9780 N N . ILE B 1 470 ? 12.641 -15.359 -7 1 96.94 470 ILE B N 1
ATOM 9781 C CA . ILE B 1 470 ? 12.242 -14.961 -8.344 1 96.94 470 ILE B CA 1
ATOM 9782 C C . ILE B 1 470 ? 11.258 -13.797 -8.273 1 96.94 470 ILE B C 1
ATOM 9784 O O . ILE B 1 470 ? 11.258 -12.914 -9.141 1 96.94 470 ILE B O 1
ATOM 9788 N N . ARG B 1 471 ? 10.406 -13.805 -7.262 1 97.75 471 ARG B N 1
ATOM 9789 C CA . ARG B 1 471 ? 9.477 -12.688 -7.098 1 97.75 471 ARG B CA 1
ATOM 9790 C C . ARG B 1 471 ? 10.234 -11.391 -6.84 1 97.75 471 ARG B C 1
ATOM 9792 O O . ARG B 1 471 ? 9.836 -10.328 -7.324 1 97.75 471 ARG B O 1
ATOM 9799 N N . ARG B 1 472 ? 11.273 -11.469 -6.102 1 96.19 472 ARG B N 1
ATOM 9800 C CA . ARG B 1 472 ? 12.102 -10.289 -5.859 1 96.19 472 ARG B CA 1
ATOM 9801 C C . ARG B 1 472 ? 12.742 -9.797 -7.148 1 96.19 472 ARG B C 1
ATOM 9803 O O . ARG B 1 472 ? 12.805 -8.594 -7.395 1 96.19 472 ARG B O 1
ATOM 9810 N N . LEU B 1 473 ? 13.18 -10.734 -7.91 1 96.44 473 LEU B N 1
ATOM 9811 C CA . LEU B 1 473 ? 13.781 -10.383 -9.188 1 96.44 473 LEU B CA 1
ATOM 9812 C C . LEU B 1 473 ? 12.758 -9.727 -10.109 1 96.44 473 LEU B C 1
ATOM 9814 O O . LEU B 1 473 ? 13.047 -8.711 -10.75 1 96.44 473 LEU B O 1
ATOM 9818 N N . GLN B 1 474 ? 11.633 -10.305 -10.188 1 96.69 474 GLN B N 1
ATOM 9819 C CA . GLN B 1 474 ? 10.562 -9.75 -11.016 1 96.69 474 GLN B CA 1
ATOM 9820 C C . GLN B 1 474 ? 10.148 -8.367 -10.531 1 96.69 474 GLN B C 1
ATOM 9822 O O . GLN B 1 474 ? 9.82 -7.492 -11.336 1 96.69 474 GLN B O 1
ATOM 9827 N N . ALA B 1 475 ? 10.086 -8.219 -9.234 1 95.19 475 ALA B N 1
ATOM 9828 C CA . ALA B 1 475 ? 9.742 -6.918 -8.664 1 95.19 475 ALA B CA 1
ATOM 9829 C C . ALA B 1 475 ? 10.75 -5.852 -9.094 1 95.19 475 ALA B C 1
ATOM 9831 O O . ALA B 1 475 ? 10.367 -4.723 -9.406 1 95.19 475 ALA B O 1
ATOM 9832 N N . GLU B 1 476 ? 11.961 -6.152 -9.078 1 93.12 476 GLU B N 1
ATOM 9833 C CA . GLU B 1 476 ? 12.992 -5.215 -9.508 1 93.12 476 GLU B CA 1
ATOM 9834 C C . GLU B 1 476 ? 12.82 -4.844 -10.977 1 93.12 476 GLU B C 1
ATOM 9836 O O . GLU B 1 476 ? 13 -3.684 -11.359 1 93.12 476 GLU B O 1
ATOM 9841 N N . VAL B 1 477 ? 12.531 -5.809 -11.789 1 93.2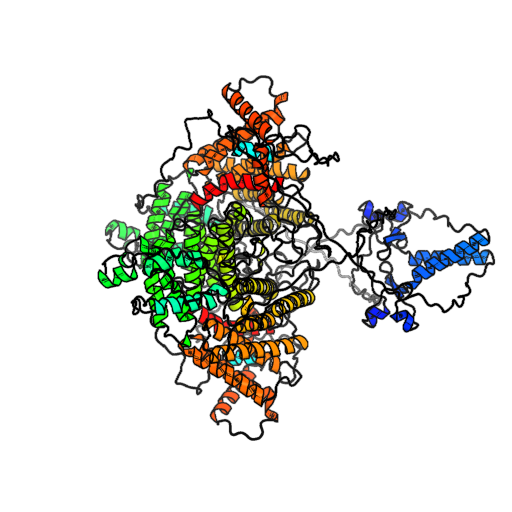5 477 VAL B N 1
ATOM 9842 C CA . VAL B 1 477 ? 12.312 -5.562 -13.219 1 93.25 477 VAL B CA 1
ATOM 9843 C C . VAL B 1 477 ? 11.133 -4.613 -13.406 1 93.25 477 VAL B C 1
ATOM 9845 O O . VAL B 1 477 ? 11.211 -3.662 -14.188 1 93.25 477 VAL B O 1
ATOM 9848 N N . LEU B 1 478 ? 10.094 -4.895 -12.703 1 92 478 LEU B N 1
ATOM 9849 C CA . LEU B 1 478 ? 8.914 -4.047 -12.797 1 92 478 LEU B CA 1
ATOM 9850 C C . LEU B 1 478 ? 9.227 -2.625 -12.344 1 92 478 LEU B C 1
ATOM 9852 O O . LEU B 1 478 ? 8.812 -1.658 -12.992 1 92 478 LEU B O 1
ATOM 9856 N N . GLN B 1 479 ? 9.914 -2.492 -11.273 1 89.44 479 GLN B N 1
ATOM 9857 C CA . GLN B 1 479 ? 10.234 -1.191 -10.695 1 89.44 479 GLN B CA 1
ATOM 9858 C C . GLN B 1 479 ? 11.039 -0.337 -11.672 1 89.44 479 GLN B C 1
ATOM 9860 O O . GLN B 1 479 ? 10.805 0.869 -11.781 1 89.44 479 GLN B O 1
ATOM 9865 N N . VAL B 1 480 ? 11.883 -0.947 -12.414 1 86.81 480 VAL B N 1
ATOM 9866 C CA . VAL B 1 480 ? 12.812 -0.188 -13.25 1 86.81 480 VAL B CA 1
ATOM 9867 C C . VAL B 1 480 ? 12.211 0.011 -14.641 1 86.81 480 VAL B C 1
ATOM 9869 O O . VAL B 1 480 ? 12.25 1.114 -15.188 1 86.81 480 VAL B O 1
ATOM 9872 N N . LEU B 1 481 ? 11.531 -0.982 -15.148 1 86.38 481 LEU B N 1
ATOM 9873 C CA . LEU B 1 481 ? 11.172 -0.932 -16.562 1 86.38 481 LEU B CA 1
ATOM 9874 C C . LEU B 1 481 ? 9.711 -0.53 -16.734 1 86.38 481 LEU B C 1
ATOM 9876 O O . LEU B 1 481 ? 9.32 -0.056 -17.797 1 86.38 481 LEU B O 1
ATOM 9880 N N . TYR B 1 482 ? 8.93 -0.7 -15.758 1 84.19 482 TYR B N 1
ATOM 9881 C CA . TYR B 1 482 ? 7.496 -0.607 -16.031 1 84.19 482 TYR B CA 1
ATOM 9882 C C . TYR B 1 482 ? 6.875 0.571 -15.281 1 84.19 482 TYR B C 1
ATOM 9884 O O . TYR B 1 482 ? 5.82 1.073 -15.672 1 84.19 482 TYR B O 1
ATOM 9892 N N . PHE B 1 483 ? 7.426 0.99 -14.227 1 81.19 483 PHE B N 1
ATOM 9893 C CA . PHE B 1 483 ? 6.871 2.123 -13.492 1 81.19 483 PHE B CA 1
ATOM 9894 C C . PHE B 1 483 ? 7.305 3.439 -14.125 1 81.19 483 PHE B C 1
ATOM 9896 O O . PHE B 1 483 ? 8.445 3.574 -14.578 1 81.19 483 PHE B O 1
ATOM 9903 N N . THR B 1 484 ? 6.488 4.316 -14.188 1 73.19 484 THR B N 1
ATOM 9904 C CA . THR B 1 484 ? 6.648 5.562 -14.93 1 73.19 484 THR B CA 1
ATOM 9905 C C . THR B 1 484 ? 7.746 6.422 -14.305 1 73.19 484 THR B C 1
ATOM 9907 O O . THR B 1 484 ? 8.578 6.984 -15.016 1 73.19 484 THR B O 1
ATOM 9910 N N . SER B 1 485 ? 7.766 6.562 -12.992 1 71.25 485 SER B N 1
ATOM 9911 C CA . SER B 1 485 ? 8.68 7.488 -12.328 1 71.25 485 SER B CA 1
ATOM 9912 C C . SER B 1 485 ? 9.867 6.754 -11.719 1 71.25 485 SER B C 1
ATOM 9914 O O . SER B 1 485 ? 10.43 7.203 -10.711 1 71.25 485 SER B O 1
ATOM 9916 N N . SER B 1 486 ? 10.188 5.684 -12.414 1 75.38 486 SER B N 1
ATOM 9917 C CA . SER B 1 486 ? 11.289 4.906 -11.867 1 75.38 486 SER B CA 1
ATOM 9918 C C . SER B 1 486 ? 12.633 5.418 -12.375 1 75.38 486 SER B C 1
ATOM 9920 O O . SER B 1 486 ? 12.711 5.98 -13.469 1 75.38 486 SER B O 1
ATOM 9922 N N . LEU B 1 487 ? 13.594 5.289 -11.469 1 72.44 487 LEU B N 1
ATOM 9923 C CA . LEU B 1 487 ? 14.961 5.668 -11.82 1 72.44 487 LEU B CA 1
ATOM 9924 C C . LEU B 1 487 ? 15.883 4.453 -11.805 1 72.44 487 LEU B C 1
ATOM 9926 O O . LEU B 1 487 ? 15.609 3.473 -11.102 1 72.44 487 LEU B O 1
ATOM 9930 N N . LEU B 1 488 ? 16.859 4.52 -12.727 1 78.06 488 LEU B N 1
ATOM 9931 C CA . LEU B 1 488 ? 17.875 3.469 -12.719 1 78.06 488 LEU B CA 1
ATOM 9932 C C . LEU B 1 488 ? 18.688 3.51 -11.43 1 78.06 488 LEU B C 1
ATOM 9934 O O . LEU B 1 488 ? 19.125 4.582 -11 1 78.06 488 LEU B O 1
ATOM 9938 N N . PRO B 1 489 ? 18.812 2.402 -10.805 1 76.38 489 PRO B N 1
ATOM 9939 C CA . PRO B 1 489 ? 19.609 2.377 -9.578 1 76.38 489 PRO B CA 1
ATOM 9940 C C . PRO B 1 489 ? 21.016 2.916 -9.781 1 76.38 489 PRO B C 1
ATOM 9942 O O . PRO B 1 489 ? 21.609 2.742 -10.852 1 76.38 489 PRO B O 1
ATOM 9945 N N . ARG B 1 490 ? 21.656 3.463 -8.812 1 73 490 ARG B N 1
ATOM 9946 C CA . ARG B 1 490 ? 22.906 4.223 -8.836 1 73 490 ARG B CA 1
ATOM 9947 C C . ARG B 1 490 ? 24.094 3.33 -9.203 1 73 490 ARG B C 1
ATOM 9949 O O . ARG B 1 490 ? 25.062 3.797 -9.797 1 73 490 ARG B O 1
ATOM 9956 N N . PHE B 1 491 ? 23.984 2.061 -9.031 1 71.31 491 PHE B N 1
ATOM 9957 C CA . PHE B 1 491 ? 25.125 1.153 -9.172 1 71.31 491 PHE B CA 1
ATOM 9958 C C . PHE B 1 491 ? 25.344 0.803 -10.641 1 71.31 491 PHE B C 1
ATOM 9960 O O . PHE B 1 491 ? 26.422 0.317 -11.008 1 71.31 491 PHE B O 1
ATOM 9967 N N . TYR B 1 492 ? 24.422 1.181 -11.438 1 77.12 492 TYR B N 1
ATOM 9968 C CA . TYR B 1 492 ? 24.531 0.768 -12.828 1 77.12 492 TYR B CA 1
ATOM 9969 C C . TYR B 1 492 ? 24.797 1.965 -13.734 1 77.12 492 TYR B C 1
ATOM 9971 O O . TYR B 1 492 ? 24.25 3.049 -13.516 1 77.12 492 TYR B O 1
ATOM 9979 N N . THR B 1 493 ? 25.5 1.729 -14.695 1 71.12 493 THR B N 1
ATOM 9980 C CA . THR B 1 493 ? 25.891 2.799 -15.609 1 71.12 493 THR B CA 1
ATOM 9981 C C . THR B 1 493 ? 24.781 3.078 -16.625 1 71.12 493 THR B C 1
ATOM 9983 O O . THR B 1 493 ? 24.484 4.234 -16.922 1 71.12 493 THR B O 1
ATOM 9986 N N . ASN B 1 494 ? 24.328 2.092 -17.125 1 76.81 494 ASN B N 1
ATOM 9987 C CA . ASN B 1 494 ? 23.25 2.217 -18.109 1 76.81 494 ASN B CA 1
ATOM 9988 C C . ASN B 1 494 ? 22.25 1.079 -17.984 1 76.81 494 ASN B C 1
ATOM 9990 O O . ASN B 1 494 ? 22.438 0.163 -17.172 1 76.81 494 ASN B O 1
ATOM 9994 N N . LEU B 1 495 ? 21.25 1.226 -18.75 1 82.75 495 LEU B N 1
ATOM 9995 C CA . LEU B 1 495 ? 20.156 0.267 -18.688 1 82.75 495 LEU B CA 1
ATOM 9996 C C . LEU B 1 495 ? 20.625 -1.12 -19.125 1 82.75 495 LEU B C 1
ATOM 9998 O O . LEU B 1 495 ? 20.188 -2.127 -18.547 1 82.75 495 LEU B O 1
ATOM 10002 N N . ASN B 1 496 ? 21.469 -1.233 -20.109 1 82.75 496 ASN B N 1
ATOM 10003 C CA . ASN B 1 496 ? 21.953 -2.521 -20.594 1 82.75 496 ASN B CA 1
ATOM 10004 C C . ASN B 1 496 ? 22.812 -3.229 -19.547 1 82.75 496 ASN B C 1
ATOM 10006 O O . ASN B 1 496 ? 22.812 -4.457 -19.469 1 82.75 496 ASN B O 1
ATOM 10010 N N . ASP B 1 497 ? 23.5 -2.367 -18.891 1 84.81 497 ASP B N 1
ATOM 10011 C CA . ASP B 1 497 ? 24.297 -2.928 -17.781 1 84.81 497 ASP B CA 1
ATOM 10012 C C . ASP B 1 497 ? 23.375 -3.537 -16.719 1 84.81 497 ASP B C 1
ATOM 10014 O O . ASP B 1 497 ? 23.656 -4.625 -16.203 1 84.81 497 ASP B O 1
ATOM 10018 N N . TRP B 1 498 ? 22.422 -2.807 -16.375 1 88.88 498 TRP B N 1
ATOM 10019 C CA . TRP B 1 498 ? 21.453 -3.293 -15.391 1 88.88 498 TRP B CA 1
ATOM 10020 C C . TRP B 1 498 ? 20.75 -4.555 -15.898 1 88.88 498 TRP B C 1
ATOM 10022 O O . TRP B 1 498 ? 20.594 -5.523 -15.156 1 88.88 498 TRP B O 1
ATOM 10032 N N . LYS B 1 499 ? 20.359 -4.613 -17.188 1 90.81 499 LYS B N 1
ATOM 10033 C CA . LYS B 1 499 ? 19.703 -5.77 -17.797 1 90.81 499 LYS B CA 1
ATOM 10034 C C . LYS B 1 499 ? 20.609 -6.996 -17.766 1 90.81 499 LYS B C 1
ATOM 10036 O O . LYS B 1 499 ? 20.156 -8.109 -17.484 1 90.81 499 LYS B O 1
ATOM 10041 N N . SER B 1 500 ? 21.797 -6.762 -18.047 1 90.44 500 SER B N 1
ATOM 10042 C CA . SER B 1 500 ? 22.766 -7.863 -18.047 1 90.44 500 SER B CA 1
ATOM 10043 C C . SER B 1 500 ? 22.922 -8.438 -16.641 1 90.44 500 SER B C 1
ATOM 10045 O O . SER B 1 500 ? 23.078 -9.656 -16.484 1 90.44 500 SER B O 1
ATOM 10047 N N . ASN B 1 501 ? 23.016 -7.52 -15.711 1 92.38 501 ASN B N 1
ATOM 10048 C CA . ASN B 1 501 ? 23.125 -7.988 -14.328 1 92.38 501 ASN B CA 1
ATOM 10049 C C . ASN B 1 501 ? 21.906 -8.82 -13.922 1 92.38 501 ASN B C 1
ATOM 10051 O O . ASN B 1 501 ? 22.062 -9.883 -13.312 1 92.38 501 ASN B O 1
ATOM 10055 N N . ILE B 1 502 ? 20.703 -8.328 -14.211 1 95 502 ILE B N 1
ATOM 10056 C CA . ILE B 1 502 ? 19.469 -9.039 -13.875 1 95 502 ILE B CA 1
ATOM 10057 C C . ILE B 1 502 ? 19.438 -10.375 -14.609 1 95 502 ILE B C 1
ATOM 10059 O O . ILE B 1 502 ? 19.031 -11.391 -14.039 1 95 502 ILE B O 1
ATOM 10063 N N . ASP B 1 503 ? 19.844 -10.375 -15.852 1 95.94 503 ASP B N 1
ATOM 10064 C CA . ASP B 1 503 ? 19.844 -11.602 -16.641 1 95.94 503 ASP B CA 1
ATOM 10065 C C . ASP B 1 503 ? 20.797 -12.641 -16.047 1 95.94 503 ASP B C 1
ATOM 10067 O O . ASP B 1 503 ? 20.469 -13.836 -16.016 1 95.94 503 ASP B O 1
ATOM 10071 N N . ASN B 1 504 ? 21.906 -12.164 -15.609 1 95.75 504 ASN B N 1
ATOM 10072 C CA . ASN B 1 504 ? 22.859 -13.062 -14.977 1 95.75 504 ASN B CA 1
ATOM 10073 C C . ASN B 1 504 ? 22.297 -13.656 -13.688 1 95.75 504 ASN B C 1
ATOM 10075 O O . ASN B 1 504 ? 22.469 -14.852 -13.422 1 95.75 504 ASN B O 1
ATOM 10079 N N . ARG B 1 505 ? 21.719 -12.82 -12.914 1 96.69 505 ARG B N 1
ATOM 10080 C CA . ARG B 1 505 ? 21.109 -13.297 -11.68 1 96.69 505 ARG B CA 1
ATOM 10081 C C . ARG B 1 505 ? 19.984 -14.281 -11.961 1 96.69 505 ARG B C 1
ATOM 10083 O O . ARG B 1 505 ? 19.812 -15.266 -11.234 1 96.69 505 ARG B O 1
ATOM 10090 N N . LEU B 1 506 ? 19.219 -14.055 -13.016 1 97.56 506 LEU B N 1
ATOM 10091 C CA . LEU B 1 506 ? 18.125 -14.945 -13.422 1 97.56 506 LEU B CA 1
ATOM 10092 C C . LEU B 1 506 ? 18.672 -16.297 -13.867 1 97.56 506 LEU B C 1
ATOM 10094 O O . LEU B 1 506 ? 18.125 -17.344 -13.508 1 97.56 506 LEU B O 1
ATOM 10098 N N . GLU B 1 507 ? 19.766 -16.219 -14.625 1 96.31 507 GLU B N 1
ATOM 10099 C CA . GLU B 1 507 ? 20.391 -17.453 -15.086 1 96.31 507 GLU B CA 1
ATOM 10100 C C . GLU B 1 507 ? 20.938 -18.266 -13.914 1 96.31 507 GLU B C 1
ATOM 10102 O O . GLU B 1 507 ? 20.797 -19.5 -13.891 1 96.31 507 GLU B O 1
ATOM 1010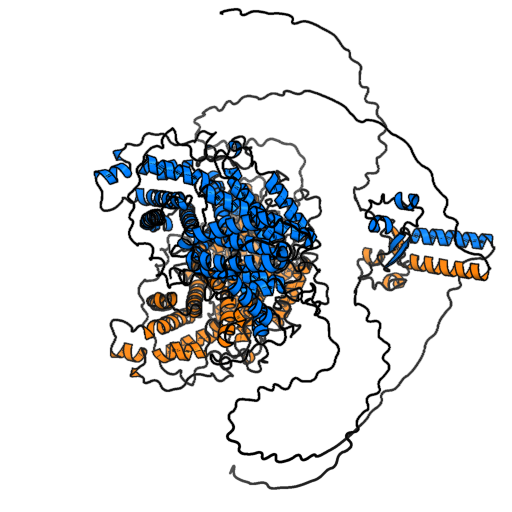7 N N . ASN B 1 508 ? 21.531 -17.562 -12.992 1 94.12 508 ASN B N 1
ATOM 10108 C CA . ASN B 1 508 ? 22.047 -18.234 -11.805 1 94.12 508 ASN B CA 1
ATOM 10109 C C . ASN B 1 508 ? 20.922 -18.828 -10.969 1 94.12 508 ASN B C 1
ATOM 10111 O O . ASN B 1 508 ? 21.062 -19.938 -10.438 1 94.12 508 ASN B O 1
ATOM 10115 N N . TRP B 1 509 ? 19.906 -18.094 -10.852 1 94.75 509 TRP B N 1
ATOM 10116 C CA . TRP B 1 509 ? 18.719 -18.578 -10.141 1 94.75 509 TRP B CA 1
ATOM 10117 C C . TRP B 1 509 ? 18.203 -19.859 -10.781 1 94.75 509 TRP B C 1
ATOM 10119 O O . TRP B 1 509 ? 17.922 -20.844 -10.086 1 94.75 509 TRP B O 1
ATOM 10129 N N . PHE B 1 510 ? 18.094 -19.938 -12.055 1 94 510 PHE B N 1
ATOM 10130 C CA . PHE B 1 510 ? 17.516 -21.078 -12.758 1 94 510 PHE B CA 1
ATOM 10131 C C . PHE B 1 510 ? 18.453 -22.281 -12.703 1 94 510 PHE B C 1
ATOM 10133 O O . PHE B 1 510 ? 18 -23.422 -12.578 1 94 510 PHE B O 1
ATOM 10140 N N . LYS B 1 511 ? 19.719 -22 -12.68 1 89.88 511 LYS B N 1
ATOM 10141 C CA . LYS B 1 511 ? 20.719 -23.078 -12.664 1 89.88 511 LYS B CA 1
ATOM 10142 C C . LYS B 1 511 ? 20.797 -23.734 -11.297 1 89.88 511 LYS B C 1
ATOM 10144 O O . LYS B 1 511 ? 21.094 -24.938 -11.195 1 89.88 511 LYS B O 1
ATOM 10149 N N . THR B 1 512 ? 20.547 -22.984 -10.258 1 84.81 512 THR B N 1
ATOM 10150 C CA . THR B 1 512 ? 20.672 -23.484 -8.898 1 84.81 512 THR B CA 1
ATOM 10151 C C . THR B 1 512 ? 19.438 -24.281 -8.484 1 84.81 512 THR B C 1
ATOM 10153 O O . THR B 1 512 ? 19.453 -24.984 -7.48 1 84.81 512 THR B O 1
ATOM 10156 N N . ILE B 1 513 ? 18.438 -24.172 -9.219 1 83.75 513 ILE B N 1
ATOM 10157 C CA . ILE B 1 513 ? 17.203 -24.891 -8.883 1 83.75 513 ILE B CA 1
ATOM 10158 C C . ILE B 1 513 ? 17.359 -26.359 -9.227 1 83.75 513 ILE B C 1
ATOM 10160 O O . ILE B 1 513 ? 17.828 -26.703 -10.32 1 83.75 513 ILE B O 1
ATOM 10164 N N . PRO B 1 514 ? 17.328 -27.219 -8.211 1 65.06 514 PRO B N 1
ATOM 10165 C CA . PRO B 1 514 ? 17.453 -28.641 -8.5 1 65.06 514 PRO B CA 1
ATOM 10166 C C . PRO B 1 514 ? 16.328 -29.172 -9.398 1 65.06 514 PRO B C 1
ATOM 10168 O O . PRO B 1 514 ? 15.227 -29.422 -8.93 1 65.06 514 PRO B O 1
ATOM 10171 N N . LEU B 1 515 ? 16.281 -28.875 -10.586 1 60.34 515 LEU B N 1
ATOM 10172 C CA . LEU B 1 515 ? 15.211 -29.281 -11.484 1 60.34 515 LEU B CA 1
ATOM 10173 C C . LEU B 1 515 ? 15.133 -30.812 -11.586 1 60.34 515 LEU B C 1
ATOM 10175 O O . LEU B 1 515 ? 14.055 -31.359 -11.789 1 60.34 515 LEU B O 1
ATOM 10179 N N . LYS B 1 516 ? 16.328 -31.391 -11.344 1 55.81 516 LYS B N 1
ATOM 10180 C CA . LYS B 1 516 ? 16.312 -32.812 -11.734 1 55.81 516 LYS B CA 1
ATOM 10181 C C . LYS B 1 516 ? 15.969 -33.688 -10.555 1 55.81 516 LYS B C 1
ATOM 10183 O O . LYS B 1 516 ? 15.352 -34.75 -10.727 1 55.81 516 LYS B O 1
ATOM 10188 N N . THR B 1 517 ? 16.359 -33.281 -9.25 1 59.19 517 THR B N 1
ATOM 10189 C CA . THR B 1 517 ? 16.141 -34.344 -8.258 1 59.19 517 THR B CA 1
ATOM 10190 C C . THR B 1 517 ? 15.156 -33.875 -7.191 1 59.19 517 THR B C 1
ATOM 10192 O O . THR B 1 517 ? 15.383 -32.875 -6.523 1 59.19 517 THR B O 1
ATOM 10195 N N . SER B 1 518 ? 13.906 -34.438 -7.215 1 67.75 518 SER B N 1
ATOM 10196 C CA . SER B 1 518 ? 12.797 -34.344 -6.27 1 67.75 518 SER B CA 1
ATOM 10197 C C . SER B 1 518 ? 13.258 -34.656 -4.848 1 67.75 518 SER B C 1
ATOM 10199 O O . SER B 1 518 ? 12.602 -34.25 -3.879 1 67.75 518 SER B O 1
ATOM 10201 N N . ARG B 1 519 ? 14.398 -35.156 -4.664 1 80.38 519 ARG B N 1
ATOM 10202 C CA . ARG B 1 519 ? 14.734 -35.625 -3.32 1 80.38 519 ARG B CA 1
ATOM 10203 C C . ARG B 1 519 ? 15.039 -34.438 -2.395 1 80.38 519 ARG B C 1
ATOM 10205 O O . ARG B 1 519 ? 14.633 -34.438 -1.231 1 80.38 519 ARG B O 1
ATOM 10212 N N . LYS B 1 520 ? 15.664 -33.469 -2.957 1 83.75 520 LYS B N 1
ATOM 10213 C CA . LYS B 1 520 ? 16.031 -32.312 -2.121 1 83.75 520 LYS B CA 1
ATOM 10214 C C . LYS B 1 520 ? 14.805 -31.5 -1.736 1 83.75 520 LYS B C 1
ATOM 10216 O O . LYS B 1 520 ? 14.773 -30.891 -0.663 1 83.75 520 LYS B O 1
ATOM 10221 N N . SER B 1 521 ? 13.773 -31.516 -2.531 1 89.5 521 SER B N 1
ATOM 10222 C CA . SER B 1 521 ? 12.594 -30.703 -2.273 1 89.5 521 SER B CA 1
ATOM 10223 C C . SER B 1 521 ? 11.609 -31.422 -1.357 1 89.5 521 SER B C 1
ATOM 10225 O O . SER B 1 521 ? 10.656 -30.828 -0.858 1 89.5 521 SER B O 1
ATOM 10227 N N . ASN B 1 522 ? 11.875 -32.719 -1.062 1 90.69 522 ASN B N 1
ATOM 10228 C CA . ASN B 1 522 ? 11.117 -33.531 -0.108 1 90.69 522 ASN B CA 1
ATOM 10229 C C . ASN B 1 522 ? 9.656 -33.656 -0.532 1 90.69 522 ASN B C 1
ATOM 10231 O O . ASN B 1 522 ? 8.797 -34 0.286 1 90.69 522 ASN B O 1
ATOM 10235 N N . CYS B 1 523 ? 9.312 -33.25 -1.749 1 90.06 523 CYS B N 1
ATOM 10236 C CA . CYS B 1 523 ? 7.945 -33.406 -2.236 1 90.06 523 CYS B CA 1
ATOM 10237 C C . CYS B 1 523 ? 7.914 -33.5 -3.756 1 90.06 523 CYS B C 1
ATOM 10239 O O . CYS B 1 523 ? 8.938 -33.312 -4.414 1 90.06 523 CYS B O 1
ATOM 10241 N N . ASP B 1 524 ? 6.781 -33.875 -4.25 1 87.5 524 ASP B N 1
ATOM 10242 C CA . ASP B 1 524 ? 6.59 -34 -5.691 1 87.5 524 ASP B CA 1
ATOM 10243 C C . ASP B 1 524 ? 6.012 -32.719 -6.297 1 87.5 524 ASP B C 1
ATOM 10245 O O . ASP B 1 524 ? 4.922 -32.75 -6.871 1 87.5 524 ASP B O 1
ATOM 10249 N N . PHE B 1 525 ? 6.738 -31.703 -6.207 1 90.19 525 PHE B N 1
ATOM 10250 C CA . PHE B 1 525 ? 6.328 -30.422 -6.77 1 90.19 525 PHE B CA 1
ATOM 10251 C C . PHE B 1 525 ? 6.574 -30.391 -8.273 1 90.19 525 PHE B C 1
ATOM 10253 O O . PHE B 1 525 ? 7.539 -30.984 -8.766 1 90.19 525 PHE B O 1
ATOM 10260 N N . ASN B 1 526 ? 5.703 -29.797 -9.031 1 86.94 526 ASN B N 1
ATOM 10261 C CA . ASN B 1 526 ? 5.867 -29.641 -10.469 1 86.94 526 ASN B CA 1
ATOM 10262 C C . ASN B 1 526 ? 6.891 -28.562 -10.797 1 86.94 526 ASN B C 1
ATOM 10264 O O . ASN B 1 526 ? 6.574 -27.375 -10.758 1 86.94 526 ASN B O 1
ATOM 10268 N N . PHE B 1 527 ? 7.984 -28.891 -11.258 1 88.19 527 PHE B N 1
ATOM 10269 C CA . PHE B 1 527 ? 9.094 -27.984 -11.469 1 88.19 527 PHE B CA 1
ATOM 10270 C C . PHE B 1 527 ? 8.891 -27.156 -12.734 1 88.19 527 PHE B C 1
ATOM 10272 O O . PHE B 1 527 ? 9.609 -26.172 -12.969 1 88.19 527 PHE B O 1
ATOM 10279 N N . GLU B 1 528 ? 7.867 -27.516 -13.539 1 90.12 528 GLU B N 1
ATOM 10280 C CA . GLU B 1 528 ? 7.543 -26.75 -14.734 1 90.12 528 GLU B CA 1
ATOM 10281 C C . GLU B 1 528 ? 7.219 -25.297 -14.383 1 90.12 528 GLU B C 1
ATOM 10283 O O . GLU B 1 528 ? 7.398 -24.391 -15.203 1 90.12 528 GLU B O 1
ATOM 10288 N N . PHE B 1 529 ? 6.84 -25.094 -13.172 1 91.88 529 PHE B N 1
ATOM 10289 C CA . PHE B 1 529 ? 6.492 -23.75 -12.727 1 91.88 529 PHE B CA 1
ATOM 10290 C C . PHE B 1 529 ? 7.734 -22.859 -12.648 1 91.88 529 PHE B C 1
ATOM 10292 O O . PHE B 1 529 ? 7.656 -21.656 -12.875 1 91.88 529 PHE B O 1
ATOM 10299 N N . PHE B 1 530 ? 8.883 -23.422 -12.328 1 93.75 530 PHE B N 1
ATOM 10300 C CA . PHE B 1 530 ? 10.125 -22.656 -12.305 1 93.75 530 PHE B CA 1
ATOM 10301 C C . PHE B 1 530 ? 10.523 -22.234 -13.719 1 93.75 530 PHE B C 1
ATOM 10303 O O . PHE B 1 530 ? 10.969 -21.109 -13.93 1 93.75 530 PHE B O 1
ATOM 10310 N N . LYS B 1 531 ? 10.328 -23.172 -14.656 1 93.69 531 LYS B N 1
ATOM 10311 C CA . LYS B 1 531 ? 10.617 -22.859 -16.047 1 93.69 531 LYS B CA 1
ATOM 10312 C C . LYS B 1 531 ? 9.711 -21.734 -16.547 1 93.69 531 LYS B C 1
ATOM 10314 O O . LYS B 1 531 ? 10.164 -20.844 -17.281 1 93.69 531 LYS B O 1
ATOM 10319 N N . LEU B 1 532 ? 8.5 -21.859 -16.188 1 95.06 532 LEU B N 1
ATOM 10320 C CA . LEU B 1 532 ? 7.543 -20.828 -16.578 1 95.06 532 LEU B CA 1
ATOM 10321 C C . LEU B 1 532 ? 7.988 -19.453 -16.094 1 95.06 532 LEU B C 1
ATOM 10323 O O . LEU B 1 532 ? 7.973 -18.484 -16.859 1 95.06 532 LEU B O 1
ATOM 10327 N N . ASN B 1 533 ? 8.328 -19.359 -14.82 1 95.88 533 ASN B N 1
ATOM 10328 C CA . ASN B 1 533 ? 8.75 -18.094 -14.258 1 95.88 533 ASN B CA 1
ATOM 10329 C C . ASN B 1 533 ? 10.055 -17.609 -14.891 1 95.88 533 ASN B C 1
ATOM 10331 O O . ASN B 1 533 ? 10.273 -16.391 -15.031 1 95.88 533 ASN B O 1
ATOM 10335 N N . TYR B 1 534 ? 10.922 -18.562 -15.266 1 96.69 534 TYR B N 1
ATOM 10336 C CA . TYR B 1 534 ? 12.156 -18.203 -15.953 1 96.69 534 TYR B CA 1
ATOM 10337 C C . TYR B 1 534 ? 11.867 -17.516 -17.281 1 96.69 534 TYR B C 1
ATOM 10339 O O . TYR B 1 534 ? 12.336 -16.391 -17.516 1 96.69 534 TYR B O 1
ATOM 10347 N N . TYR B 1 535 ? 11.062 -18.094 -18.125 1 97.19 535 TYR B N 1
ATOM 10348 C CA . TYR B 1 535 ? 10.742 -17.531 -19.438 1 97.19 535 TYR B CA 1
ATOM 10349 C C . TYR B 1 535 ? 9.938 -16.25 -19.281 1 97.19 535 TYR B C 1
ATOM 10351 O O . TYR B 1 535 ? 10.125 -15.305 -20.047 1 97.19 535 TYR B O 1
ATOM 10359 N N . HIS B 1 536 ? 9.055 -16.266 -18.375 1 96.19 536 HIS B N 1
ATOM 10360 C CA . HIS B 1 536 ? 8.25 -15.07 -18.141 1 96.19 536 HIS B CA 1
ATOM 10361 C C . HIS B 1 536 ? 9.125 -13.883 -17.75 1 96.19 536 HIS B C 1
ATOM 10363 O O . HIS B 1 536 ? 8.914 -12.766 -18.234 1 96.19 536 HIS B O 1
ATOM 10369 N N . THR B 1 537 ? 10.055 -14.102 -16.875 1 97.19 537 THR B N 1
ATOM 10370 C CA . THR B 1 537 ? 10.938 -13.031 -16.422 1 97.19 537 THR B CA 1
ATOM 10371 C C . THR B 1 537 ? 11.82 -12.547 -17.578 1 97.19 537 THR B C 1
ATOM 10373 O O . THR B 1 537 ? 12.109 -11.352 -17.672 1 97.19 537 THR B O 1
ATOM 10376 N N . LYS B 1 538 ? 12.219 -13.477 -18.406 1 96 538 LYS B N 1
ATOM 10377 C CA . LYS B 1 538 ? 12.984 -13.094 -19.594 1 96 538 LYS B CA 1
ATOM 10378 C C . LYS B 1 538 ? 12.172 -12.18 -20.5 1 96 538 LYS B C 1
ATOM 10380 O O . LYS B 1 538 ? 12.703 -11.203 -21.031 1 96 538 LYS B O 1
ATOM 10385 N N . LEU B 1 539 ? 10.961 -12.492 -20.641 1 93.5 539 LEU B N 1
ATOM 10386 C CA . LEU B 1 539 ? 10.086 -11.672 -21.469 1 93.5 539 LEU B CA 1
ATOM 10387 C C . LEU B 1 539 ? 9.867 -10.305 -20.844 1 93.5 539 LEU B C 1
ATOM 10389 O O . LEU B 1 539 ? 9.75 -9.297 -21.547 1 93.5 539 LEU B O 1
ATOM 10393 N N . LEU B 1 540 ? 9.766 -10.289 -19.562 1 92.56 540 LEU B N 1
ATOM 10394 C CA . LEU B 1 540 ? 9.594 -9.023 -18.875 1 92.56 540 LEU B CA 1
ATOM 10395 C C . LEU B 1 540 ? 10.828 -8.141 -19.031 1 92.56 540 LEU B C 1
ATOM 10397 O O . LEU B 1 540 ? 10.711 -6.918 -19.125 1 92.56 540 LEU B O 1
ATOM 10401 N N . LEU B 1 541 ? 11.898 -8.781 -19.031 1 93.12 541 LEU B N 1
ATOM 10402 C CA . LEU B 1 541 ? 13.172 -8.07 -19.047 1 93.12 541 LEU B CA 1
ATOM 10403 C C . LEU B 1 541 ? 13.508 -7.57 -20.438 1 93.12 541 LEU B C 1
ATOM 10405 O O . LEU B 1 541 ? 13.938 -6.426 -20.609 1 93.12 541 LEU B O 1
ATOM 10409 N N . PHE B 1 542 ? 13.242 -8.406 -21.469 1 90 542 PHE B N 1
ATOM 10410 C CA . PHE B 1 542 ? 13.727 -8.086 -22.812 1 90 542 PHE B CA 1
ATOM 10411 C C . PHE B 1 542 ? 12.562 -7.789 -23.75 1 90 542 PHE B C 1
ATOM 10413 O O . PHE B 1 542 ? 12.766 -7.262 -24.844 1 90 542 PHE B O 1
ATOM 10420 N N . GLY B 1 543 ? 11.445 -8.078 -23.328 1 85.5 543 GLY B N 1
ATOM 10421 C CA . GLY B 1 543 ? 10.289 -7.98 -24.203 1 85.5 543 GLY B CA 1
ATOM 10422 C C . GLY B 1 543 ? 9.82 -6.551 -24.406 1 85.5 543 GLY B C 1
ATOM 10423 O O . GLY B 1 543 ? 10.625 -5.613 -24.344 1 85.5 543 GLY B O 1
ATOM 10424 N N . ILE B 1 544 ? 8.57 -6.535 -24.859 1 79.75 544 ILE B N 1
ATOM 10425 C CA . ILE B 1 544 ? 7.945 -5.254 -25.172 1 79.75 544 ILE B CA 1
ATOM 10426 C C . ILE B 1 544 ? 7.633 -4.508 -23.875 1 79.75 544 ILE B C 1
ATOM 10428 O O . ILE B 1 544 ? 6.727 -4.898 -23.125 1 79.75 544 ILE B O 1
ATOM 10432 N N . THR B 1 545 ? 8.484 -3.59 -23.562 1 76.75 545 THR B N 1
ATOM 10433 C CA . THR B 1 545 ? 8.281 -2.799 -22.344 1 76.75 545 THR B CA 1
ATOM 10434 C C . THR B 1 545 ? 8.172 -1.315 -22.688 1 76.75 545 THR B C 1
ATOM 10436 O O . THR B 1 545 ? 8.625 -0.876 -23.734 1 76.75 545 THR B O 1
ATOM 10439 N N . PRO B 1 546 ? 7.508 -0.572 -21.797 1 70.44 546 PRO B N 1
ATOM 10440 C CA . PRO B 1 546 ? 7.352 0.857 -22.078 1 70.44 546 PRO B CA 1
ATOM 10441 C C . PRO B 1 546 ? 8.688 1.589 -22.172 1 70.44 546 PRO B C 1
ATOM 10443 O O . PRO B 1 546 ? 8.828 2.533 -22.953 1 70.44 546 PRO B O 1
ATOM 10446 N N . LYS B 1 547 ? 9.656 1.185 -21.5 1 70.38 547 LYS B N 1
ATOM 10447 C CA . LYS B 1 547 ? 10.898 1.955 -21.453 1 70.38 547 LYS B CA 1
ATOM 10448 C C . LYS B 1 547 ? 11.953 1.358 -22.375 1 70.38 547 LYS B C 1
ATOM 10450 O O . LYS B 1 547 ? 13.008 1.957 -22.578 1 70.38 547 LYS B O 1
ATOM 10455 N N . ASN B 1 548 ? 11.633 0.152 -22.938 1 65.25 548 ASN B N 1
ATOM 10456 C CA . ASN B 1 548 ? 12.578 -0.454 -23.859 1 65.25 548 ASN B CA 1
ATOM 10457 C C . ASN B 1 548 ? 12.312 -0.028 -25.297 1 65.25 548 ASN B C 1
ATOM 10459 O O . ASN B 1 548 ? 11.43 -0.579 -25.953 1 65.25 548 ASN B O 1
ATOM 10463 N N . ASN B 1 549 ? 12.992 0.973 -25.766 1 61.19 549 ASN B N 1
ATOM 10464 C CA . ASN B 1 549 ? 12.672 1.583 -27.062 1 61.19 549 ASN B CA 1
ATOM 10465 C C . ASN B 1 549 ? 13.242 0.776 -28.219 1 61.19 549 ASN B C 1
ATOM 10467 O O . ASN B 1 549 ? 12.672 0.759 -29.312 1 61.19 549 ASN B O 1
ATOM 10471 N N . LYS B 1 550 ? 14.32 0.227 -28.047 1 63.66 550 LYS B N 1
ATOM 10472 C CA . LYS B 1 550 ? 14.938 -0.429 -29.188 1 63.66 550 LYS B CA 1
ATOM 10473 C C . LYS B 1 550 ? 15.242 -1.894 -28.891 1 63.66 550 LYS B C 1
ATOM 10475 O O . LYS B 1 550 ? 15.883 -2.205 -27.875 1 63.66 550 LYS B O 1
ATOM 10480 N N . VAL B 1 551 ? 14.539 -2.709 -29.688 1 76 551 VAL B N 1
ATOM 10481 C CA . VAL B 1 551 ? 14.797 -4.137 -29.531 1 76 551 VAL B CA 1
ATOM 10482 C C . VAL B 1 551 ? 15.859 -4.586 -30.531 1 76 551 VAL B C 1
ATOM 10484 O O . VAL B 1 551 ? 15.664 -4.461 -31.75 1 76 551 VAL B O 1
ATOM 10487 N N . ASP B 1 552 ? 16.969 -4.961 -30.016 1 78.69 552 ASP B N 1
ATOM 10488 C CA . ASP B 1 552 ? 18.047 -5.469 -30.844 1 78.69 552 ASP B CA 1
ATOM 10489 C C . ASP B 1 552 ? 17.766 -6.906 -31.281 1 78.69 552 ASP B C 1
ATOM 10491 O O . ASP B 1 552 ? 16.812 -7.535 -30.812 1 78.69 552 ASP B O 1
ATOM 10495 N N . ASN B 1 553 ? 18.609 -7.32 -32.188 1 85 553 ASN B N 1
ATOM 10496 C CA . ASN B 1 553 ? 18.438 -8.664 -32.75 1 85 553 ASN B CA 1
ATOM 10497 C C . ASN B 1 553 ? 18.609 -9.734 -31.672 1 85 553 ASN B C 1
ATOM 10499 O O . ASN B 1 553 ? 17.922 -10.758 -31.688 1 85 553 ASN B O 1
ATOM 10503 N N . LYS B 1 554 ? 19.469 -9.453 -30.812 1 87.25 554 LYS B N 1
ATOM 10504 C CA . LYS B 1 554 ? 19.656 -10.406 -29.719 1 87.25 554 LYS B CA 1
ATOM 10505 C C . LYS B 1 554 ? 18.406 -10.492 -28.844 1 87.25 554 LYS B C 1
ATOM 10507 O O . LYS B 1 554 ? 18 -11.586 -28.453 1 87.25 554 LYS B O 1
ATOM 10512 N N . ALA B 1 555 ? 17.906 -9.352 -28.609 1 89.69 555 ALA B N 1
ATOM 10513 C CA . ALA B 1 555 ? 16.688 -9.305 -27.812 1 89.69 555 ALA B CA 1
ATOM 10514 C C . ALA B 1 555 ? 15.531 -9.992 -28.531 1 89.69 555 ALA B C 1
ATOM 10516 O O . ALA B 1 555 ? 14.711 -10.656 -27.891 1 89.69 555 ALA B O 1
ATOM 10517 N N . ILE B 1 556 ? 15.469 -9.883 -29.828 1 92.62 556 ILE B N 1
ATOM 10518 C CA . ILE B 1 556 ? 14.398 -10.492 -30.609 1 92.62 556 ILE B CA 1
ATOM 10519 C C . ILE B 1 556 ? 14.484 -12.016 -30.5 1 92.62 556 ILE B C 1
ATOM 10521 O O . ILE B 1 556 ? 13.461 -12.695 -30.359 1 92.62 556 ILE B O 1
ATOM 10525 N N . LYS B 1 557 ? 15.641 -12.508 -30.531 1 94.5 557 LYS B N 1
ATOM 10526 C CA . LYS B 1 557 ? 15.828 -13.953 -30.391 1 94.5 557 LYS B CA 1
ATOM 10527 C C . LYS B 1 557 ? 15.422 -14.43 -29 1 94.5 557 LYS B C 1
ATOM 10529 O O . LYS B 1 557 ? 14.82 -15.492 -28.859 1 94.5 557 LYS B O 1
ATOM 10534 N N . ILE B 1 558 ? 15.812 -13.648 -28.031 1 94.88 558 ILE B N 1
ATOM 10535 C CA . ILE B 1 558 ? 15.453 -13.992 -26.656 1 94.88 558 ILE B CA 1
ATOM 10536 C C . ILE B 1 558 ? 13.93 -13.969 -26.5 1 94.88 558 ILE B C 1
ATOM 10538 O O . ILE B 1 558 ? 13.359 -14.844 -25.844 1 94.88 558 ILE B O 1
ATOM 10542 N N . ILE B 1 559 ? 13.289 -12.969 -27.094 1 94.81 559 ILE B N 1
ATOM 10543 C CA . ILE B 1 559 ? 11.836 -12.867 -27.031 1 94.81 559 ILE B CA 1
ATOM 10544 C C . ILE B 1 559 ? 11.211 -14.086 -27.703 1 94.81 559 ILE B C 1
ATOM 10546 O O . ILE B 1 559 ? 10.266 -14.672 -27.156 1 94.81 559 ILE B O 1
ATOM 10550 N N . PHE B 1 560 ? 11.766 -14.484 -28.781 1 96.62 560 PHE B N 1
ATOM 10551 C CA . PHE B 1 560 ? 11.25 -15.633 -29.531 1 96.62 560 PHE B CA 1
ATOM 10552 C C . PHE B 1 560 ? 11.367 -16.906 -28.688 1 96.62 560 PHE B C 1
ATOM 10554 O O . PHE B 1 560 ? 10.383 -17.625 -28.516 1 96.62 560 PHE B O 1
ATOM 10561 N N . GLU B 1 561 ? 12.477 -17.125 -28.156 1 97.19 561 GLU B N 1
ATOM 10562 C CA . GLU B 1 561 ? 12.719 -18.328 -27.375 1 97.19 561 GLU B CA 1
ATOM 10563 C C . GLU B 1 561 ? 11.891 -18.344 -26.094 1 97.19 561 GLU B C 1
ATOM 10565 O O . GLU B 1 561 ? 11.359 -19.391 -25.703 1 97.19 561 GLU B O 1
ATOM 10570 N N . SER B 1 562 ? 11.852 -17.219 -25.469 1 97.38 562 SER B N 1
ATOM 10571 C CA . SER B 1 562 ? 11.141 -17.141 -24.203 1 97.38 562 SER B CA 1
ATOM 10572 C C . SER B 1 562 ? 9.633 -17.25 -24.391 1 97.38 562 SER B C 1
ATOM 10574 O O . SER B 1 562 ? 8.938 -17.891 -23.594 1 97.38 562 SER B O 1
ATOM 10576 N N . SER B 1 563 ? 9.109 -16.609 -25.422 1 97.38 563 SER B N 1
ATOM 10577 C CA . SER B 1 563 ? 7.676 -16.719 -25.703 1 97.38 563 SER B CA 1
ATOM 10578 C C . SER B 1 563 ? 7.297 -18.141 -26.078 1 97.38 563 SER B C 1
ATOM 10580 O O . SER B 1 563 ? 6.305 -18.688 -25.562 1 97.38 563 SER B O 1
ATOM 10582 N N . LYS B 1 564 ? 8.078 -18.75 -26.922 1 97.38 564 LYS B N 1
ATOM 10583 C CA . LYS B 1 564 ? 7.844 -20.141 -27.281 1 97.38 564 LYS B CA 1
ATOM 10584 C C . LYS B 1 564 ? 7.973 -21.047 -26.062 1 97.38 564 LYS B C 1
ATOM 10586 O O . LYS B 1 564 ? 7.176 -21.984 -25.875 1 97.38 564 LYS B O 1
ATOM 10591 N N . GLY B 1 565 ? 8.992 -20.766 -25.266 1 97.25 565 GLY B N 1
ATOM 10592 C CA . GLY B 1 565 ? 9.164 -21.516 -24.047 1 97.25 565 GLY B CA 1
ATOM 10593 C C . GLY B 1 565 ? 7.957 -21.438 -23.125 1 97.25 565 GLY B C 1
ATOM 10594 O O . GLY B 1 565 ? 7.535 -22.453 -22.547 1 97.25 565 GLY B O 1
ATOM 10595 N N . MET B 1 566 ? 7.43 -20.312 -22.938 1 97 566 MET B N 1
ATOM 10596 C CA . MET B 1 566 ? 6.246 -20.109 -22.109 1 97 566 MET B CA 1
ATOM 10597 C C . MET B 1 566 ? 5.055 -20.875 -22.672 1 97 566 MET B C 1
ATOM 10599 O O . MET B 1 566 ? 4.301 -21.5 -21.906 1 97 566 MET B O 1
ATOM 10603 N N . ILE B 1 567 ? 4.887 -20.844 -23.969 1 97.75 567 ILE B N 1
ATOM 10604 C CA . ILE B 1 567 ? 3.789 -21.547 -24.625 1 97.75 567 ILE B CA 1
ATOM 10605 C C . ILE B 1 567 ? 3.92 -23.047 -24.375 1 97.75 567 ILE B C 1
ATOM 10607 O O . ILE B 1 567 ? 2.938 -23.719 -24.062 1 97.75 567 ILE B O 1
ATOM 10611 N N . MET B 1 568 ? 5.105 -23.531 -24.469 1 97.25 568 MET B N 1
ATOM 10612 C CA . MET B 1 568 ? 5.336 -24.969 -24.266 1 97.25 568 MET B CA 1
ATOM 10613 C C . MET B 1 568 ? 5.09 -25.344 -22.812 1 97.25 568 MET B C 1
ATOM 10615 O O . MET B 1 568 ? 4.637 -26.453 -22.516 1 97.25 568 MET B O 1
ATOM 10619 N N . CYS B 1 569 ? 5.434 -24.484 -21.875 1 95.75 569 CYS B N 1
ATOM 10620 C CA . CYS B 1 569 ? 5.141 -24.75 -20.469 1 95.75 569 CYS B CA 1
ATOM 10621 C C . CYS B 1 569 ? 3.641 -24.891 -20.25 1 95.75 569 CYS B C 1
ATOM 10623 O O . CYS B 1 569 ? 3.197 -25.812 -19.562 1 95.75 569 CYS B O 1
ATOM 10625 N N . TYR B 1 570 ? 2.904 -24.031 -20.844 1 95.56 570 TYR B N 1
ATOM 10626 C CA . TYR B 1 570 ? 1.458 -24.094 -20.672 1 95.56 570 TYR B CA 1
ATOM 10627 C C . TYR B 1 570 ? 0.882 -25.328 -21.375 1 95.56 570 TYR B C 1
ATOM 10629 O O . TYR B 1 570 ? -0.128 -25.875 -20.938 1 95.56 570 TYR B O 1
ATOM 10637 N N . ALA B 1 571 ? 1.515 -25.719 -22.484 1 96 571 ALA B N 1
ATOM 10638 C CA . ALA B 1 571 ? 1.111 -26.953 -23.125 1 96 571 ALA B CA 1
ATOM 10639 C C . ALA B 1 571 ? 1.266 -28.141 -22.172 1 96 571 ALA B C 1
ATOM 10641 O O . ALA B 1 571 ? 0.399 -29.016 -22.109 1 96 571 ALA B O 1
ATOM 10642 N N . GLU B 1 572 ? 2.307 -28.109 -21.406 1 94.38 572 GLU B N 1
ATOM 10643 C CA . GLU B 1 572 ? 2.547 -29.172 -20.438 1 94.38 572 GLU B CA 1
ATOM 10644 C C . GLU B 1 572 ? 1.526 -29.125 -19.297 1 94.38 572 GLU B C 1
ATOM 10646 O O . GLU B 1 572 ? 1.054 -30.156 -18.828 1 94.38 572 GLU B O 1
ATOM 10651 N N . PHE B 1 573 ? 1.248 -27.938 -18.828 1 91.94 573 PHE B N 1
ATOM 10652 C CA . PHE B 1 573 ? 0.245 -27.781 -17.781 1 91.94 573 PHE B CA 1
ATOM 10653 C C . PHE B 1 573 ? -1.116 -28.281 -18.266 1 91.94 573 PHE B C 1
ATOM 10655 O O . PHE B 1 573 ? -1.869 -28.875 -17.484 1 91.94 573 PHE B O 1
A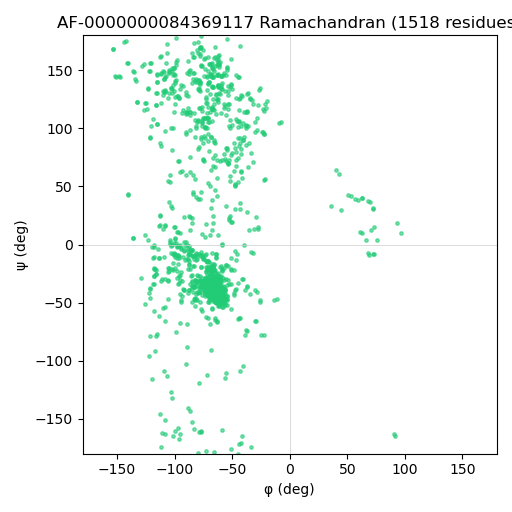TOM 10662 N N . PHE B 1 574 ? -1.416 -27.969 -19.469 1 91.19 574 PHE B N 1
ATOM 10663 C CA . PHE B 1 574 ? -2.695 -28.359 -20.031 1 91.19 574 PHE B CA 1
ATOM 10664 C C . PHE B 1 574 ? -2.805 -29.875 -20.125 1 91.19 574 PHE B C 1
ATOM 10666 O O . PHE B 1 574 ? -3.844 -30.453 -19.797 1 91.19 574 PHE B O 1
ATOM 10673 N N . LYS B 1 575 ? -1.74 -30.484 -20.531 1 90.56 575 LYS B N 1
ATOM 10674 C CA . LYS B 1 575 ? -1.703 -31.938 -20.656 1 90.56 575 LYS B CA 1
ATOM 10675 C C . LYS B 1 575 ? -1.85 -32.594 -19.281 1 90.56 575 LYS B C 1
ATOM 10677 O O . LYS B 1 575 ? -2.574 -33.594 -19.141 1 90.56 575 LYS B O 1
ATOM 10682 N N . SER B 1 576 ? -1.211 -32.031 -18.281 1 86.94 576 SER B N 1
ATOM 10683 C CA . SER B 1 576 ? -1.237 -32.594 -16.938 1 86.94 576 SER B CA 1
ATOM 10684 C C . SER B 1 576 ? -2.436 -32.094 -16.141 1 86.94 576 SER B C 1
ATOM 10686 O O . SER B 1 576 ? -2.646 -32.5 -15.008 1 86.94 576 SER B O 1
ATOM 10688 N N . LYS B 1 577 ? -3.205 -31.094 -16.672 1 84.44 577 LYS B N 1
ATOM 10689 C CA . LYS B 1 577 ? -4.383 -30.516 -16.031 1 84.44 577 LYS B CA 1
ATOM 10690 C C . LYS B 1 577 ? -4.02 -29.828 -14.719 1 84.44 577 LYS B C 1
ATOM 10692 O O . LYS B 1 577 ? -4.695 -30.016 -13.703 1 84.44 577 LYS B O 1
ATOM 10697 N N . THR B 1 578 ? -2.887 -29.156 -14.773 1 83.12 578 THR B N 1
ATOM 10698 C CA . THR B 1 578 ? -2.391 -28.531 -13.555 1 83.12 578 THR B CA 1
ATOM 10699 C C . THR B 1 578 ? -2.43 -27 -13.664 1 83.12 578 THR B C 1
ATOM 10701 O O . THR B 1 578 ? -1.676 -26.312 -12.984 1 83.12 578 THR B O 1
ATOM 10704 N N . ILE B 1 579 ? -3.277 -26.5 -14.5 1 77.5 579 ILE B N 1
ATOM 10705 C CA . ILE B 1 579 ? -3.412 -25.062 -14.586 1 77.5 579 ILE B CA 1
ATOM 10706 C C . ILE B 1 579 ? -4.145 -24.531 -13.352 1 77.5 579 ILE B C 1
ATOM 10708 O O . ILE B 1 579 ? -5.328 -24.812 -13.156 1 77.5 579 ILE B O 1
ATOM 10712 N N . ASN B 1 580 ? -3.418 -23.859 -12.523 1 73.44 580 ASN B N 1
ATOM 10713 C CA . ASN B 1 580 ? -3.961 -23.438 -11.234 1 73.44 580 ASN B CA 1
ATOM 10714 C C . ASN B 1 580 ? -4.684 -22.094 -11.336 1 73.44 580 ASN B C 1
ATOM 10716 O O . ASN B 1 580 ? -5.68 -21.875 -10.656 1 73.44 580 ASN B O 1
ATOM 10720 N N . TYR B 1 581 ? -4.156 -21.188 -12.102 1 77.81 581 TYR B N 1
ATOM 10721 C CA . TYR B 1 581 ? -4.754 -19.859 -12.266 1 77.81 581 TYR B CA 1
ATOM 10722 C C . TYR B 1 581 ? -5.215 -19.656 -13.703 1 77.81 581 TYR B C 1
ATOM 10724 O O . TYR B 1 581 ? -4.406 -19.312 -14.57 1 77.81 581 TYR B O 1
ATOM 10732 N N . THR B 1 582 ? -6.477 -19.75 -13.883 1 77.5 582 THR B N 1
ATOM 10733 C CA . THR B 1 582 ? -7 -19.688 -15.242 1 77.5 582 THR B CA 1
ATOM 10734 C C . THR B 1 582 ? -6.785 -18.297 -15.852 1 77.5 582 THR B C 1
ATOM 10736 O O . THR B 1 582 ? -6.402 -18.172 -17.016 1 77.5 582 THR B O 1
ATOM 10739 N N . TRP B 1 583 ? -7.039 -17.297 -15.039 1 88 583 TRP B N 1
ATOM 10740 C CA . TRP B 1 583 ? -6.891 -15.938 -15.562 1 88 583 TRP B CA 1
ATOM 10741 C C . TRP B 1 583 ? -5.434 -15.648 -15.922 1 88 583 TRP B C 1
ATOM 10743 O O . TRP B 1 583 ? -5.152 -14.984 -16.922 1 88 583 TRP B O 1
ATOM 10753 N N . ALA B 1 584 ? -4.543 -16.125 -15.102 1 89.38 584 ALA B N 1
ATOM 10754 C CA . ALA B 1 584 ? -3.119 -15.93 -15.367 1 89.38 584 ALA B CA 1
ATOM 10755 C C . ALA B 1 584 ? -2.695 -16.656 -16.641 1 89.38 584 ALA B C 1
ATOM 10757 O O . ALA B 1 584 ? -1.875 -16.156 -17.406 1 89.38 584 ALA B O 1
ATOM 10758 N N . ALA B 1 585 ? -3.258 -17.828 -16.797 1 90.94 585 ALA B N 1
ATOM 10759 C CA . ALA B 1 585 ? -2.951 -18.609 -18 1 90.94 585 ALA B CA 1
ATOM 10760 C C . ALA B 1 585 ? -3.4 -17.859 -19.25 1 90.94 585 ALA B C 1
ATOM 10762 O O . ALA B 1 585 ? -2.652 -17.766 -20.234 1 90.94 585 ALA B O 1
ATOM 10763 N N . VAL B 1 586 ? -4.59 -17.344 -19.203 1 92.12 586 VAL B N 1
ATOM 10764 C CA . VAL B 1 586 ? -5.125 -16.625 -20.344 1 92.12 586 VAL B CA 1
ATOM 10765 C C . VAL B 1 586 ? -4.258 -15.391 -20.641 1 92.12 586 VAL B C 1
ATOM 10767 O O . VAL B 1 586 ? -3.84 -15.172 -21.781 1 92.12 586 VAL B O 1
ATOM 10770 N N . HIS B 1 587 ? -3.967 -14.656 -19.625 1 91.88 587 HIS B N 1
ATOM 10771 C CA . HIS B 1 587 ? -3.18 -13.438 -19.781 1 91.88 587 HIS B CA 1
ATOM 10772 C C . HIS B 1 587 ? -1.772 -13.75 -20.281 1 91.88 587 HIS B C 1
ATOM 10774 O O . HIS B 1 587 ? -1.294 -13.125 -21.234 1 91.88 587 HIS B O 1
ATOM 10780 N N . ASN B 1 588 ? -1.151 -14.68 -19.688 1 92.88 588 ASN B N 1
ATOM 10781 C CA . ASN B 1 588 ? 0.225 -15.023 -20.031 1 92.88 588 ASN B CA 1
ATOM 10782 C C . ASN B 1 588 ? 0.323 -15.633 -21.422 1 92.88 588 ASN B C 1
ATOM 10784 O O . ASN B 1 588 ? 1.28 -15.375 -22.156 1 92.88 588 ASN B O 1
ATOM 10788 N N . LEU B 1 589 ? -0.6 -16.453 -21.719 1 94.25 589 LEU B N 1
ATOM 10789 C CA . LEU B 1 589 ? -0.583 -17.078 -23.031 1 94.25 589 LEU B CA 1
ATOM 10790 C C . LEU B 1 589 ? -0.794 -16.047 -24.125 1 94.25 589 LEU B C 1
ATOM 10792 O O . LEU B 1 589 ? -0.151 -16.094 -25.188 1 94.25 589 LEU B O 1
ATOM 10796 N N . PHE B 1 590 ? -1.687 -15.219 -23.859 1 93.12 590 PHE B N 1
ATOM 10797 C CA . PHE B 1 590 ? -1.918 -14.156 -24.844 1 93.12 590 PHE B CA 1
ATOM 10798 C C . PHE B 1 590 ? -0.681 -13.281 -24.984 1 93.12 590 PHE B C 1
ATOM 10800 O O . PHE B 1 590 ? -0.291 -12.938 -26.109 1 93.12 590 PHE B O 1
ATOM 10807 N N . MET B 1 591 ? -0.142 -12.891 -23.922 1 92.31 591 MET B N 1
ATOM 10808 C CA . MET B 1 591 ? 1.074 -12.086 -23.922 1 92.31 591 MET B CA 1
ATOM 10809 C C . MET B 1 591 ? 2.207 -12.82 -24.641 1 92.31 591 MET B C 1
ATOM 10811 O O . MET B 1 591 ? 2.943 -12.227 -25.422 1 92.31 591 MET B O 1
ATOM 10815 N N . ALA B 1 592 ? 2.373 -14.062 -24.328 1 94.88 592 ALA B N 1
ATOM 10816 C CA . ALA B 1 592 ? 3.41 -14.875 -24.953 1 94.88 592 ALA B CA 1
ATOM 10817 C C . ALA B 1 592 ? 3.15 -15.023 -26.453 1 94.88 592 ALA B C 1
ATOM 10819 O O . ALA B 1 592 ? 4.07 -14.922 -27.266 1 94.88 592 ALA B O 1
ATOM 10820 N N . GLY B 1 593 ? 1.933 -15.281 -26.812 1 95.06 593 GLY B N 1
ATOM 10821 C CA . GLY B 1 593 ? 1.579 -15.414 -28.203 1 95.06 593 GLY B CA 1
ATOM 10822 C C . GLY B 1 593 ? 1.854 -14.156 -29.016 1 95.06 593 GLY B C 1
ATOM 10823 O O . GLY B 1 593 ? 2.414 -14.227 -30.109 1 95.06 593 GLY B O 1
ATOM 10824 N N . THR B 1 594 ? 1.443 -13.07 -28.484 1 93.06 594 THR B N 1
ATOM 10825 C CA . THR B 1 594 ? 1.658 -11.797 -29.172 1 93.06 594 THR B CA 1
ATOM 10826 C C . THR B 1 594 ? 3.148 -11.484 -29.281 1 93.06 594 THR B C 1
ATOM 10828 O O . THR B 1 594 ? 3.613 -10.961 -30.297 1 93.06 594 THR B O 1
ATOM 10831 N N . SER B 1 595 ? 3.855 -11.742 -28.188 1 93.94 595 SER B N 1
ATOM 10832 C CA . SER B 1 595 ? 5.301 -11.547 -28.219 1 93.94 595 SER B CA 1
ATOM 10833 C C . SER B 1 595 ? 5.957 -12.469 -29.25 1 93.94 595 SER B C 1
ATOM 10835 O O . SER B 1 595 ? 6.941 -12.094 -29.875 1 93.94 595 SER B O 1
ATOM 10837 N N . PHE B 1 596 ? 5.465 -13.688 -29.344 1 95.56 596 PHE B N 1
ATOM 10838 C CA . PHE B 1 596 ? 5.902 -14.648 -30.359 1 95.56 596 PHE B CA 1
ATOM 10839 C C . PHE B 1 596 ? 5.723 -14.086 -31.75 1 95.56 596 PHE B C 1
ATOM 10841 O O . PHE B 1 596 ? 6.648 -14.125 -32.562 1 95.56 596 PHE B O 1
ATOM 10848 N N . PHE B 1 597 ? 4.555 -13.469 -32.031 1 94.5 597 PHE B N 1
ATOM 10849 C CA . PHE B 1 597 ? 4.289 -12.836 -33.344 1 94.5 597 PHE B CA 1
ATOM 10850 C C . PHE B 1 597 ? 5.211 -11.641 -33.531 1 94.5 597 PHE B C 1
ATOM 10852 O O . PHE B 1 597 ? 5.723 -11.43 -34.656 1 94.5 597 PHE B O 1
ATOM 10859 N N . TYR B 1 598 ? 5.355 -10.891 -32.5 1 92.12 598 TYR B N 1
ATOM 10860 C CA . TYR B 1 598 ? 6.203 -9.703 -32.562 1 92.12 598 TYR B CA 1
ATOM 10861 C C . TYR B 1 598 ? 7.625 -10.07 -32.969 1 92.12 598 TYR B C 1
ATOM 10863 O O . TYR B 1 598 ? 8.234 -9.391 -33.812 1 92.12 598 TYR B O 1
ATOM 10871 N N . SER B 1 599 ? 8.156 -11.094 -32.375 1 93.81 599 SER B N 1
ATOM 10872 C CA . SER B 1 599 ? 9.516 -11.516 -32.688 1 93.81 599 SER B CA 1
ATOM 10873 C C . SER B 1 599 ? 9.648 -11.984 -34.125 1 93.81 599 SER B C 1
ATOM 10875 O O . SER B 1 599 ? 10.625 -11.656 -34.812 1 93.81 599 SER B O 1
ATOM 10877 N N . ILE B 1 600 ? 8.727 -12.68 -34.594 1 92.94 600 ILE B N 1
ATOM 10878 C CA . ILE B 1 600 ? 8.75 -13.18 -35.969 1 92.94 600 ILE B CA 1
ATOM 10879 C C . ILE B 1 600 ? 8.602 -12.016 -36.969 1 92.94 600 ILE B C 1
ATOM 10881 O O . ILE B 1 600 ? 9.289 -11.961 -37.969 1 92.94 600 ILE B O 1
ATOM 10885 N N . PHE B 1 601 ? 7.699 -11.141 -36.594 1 90.25 601 PHE B N 1
ATOM 10886 C CA . PHE B 1 601 ? 7.418 -9.984 -37.438 1 90.25 601 PHE B CA 1
ATOM 10887 C C . PHE B 1 601 ? 8.656 -9.117 -37.594 1 90.25 601 PHE B C 1
ATOM 10889 O O . PHE B 1 601 ? 8.922 -8.602 -38.688 1 90.25 601 PHE B O 1
ATOM 10896 N N . HIS B 1 602 ? 9.445 -8.906 -36.594 1 87.88 602 HIS B N 1
ATOM 10897 C CA . HIS B 1 602 ? 10.539 -7.945 -36.594 1 87.88 602 HIS B CA 1
ATOM 10898 C C . HIS B 1 602 ? 11.867 -8.625 -36.938 1 87.88 602 HIS B C 1
ATOM 10900 O O . HIS B 1 602 ? 12.859 -7.957 -37.219 1 87.88 602 HIS B O 1
ATOM 10906 N N . SER B 1 603 ? 11.852 -9.883 -36.938 1 89.12 603 SER B N 1
ATOM 10907 C CA . SER B 1 603 ? 13.102 -10.578 -37.219 1 89.12 603 SER B CA 1
ATOM 10908 C C . SER B 1 603 ? 13.406 -10.586 -38.719 1 89.12 603 SER B C 1
ATOM 10910 O O . SER B 1 603 ? 12.508 -10.781 -39.531 1 89.12 603 SER B O 1
ATOM 10912 N N . ASN B 1 604 ? 14.68 -10.391 -39.031 1 82.38 604 ASN B N 1
ATOM 10913 C CA . ASN B 1 604 ? 15.133 -10.453 -40.406 1 82.38 604 ASN B CA 1
ATOM 10914 C C . ASN B 1 604 ? 15.5 -11.883 -40.812 1 82.38 604 ASN B C 1
ATOM 10916 O O . ASN B 1 604 ? 15.602 -12.188 -42 1 82.38 604 ASN B O 1
ATOM 10920 N N . GLU B 1 605 ? 15.617 -12.68 -39.844 1 86.38 605 GLU B N 1
ATOM 10921 C CA . GLU B 1 605 ? 15.953 -14.086 -40.062 1 86.38 605 GLU B CA 1
ATOM 10922 C C . GLU B 1 605 ? 14.734 -14.977 -39.906 1 86.38 605 GLU B C 1
ATOM 10924 O O . GLU B 1 605 ? 13.766 -14.602 -39.25 1 86.38 605 GLU B O 1
ATOM 10929 N N . LYS B 1 606 ? 14.805 -16.016 -40.656 1 87.25 606 LYS B N 1
ATOM 10930 C CA . LYS B 1 606 ? 13.758 -17.016 -40.469 1 87.25 606 LYS B CA 1
ATOM 10931 C C . LYS B 1 606 ? 13.938 -17.734 -39.125 1 87.25 606 LYS B C 1
ATOM 10933 O O . LYS B 1 606 ? 14.781 -18.625 -39 1 87.25 606 LYS B O 1
ATOM 10938 N N . LEU B 1 607 ? 13.102 -17.406 -38.156 1 92.06 607 LEU B N 1
ATOM 10939 C CA . LEU B 1 607 ? 13.227 -17.922 -36.812 1 92.06 607 LEU B CA 1
ATOM 10940 C C . LEU B 1 607 ? 12.547 -19.297 -36.656 1 92.06 607 LEU B C 1
ATOM 10942 O O . LEU B 1 607 ? 12.883 -20.078 -35.781 1 92.06 607 LEU B O 1
ATOM 10946 N N . ILE B 1 608 ? 11.547 -19.5 -37.531 1 93.5 608 ILE B N 1
ATOM 10947 C CA . ILE B 1 608 ? 10.742 -20.703 -37.375 1 93.5 608 ILE B CA 1
ATOM 10948 C C . ILE B 1 608 ? 10.242 -21.188 -38.719 1 93.5 608 ILE B C 1
ATOM 10950 O O . ILE B 1 608 ? 9.961 -20.391 -39.625 1 93.5 608 ILE B O 1
ATOM 10954 N N . GLU B 1 609 ? 10.18 -22.5 -38.812 1 93.19 609 GLU B N 1
ATOM 10955 C CA . GLU B 1 609 ? 9.594 -23.109 -40 1 93.19 609 GLU B CA 1
ATOM 10956 C C . GLU B 1 609 ? 8.07 -23.047 -39.969 1 93.19 609 GLU B C 1
ATOM 10958 O O . GLU B 1 609 ? 7.473 -23.016 -38.875 1 93.19 609 GLU B O 1
ATOM 10963 N N . PHE B 1 610 ? 7.43 -23.062 -41.094 1 92.38 610 PHE B N 1
ATOM 10964 C CA . PHE B 1 610 ? 5.984 -22.891 -41.188 1 92.38 610 PHE B CA 1
ATOM 10965 C C . PHE B 1 610 ? 5.246 -23.984 -40.438 1 92.38 610 PHE B C 1
ATOM 10967 O O . PHE B 1 610 ? 4.262 -23.719 -39.75 1 92.38 610 PHE B O 1
ATOM 10974 N N . GLN B 1 611 ? 5.695 -25.234 -40.562 1 93 611 GLN B N 1
ATOM 10975 C CA . GLN B 1 611 ? 5.023 -26.344 -39.906 1 93 611 GLN B CA 1
ATOM 10976 C C . GLN B 1 611 ? 5.062 -26.156 -38.375 1 93 611 GLN B C 1
ATOM 10978 O O . GLN B 1 611 ? 4.055 -26.375 -37.719 1 93 611 GLN B O 1
ATOM 10983 N N . GLU B 1 612 ? 6.184 -25.797 -37.906 1 94.88 612 GLU B N 1
ATOM 10984 C CA . GLU B 1 612 ? 6.324 -25.562 -36.469 1 94.88 612 GLU B CA 1
ATOM 10985 C C . GLU B 1 612 ? 5.488 -24.359 -36.031 1 94.88 612 GLU B C 1
ATOM 10987 O O . GLU B 1 612 ? 4.961 -24.344 -34.906 1 94.88 612 GLU B O 1
ATOM 10992 N N . PHE B 1 613 ? 5.438 -23.359 -36.875 1 95.25 613 PHE B N 1
ATOM 10993 C CA . PHE B 1 613 ? 4.617 -22.188 -36.594 1 95.25 613 PHE B CA 1
ATOM 10994 C C . PHE B 1 613 ? 3.154 -22.578 -36.438 1 95.25 613 PHE B C 1
ATOM 10996 O O . PHE B 1 613 ? 2.514 -22.188 -35.438 1 95.25 613 PHE B O 1
ATOM 11003 N N . GLU B 1 614 ? 2.641 -23.391 -37.25 1 94.31 614 GLU B N 1
ATOM 11004 C CA . GLU B 1 614 ? 1.245 -23.812 -37.219 1 94.31 614 GLU B CA 1
ATOM 11005 C C . GLU B 1 614 ? 0.972 -24.672 -35.969 1 94.31 614 GLU B C 1
ATOM 11007 O O . GLU B 1 614 ? -0.094 -24.562 -35.375 1 94.31 614 GLU B O 1
ATOM 11012 N N . GLU B 1 615 ? 1.91 -25.453 -35.688 1 96.19 615 GLU B N 1
ATOM 11013 C CA . GLU B 1 615 ? 1.766 -26.297 -34.5 1 96.19 615 GLU B CA 1
ATOM 11014 C C . GLU B 1 615 ? 1.69 -25.438 -33.219 1 96.19 615 GLU B C 1
ATOM 11016 O O . GLU B 1 615 ? 0.88 -25.719 -32.344 1 96.19 615 GLU B O 1
ATOM 11021 N N . THR B 1 616 ? 2.58 -24.516 -33.125 1 96.69 616 THR B N 1
ATOM 11022 C CA . THR B 1 616 ? 2.607 -23.625 -31.969 1 96.69 616 THR B CA 1
ATOM 11023 C C . THR B 1 616 ? 1.299 -22.859 -31.844 1 96.69 616 THR B C 1
ATOM 11025 O O . THR B 1 616 ? 0.747 -22.719 -30.75 1 96.69 616 THR B O 1
ATOM 11028 N N . ILE B 1 617 ? 0.778 -22.359 -32.938 1 96.06 617 ILE B N 1
ATOM 11029 C CA . ILE B 1 617 ? -0.487 -21.625 -32.969 1 96.06 617 ILE B CA 1
ATOM 11030 C C . ILE B 1 617 ? -1.622 -22.562 -32.531 1 96.06 617 ILE B C 1
ATOM 11032 O O . ILE B 1 617 ? -2.516 -22.156 -31.797 1 96.06 617 ILE B O 1
ATOM 11036 N N . GLY B 1 618 ? -1.567 -23.75 -33.031 1 96 618 GLY B N 1
ATOM 11037 C CA . GLY B 1 618 ? -2.58 -24.734 -32.656 1 96 618 GLY B CA 1
ATOM 11038 C C . GLY B 1 618 ? -2.627 -25 -31.172 1 96 618 GLY B C 1
ATOM 11039 O O . GLY B 1 618 ? -3.707 -25.156 -30.594 1 96 618 GLY B O 1
ATOM 11040 N N . ILE B 1 619 ? -1.5 -25.062 -30.578 1 96.69 619 ILE B N 1
ATOM 11041 C CA . ILE B 1 619 ? -1.402 -25.297 -29.141 1 96.69 619 ILE B CA 1
ATOM 11042 C C . ILE B 1 619 ? -2.041 -24.141 -28.375 1 96.69 619 ILE B C 1
ATOM 11044 O O . ILE B 1 619 ? -2.832 -24.359 -27.453 1 96.69 619 ILE B O 1
ATOM 11048 N N . VAL B 1 620 ? -1.695 -22.922 -28.688 1 97.06 620 VAL B N 1
ATOM 11049 C CA . VAL B 1 620 ? -2.195 -21.734 -28 1 97.06 620 VAL B CA 1
ATOM 11050 C C . VAL B 1 620 ? -3.715 -21.656 -28.156 1 97.06 620 VAL B C 1
ATOM 11052 O O . VAL B 1 620 ? -4.426 -21.422 -27.172 1 97.06 620 VAL B O 1
ATOM 11055 N N . THR B 1 621 ? -4.215 -21.875 -29.328 1 95.81 621 THR B N 1
ATOM 11056 C CA . THR B 1 621 ? -5.648 -21.781 -29.594 1 95.81 621 THR B CA 1
ATOM 11057 C C . THR B 1 621 ? -6.406 -22.859 -28.828 1 95.81 621 THR B C 1
ATOM 11059 O O . THR B 1 621 ? -7.488 -22.594 -28.281 1 95.81 621 THR B O 1
ATOM 11062 N N . LYS B 1 622 ? -5.824 -23.969 -28.781 1 95.31 622 LYS B N 1
ATOM 11063 C CA . LYS B 1 622 ? -6.457 -25.078 -28.062 1 95.31 622 LYS B CA 1
ATOM 11064 C C . LYS B 1 622 ? -6.574 -24.766 -26.562 1 95.31 622 LYS B C 1
ATOM 11066 O O . LYS B 1 622 ? -7.629 -24.984 -25.969 1 95.31 622 LYS B O 1
ATOM 11071 N N . ILE B 1 623 ? -5.555 -24.328 -26.016 1 95.06 623 ILE B N 1
ATOM 11072 C CA . ILE B 1 623 ? -5.543 -24.031 -24.578 1 95.06 623 ILE B CA 1
ATOM 11073 C C . ILE B 1 623 ? -6.5 -22.875 -24.281 1 95.06 623 ILE B C 1
ATOM 11075 O O . ILE B 1 623 ? -7.309 -22.953 -23.359 1 95.06 623 ILE B O 1
ATOM 11079 N N . LEU B 1 624 ? -6.457 -21.812 -25.016 1 94.25 624 LEU B N 1
ATOM 11080 C CA . LEU B 1 624 ? -7.32 -20.656 -24.797 1 94.25 624 LEU B CA 1
ATOM 11081 C C . LEU B 1 624 ? -8.789 -21.031 -24.922 1 94.25 624 LEU B C 1
ATOM 11083 O O . LEU B 1 624 ? -9.625 -20.594 -24.141 1 94.25 624 LEU B O 1
ATOM 11087 N N . ASN B 1 625 ? -9.062 -21.859 -25.859 1 92.5 625 ASN B N 1
ATOM 11088 C CA . ASN B 1 625 ? -10.438 -22.312 -26.047 1 92.5 625 ASN B CA 1
ATOM 11089 C C . ASN B 1 625 ? -10.938 -23.125 -24.844 1 92.5 625 ASN B C 1
ATOM 11091 O O . ASN B 1 625 ? -12.102 -23.016 -24.469 1 92.5 625 ASN B O 1
ATOM 11095 N N . SER B 1 626 ? -10.047 -23.859 -24.297 1 90.31 626 SER B N 1
ATOM 11096 C CA . SER B 1 626 ? -10.43 -24.672 -23.141 1 90.31 626 SER B CA 1
ATOM 11097 C C . SER B 1 626 ? -10.711 -23.797 -21.922 1 90.31 626 SER B C 1
ATOM 11099 O O . SER B 1 626 ? -11.406 -24.219 -21 1 90.31 626 SER B O 1
ATOM 11101 N N . LEU B 1 627 ? -10.219 -22.625 -21.938 1 89.81 627 LEU B N 1
ATOM 11102 C CA . LEU B 1 627 ? -10.344 -21.766 -20.766 1 89.81 627 LEU B CA 1
ATOM 11103 C C . LEU B 1 627 ? -11.477 -20.766 -20.953 1 89.81 627 LEU B C 1
ATOM 11105 O O . LEU B 1 627 ? -11.742 -19.953 -20.062 1 89.81 627 LEU B O 1
ATOM 11109 N N . THR B 1 628 ? -12.227 -20.734 -22 1 88.94 628 THR B N 1
ATOM 11110 C CA . THR B 1 628 ? -13.289 -19.781 -22.297 1 88.94 628 THR B CA 1
ATOM 11111 C C . THR B 1 628 ? -14.445 -19.938 -21.328 1 88.94 628 THR B C 1
ATOM 11113 O O . THR B 1 628 ? -15.156 -18.969 -21.031 1 88.94 628 THR B O 1
ATOM 11116 N N . GLU B 1 629 ? -14.555 -21.078 -20.734 1 81.31 629 GLU B N 1
ATOM 11117 C CA . GLU B 1 629 ? -15.648 -21.312 -19.797 1 81.31 629 GLU B CA 1
ATOM 11118 C C . GLU B 1 629 ? -15.328 -20.734 -18.406 1 81.31 629 GLU B C 1
ATOM 11120 O O . GLU B 1 629 ? -16.219 -20.328 -17.688 1 81.31 629 GLU B O 1
ATOM 11125 N N . SER B 1 630 ? -14.125 -20.766 -18.156 1 82.25 630 SER B N 1
ATOM 11126 C CA . SER B 1 630 ? -13.711 -20.359 -16.812 1 82.25 630 SER B CA 1
ATOM 11127 C C . SER B 1 630 ? -13.297 -18.891 -16.766 1 82.25 630 SER B C 1
ATOM 11129 O O . SER B 1 630 ? -13.328 -18.266 -15.711 1 82.25 630 SER B O 1
ATOM 11131 N N . CYS B 1 631 ? -12.852 -18.344 -17.875 1 86.75 631 CYS B N 1
ATOM 11132 C CA . CYS B 1 631 ? -12.367 -16.984 -17.938 1 86.75 631 CYS B CA 1
ATOM 11133 C C . CYS B 1 631 ? -12.961 -16.234 -19.125 1 86.75 631 CYS B C 1
ATOM 11135 O O . CYS B 1 631 ? -12.711 -16.594 -20.266 1 86.75 631 CYS B O 1
ATOM 11137 N N . ASP B 1 632 ? -13.609 -15.148 -18.844 1 86.06 632 ASP B N 1
ATOM 11138 C CA . ASP B 1 632 ? -14.312 -14.391 -19.875 1 86.06 632 ASP B CA 1
ATOM 11139 C C . ASP B 1 632 ? -13.328 -13.766 -20.859 1 86.06 632 ASP B C 1
ATOM 11141 O O . ASP B 1 632 ? -13.656 -13.57 -22.031 1 86.06 632 ASP B O 1
ATOM 11145 N N . ALA B 1 633 ? -12.156 -13.477 -20.406 1 89.75 633 ALA B N 1
ATOM 11146 C CA . ALA B 1 633 ? -11.156 -12.828 -21.25 1 89.75 633 ALA B CA 1
ATOM 11147 C C . ALA B 1 633 ? -10.633 -13.789 -22.312 1 89.75 633 ALA B C 1
ATOM 11149 O O . ALA B 1 633 ? -10.023 -13.367 -23.297 1 89.75 633 ALA B O 1
ATOM 11150 N N . ALA B 1 634 ? -10.867 -15.07 -22.203 1 91.5 634 ALA B N 1
ATOM 11151 C CA . ALA B 1 634 ? -10.305 -16.078 -23.109 1 91.5 634 ALA B CA 1
ATOM 11152 C C . ALA B 1 634 ? -10.93 -15.961 -24.5 1 91.5 634 ALA B C 1
ATOM 11154 O O . ALA B 1 634 ? -10.234 -16.109 -25.5 1 91.5 634 ALA B O 1
ATOM 11155 N N . SER B 1 635 ? -12.156 -15.609 -24.578 1 89.62 635 SER B N 1
ATOM 11156 C CA . SER B 1 635 ? -12.867 -15.578 -25.859 1 89.62 635 SER B CA 1
ATOM 11157 C C . SER B 1 635 ? -12.32 -14.484 -26.766 1 89.62 635 SER B C 1
ATOM 11159 O O . SER B 1 635 ? -11.898 -14.758 -27.891 1 89.62 635 SER B O 1
ATOM 11161 N N . PRO B 1 636 ? -12.305 -13.258 -26.266 1 88.69 636 PRO B N 1
ATOM 11162 C CA . PRO B 1 636 ? -11.711 -12.227 -27.125 1 88.69 636 PRO B CA 1
ATOM 11163 C C . PRO B 1 636 ? -10.242 -12.5 -27.438 1 88.69 636 PRO B C 1
ATOM 11165 O O . PRO B 1 636 ? -9.781 -12.188 -28.547 1 88.69 636 PRO B O 1
ATOM 11168 N N . CYS B 1 637 ? -9.492 -13.078 -26.562 1 91.31 637 CYS B N 1
ATOM 11169 C CA . CYS B 1 637 ? -8.078 -13.367 -26.797 1 91.31 637 CYS B CA 1
ATOM 11170 C C . CYS B 1 637 ? -7.902 -14.383 -27.906 1 91.31 637 CYS B C 1
ATOM 11172 O O . CYS B 1 637 ? -6.992 -14.25 -28.734 1 91.31 637 CYS B O 1
ATOM 11174 N N . VAL B 1 638 ? -8.789 -15.367 -28 1 92.56 638 VAL B N 1
ATOM 11175 C CA . VAL B 1 638 ? -8.727 -16.375 -29.047 1 92.56 638 VAL B CA 1
ATOM 11176 C C . VAL B 1 638 ? -9 -15.727 -30.406 1 92.56 638 VAL B C 1
ATOM 11178 O O . VAL B 1 638 ? -8.297 -15.992 -31.391 1 92.56 638 VAL B O 1
ATOM 11181 N N . GLU B 1 639 ? -9.961 -14.93 -30.438 1 89.5 639 GLU B N 1
ATOM 11182 C CA . GLU B 1 639 ? -10.352 -14.281 -31.688 1 89.5 639 GLU B CA 1
ATOM 11183 C C . GLU B 1 639 ? -9.227 -13.398 -32.219 1 89.5 639 GLU B C 1
ATOM 11185 O O . GLU B 1 639 ? -8.906 -13.453 -33.406 1 89.5 639 GLU B O 1
ATOM 11190 N N . ILE B 1 640 ? -8.711 -12.633 -31.375 1 90.62 640 ILE B N 1
ATOM 11191 C CA . ILE B 1 640 ? -7.633 -11.734 -31.781 1 90.62 640 ILE B CA 1
ATOM 11192 C C . ILE B 1 640 ? -6.414 -12.547 -32.188 1 90.62 640 ILE B C 1
ATOM 11194 O O . ILE B 1 640 ? -5.754 -12.219 -33.188 1 90.62 640 ILE B O 1
ATOM 11198 N N . PHE B 1 641 ? -6.129 -13.594 -31.469 1 92.69 641 PHE B N 1
ATOM 11199 C CA . PHE B 1 641 ? -4.973 -14.438 -31.766 1 92.69 641 PHE B CA 1
ATOM 11200 C C . PHE B 1 641 ? -5.129 -15.125 -33.125 1 92.69 641 PHE B C 1
ATOM 11202 O O . PHE B 1 641 ? -4.164 -15.234 -33.875 1 92.69 641 PHE B O 1
ATOM 11209 N N . GLU B 1 642 ? -6.27 -15.539 -33.438 1 90.25 642 GLU B N 1
ATOM 11210 C CA . GLU B 1 642 ? -6.527 -16.219 -34.719 1 90.25 642 GLU B CA 1
ATOM 11211 C C . GLU B 1 642 ? -6.359 -15.273 -35.906 1 90.25 642 GLU B C 1
ATOM 11213 O O . GLU B 1 642 ? -5.738 -15.633 -36.906 1 90.25 642 GLU B O 1
ATOM 11218 N N . ILE B 1 643 ? -6.914 -14.133 -35.75 1 88.75 643 ILE B N 1
ATOM 11219 C CA . ILE B 1 643 ? -6.809 -13.172 -36.844 1 88.75 643 ILE B CA 1
ATOM 11220 C C . ILE B 1 643 ? -5.352 -12.758 -37.031 1 88.75 643 ILE B C 1
ATOM 11222 O O . ILE B 1 643 ? -4.898 -12.555 -38.156 1 88.75 643 ILE B O 1
ATOM 11226 N N . LEU B 1 644 ? -4.664 -12.562 -35.969 1 91.06 644 LEU B N 1
ATOM 11227 C CA . LEU B 1 644 ? -3.252 -12.203 -36.031 1 91.06 644 LEU B CA 1
ATOM 11228 C C . LEU B 1 644 ? -2.441 -13.32 -36.688 1 91.06 644 LEU B C 1
ATOM 11230 O O . LEU B 1 644 ? -1.474 -13.062 -37.406 1 91.06 644 LEU B O 1
ATOM 11234 N N . SER B 1 645 ? -2.766 -14.555 -36.344 1 92 645 SER B N 1
ATOM 11235 C CA . SER B 1 645 ? -2.064 -15.695 -36.906 1 92 645 SER B CA 1
ATOM 11236 C C . SER B 1 645 ? -2.234 -15.742 -38.438 1 92 645 SER B C 1
ATOM 11238 O O . SER B 1 645 ? -1.277 -16.016 -39.156 1 92 645 SER B O 1
ATOM 11240 N N . LEU B 1 646 ? -3.383 -15.43 -38.875 1 87.38 646 LEU B N 1
ATOM 11241 C CA . LEU B 1 646 ? -3.65 -15.398 -40.312 1 87.38 646 LEU B CA 1
ATOM 11242 C C . LEU B 1 646 ? -2.895 -14.258 -40.969 1 87.38 646 LEU B C 1
ATOM 11244 O O . LEU B 1 646 ? -2.373 -14.414 -42.062 1 87.38 646 LEU B O 1
ATOM 11248 N N . ALA B 1 647 ? -2.914 -13.18 -40.281 1 87.25 647 ALA B N 1
ATOM 11249 C CA . ALA B 1 647 ? -2.178 -12.031 -40.812 1 87.25 647 ALA B CA 1
ATOM 11250 C C . ALA B 1 647 ? -0.686 -12.336 -40.906 1 87.25 647 ALA B C 1
ATOM 11252 O O . ALA B 1 647 ? -0.028 -11.953 -41.875 1 87.25 647 ALA B O 1
ATOM 11253 N N . MET B 1 648 ? -0.171 -13.039 -39.938 1 90.12 648 MET B N 1
ATOM 11254 C CA . MET B 1 648 ? 1.246 -13.391 -39.906 1 90.12 648 MET B CA 1
ATOM 11255 C C . MET B 1 648 ? 1.582 -14.367 -41.031 1 90.12 648 MET B C 1
ATOM 11257 O O . MET B 1 648 ? 2.652 -14.273 -41.625 1 90.12 648 MET B O 1
ATOM 11261 N N . ILE B 1 649 ? 0.737 -15.281 -41.312 1 87.38 649 ILE B N 1
ATOM 11262 C CA . ILE B 1 649 ? 0.938 -16.25 -42.406 1 87.38 649 ILE B CA 1
ATOM 11263 C C . ILE B 1 649 ? 1.003 -15.531 -43.75 1 87.38 649 ILE B C 1
ATOM 11265 O O . ILE B 1 649 ? 1.874 -15.82 -44.562 1 87.38 649 ILE B O 1
ATOM 11269 N N . LYS B 1 650 ? 0.156 -14.539 -43.875 1 83.88 650 LYS B N 1
ATOM 11270 C CA . LYS B 1 650 ? 0.107 -13.789 -45.125 1 83.88 650 LYS B CA 1
ATOM 11271 C C . LYS B 1 650 ? 1.333 -12.898 -45.281 1 83.88 650 LYS B C 1
ATOM 11273 O O . LYS B 1 650 ? 1.861 -12.742 -46.375 1 83.88 650 LYS B O 1
ATOM 11278 N N . LEU B 1 651 ? 1.801 -12.383 -44.281 1 83.88 651 LEU B N 1
ATOM 11279 C CA . LEU B 1 651 ? 2.873 -11.391 -44.344 1 83.88 651 LEU B CA 1
ATOM 11280 C C . LEU B 1 651 ? 4.238 -12.07 -44.375 1 83.88 651 LEU B C 1
ATOM 11282 O O . LEU B 1 651 ? 5.152 -11.594 -45.062 1 83.88 651 LEU B O 1
ATOM 11286 N N . LYS B 1 652 ? 4.402 -13.164 -43.719 1 85.81 652 LYS B N 1
ATOM 11287 C CA . LYS B 1 652 ? 5.75 -13.68 -43.5 1 85.81 652 LYS B CA 1
ATOM 11288 C C . LYS B 1 652 ? 5.938 -15.039 -44.188 1 85.81 652 LYS B C 1
ATOM 11290 O O . LYS B 1 652 ? 7.062 -15.445 -44.469 1 85.81 652 LYS B O 1
ATOM 11295 N N . PHE B 1 653 ? 4.863 -15.828 -44.5 1 80.38 653 PHE B N 1
ATOM 11296 C CA . PHE B 1 653 ? 5.031 -17.188 -45 1 80.38 653 PHE B CA 1
ATOM 11297 C C . PHE B 1 653 ? 4.457 -17.312 -46.406 1 80.38 653 PHE B C 1
ATOM 11299 O O . PHE B 1 653 ? 4.547 -18.391 -47.031 1 80.38 653 PHE B O 1
ATOM 11306 N N . GLU B 1 654 ? 3.566 -16.594 -47.062 1 65.25 654 GLU B N 1
ATOM 11307 C CA . GLU B 1 654 ? 2.836 -16.766 -48.312 1 65.25 654 GLU B CA 1
ATOM 11308 C C . GLU B 1 654 ? 3.768 -17.203 -49.438 1 65.25 654 GLU B C 1
ATOM 11310 O O . GLU B 1 654 ? 3.365 -17.953 -50.344 1 65.25 654 GLU B O 1
ATOM 11315 N N . ASN B 1 655 ? 5.047 -16.781 -49.656 1 55.38 655 ASN B N 1
ATOM 11316 C CA . ASN B 1 655 ? 5.574 -17.375 -50.875 1 55.38 655 ASN B CA 1
ATOM 11317 C C . ASN B 1 655 ? 5.688 -18.891 -50.75 1 55.38 655 ASN B C 1
ATOM 11319 O O . ASN B 1 655 ? 6.031 -19.562 -51.75 1 55.38 655 ASN B O 1
ATOM 11323 N N . THR B 1 656 ? 5.535 -19.453 -49.625 1 45.25 656 THR B N 1
ATOM 11324 C CA . THR B 1 656 ? 5.801 -20.875 -49.5 1 45.25 656 THR B CA 1
ATOM 11325 C C . THR B 1 656 ? 4.504 -21.688 -49.594 1 45.25 656 THR B C 1
ATOM 11327 O O . THR B 1 656 ? 4.535 -22.906 -49.656 1 45.25 656 THR B O 1
ATOM 11330 N N . SER B 1 657 ? 3.387 -21.172 -49.219 1 44.81 657 SER B N 1
ATOM 11331 C CA . SER B 1 657 ? 2.215 -22.031 -49.156 1 44.81 657 SER B CA 1
ATOM 11332 C C . SER B 1 657 ? 1.558 -22.188 -50.531 1 44.81 657 SER B C 1
ATOM 11334 O O . SER B 1 657 ? 0.817 -21.297 -50.969 1 44.81 657 SER B O 1
ATOM 11336 N N . SER B 1 658 ? 2.248 -22.625 -51.531 1 39.12 658 SER B N 1
ATOM 11337 C CA . SER B 1 658 ? 1.579 -22.922 -52.781 1 39.12 658 SER B CA 1
ATOM 11338 C C . SER B 1 658 ? 0.208 -23.547 -52.562 1 39.12 658 SER B C 1
ATOM 11340 O O . SER B 1 658 ? -0.736 -23.281 -53.312 1 39.12 658 SER B O 1
ATOM 11342 N N . ASP B 1 659 ? 0.07 -24.906 -52.125 1 37.28 659 ASP B N 1
ATOM 11343 C CA . ASP B 1 659 ? -0.942 -25.891 -52.5 1 37.28 659 ASP B CA 1
ATOM 11344 C C . ASP B 1 659 ? -2.191 -25.734 -51.625 1 37.28 659 ASP B C 1
ATOM 11346 O O . ASP B 1 659 ? -3.172 -26.469 -51.812 1 37.28 659 ASP B O 1
ATOM 11350 N N . ASP B 1 660 ? -2.188 -25.656 -50.219 1 38.78 660 ASP B N 1
ATOM 11351 C CA . ASP B 1 660 ? -3.318 -26.219 -49.5 1 38.78 660 ASP B CA 1
ATOM 11352 C C . ASP B 1 660 ? -4.52 -25.281 -49.5 1 38.78 660 ASP B C 1
ATOM 11354 O O . ASP B 1 660 ? -4.355 -24.062 -49.469 1 38.78 660 ASP B O 1
ATOM 11358 N N . GLN B 1 661 ? -5.84 -25.734 -49.781 1 37.06 661 GLN B N 1
ATOM 11359 C CA . GLN B 1 661 ? -7.27 -25.453 -49.812 1 37.06 661 GLN B CA 1
ATOM 11360 C C . GLN B 1 661 ? -7.711 -24.719 -48.562 1 37.06 661 GLN B C 1
ATOM 11362 O O . GLN B 1 661 ? -8.32 -25.312 -47.656 1 37.06 661 GLN B O 1
ATOM 11367 N N . SER B 1 662 ? -7.023 -23.906 -47.844 1 40.78 662 SER B N 1
ATOM 11368 C CA . SER B 1 662 ? -7.676 -23.266 -46.688 1 40.78 662 SER B CA 1
ATOM 11369 C C . SER B 1 662 ? -9 -22.625 -47.125 1 40.78 662 SER B C 1
ATOM 11371 O O . SER B 1 662 ? -9.133 -22.125 -48.219 1 40.78 662 SER B O 1
ATOM 11373 N N . SER B 1 663 ? -10.125 -22.812 -46.25 1 47.19 663 SER B N 1
ATOM 11374 C CA . SER B 1 663 ? -11.539 -22.531 -46.469 1 47.19 663 SER B CA 1
ATOM 11375 C C . SER B 1 663 ? -11.758 -21.094 -46.906 1 47.19 663 SER B C 1
ATOM 11377 O O . SER B 1 663 ? -10.977 -20.203 -46.562 1 47.19 663 SER B O 1
ATOM 11379 N N . SER B 1 664 ? -12.617 -20.828 -47.906 1 47.22 664 SER B N 1
ATOM 11380 C CA . SER B 1 664 ? -13.148 -19.625 -48.531 1 47.22 664 SER B CA 1
ATOM 11381 C C . SER B 1 664 ? -13.383 -18.531 -47.5 1 47.22 664 SER B C 1
ATOM 11383 O O . SER B 1 664 ? -13.148 -17.344 -47.781 1 47.22 664 SER B O 1
ATOM 11385 N N . LYS B 1 665 ? -13.805 -18.953 -46.344 1 48.06 665 LYS B N 1
ATOM 11386 C CA . LYS B 1 665 ? -14.227 -17.969 -45.375 1 48.06 665 LYS B CA 1
ATOM 11387 C C . LYS B 1 665 ? -13.023 -17.297 -44.688 1 48.06 665 LYS B C 1
ATOM 11389 O O . LYS B 1 665 ? -13.047 -16.094 -44.438 1 48.06 665 LYS B O 1
ATOM 11394 N N . GLN B 1 666 ? -11.961 -17.984 -44.438 1 57.44 666 GLN B N 1
ATOM 11395 C CA . GLN B 1 666 ? -10.758 -17.438 -43.812 1 57.44 666 GLN B CA 1
ATOM 11396 C C . GLN B 1 666 ? -10.078 -16.422 -44.719 1 57.44 666 GLN B C 1
ATOM 11398 O O . GLN B 1 666 ? -9.531 -15.43 -44.25 1 57.44 666 GLN B O 1
ATOM 11403 N N . PHE B 1 667 ? -10.367 -16.531 -45.969 1 58.94 667 PHE B N 1
ATOM 11404 C CA . PHE B 1 667 ? -9.758 -15.648 -46.938 1 58.94 667 PHE B CA 1
ATOM 11405 C C . PHE B 1 667 ? -10.5 -14.312 -47 1 58.94 667 PHE B C 1
ATOM 11407 O O . PHE B 1 667 ? -9.875 -13.258 -47.125 1 58.94 667 PHE B O 1
ATOM 11414 N N . GLU B 1 668 ? -11.828 -14.469 -46.719 1 65.69 668 GLU B N 1
ATOM 11415 C CA . GLU B 1 668 ? -12.586 -13.219 -46.719 1 65.69 668 GLU B CA 1
ATOM 11416 C C . GLU B 1 668 ? -12.258 -12.352 -45.531 1 65.69 668 GLU B C 1
ATOM 11418 O O . GLU B 1 668 ? -12.094 -11.133 -45.656 1 65.69 668 GLU B O 1
ATOM 11423 N N . ASP B 1 669 ? -12.094 -13 -44.375 1 72.62 669 ASP B N 1
ATOM 11424 C CA . ASP B 1 669 ? -11.82 -12.227 -43.188 1 72.62 669 ASP B CA 1
ATOM 11425 C C . ASP B 1 669 ? -10.438 -11.586 -43.219 1 72.62 669 ASP B C 1
ATOM 11427 O O . ASP B 1 669 ? -10.258 -10.445 -42.812 1 72.62 669 ASP B O 1
ATOM 11431 N N . ILE B 1 670 ? -9.602 -12.242 -43.75 1 77.75 670 ILE B N 1
ATOM 11432 C CA . ILE B 1 670 ? -8.234 -11.727 -43.812 1 77.75 670 ILE B CA 1
ATOM 11433 C C . ILE B 1 670 ? -8.148 -10.578 -44.812 1 77.75 670 ILE B C 1
ATOM 11435 O O . ILE B 1 670 ? -7.406 -9.617 -44.594 1 77.75 670 ILE B O 1
ATOM 11439 N N . ASP B 1 671 ? -8.953 -10.719 -45.812 1 78.19 671 ASP B N 1
ATOM 11440 C CA . ASP B 1 671 ? -8.969 -9.625 -46.781 1 78.19 671 ASP B CA 1
ATOM 11441 C C . ASP B 1 671 ? -9.586 -8.367 -46.188 1 78.19 671 ASP B C 1
ATOM 11443 O O . ASP B 1 671 ? -9.086 -7.262 -46.375 1 78.19 671 ASP B O 1
ATOM 11447 N N . ARG B 1 672 ? -10.617 -8.625 -45.469 1 79.69 672 ARG B N 1
ATOM 11448 C CA . ARG B 1 672 ? -11.242 -7.504 -44.781 1 79.69 672 ARG B CA 1
ATOM 11449 C C . ARG B 1 672 ? -10.289 -6.906 -43.719 1 79.69 672 ARG B C 1
ATOM 11451 O O . ARG B 1 672 ? -10.266 -5.688 -43.531 1 79.69 672 ARG B O 1
ATOM 11458 N N . PHE B 1 673 ? -9.625 -7.789 -43.094 1 83.38 673 PHE B N 1
ATOM 11459 C CA . PHE B 1 673 ? -8.656 -7.359 -42.094 1 83.38 673 PHE B CA 1
ATOM 11460 C C . PHE B 1 673 ? -7.598 -6.457 -42.688 1 83.38 673 PHE B C 1
ATOM 11462 O O . PHE B 1 673 ? -7.297 -5.391 -42.156 1 83.38 673 PHE B O 1
ATOM 11469 N N . PHE B 1 674 ? -7.129 -6.77 -43.812 1 79.31 674 PHE B N 1
ATOM 11470 C CA . PHE B 1 674 ? -6.066 -5.992 -44.438 1 79.31 674 PHE B CA 1
ATOM 11471 C C . PHE B 1 674 ? -6.625 -4.715 -45.062 1 79.31 674 PHE B C 1
ATOM 11473 O O . PHE B 1 674 ? -5.926 -3.703 -45.125 1 79.31 674 PHE B O 1
ATOM 11480 N N . ASP B 1 675 ? -7.844 -4.824 -45.406 1 78.69 675 ASP B N 1
ATOM 11481 C CA . ASP B 1 675 ? -8.484 -3.596 -45.875 1 78.69 675 ASP B CA 1
ATOM 11482 C C . ASP B 1 675 ? -8.539 -2.564 -44.719 1 78.69 675 ASP B C 1
ATOM 11484 O O . ASP B 1 675 ? -8.266 -1.384 -44.938 1 78.69 675 ASP B O 1
ATOM 11488 N N . GLN B 1 676 ? -8.953 -3.082 -43.625 1 76.69 676 GLN B N 1
ATOM 11489 C CA . GLN B 1 676 ? -9 -2.209 -42.438 1 76.69 676 GLN B CA 1
ATOM 11490 C C . GLN B 1 676 ? -7.605 -1.729 -42.062 1 76.69 676 GLN B C 1
ATOM 11492 O O . GLN B 1 676 ? -7.43 -0.577 -41.656 1 76.69 676 GLN B O 1
ATOM 11497 N N . LEU B 1 677 ? -6.699 -2.602 -42.094 1 78.62 677 LEU B N 1
ATOM 11498 C CA . LEU B 1 677 ? -5.316 -2.275 -41.75 1 78.62 677 LEU B CA 1
ATOM 11499 C C . LEU B 1 677 ? -4.773 -1.204 -42.688 1 78.62 677 LEU B C 1
ATOM 11501 O O . LEU B 1 677 ? -4.086 -0.279 -42.25 1 78.62 677 LEU B O 1
ATOM 11505 N N . ASN B 1 678 ? -5.109 -1.327 -43.938 1 73.19 678 ASN B N 1
ATOM 11506 C CA . ASN B 1 678 ? -4.652 -0.356 -44.938 1 73.19 678 ASN B CA 1
ATOM 11507 C C . ASN B 1 678 ? -5.293 1.013 -44.688 1 73.19 678 ASN B C 1
ATOM 11509 O O . ASN B 1 678 ? -4.66 2.043 -44.938 1 73.19 678 ASN B O 1
ATOM 11513 N N . LYS B 1 679 ? -6.461 1.022 -44.219 1 73.31 679 LYS B N 1
ATOM 11514 C CA . LYS B 1 679 ? -7.141 2.279 -43.938 1 73.31 679 LYS B CA 1
ATOM 11515 C C . LYS B 1 679 ? -6.473 2.996 -42.75 1 73.31 679 LYS B C 1
ATOM 11517 O O . LYS B 1 679 ? -6.359 4.227 -42.75 1 73.31 679 LYS B O 1
ATOM 11522 N N . ILE B 1 680 ? -6.059 2.156 -41.844 1 71.44 680 ILE B N 1
ATOM 11523 C CA . ILE B 1 680 ? -5.418 2.721 -40.656 1 71.44 680 ILE B CA 1
ATOM 11524 C C . ILE B 1 680 ? -4.008 3.186 -41 1 71.44 680 ILE B C 1
ATOM 11526 O O . ILE B 1 680 ? -3.52 4.176 -40.438 1 71.44 680 ILE B O 1
ATOM 11530 N N . THR B 1 681 ? -3.383 2.516 -41.938 1 67.62 681 THR B N 1
ATOM 11531 C CA . THR B 1 681 ? -2 2.812 -42.312 1 67.62 681 THR B CA 1
ATOM 11532 C C . THR B 1 681 ? -1.938 3.967 -43.312 1 67.62 681 THR B C 1
ATOM 11534 O O . THR B 1 681 ? -0.911 4.637 -43.406 1 67.62 681 THR B O 1
ATOM 11537 N N . ASP B 1 682 ? -3.035 4.23 -43.938 1 61.66 682 ASP B N 1
ATOM 11538 C CA . ASP B 1 682 ? -3.102 5.32 -44.906 1 61.66 682 ASP B CA 1
ATOM 11539 C C . ASP B 1 682 ? -3.172 6.676 -44.188 1 61.66 682 ASP B C 1
ATOM 11541 O O . ASP B 1 682 ? -4.121 6.953 -43.469 1 61.66 682 ASP B O 1
ATOM 11545 N N . PRO B 1 683 ? -2.064 7.375 -44.188 1 60.12 683 PRO B N 1
ATOM 11546 C CA . PRO B 1 683 ? -2.023 8.664 -43.5 1 60.12 683 PRO B CA 1
ATOM 11547 C C . PRO B 1 683 ? -3.174 9.586 -43.906 1 60.12 683 PRO B C 1
ATOM 11549 O O . PRO B 1 683 ? -3.533 10.492 -43.156 1 60.12 683 PRO B O 1
ATOM 11552 N N . ASN B 1 684 ? -3.734 9.336 -45.031 1 55.25 684 ASN B N 1
ATOM 11553 C CA . ASN B 1 684 ? -4.793 10.203 -45.562 1 55.25 684 ASN B CA 1
ATOM 11554 C C . ASN B 1 684 ? -6.16 9.789 -45.031 1 55.25 684 ASN B C 1
ATOM 11556 O O . ASN B 1 684 ? -7.16 10.469 -45.25 1 55.25 684 ASN B O 1
ATOM 11560 N N . ASN B 1 685 ? -6.211 8.695 -44.25 1 55.44 685 ASN B N 1
ATOM 11561 C CA . ASN B 1 685 ? -7.488 8.195 -43.75 1 55.44 685 ASN B CA 1
ATOM 11562 C C . ASN B 1 685 ? -7.746 8.633 -42.312 1 55.44 685 ASN B C 1
ATOM 11564 O O . ASN B 1 685 ? -6.809 8.75 -41.531 1 55.44 685 ASN B O 1
ATOM 11568 N N . ASN B 1 686 ? -9 9.031 -42 1 51.5 686 ASN B N 1
ATOM 11569 C CA . ASN B 1 686 ? -9.492 9.508 -40.719 1 51.5 686 ASN B CA 1
ATOM 11570 C C . ASN B 1 686 ? -9.227 8.5 -39.594 1 51.5 686 ASN B C 1
ATOM 11572 O O . ASN B 1 686 ? -9.062 8.875 -38.438 1 51.5 686 ASN B O 1
ATOM 11576 N N . ASP B 1 687 ? -9.211 7.277 -40.031 1 50.84 687 ASP B N 1
ATOM 11577 C CA . ASP B 1 687 ? -9.062 6.254 -39 1 50.84 687 ASP B CA 1
ATOM 11578 C C . ASP B 1 687 ? -7.645 6.25 -38.438 1 50.84 687 ASP B C 1
ATOM 11580 O O . ASP B 1 687 ? -7.402 5.703 -37.344 1 50.84 687 ASP B O 1
ATOM 11584 N N . SER B 1 688 ? -6.809 6.73 -39.125 1 50.53 688 SER B N 1
ATOM 11585 C CA . SER B 1 688 ? -5.434 6.883 -38.656 1 50.53 688 SER B CA 1
ATOM 11586 C C . SER B 1 688 ? -5.363 7.762 -37.406 1 50.53 688 SER B C 1
ATOM 11588 O O . SER B 1 688 ? -4.461 7.605 -36.594 1 50.53 688 SER B O 1
ATOM 11590 N N . HIS B 1 689 ? -6.426 8.508 -37.219 1 48.5 689 HIS B N 1
ATOM 11591 C CA . HIS B 1 689 ? -6.465 9.398 -36.094 1 48.5 689 HIS B CA 1
ATOM 11592 C C . HIS B 1 689 ? -6.773 8.633 -34.812 1 48.5 689 HIS B C 1
ATOM 11594 O O . HIS B 1 689 ? -6.289 8.984 -33.719 1 48.5 689 HIS B O 1
ATOM 11600 N N . VAL B 1 690 ? -7.543 7.602 -35.062 1 49.78 690 VAL B N 1
ATOM 11601 C CA . VAL B 1 690 ? -7.918 6.84 -33.875 1 49.78 690 VAL B CA 1
ATOM 11602 C C . VAL B 1 690 ? -6.688 6.16 -33.281 1 49.78 690 VAL B C 1
ATOM 11604 O O . VAL B 1 690 ? -6.516 6.117 -32.062 1 49.78 690 VAL B O 1
ATOM 11607 N N . PHE B 1 691 ? -5.918 5.738 -34.281 1 50.78 691 PHE B N 1
ATOM 11608 C CA . PHE B 1 691 ? -4.688 5.113 -33.812 1 50.78 691 PHE B CA 1
ATOM 11609 C C . PHE B 1 691 ? -3.773 6.145 -33.156 1 50.78 691 PHE B C 1
ATOM 11611 O O . PHE B 1 691 ? -3.084 5.848 -32.188 1 50.78 691 PHE B O 1
ATOM 11618 N N . LYS B 1 692 ? -3.824 7.348 -33.656 1 47.12 692 LYS B N 1
ATOM 11619 C CA . LYS B 1 692 ? -3.004 8.414 -33.094 1 47.12 692 LYS B CA 1
ATOM 11620 C C . LYS B 1 692 ? -3.504 8.812 -31.719 1 47.12 692 LYS B C 1
ATOM 11622 O O . LYS B 1 692 ? -2.707 9.141 -30.844 1 47.12 692 LYS B O 1
ATOM 11627 N N . ASP B 1 693 ? -4.75 8.883 -31.578 1 43.94 693 ASP B N 1
ATOM 11628 C CA . ASP B 1 693 ? -5.34 9.266 -30.297 1 43.94 693 ASP B CA 1
ATOM 11629 C C . ASP B 1 693 ? -4.984 8.25 -29.203 1 43.94 693 ASP B C 1
ATOM 11631 O O . ASP B 1 693 ? -4.902 8.602 -28.016 1 43.94 693 ASP B O 1
ATOM 11635 N N . PHE B 1 694 ? -4.953 7.102 -29.734 1 43.03 694 PHE B N 1
ATOM 11636 C CA . PHE B 1 694 ? -4.402 6.176 -28.75 1 43.03 694 PHE B CA 1
ATOM 11637 C C . PHE B 1 694 ? -3.023 6.633 -28.297 1 43.03 694 PHE B C 1
ATOM 11639 O O . PHE B 1 694 ? -2.512 6.156 -27.281 1 43.03 694 PHE B O 1
ATOM 11646 N N . GLN B 1 695 ? -2.375 7.516 -29.172 1 39.12 695 GLN B N 1
ATOM 11647 C CA . GLN B 1 695 ? -1.029 8.047 -28.984 1 39.12 695 GLN B CA 1
ATOM 11648 C C . GLN B 1 695 ? -0.955 8.898 -27.719 1 39.12 695 GLN B C 1
ATOM 11650 O O . GLN B 1 695 ? 0.048 8.875 -27 1 39.12 695 GLN B O 1
ATOM 11655 N N . TYR B 1 696 ? -1.729 10.078 -27.812 1 36.47 696 TYR B N 1
ATOM 11656 C CA . TYR B 1 696 ? -1.489 11.273 -27 1 36.47 696 TYR B CA 1
ATOM 11657 C C . TYR B 1 696 ? -1.722 10.984 -25.531 1 36.47 696 TYR B C 1
ATOM 11659 O O . TYR B 1 696 ? -1.629 11.883 -24.688 1 36.47 696 TYR B O 1
ATOM 11667 N N . SER B 1 697 ? -2.197 9.906 -25.312 1 35.25 697 SER B N 1
ATOM 11668 C CA . SER B 1 697 ? -2.439 9.992 -23.875 1 35.25 697 SER B CA 1
ATOM 11669 C C . SER B 1 697 ? -1.153 10.297 -23.125 1 35.25 697 SER B C 1
ATOM 11671 O O . SER B 1 697 ? -1.186 10.555 -21.922 1 35.25 697 SER B O 1
ATOM 11673 N N . SER B 1 698 ? -0.098 9.812 -23.719 1 34.44 698 SER B N 1
ATOM 11674 C CA . SER B 1 698 ? 1.085 10.008 -22.891 1 34.44 698 SER B CA 1
ATOM 11675 C C . SER B 1 698 ? 1.755 11.344 -23.188 1 34.44 698 SER B C 1
ATOM 11677 O O . SER B 1 698 ? 2.854 11.617 -22.688 1 34.44 698 SER B O 1
ATOM 11679 N N . VAL B 1 699 ? 1.395 12.039 -24.266 1 30.44 699 VAL B N 1
ATOM 11680 C CA . VAL B 1 699 ? 2.27 13.156 -24.609 1 30.44 699 VAL B CA 1
ATOM 11681 C C . VAL B 1 699 ? 2.16 14.242 -23.547 1 30.44 699 VAL B C 1
ATOM 11683 O O . VAL B 1 699 ? 1.087 14.812 -23.328 1 30.44 699 VAL B O 1
ATOM 11686 N N . PHE B 1 700 ? 3.023 14.133 -22.625 1 31.61 700 PHE B N 1
ATOM 11687 C CA . PHE B 1 700 ? 3.346 15.227 -21.719 1 31.61 700 PHE B CA 1
ATOM 11688 C C . PHE B 1 700 ? 3.574 16.516 -22.484 1 31.61 700 PHE B C 1
ATOM 11690 O O . PHE B 1 700 ? 4.426 16.578 -23.375 1 31.61 700 PHE B O 1
ATOM 11697 N N . ASP B 1 701 ? 2.609 17.234 -22.828 1 29.2 701 ASP B N 1
ATOM 11698 C CA . ASP B 1 701 ? 2.854 18.594 -23.328 1 29.2 701 ASP B CA 1
ATOM 11699 C C . ASP B 1 701 ? 3.994 19.25 -22.562 1 29.2 701 ASP B C 1
ATOM 11701 O O . ASP B 1 701 ? 4.023 19.219 -21.328 1 29.2 701 ASP B O 1
ATOM 11705 N N . ASP B 1 702 ? 5.16 19.547 -23.188 1 30.77 702 ASP B N 1
ATOM 11706 C CA . ASP B 1 702 ? 6.414 20.219 -22.906 1 30.77 702 ASP B CA 1
ATOM 11707 C C . ASP B 1 702 ? 6.164 21.562 -22.203 1 30.77 702 ASP B C 1
ATOM 11709 O O . ASP B 1 702 ? 7.039 22.422 -22.172 1 30.77 702 ASP B O 1
ATOM 11713 N N . THR B 1 703 ? 4.961 22.078 -22.062 1 28.58 703 THR B N 1
ATOM 11714 C CA . THR B 1 703 ? 5.152 23.5 -21.844 1 28.58 703 THR B CA 1
ATOM 11715 C C . THR B 1 703 ? 6.086 23.75 -20.656 1 28.58 703 THR B C 1
ATOM 11717 O O . THR B 1 703 ? 7.07 24.469 -20.781 1 28.58 703 THR B O 1
ATOM 11720 N N . THR B 1 704 ? 5.41 24.312 -19.5 1 28.45 704 THR B N 1
ATOM 11721 C CA . THR B 1 704 ? 6.109 25.266 -18.656 1 28.45 704 THR B CA 1
ATOM 11722 C C . THR B 1 704 ? 7.195 24.562 -17.828 1 28.45 704 THR B C 1
ATOM 11724 O O . THR B 1 704 ? 6.969 23.484 -17.281 1 28.45 704 THR B O 1
ATOM 11727 N N . PRO B 1 705 ? 8.57 24.859 -18.078 1 29.62 705 PRO B N 1
ATOM 11728 C CA . PRO B 1 705 ? 9.844 24.516 -17.438 1 29.62 705 PRO B CA 1
ATOM 11729 C C . PRO B 1 705 ? 9.711 24.266 -15.938 1 29.62 705 PRO B C 1
ATOM 11731 O O . PRO B 1 705 ? 10.602 23.688 -15.32 1 29.62 705 PRO B O 1
ATOM 11734 N N . GLU B 1 706 ? 8.914 25.078 -15.211 1 30.12 706 GLU B N 1
ATOM 11735 C CA . GLU B 1 706 ? 9.18 25.297 -13.797 1 30.12 706 GLU B CA 1
ATOM 11736 C C . GLU B 1 706 ? 9.055 24 -13 1 30.12 706 GLU B C 1
ATOM 11738 O O . GLU B 1 706 ? 9.75 23.812 -11.992 1 30.12 706 GLU B O 1
ATOM 11743 N N . ASP B 1 707 ? 7.801 23.375 -12.883 1 30.8 707 ASP B N 1
ATOM 11744 C CA . ASP B 1 707 ? 7.676 22.531 -11.695 1 30.8 707 ASP B CA 1
ATOM 11745 C C . ASP B 1 707 ? 8.344 21.172 -11.914 1 30.8 707 ASP B C 1
ATOM 11747 O O . ASP B 1 707 ? 7.91 20.391 -12.766 1 30.8 707 ASP B O 1
ATOM 11751 N N . TYR B 1 708 ? 9.648 21.047 -11.758 1 31.77 708 TYR B N 1
ATOM 11752 C CA . TYR B 1 708 ? 10.625 19.969 -11.797 1 31.77 708 TYR B CA 1
ATOM 11753 C C . TYR B 1 708 ? 9.969 18.625 -11.469 1 31.77 708 TYR B C 1
ATOM 11755 O O . TYR B 1 708 ? 10.328 17.594 -12.039 1 31.77 708 TYR B O 1
ATOM 11763 N N . TYR B 1 709 ? 9.164 18.625 -10.359 1 31.14 709 TYR B N 1
ATOM 11764 C CA . TYR B 1 709 ? 8.633 17.344 -9.906 1 31.14 709 TYR B CA 1
ATOM 11765 C C . TYR B 1 709 ? 7.574 16.828 -10.875 1 31.14 709 TYR B C 1
ATOM 11767 O O . TYR B 1 709 ? 7.199 15.648 -10.82 1 31.14 709 TYR B O 1
ATOM 11775 N N . ASP B 1 710 ? 6.809 17.688 -11.453 1 29.98 710 ASP B N 1
ATOM 11776 C CA . ASP B 1 710 ? 5.566 17.219 -12.055 1 29.98 710 ASP B CA 1
ATOM 11777 C C . ASP B 1 710 ? 5.824 16.594 -13.422 1 29.98 710 ASP B C 1
ATOM 11779 O O . ASP B 1 710 ? 4.883 16.312 -14.172 1 29.98 710 ASP B O 1
ATOM 11783 N N . ASN B 1 711 ? 6.781 17.031 -14.141 1 30.5 711 ASN B N 1
ATOM 11784 C CA . ASN B 1 711 ? 6.848 16.453 -15.484 1 30.5 711 ASN B CA 1
ATOM 11785 C C . ASN B 1 711 ? 7.141 14.961 -15.445 1 30.5 711 ASN B C 1
ATOM 11787 O O . ASN B 1 711 ? 8.219 14.547 -15.016 1 30.5 711 ASN B O 1
ATOM 11791 N N . GLN B 1 712 ? 6.195 14.188 -15.344 1 31.69 712 GLN B N 1
ATOM 11792 C CA . GLN B 1 712 ? 6.199 12.727 -15.312 1 31.69 712 GLN B CA 1
ATOM 11793 C C . GLN B 1 712 ? 6.953 12.148 -16.516 1 31.69 712 GLN B C 1
ATOM 11795 O O . GLN B 1 712 ? 6.344 11.648 -17.453 1 31.69 712 GLN B O 1
ATOM 11800 N N . ASN B 1 713 ? 7.879 12.867 -17.172 1 32.47 713 ASN B N 1
ATOM 11801 C CA . ASN B 1 713 ? 8.586 12.133 -18.203 1 32.47 713 ASN B CA 1
ATOM 11802 C C . ASN B 1 713 ? 9.25 10.875 -17.641 1 32.47 713 ASN B C 1
ATOM 11804 O O . ASN B 1 713 ? 9.703 10.867 -16.5 1 32.47 713 ASN B O 1
ATOM 11808 N N . PHE B 1 714 ? 8.758 9.828 -18.234 1 35.03 714 PHE B N 1
ATOM 11809 C CA . PHE B 1 714 ? 9.602 8.68 -17.906 1 35.03 714 PHE B CA 1
ATOM 11810 C C . PHE B 1 714 ? 11.078 9.039 -18.031 1 35.03 714 PHE B C 1
ATOM 11812 O O . PHE B 1 714 ? 11.5 9.609 -19.047 1 35.03 714 PHE B O 1
ATOM 11819 N N . GLN B 1 715 ? 11.656 9.438 -17.062 1 39.47 715 GLN B N 1
ATOM 11820 C CA . GLN B 1 715 ? 13.086 9.734 -17.062 1 39.47 715 GLN B CA 1
ATOM 11821 C C . GLN B 1 715 ? 13.883 8.617 -17.734 1 39.47 715 GLN B C 1
ATOM 11823 O O . GLN B 1 715 ? 13.641 7.438 -17.484 1 39.47 715 GLN B O 1
ATOM 11828 N N . SER B 1 716 ? 14.383 8.852 -18.953 1 42.06 716 SER B N 1
ATOM 11829 C CA . SER B 1 716 ? 15.227 7.875 -19.625 1 42.06 716 SER B CA 1
ATOM 11830 C C . SER B 1 716 ? 16.125 7.145 -18.625 1 42.06 716 SER B C 1
ATOM 11832 O O . SER B 1 716 ? 16.766 7.77 -17.781 1 42.06 716 SER B O 1
ATOM 11834 N N . LEU B 1 717 ? 15.75 5.918 -18.281 1 42.84 717 LEU B N 1
ATOM 11835 C CA . LEU B 1 717 ? 16.641 5.125 -17.422 1 42.84 717 LEU B CA 1
ATOM 11836 C C . LEU B 1 717 ? 18.094 5.293 -17.844 1 42.84 717 LEU B C 1
ATOM 11838 O O . LEU B 1 717 ? 19 4.875 -17.125 1 42.84 717 LEU B O 1
ATOM 11842 N N . SER B 1 718 ? 18.406 5.543 -19.094 1 34.88 718 SER B N 1
ATOM 11843 C CA . SER B 1 718 ? 19.797 5.59 -19.516 1 34.88 718 SER B CA 1
ATOM 11844 C C . SER B 1 718 ? 20.5 6.836 -18.969 1 34.88 718 SER B C 1
ATOM 11846 O O . SER B 1 718 ? 21.719 6.836 -18.781 1 34.88 718 SER B O 1
ATOM 11848 N N . THR B 1 719 ? 20.062 8.195 -19.359 1 34.47 719 THR B N 1
ATOM 11849 C CA . THR B 1 719 ? 20.953 9.359 -19.375 1 34.47 719 THR B CA 1
ATOM 11850 C C . THR B 1 719 ? 21 10.023 -18.016 1 34.47 719 THR B C 1
ATOM 11852 O O . THR B 1 719 ? 19.969 10.203 -17.359 1 34.47 719 THR B O 1
ATOM 11855 N N . PRO B 1 720 ? 22.078 10.039 -17.312 1 34.09 720 PRO B N 1
ATOM 11856 C CA . PRO B 1 720 ? 22.297 10.859 -16.125 1 34.09 720 PRO B CA 1
ATOM 11857 C C . PRO B 1 720 ? 21.578 12.203 -16.203 1 34.09 720 PRO B C 1
ATOM 11859 O O . PRO B 1 720 ? 21.391 12.742 -17.297 1 34.09 720 PRO B O 1
ATOM 11862 N N . PRO B 1 721 ? 20.672 12.641 -15.211 1 34 721 PRO B N 1
ATOM 11863 C CA . PRO B 1 721 ? 20.094 13.984 -15.32 1 34 721 PRO B CA 1
ATOM 11864 C C . PRO B 1 721 ? 21.125 15.031 -15.734 1 34 721 PRO B C 1
ATOM 11866 O O . PRO B 1 721 ? 22.062 15.312 -14.992 1 34 721 PRO B O 1
ATOM 11869 N N . THR B 1 722 ? 21.812 15.133 -16.844 1 30.61 722 THR B N 1
ATOM 11870 C CA . THR B 1 722 ? 22.562 16.344 -17.172 1 30.61 722 THR B CA 1
ATOM 11871 C C . THR B 1 722 ? 21.734 17.578 -16.891 1 30.61 722 THR B C 1
ATOM 11873 O O . THR B 1 722 ? 20.5 17.531 -16.875 1 30.61 722 THR B O 1
ATOM 11876 N N . THR B 1 723 ? 22.469 18.719 -16.391 1 30.53 723 THR B N 1
ATOM 11877 C CA . THR B 1 723 ? 21.969 20.062 -16.078 1 30.53 723 THR B CA 1
ATOM 11878 C C . THR B 1 723 ? 20.781 20.406 -16.969 1 30.53 723 THR B C 1
ATOM 11880 O O . THR B 1 723 ? 19.953 21.266 -16.609 1 30.53 723 THR B O 1
ATOM 11883 N N . THR B 1 724 ? 21.125 20.516 -18.359 1 27.67 724 THR B N 1
ATOM 11884 C CA . THR B 1 724 ? 20.141 21.047 -19.297 1 27.67 724 THR B CA 1
ATOM 11885 C C . THR B 1 724 ? 18.953 20.109 -19.438 1 27.67 724 THR B C 1
ATOM 11887 O O . THR B 1 724 ? 19.078 19 -19.953 1 27.67 724 THR B O 1
ATOM 11890 N N . PHE B 1 725 ? 18.156 20.047 -18.562 1 30.92 725 PHE B N 1
ATOM 11891 C CA . PHE B 1 725 ? 16.812 19.469 -18.609 1 30.92 725 PHE B CA 1
ATOM 11892 C C . PHE B 1 725 ? 16.203 19.609 -20 1 30.92 725 PHE B C 1
ATOM 11894 O O . PHE B 1 725 ? 15.312 20.438 -20.219 1 30.92 725 PHE B O 1
ATOM 11901 N N . ALA B 1 726 ? 17.125 19.984 -21.078 1 27.41 726 ALA B N 1
ATOM 11902 C CA . ALA B 1 726 ? 16.5 20.25 -22.375 1 27.41 726 ALA B CA 1
ATOM 11903 C C . ALA B 1 726 ? 15.438 19.203 -22.703 1 27.41 726 ALA B C 1
ATOM 11905 O O . ALA B 1 726 ? 15.43 18.109 -22.125 1 27.41 726 ALA B O 1
ATOM 11906 N N . GLU B 1 727 ? 14.688 19.469 -23.766 1 29.97 727 GLU B N 1
ATOM 11907 C CA . GLU B 1 727 ? 13.508 19.25 -24.609 1 29.97 727 GLU B CA 1
ATOM 11908 C C . GLU B 1 727 ? 13.469 17.828 -25.141 1 29.97 727 GLU B C 1
ATOM 11910 O O . GLU B 1 727 ? 12.461 17.406 -25.719 1 29.97 727 GLU B O 1
ATOM 11915 N N . THR B 1 728 ? 14.719 17.203 -25.375 1 28.22 728 THR B N 1
ATOM 11916 C CA . THR B 1 728 ? 14.477 16.141 -26.344 1 28.22 728 THR B CA 1
ATOM 11917 C C . THR B 1 728 ? 13.828 14.938 -25.656 1 28.22 728 THR B C 1
ATOM 11919 O O . THR B 1 728 ? 14.508 14.141 -25.016 1 28.22 728 THR B O 1
ATOM 11922 N N . ALA B 1 729 ? 12.914 15.102 -24.875 1 33.06 729 ALA B N 1
ATOM 11923 C CA . ALA B 1 729 ? 11.992 13.977 -24.781 1 33.06 729 ALA B CA 1
ATOM 11924 C C . ALA B 1 729 ? 12.062 13.094 -26.031 1 33.06 729 ALA B C 1
ATOM 11926 O O . ALA B 1 729 ? 11.664 13.523 -27.109 1 33.06 729 ALA B O 1
ATOM 11927 N N . THR B 1 730 ? 13.336 12.625 -26.297 1 32.81 730 THR B N 1
ATOM 11928 C CA . THR B 1 730 ? 13.266 11.758 -27.469 1 32.81 730 THR B CA 1
ATOM 11929 C C . THR B 1 730 ? 11.906 11.078 -27.547 1 32.81 730 THR B C 1
ATOM 11931 O O . THR B 1 730 ? 11.352 10.656 -26.531 1 32.81 730 THR B O 1
ATOM 11934 N N . GLN B 1 731 ? 11.18 11.523 -28.375 1 33.34 731 GLN B N 1
ATOM 11935 C CA . GLN B 1 731 ? 10.031 10.844 -28.953 1 33.34 731 GLN B CA 1
ATOM 11936 C C . GLN B 1 731 ? 10.219 9.328 -28.922 1 33.34 731 GLN B C 1
ATOM 11938 O O . GLN B 1 731 ? 10.664 8.727 -29.906 1 33.34 731 GLN B O 1
ATOM 11943 N N . ALA B 1 732 ? 11.203 8.82 -28.125 1 38.47 732 ALA B N 1
ATOM 11944 C CA . ALA B 1 732 ? 11.367 7.367 -28.125 1 38.47 732 ALA B CA 1
ATOM 11945 C C . ALA B 1 732 ? 10.062 6.668 -28.484 1 38.47 732 ALA B C 1
ATOM 11947 O O . ALA B 1 732 ? 8.977 7.176 -28.203 1 38.47 732 ALA B O 1
ATOM 11948 N N . ASP B 1 733 ? 10.172 5.664 -29.391 1 43.66 733 ASP B N 1
ATOM 11949 C CA . ASP B 1 733 ? 9.25 4.906 -30.234 1 43.66 733 ASP B CA 1
ATOM 11950 C C . ASP B 1 733 ? 8.086 4.344 -29.422 1 43.66 733 ASP B C 1
ATOM 11952 O O . ASP B 1 733 ? 8.289 3.488 -28.547 1 43.66 733 ASP B O 1
ATOM 11956 N N . HIS B 1 734 ? 7.109 5.191 -29.078 1 59.03 734 HIS B N 1
ATOM 11957 C CA . HIS B 1 734 ? 5.758 5.094 -28.547 1 59.03 734 HIS B CA 1
ATOM 11958 C C . HIS B 1 734 ? 5.059 3.83 -29.031 1 59.03 734 HIS B C 1
ATOM 11960 O O . HIS B 1 734 ? 3.988 3.475 -28.547 1 59.03 734 HIS B O 1
ATOM 11966 N N . GLU B 1 735 ? 5.801 3.256 -29.906 1 68.19 735 GLU B N 1
ATOM 11967 C CA . GLU B 1 735 ? 5.125 2.088 -30.469 1 68.19 735 GLU B CA 1
ATOM 11968 C C . GLU B 1 735 ? 5.109 0.935 -29.469 1 68.19 735 GLU B C 1
ATOM 11970 O O . GLU B 1 735 ? 4.086 0.26 -29.312 1 68.19 735 GLU B O 1
ATOM 11975 N N . GLN B 1 736 ? 6.316 0.815 -28.781 1 72.81 736 GLN B N 1
ATOM 11976 C CA . GLN B 1 736 ? 6.395 -0.292 -27.828 1 72.81 736 GLN B CA 1
ATOM 11977 C C . GLN B 1 736 ? 5.41 -0.102 -26.688 1 72.81 736 GLN B C 1
ATOM 11979 O O . GLN B 1 736 ? 4.777 -1.062 -26.234 1 72.81 736 GLN B O 1
ATOM 11984 N N . GLN B 1 737 ? 5.324 1.081 -26.281 1 73.5 737 GLN B N 1
ATOM 11985 C CA . GLN B 1 737 ? 4.371 1.37 -25.219 1 73.5 737 GLN B CA 1
ATOM 11986 C C . GLN B 1 737 ? 2.939 1.095 -25.656 1 73.5 737 GLN B C 1
ATOM 11988 O O . GLN B 1 737 ? 2.135 0.562 -24.891 1 73.5 737 GLN B O 1
ATOM 11993 N N . ARG B 1 738 ? 2.715 1.376 -26.891 1 74.38 738 ARG B N 1
ATOM 11994 C CA . ARG B 1 738 ? 1.376 1.146 -27.422 1 74.38 738 ARG B CA 1
ATOM 11995 C C . ARG B 1 738 ? 1.069 -0.345 -27.516 1 74.38 738 ARG B C 1
ATOM 11997 O O . ARG B 1 738 ? -0.027 -0.78 -27.156 1 74.38 738 ARG B O 1
ATOM 12004 N N . ILE B 1 739 ? 2.037 -1.004 -28.016 1 79.81 739 ILE B N 1
ATOM 12005 C CA . ILE B 1 739 ? 1.864 -2.447 -28.125 1 79.81 739 ILE B CA 1
ATOM 12006 C C . ILE B 1 739 ? 1.638 -3.059 -26.75 1 79.81 739 ILE B C 1
ATOM 12008 O O . ILE B 1 739 ? 0.724 -3.865 -26.562 1 79.81 739 ILE B O 1
ATOM 12012 N N . PHE B 1 740 ? 2.43 -2.553 -25.844 1 79.31 740 PHE B N 1
ATOM 12013 C CA . PHE B 1 740 ? 2.314 -3.088 -24.484 1 79.31 740 PHE B CA 1
ATOM 12014 C C . PHE B 1 740 ? 0.947 -2.771 -23.891 1 79.31 740 PHE B C 1
ATOM 12016 O O . PHE B 1 740 ? 0.323 -3.629 -23.266 1 79.31 740 PHE B O 1
ATOM 12023 N N . ASP B 1 741 ? 0.523 -1.601 -24.062 1 77.75 741 ASP B N 1
ATOM 12024 C CA . ASP B 1 741 ? -0.764 -1.182 -23.516 1 77.75 741 ASP B CA 1
ATOM 12025 C C . ASP B 1 741 ? -1.909 -1.98 -24.141 1 77.75 741 ASP B C 1
ATOM 12027 O O . ASP B 1 741 ? -2.863 -2.342 -23.453 1 77.75 741 ASP B O 1
ATOM 12031 N N . MET B 1 742 ? -1.817 -2.266 -25.391 1 81.56 742 MET B N 1
ATOM 12032 C CA . MET B 1 742 ? -2.861 -3.02 -26.078 1 81.56 742 MET B CA 1
ATOM 12033 C C . MET B 1 742 ? -2.893 -4.469 -25.594 1 81.56 742 MET B C 1
ATOM 12035 O O . MET B 1 742 ? -3.965 -5.012 -25.328 1 81.56 742 MET B O 1
ATOM 12039 N N . ILE B 1 743 ? -1.709 -5.008 -25.516 1 79.81 743 ILE B N 1
ATOM 12040 C CA . ILE B 1 743 ? -1.62 -6.402 -25.094 1 79.81 743 ILE B CA 1
ATOM 12041 C C . ILE B 1 743 ? -2.197 -6.551 -23.688 1 79.81 743 ILE B C 1
ATOM 12043 O O . ILE B 1 743 ? -2.934 -7.496 -23.406 1 79.81 743 ILE B O 1
ATOM 12047 N N . THR B 1 744 ? -1.902 -5.582 -22.875 1 79.31 744 THR B N 1
ATOM 12048 C CA . THR B 1 744 ? -2.314 -5.676 -21.484 1 79.31 744 THR B CA 1
ATOM 12049 C C . THR B 1 744 ? -3.801 -5.367 -21.344 1 79.31 744 THR B C 1
ATOM 12051 O O . THR B 1 744 ? -4.5 -6.004 -20.547 1 79.31 744 THR B O 1
ATOM 12054 N N . ARG B 1 745 ? -4.297 -4.516 -22.125 1 80 745 ARG B N 1
ATOM 12055 C CA . ARG B 1 745 ? -5.676 -4.062 -21.969 1 80 745 ARG B CA 1
ATOM 12056 C C . ARG B 1 745 ? -6.652 -5.137 -22.453 1 80 745 ARG B C 1
ATOM 12058 O O . ARG B 1 745 ? -7.754 -5.258 -21.906 1 80 745 ARG B O 1
ATOM 12065 N N . VAL B 1 746 ? -6.289 -5.879 -23.422 1 81.25 746 VAL B N 1
ATOM 12066 C CA . VAL B 1 746 ? -7.176 -6.871 -24.016 1 81.25 746 VAL B CA 1
ATOM 12067 C C . VAL B 1 746 ? -7.609 -7.879 -22.953 1 81.25 746 VAL B C 1
ATOM 12069 O O . VAL B 1 746 ? -8.789 -8.242 -22.875 1 81.25 746 VAL B O 1
ATOM 12072 N N . SER B 1 747 ? -6.699 -8.227 -22.156 1 82.06 747 SER B N 1
ATOM 12073 C CA . SER B 1 747 ? -7.027 -9.266 -21.203 1 82.06 747 SER B CA 1
ATOM 12074 C C . SER B 1 747 ? -7.219 -8.688 -19.797 1 82.06 747 SER B C 1
ATOM 12076 O O . SER B 1 747 ? -8.086 -9.133 -19.047 1 82.06 747 SER B O 1
ATOM 12078 N N . SER B 1 748 ? -6.57 -7.668 -19.453 1 83.25 748 SER B N 1
ATOM 12079 C CA . SER B 1 748 ? -6.469 -7.211 -18.062 1 83.25 748 SER B CA 1
ATOM 12080 C C . SER B 1 748 ? -7.785 -6.617 -17.578 1 83.25 748 SER B C 1
ATOM 12082 O O . SER B 1 748 ? -8.195 -6.84 -16.438 1 83.25 748 SER B O 1
ATOM 12084 N N . ASP B 1 749 ? -8.4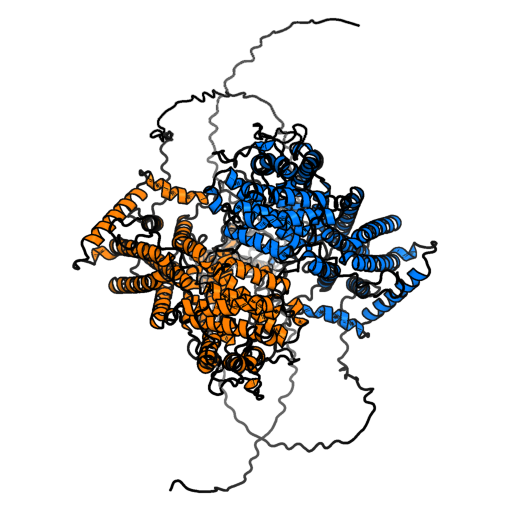84 -5.918 -18.406 1 79.56 749 ASP B N 1
ATOM 12085 C CA . ASP B 1 749 ? -9.695 -5.242 -17.969 1 79.56 749 ASP B CA 1
ATOM 12086 C C . ASP B 1 749 ? -10.789 -6.254 -17.609 1 79.56 749 ASP B C 1
ATOM 12088 O O . ASP B 1 749 ? -11.414 -6.156 -16.562 1 79.56 749 ASP B O 1
ATOM 12092 N N . THR B 1 750 ? -10.914 -7.227 -18.484 1 81 750 THR B N 1
ATOM 12093 C CA . THR B 1 750 ? -11.914 -8.258 -18.234 1 81 750 THR B CA 1
ATOM 12094 C C . THR B 1 750 ? -11.547 -9.102 -17.031 1 81 750 THR B C 1
ATOM 12096 O O . THR B 1 750 ? -12.406 -9.438 -16.203 1 81 750 THR B O 1
ATOM 12099 N N . ILE B 1 751 ? -10.359 -9.375 -16.953 1 84.38 751 ILE B N 1
ATOM 12100 C CA . ILE B 1 751 ? -9.875 -10.156 -15.82 1 84.38 751 ILE B CA 1
ATOM 12101 C C . ILE B 1 751 ? -10.07 -9.375 -14.523 1 84.38 751 ILE B C 1
ATOM 12103 O O . ILE B 1 751 ? -10.477 -9.93 -13.508 1 84.38 751 ILE B O 1
ATOM 12107 N N . TRP B 1 752 ? -9.812 -8.125 -14.531 1 82 752 TRP B N 1
ATOM 12108 C CA . TRP B 1 752 ? -9.945 -7.277 -13.352 1 82 752 TRP B CA 1
ATOM 12109 C C . TRP B 1 752 ? -11.391 -7.246 -12.859 1 82 752 TRP B C 1
ATOM 12111 O O . TRP B 1 752 ? -11.648 -7.418 -11.672 1 82 752 TRP B O 1
ATOM 12121 N N . ASP B 1 753 ? -12.273 -7.152 -13.742 1 77.62 753 ASP B N 1
ATOM 12122 C CA . ASP B 1 753 ? -13.688 -7.062 -13.383 1 77.62 753 ASP B CA 1
ATOM 12123 C C . ASP B 1 753 ? -14.195 -8.391 -12.812 1 77.62 753 ASP B C 1
ATOM 12125 O O . ASP B 1 753 ? -14.977 -8.406 -11.859 1 77.62 753 ASP B O 1
ATOM 12129 N N . GLN B 1 754 ? -13.641 -9.43 -13.352 1 79 754 GLN B N 1
ATOM 12130 C CA . GLN B 1 754 ? -14.141 -10.75 -12.969 1 79 754 GLN B CA 1
ATOM 12131 C C . GLN B 1 754 ? -13.508 -11.219 -11.664 1 79 754 GLN B C 1
ATOM 12133 O O . GLN B 1 754 ? -14.18 -11.812 -10.82 1 79 754 GLN B O 1
ATOM 12138 N N . PHE B 1 755 ? -12.227 -10.914 -11.445 1 78.25 755 PHE B N 1
ATOM 12139 C CA . PHE B 1 755 ? -11.5 -11.586 -10.367 1 78.25 755 PHE B CA 1
ATOM 12140 C C . PHE B 1 755 ? -11.039 -10.578 -9.32 1 78.25 755 PHE B C 1
ATOM 12142 O O . PHE B 1 755 ? -10.875 -10.93 -8.148 1 78.25 755 PHE B O 1
ATOM 12149 N N . PHE B 1 756 ? -10.82 -9.336 -9.664 1 82.56 756 PHE B N 1
ATOM 12150 C CA . PHE B 1 756 ? -10.008 -8.492 -8.797 1 82.56 756 PHE B CA 1
ATOM 12151 C C . PHE B 1 756 ? -10.812 -7.312 -8.273 1 82.56 756 PHE B C 1
ATOM 12153 O O . PHE B 1 756 ? -10.68 -6.934 -7.105 1 82.56 756 PHE B O 1
ATOM 12160 N N . GLY B 1 757 ? -11.695 -6.777 -8.984 1 74.75 757 GLY B N 1
ATOM 12161 C CA . GLY B 1 757 ? -12.188 -5.43 -8.75 1 74.75 757 GLY B CA 1
ATOM 12162 C C . GLY B 1 757 ? -13.469 -5.398 -7.945 1 74.75 757 GLY B C 1
ATOM 12163 O O . GLY B 1 757 ? -13.945 -4.324 -7.562 1 74.75 757 GLY B O 1
ATOM 12164 N N . ASN B 1 758 ? -13.961 -6.551 -7.59 1 74.44 758 ASN B N 1
ATOM 12165 C CA . ASN B 1 758 ? -15.195 -6.535 -6.816 1 74.44 758 ASN B CA 1
ATOM 12166 C C . ASN B 1 758 ? -14.945 -6.152 -5.359 1 74.44 758 ASN B C 1
ATOM 12168 O O . ASN B 1 758 ? -14.406 -6.949 -4.59 1 74.44 758 ASN B O 1
ATOM 12172 N N . SER B 1 759 ? -15.297 -4.945 -4.957 1 71.88 759 SER B N 1
ATOM 12173 C CA . SER B 1 759 ? -14.945 -4.414 -3.645 1 71.88 759 SER B CA 1
ATOM 12174 C C . SER B 1 759 ? -15.797 -5.039 -2.545 1 71.88 759 SER B C 1
ATOM 12176 O O . SER B 1 759 ? -15.375 -5.102 -1.387 1 71.88 759 SER B O 1
ATOM 12178 N N . GLY B 1 760 ? -16.828 -5.723 -2.877 1 65.12 760 GLY B N 1
ATOM 12179 C CA . GLY B 1 760 ? -17.688 -6.34 -1.883 1 65.12 760 GLY B CA 1
ATOM 12180 C C . GLY B 1 760 ? -18.469 -5.332 -1.062 1 65.12 760 GLY B C 1
ATOM 12181 O O . GLY B 1 760 ? -19.281 -5.707 -0.218 1 65.12 760 GLY B O 1
ATOM 12182 N N . PHE B 1 761 ? -18.141 -3.996 -1.218 1 63.12 761 PHE B N 1
ATOM 12183 C CA . PHE B 1 761 ? -18.953 -2.961 -0.594 1 63.12 761 PHE B CA 1
ATOM 12184 C C . PHE B 1 761 ? -19.5 -2.002 -1.642 1 63.12 761 PHE B C 1
ATOM 12186 O O . PHE B 1 761 ? -18.938 -1.854 -2.721 1 63.12 761 PHE B O 1
#

Organism: Wickerhamomyces anomalus (strain ATCC 58044 / CBS 1984 / NCYC 433 / NRRL Y-366-8) (NCBI:txid683960)

Secondary structure (DSSP, 8-state):
------------------------------------------PPPHHHHHTT------SSS-HHHHHHTS--EEE-TTT--EEESSHHHHHHHHHHHHHHHHHHTT-----------------------------------------TTS-------------------STT---HHHHHHHHHH---SSS-GGG------S-----SS--PPPPPHHHHHHHHHHIIIIITTTS--S-HHHHIIIIIHHHH-SPPTT--SS-TTS----------GGGSHHHHHHHT--SS--GGGHHHHHHHHHHHHHHHHHTTTTS-HHHHHHHHHHHHTTHHHHHT-S-HHHHHHHHHHHHHHHHHS--SS-HHHHHHHHHHHHHHTTTT-SGGGGGS-HHHHHHHHHHHHHHHHHHHHHHHHHTPPPSS-GGG--PPPPP---GGG--TT--S-STT----S--THHHHHHHHHHHHHHHHHIIIII-TT----TT-SSHHHHHHHHHHHHHHHHHHS--S-TTTTTS---THHHHHHHHHHHHHHHSS-SS-----HHHHHHHHHHHHHHHHHHHHHHHHT----HHHHHHHHHHHHHHHHHHHHH-SS--S-HHHHHHHHHHHHHHHHHTTTT-TTHHHHHHHHHHHHHHHIIIIIGGG--S----HHHHHHHHHHHHHHHHHH-TTSTHHHHHHHTTGGG------S--TTS------SSS---S---S------HHHHHHHHHHHHHHHHHHIIIII-----/-----------------------------------------PPPPHHHHHTT------SSS-HHHHHHTS--EEE-TTT--EEEHHHHHHHHHHHHHHHHHHHHTT-----------------------------------------TTS-------------------STT---HHHHHHHHHH---SSS-GGG-S----S-----SS--PPPPPHHHHHHHHHHIIIIITTTS--S-HHHHIIIIIHHHH-SPPTT--SS-TTS----------GGGSHHHHHHHT--SS--GGGHHHHHHHHHHHHHHHHHTTTTS-HHHHHHHHHHHHTTHHHHHT-S-HHHHHHHHHHHHHHHHHS--SS-HHHHHHHHHHHHHHTTTT-SGGGGGS-HHHHHHHHHHHHHHHHHHHHHHHHHTPPPSS-GGG--PPPPP---GGG--TT--S-STT----S--THHHHHHHHHHHHHHHHHIIIII-TT----TT-SSHHHHHHHHHHHHHHHHHHS--S-TTTTTS---THHHHHHHHHHHHHHHSS-SS-----HHHHHHHHHHHHHHHHHHHHHHHHT----HHHHHHHHHHHHHHHHHHHHH-SS--S-HHHHHHHHHHHHHHHHHTTTT-TTHHHHHHHHHHHHHHHIIIIIGGG--S----HHHHHHHHHHHHHHHHHH-TTSTHHHHHHHTTGGG------S--TTS------SSS---S---S------HHHHHHHHHHHHHHHHHHIIIII-----

Solvent-accessible surface area (backbone atoms only — not comparable to full-atom values): 88787 Å² total; per-residue (Å²): 144,88,89,96,85,82,94,84,80,97,82,81,89,80,85,73,85,81,81,84,82,81,77,78,74,74,74,76,72,66,82,72,76,74,69,72,84,65,83,71,84,71,79,57,32,52,62,30,58,76,69,69,43,89,46,70,67,40,84,80,39,23,64,60,30,57,72,68,73,43,84,35,30,21,69,36,88,78,77,70,41,86,31,46,49,48,42,58,57,46,32,50,48,46,34,52,48,45,51,48,48,28,52,73,70,70,51,84,88,85,80,84,90,85,87,90,100,95,95,100,86,98,99,85,95,93,97,91,97,76,42,79,86,95,83,91,92,81,94,81,90,92,88,87,88,73,80,86,75,73,78,76,62,71,80,67,76,77,74,84,77,86,70,79,74,69,85,67,69,76,88,89,69,76,49,69,50,52,51,51,51,42,36,71,68,54,74,73,75,72,53,74,64,79,69,51,85,60,79,66,62,72,73,69,68,73,70,93,60,61,80,64,73,84,71,54,66,71,58,45,51,51,29,47,29,48,26,36,26,63,44,33,23,56,38,47,64,67,56,61,46,62,43,42,58,68,30,43,25,52,35,72,30,72,76,63,86,90,65,55,62,39,30,73,82,48,78,79,64,62,75,77,69,88,65,61,61,80,73,14,46,55,47,38,50,73,72,66,53,63,93,66,79,60,75,87,48,31,56,28,47,22,56,50,25,42,44,47,15,41,29,41,36,41,32,34,78,74,35,63,70,62,59,25,50,15,26,39,52,58,13,59,75,26,44,63,56,38,45,63,36,88,52,59,66,57,26,48,41,54,45,49,51,50,30,55,40,20,64,47,38,68,38,83,48,2,27,54,56,49,43,48,53,45,53,52,49,40,56,72,70,42,35,42,35,45,59,62,40,70,77,46,51,36,36,56,31,36,50,41,26,30,45,38,50,37,55,49,40,56,49,42,53,51,20,67,75,68,70,47,72,50,68,63,38,72,33,51,46,44,45,54,79,48,70,63,54,33,58,61,77,58,42,81,84,40,79,67,69,60,87,82,58,82,64,84,60,54,16,30,46,59,49,20,53,50,49,49,50,51,42,53,52,48,46,52,48,41,46,51,45,65,29,54,50,21,65,55,62,63,89,44,79,31,51,66,54,45,50,50,52,52,50,49,52,51,52,49,53,61,66,66,47,69,76,85,50,53,62,53,31,10,29,85,53,72,62,62,57,57,53,34,52,51,22,49,47,49,33,67,70,52,33,76,27,64,68,52,60,74,81,48,71,67,38,34,50,50,27,32,52,22,20,51,48,36,51,51,41,50,51,50,28,60,74,69,37,50,55,41,38,60,63,57,49,44,46,49,49,50,51,25,50,52,42,33,50,49,26,58,70,71,41,92,59,87,87,67,55,68,70,59,49,52,49,54,51,50,52,54,49,51,54,33,59,71,36,38,84,81,28,78,35,20,52,63,50,43,54,34,49,51,54,46,50,53,51,46,41,60,73,75,42,47,94,68,67,78,79,81,83,71,61,74,64,62,54,52,53,52,50,51,47,50,52,52,38,48,40,42,61,32,82,90,33,74,56,28,47,58,62,44,56,70,51,53,49,68,64,71,76,79,67,83,84,72,66,75,83,65,63,61,55,60,50,64,52,50,63,72,88,55,89,75,76,67,78,73,66,65,76,60,54,61,50,33,34,47,39,39,51,50,60,46,48,67,32,45,56,50,42,34,62,60,29,30,61,39,67,72,81,127,101,77,83,89,79,90,82,89,91,84,92,81,89,72,38,57,79,81,75,77,83,78,79,80,75,71,78,68,66,83,68,76,72,70,76,84,70,88,76,88,72,83,65,34,49,60,30,61,72,69,70,40,88,47,70,71,38,84,59,36,21,63,60,31,57,71,66,72,43,83,29,24,24,70,37,88,76,78,71,44,83,38,30,55,31,40,50,55,46,30,47,50,47,34,49,51,45,48,49,50,26,50,74,68,70,52,86,90,86,84,87,89,86,89,89,93,85,89,96,86,92,96,86,88,79,91,95,87,94,84,92,83,88,85,88,82,88,80,86,76,80,79,80,84,68,80,85,78,73,77,74,60,68,78,68,72,75,74,84,77,84,70,78,76,70,85,69,70,74,88,89,67,74,49,69,49,51,52,50,52,40,35,72,67,52,74,72,77,76,54,74,68,80,69,54,89,64,80,70,63,72,71,71,68,74,70,92,62,61,81,63,74,85,70,53,65,71,59,47,51,50,30,47,28,47,26,36,26,63,45,32,25,54,39,48,63,67,55,60,45,61,43,42,58,68,31,41,25,53,34,72,28,74,77,63,86,88,65,55,62,37,28,72,80,48,76,80,63,62,74,76,68,87,64,61,62,79,74,15,47,57,46,38,48,73,70,66,53,64,94,67,79,59,74,89,48,32,56,28,48,23,55,51,23,42,42,46,16,42,29,42,37,40,33,33,79,76,34,61,71,63,58,27,50,14,28,39,53,59,12,57,76,28,44,65,58,36,44,63,36,86,52,59,66,57,26,49,43,53,44,48,51,50,32,54,40,20,65,48,37,69,37,84,47,1,27,56,55,48,42,48,53,45,52,52,49,38,57,73,70,42,36,43,36,46,58,62,42,73,79,46,49,37,36,56,31,36,51,41,25,30,45,39,50,39,54,48,42,55,49,42,53,50,19,69,75,66,69,48,69,49,69,62,38,71,32,53,45,47,46,56,79,49,70,63,55,34,57,59,75,60,44,79,85,40,80,66,69,61,86,81,58,81,63,84,59,52,15,30,45,58,49,20,54,51,50,48,50,50,40,53,51,48,46,52,48,42,47,51,44,63,30,53,49,20,64,54,61,64,91,42,80,31,52,67,55,44,49,50,53,51,50,47,52,50,52,51,52,61,67,67,47,69,77,81,51,54,63,54,31,9,28,86,54,72,59,60,57,56,53,35,53,51,23,49,47,49,34,67,70,53,32,76,26,65,68,50,61,73,78,47,72,67,38,35,52,50,26,32,53,21,19,50,47,36,50,51,41,50,51,51,27,59,75,70,38,51,55,41,39,58,63,56,48,43,44,48,47,50,51,26,49,51,41,33,50,49,24,58,70,72,42,92,58,89,87,69,55,69,70,59,49,52,51,53,52,50,52,55,50,52,54,31,60,70,36,38,84,80,27,77,36,20,51,64,49,44,55,32,50,51,52,45,52,52,51,46,42,60,75,76,45,47,94,68,64,78,80,82,86,71,61,73,65,65,54,52,52,51,49,53,49,48,51,53,40,48,41,42,59,32,83,89,33,75,56,28,47,58,62,44,58,69,53,53,48,68,63,71,78,78,67,84,84,73,65,74,82,61,62,60,55,60,51,63,52,53,64,72,87,56,89,75,77,68,80,71,65,66,77,60,54,60,51,33,36,47,40,37,52,50,61,46,49,67,32,46,56,51,43,34,62,60,29,30,62,38,68,72,80

Sequence (1522 aa):
MAGAKKRKQQAEEDHVAPEGKRQASEEGGRPSSTIIGISRSIAACQRCRQKKTKCDQKFPSCAKCEKAGVPCVGLDPATGRQVPRSYVIYLEDKVNNLEALLKQHGIDPTPGISNHSSPASLARTPTSTSQAAVNAKSIKMEKDDGSIQSSMDLAVPSTSDNGLSFYIGDSSGISFAKLLFTAVNFNPGTINENNSITTRGPAEEPSQSSITGFPIKPTAEFFLKTFFEQSNSQLPILHREHFIDNYFKPVYGNLSSNITLASNYTKMNLDTSPIEEHNTWFYIHNTTNPETTPSEFHKPLFFLNMIFAIASSVNLLQYNAKISNSYKLEAMKYIDSIYTSPDRLECLQGLLLLTLYSIMRPSTPGVWYVLGTTLRLCVDLGLHTEKLNNQFTPFVKDLRRRLFWCAYSLDRQICVYLGRPFGIPEESISTKFPVELDDCLINPNEEHDFTNTSNSLPTYKIISTNFFRIRRLQAEVLQVLYFTSSLLPRFYTNLNDWKSNIDNRLENWFKTIPLKTSRKSNCDFNFEFFKLNYYHTKLLLFGITPKNNKVDNKAIKIIFESSKGMIMCYAEFFKSKTINYTWAAVHNLFMAGTSFFYSIFHSNEKLIEFQEFEETIGIVTKILNSLTESCDAASPCVEIFEILSLAMIKLKFENTSSDDQSSSKQFEDIDRFFDQLNKITDPNNNDSHVFKDFQYSSVFDDTTPEDYYDNQNFQSLSTPPTTTFAETATQADHEQQRIFDMITRVSSDTIWDQFFGNSGFMAGAKKRKQQAEEDHVAPEGKRQASEEGGRPSSTIIGISRSIAACQRCRQKKTKCDQKFPSCAKCEKAGVPCVGLDPATGRQVPRSYVIYLEDKVNNLEALLKQHGIDPTPGISNHSSPASLARTPTSTSQAAVNAKSIKMEKDDGSIQSSMDLAVPSTSDNGLSFYIGDSSGISFAKLLFTAVNFNPGTINENNSITTRGPAEEPSQSSITGFPIKPTAEFFLKTFFEQSNSQLPILHREHFIDNYFKPVYGNLSSNITLASNYTKMNLDTSPIEEHNTWFYIHNTTNPETTPSEFHKPLFFLNMIFAIASSVNLLQYNAKISNSYKLEAMKYIDSIYTSPDRLECLQGLLLLTLYSIMRPSTPGVWYVLGTTLRLCVDLGLHTEKLNNQFTPFVKDLRRRLFWCAYSLDRQICVYLGRPFGIPEESISTKFPVELDDCLINPNEEHDFTNTSNSLPTYKIISTNFFRIRRLQAEVLQVLYFTSSLLPRFYTNLNDWKSNIDNRLENWFKTIPLKTSRKSNCDFNFEFFKLNYYHTKLLLFGITPKNNKVDNKAIKIIFESSKGMIMCYAEFFKSKTINYTWAAVHNLFMAGTSFFYSIFHSNEKLIEFQEFEETIGIVTKILNSLTESCDAASPCVEIFEILSLAMIKLKFENTSSDDQSSSKQFEDIDRFFDQLNKITDPNNNDSHVFKDFQYSSVFDDTTPEDYYDNQNFQSLSTPPTTTFAETATQADHEQQRIFDMITRVSSDTIWDQFFGNSGF

InterPro domains:
  IPR001138 Zn(2)Cys(6) fungal-type DNA-binding domain [PF00172] (44-81)
  IPR001138 Zn(2)Cys(6) fungal-type DNA-binding domain [PS00463] (44-72)
  IPR001138 Zn(2)Cys(6) fungal-type DNA-binding domain [PS50048] (44-73)
  IPR001138 Zn(2)Cys(6) fungal-type DNA-binding domain [SM00066] (39-83)
  IPR001138 Zn(2)Cys(6) fungal-type DNA-binding domain [cd00067] (40-73)
  IPR007219 Xylanolytic transcriptional activator, regulatory domain [PF04082] (224-511)
  IPR007219 Xylanolytic transcriptional activator, regulatory domain [SM00906] (367-440)
  IPR036864 Zn(2)-C6 fungal-type DNA-binding domain superfamily [G3DSA:4.10.240.10] (45-106)
  IPR036864 Zn(2)-C6 fungal-type DNA-binding domain superfamily [SSF57701] (39-81)
  IPR046347 Basic-leucine zipper domain superfamily [SSF57959] (83-112)

Radius of gyration: 39.59 Å; Cα contacts (8 Å, |Δi|>4): 1790; chains: 2; bounding box: 122×150×101 Å

Foldseek 3Di:
DDDDDDDDDDDDDDDDPDDDDPPPPPPPPPPPPPPVPPVVPADAFPVCVVVVHDFPNDPPATPVCVVVVHQRWHQDPPPRDGARSPNVVVVVVVVVVVCVVCVVVPHHDDDDDDDDDDYDDDDDDDDDDDYDDDDDDDDDDDDDDDPPPDPVVPPPPPDDDDPPPPCCPDDPLFDLLLLLVLLLPQDQPPDPPPVPVPPPDDPPPLPLAQPDDDDAQVVLLVLQQLCQFAPCLQQVLDLDQCLCAQQVCQAHRHRDPPGDRLQQPHDAQHDNDGDDPCRHNNNCCVPVVDPDDDLSNLLSLLVSLLSSLQSQLQLPVVDPNSNSVSSNSSNVVSLVCLVPPPPLSSVLSSLLSVLSSLLQAFDPVFSQQSLLVSLVSLVVVPLQALVCLVVDAQLVSLSSQSSVLSSQLSQLVCCLLQVDDGSDDPVSGDRDHHDQEASRVRDPPDRDHCPPPDHPAAASCLSNVLSSVLSVLSSVLSQAFADLQHAADPVAQFLVRVLVVSLVVLVVSLVPPPLPDCRNNSHDYDCLVSQLSSLVSLCSSLHLTPQDQDRDLVSLLSLQVSLLSNLVSVLVCVVVSRPNRLLSLLLSNLVSLSSNLVSCVPHPDRNDDPVVLVVSLVSSLVSLVVSVVRAVLSVSSNSSSVLSSLVSCVPRPVVPPPDDCDDPSNVVSNVVSVVSSVLCSPPVHPNVVVVCVLVPVPPPPPPDPPDVPPSSRSPNNNDDPDPCVDDPPPPRPSSSVSVVCSSSVSRNVRCCVRRHPNNSD/DPDDDDDDDDDDDDDDDDPDPPDDPPPPPDPPPPPPPPVPDDDAFPVCVVVVHDFPNDPPATPVCVVVVHQRWHQDPPPRDTGRSNRVVVVVVVVVVVCVVCVVVPHHDDDDDDDDDDDDDDDDPDDYDDDDDDDPDDDPPDDDPDPPPDPVVPPPPPDDDDPPPPCQPDDPLFDLLLLLVLLLPQDQPPDPPVVPLDCPDDPPPQPLAQPDDDDAQVVLLVLQQLCQFAPCLQQVLDLDQVLCAQQVCQAHRHRDPVGDRLQQPHDAQHDNPGDDPCRHNNNCCVPVVDPDDDLSNLLSLLVSLLSSLQSQLQLPVVDPNSNSVSSNSSSVVSLVCLVPPPPLSSVLSSLLSVLSSLLQAFDPVFSQQSLLVSLVSLVVVPLQACVCLVVDAQLVSLSSQSSVLSSLLSQLVCCLLQVDDGSDDPVSGDRDHHDQEASRVRDRPDRDHCVPPDHPAAASCLSNVLSSVLSVLSSVLSQAFADLQHAADPVAQFLVRVLVVSLVVLVVSLVPPCLPDCRNNSHDYDCLVSQLSSLVSLCSSLHLTPLPQDRDLVSLLSLQVSLLSNLVSVLVCVVVSRPNRLLSLLLSNLVSLSSNLVSCVPHPDRNDDPVVLVVSLVSSLVSLVVSVVRAVLSVSSNSSSVLSSLLSCVPRPVVPPPDDCDDPSNVVSNVVSVVSSVLLSPPVHPNVVVSCVLVPVPPQPPPDPPDVPPSSHSPNNNDDPPPCPDDPPPPRPSSSVSVVCSSSVSRNVRCCVRRHPNNSD

pLDDT: mean 71.02, std 27.21, range [13.79, 98.62]

Nearest PDB structures (foldseek):
  1pyi-assembly1_A  TM=5.742E-01  e=3.517E-04  Saccharomyces cerevisiae
  7ue2-assembly1_A  TM=3.101E-01  e=9.652E-01  synthetic construct
  9im6-assembly1_A  TM=2.913E-01  e=3.588E+00  Homo sapiens
  1pyi-assembly1_A  TM=6.420E-01  e=2.155E-04  Saccharomyces cerevisiae
  7ue2-assembly1_A  TM=3.083E-01  e=1.595E+00  synthetic construct